Protein 3FCY (pdb70)

Sequence (951 aa):
FDMPLQKLREYTGTNPCPEDFDEYWNRALDEMRSVDPKIELKESSFQVSFAECYDLYFTGVRGARIHAKYIKPKTEGKHPALIRFHGYSSNSGDWNDKLNYVAAGFTVVAMDVRGQGGQSQDVGGVTGNTLNGHIIRGLDDDADNMLFRHIFLDTAQLAGIVMNMPEVDEDRVGVMGPSQGGGLSLACAALEPRVRKVVSEYPFLSDYKRVWDLDLAKNAYQEITDYFRLFDPRHERENEVFTKLGYIDVKNLAKRIKGDVLMCVGLMDQVCPPSTVFAAYNNIQSKKDIKVYPDYGHEPMRGFGDLAMQFMLELYSFDMPLQKLREYTGTNPCPEDFDEYWNRALDEMRSVDPKIELKESSFQVSFAECYDLYFTGVRGARIHAKYIKPKTEGKHPALIRFHGYSSNSGDWNDKLNYVAAGFTVVAMDVRGQGGQSQDVGGVTGNTLNGHIIRGLDDDADNMLFRHIFLDTAQLAGIVMNMPEVDEDRVGVMGPSQGGGLSLACAALEPRVRKVVSEYPFLSDYKRVWDLDLAKNAYQEITDYFRLFDPRHERENEVFTKLGYIDVKNLAKRIKGDVLMCVGLMDQVCPPSTVFAAYNNIQSKKDIKVYPDYGHEPMRGFGDLAMQFMLELYSFDMPLQKLREYTGTNPCPEDFDEYWNRALDEMRSVDPKIELKESSFQVSFAECYDLYFTGVRGARIHAKYIKPKTEGKHPALIRFHGYSSNSGDWNDKLNYVAAGFTVVAMDVRGQGGQSQDVGGVTGNTLNGHIIRGLDDDADNMLFRHIFLDTAQLAGIVMNMPEVDEDRVGVMGPSQGGGLSLACAALEPRVRKVVSEYPFLSDYKRVWDLDLAKNAYQEITDYFRLFDPRHERENEVFTKLGYIDVKNLAKRIKGDVLMCVGLMDQVCPPSTVFAAYNNIQSKKDIKVYPDYGHEPMRGFGDLAMQFMLELYS

Solvent-accessible surface area: 33822 Å² total; per-residue (Å²): 101,35,47,65,58,126,115,2,118,142,29,84,24,58,6,44,59,8,173,47,6,62,95,2,0,77,104,0,11,94,50,20,152,93,34,88,41,145,80,77,87,109,126,8,124,66,83,32,97,106,0,43,0,48,30,1,50,0,24,1,0,92,51,0,67,0,8,0,24,8,1,62,5,122,77,171,54,125,13,0,0,0,0,59,4,14,18,45,49,46,36,6,35,94,29,81,79,12,27,73,4,8,90,28,16,0,0,2,0,2,1,3,0,1,1,1,1,11,115,4,46,6,36,26,55,12,57,18,16,6,3,51,4,0,0,10,8,1,7,66,26,84,19,24,36,0,5,0,3,10,0,0,0,0,0,2,12,0,0,13,16,0,6,125,16,106,11,0,34,74,95,68,0,0,0,2,0,42,12,0,0,0,0,0,0,0,0,0,0,1,2,18,60,107,1,106,7,0,0,0,23,12,0,0,0,0,0,0,42,36,0,46,57,38,69,11,8,78,85,26,0,68,9,2,21,45,5,0,61,33,33,8,25,69,21,127,87,43,106,117,7,1,40,48,1,0,22,0,0,0,13,14,0,0,88,47,3,140,2,21,0,9,0,0,0,0,43,114,1,74,34,0,0,2,0,0,0,1,0,0,28,37,42,6,149,23,107,56,57,18,78,37,33,75,125,50,12,57,72,105,7,206,48,1,50,107,80,2,41,117,12,0,56,98,7,84,146,107,36,45,60,60,130,115,2,121,140,28,82,25,58,5,44,64,7,182,61,8,65,98,1,0,63,96,0,10,92,50,18,150,94,35,95,39,128,80,75,86,109,131,9,125,12,73,13,96,47,0,52,0,42,28,2,48,0,26,0,0,94,51,0,66,0,6,0,23,8,0,59,7,121,78,173,52,117,11,0,0,0,0,56,3,15,18,43,46,27,22,8,28,18,22,12,72,13,0,6,2,6,20,8,17,0,0,2,0,2,1,1,0,1,0,2,1,7,107,4,46,5,36,28,52,12,58,19,15,6,4,55,4,0,1,11,8,1,7,64,26,81,19,26,38,1,6,0,2,10,0,0,0,0,0,2,12,0,0,14,17,0,6,120,16,104,10,1,32,70,92,57,0,0,0,5,0,40,11,0,0,0,0,0,0,0,0,0,0,1,1,16,63,106,1,102,7,0,0,0,20,12,0,0,0,0,0,0,37,35,0,77,58,37,118,9,7,81,86,25,0,67,10,1,35,48,7,5,173,57,32,6,91,178,50,128,85,45,104,112,7,2,37,48,0,0,24,0,0,0,14,15,0,0,78,45,0,111,2,20,1,10,0,0,0,0,40,118,1,79,33,0,0,3,0,0,0,0,0,0,28,36,42,6,140,16,167,70,64,17,67,35,34,74,124,51,13,60,73,107,7,126,28,1,25,17,78,0,0,63,26,0,30,106,12,77,174,87,35,42,59,44,128,130,2,115,142,29,82,27,57,6,44,60,8,186,64,7,68,97,3,0,65,97,0,11,93,51,18,149,92,34,93,41,128,80,64,85,107,138,10,125,14,65,14,96,47,1,52,0,46,29,1,46,0,25,1,0,92,52,0,61,0,5,0,22,8,0,61,5,116,80,168,52,128,13,1,0,0,0,52,4,16,18,55,84,26,31,8,26,21,22,11,71,15,0,6,2,7,18,8,14,0,0,2,0,2,1,3,1,2,44,34,34,20,129,8,86,43,60,34,83,33,86,42,40,83,140,91,20,16,1,10,27,1,7,66,25,81,15,25,36,1,5,1,2,9,0,0,1,1,0,1,12,0,0,13,19,0,7,125,16,104,12,1,32,72,89,76,0,0,0,9,0,40,11,0,0,0,0,0,0,0,0,0,0,1,2,17,62,103,2,101,9,0,0,0,16,12,0,0,0,0,0,0,39,38,0,76,60,35,120,10,8,86,88,26,0,68,10,2,36,47,7,5,174,122,84,6,96,180,48,126,82,44,105,110,6,2,35,51,1,0,25,0,0,0,13,16,0,0,80,46,0,112,2,16,1,11,0,0,0,0,41,71,0,85,34,0,0,2,0,0,0,0,0,0,29,35,43,6,137,18,159,68,66,13,47,19,0,18,11,2,13,61,48,107,7,75,27,1,21,17,61,0,0,66,28,0,31,104,8,86,149

CATH classification: 3.40.50.1820

Organism: Thermoanaerobacterium saccharolyticum (strain DSM 8691 / JW/SL-YS485) (NCBI:txid1094508)

InterPro domains:
  IPR008391 Acetyl xylan esterase domain [PF05448] (1-315)
  IPR029058 Alpha/Beta hydrolase fold [G3DSA:3.40.50.1820] (4-320)
  IPR029058 Alpha/Beta hydrolase fold [SSF53474] (5-317)
  IPR039069 Carbohydrate esterase 7 family [PTHR40111] (1-308)

Radius of gyration: 31.05 Å; Cα contacts (8 Å, |Δi|>4): 2283; chains: 3; bounding box: 103×70×61 Å

Foldseek 3Di:
DDDDPVVLLVFQFDQAADPCLVVLLVVLLVQFVVDDFPKDWDFDPDDDPQWTWTWIWTAGGPRKIWTKIKIAGPDDAADEEEEFEEDFQAAQDDDVVQCVVVVVVYIYMYIGFDPGHDDIHDPQPADDDDPDDLLCRNLPPPLSRRRVSRRLSVLQSVLVVQLPDRRHPLQQYEYEYAACRLLSQLSNLLSNQSHAEGERELYHQANLVVLVVVVLCDDNNVVVVVCCVPPPVPCPCVSVSSNSSSSRHSLNSQCRHAHEYEYEAECQASNRHSSRVSNSVVNHDYHYDYHYHDHDYRDDDPPVVVVVVVRSSVSGD/DDDDPVCLLVFQFDQAAAPCLPVLLVVLLVQFVVDDFPKDWAFDPDDDDFKGWTWIWTAGGPRKIWTKIKIAGPDDAADEEEEFEEDFLAAQDDDVVQCVVVVVVYIYIYTGFDPGHDDIHDPQPADDDDPDDLLCRNLPPPLSNRRLSRRLSVLQSVLVVQLPDRRHPLQQYEYEYAACRLLSRLSNLLSNVSHAEYEHELYHQANLVVLVVVVLCDDNNVVVVVCCVPPPVPCPPVSVSSNSSSSRHSLNSQLRHAHEYEYEAECQASNRHSSRVSSSVVNHPYHYYYHYHDHDYRDDDPPVVVVVVVRSSVSDD/DDDDPVVLLVFQFDQAADPCLVVLLVVLLVQFVPDDFPKDWAFDPDDDDQWTWTWIWTAGGPRKIWTKIKIAGPDDAADEEEEFEEDFLAAQDDDVVQCVVVVVVYIYMYTGFDPGHDDIHDPQPADDDDPDDLLCRNLPPPLSRRRVSRRLSVLLSVLVVQCPDRRHPLQQYEYEYAACRLLSQLSNLLSNVSHAEYERELYHQANLVVLVVVVLCDDNNVVVVVCCVPPPVPCPCVSVSSNSSSSRHSLNSQLRHAHEYEYEAECQASNRHSSRVSNSVVNHDYHYYYHYHDHDYRDDDPPVVVVRVVRSSVSPD

B-factor: mean 28.01, std 6.64, range [11.85, 59.24]

Nearest PDB structures (foldseek):
  3fcy-assembly1_A  TM=1.003E+00  e=5.564E-70  Thermoanaerobacterium saccharolyticum JW/SL-YS485
  6fkx-assembly1_C  TM=9.804E-01  e=9.915E-44  metagenome
  7xmj-assembly1_A  TM=9.725E-01  e=1.406E-38  Lactococcus lactis subsp. lactis KF147
  5jib-assembly1_A  TM=9.229E-01  e=2.628E-34  Thermotoga maritima MSB8
  5gma-assembly1_D  TM=9.236E-01  e=1.607E-32  Thermotoga maritima MSB8

Structure (mmCIF, N/CA/C/O backbone):
data_3FCY
#
_entry.id   3FCY
#
_cell.length_a   132.263
_cell.length_b   132.263
_cell.length_c   112.914
_cell.angle_alpha   90.00
_cell.angle_beta   90.00
_cell.angle_gamma   120.00
#
_symmetry.space_group_name_H-M   'P 32 2 1'
#
loop_
_entity.id
_entity.type
_entity.pdbx_description
1 polymer 'Xylan esterase 1'
2 non-polymer 'CALCIUM ION'
3 water water
#
loop_
_atom_site.group_PDB
_atom_site.id
_atom_site.type_symbol
_atom_site.label_atom_id
_atom_site.label_alt_id
_atom_site.label_comp_id
_atom_site.label_asym_id
_atom_site.label_entity_id
_atom_site.label_seq_id
_atom_site.pdbx_PDB_ins_code
_atom_site.Cartn_x
_atom_site.Cartn_y
_atom_site.Cartn_z
_atom_site.occupancy
_atom_site.B_iso_or_equiv
_atom_site.auth_seq_id
_atom_site.auth_comp_id
_atom_site.auth_asym_id
_atom_site.auth_atom_id
_atom_site.pdbx_PDB_model_num
ATOM 1 N N . PHE A 1 30 ? -38.499 -1.649 0.229 1.00 42.95 4 PHE A N 1
ATOM 2 C CA . PHE A 1 30 ? -38.774 -0.197 0.407 1.00 42.94 4 PHE A CA 1
ATOM 3 C C . PHE A 1 30 ? -37.897 0.634 -0.527 1.00 42.93 4 PHE A C 1
ATOM 4 O O . PHE A 1 30 ? -37.965 1.865 -0.523 1.00 42.81 4 PHE A O 1
ATOM 12 N N . ASP A 1 31 ? -37.069 -0.048 -1.316 1.00 41.89 5 ASP A N 1
ATOM 13 C CA . ASP A 1 31 ? -36.194 0.613 -2.282 1.00 41.57 5 ASP A CA 1
ATOM 14 C C . ASP A 1 31 ? -36.013 -0.316 -3.483 1.00 41.40 5 ASP A C 1
ATOM 15 O O . ASP A 1 31 ? -36.332 -1.502 -3.407 1.00 41.10 5 ASP A O 1
ATOM 20 N N . MET A 1 32 ? -35.500 0.222 -4.585 1.00 41.11 6 MET A N 1
ATOM 21 C CA . MET A 1 32 ? -35.295 -0.565 -5.798 1.00 41.47 6 MET A CA 1
ATOM 22 C C . MET A 1 32 ? -34.347 -1.749 -5.590 1.00 41.89 6 MET A C 1
ATOM 23 O O . MET A 1 32 ? -33.520 -1.745 -4.680 1.00 40.95 6 MET A O 1
ATOM 28 N N . PRO A 1 33 ? -34.465 -2.786 -6.437 1.00 42.18 7 PRO A N 1
ATOM 29 C CA . PRO A 1 33 ? -33.604 -3.968 -6.326 1.00 41.71 7 PRO A CA 1
ATOM 30 C C . PRO A 1 33 ? -32.144 -3.637 -6.629 1.00 40.49 7 PRO A C 1
ATOM 31 O O . PRO A 1 33 ? -31.853 -2.697 -7.370 1.00 39.25 7 PRO A O 1
ATOM 35 N N . LEU A 1 34 ? -31.235 -4.416 -6.051 1.00 40.30 8 LEU A N 1
ATOM 36 C CA . LEU A 1 34 ? -29.799 -4.211 -6.237 1.00 41.55 8 LEU A CA 1
ATOM 37 C C . LEU A 1 34 ? -29.420 -3.999 -7.699 1.00 42.61 8 LEU A C 1
ATOM 38 O O . LEU A 1 34 ? -28.612 -3.126 -8.020 1.00 42.90 8 LEU A O 1
ATOM 43 N N . GLN A 1 35 ? -30.008 -4.803 -8.581 1.00 43.42 9 GLN A N 1
ATOM 44 C CA . GLN A 1 35 ? -29.739 -4.707 -10.011 1.00 44.53 9 GLN A CA 1
ATOM 45 C C . GLN A 1 35 ? -29.872 -3.267 -10.495 1.00 42.81 9 GLN A C 1
ATOM 46 O O . GLN A 1 35 ? -29.062 -2.790 -11.292 1.00 41.77 9 GLN A O 1
ATOM 52 N N . LYS A 1 36 ? -30.890 -2.569 -10.001 1.00 41.76 10 LYS A N 1
ATOM 53 C CA . LYS A 1 36 ? -31.122 -1.187 -10.402 1.00 39.42 10 LYS A CA 1
ATOM 54 C C . LYS A 1 36 ? -30.343 -0.167 -9.567 1.00 37.52 10 LYS A C 1
ATOM 55 O O . LYS A 1 36 ? -30.043 0.928 -10.042 1.00 35.38 10 LYS A O 1
ATOM 61 N N . LEU A 1 37 ? -30.012 -0.525 -8.329 1.00 36.28 11 LEU A N 1
ATOM 62 C CA . LEU A 1 37 ? -29.238 0.371 -7.471 1.00 35.73 11 LEU A CA 1
ATOM 63 C C . LEU A 1 37 ? -27.907 0.635 -8.164 1.00 35.35 11 LEU A C 1
ATOM 64 O O . LEU A 1 37 ? -27.439 1.770 -8.233 1.00 34.13 11 LEU A O 1
ATOM 69 N N . ARG A 1 38 ? -27.313 -0.435 -8.686 1.00 36.36 12 ARG A N 1
ATOM 70 C CA . ARG A 1 38 ? -26.032 -0.371 -9.386 1.00 37.04 12 ARG A CA 1
ATOM 71 C C . ARG A 1 38 ? -26.003 0.710 -10.468 1.00 35.76 12 ARG A C 1
ATOM 72 O O . ARG A 1 38 ? -24.953 1.282 -10.750 1.00 35.53 12 ARG A O 1
ATOM 80 N N . GLU A 1 39 ? -27.157 0.987 -11.069 1.00 35.14 13 GLU A N 1
ATOM 81 C CA . GLU A 1 39 ? -27.248 1.977 -12.142 1.00 36.51 13 GLU A CA 1
ATOM 82 C C . GLU A 1 39 ? -27.814 3.338 -11.727 1.00 35.41 13 GLU A C 1
ATOM 83 O O . GLU A 1 39 ? -27.707 4.311 -12.470 1.00 34.92 13 GLU A O 1
ATOM 89 N N . TYR A 1 40 ? -28.421 3.405 -10.548 1.00 35.05 14 TYR A N 1
ATOM 90 C CA . TYR A 1 40 ? -29.016 4.648 -10.066 1.00 33.79 14 TYR A CA 1
ATOM 91 C C . TYR A 1 40 ? -27.974 5.734 -9.780 1.00 33.20 14 TYR A C 1
ATOM 92 O O . TYR A 1 40 ? -27.019 5.511 -9.032 1.00 31.82 14 TYR A O 1
ATOM 101 N N . THR A 1 41 ? -28.172 6.914 -10.365 1.00 32.43 15 THR A N 1
ATOM 102 C CA . THR A 1 41 ? -27.236 8.020 -10.185 1.00 33.12 15 THR A CA 1
ATOM 103 C C . THR A 1 41 ? -27.770 9.218 -9.396 1.00 32.01 15 THR A C 1
ATOM 104 O O . THR A 1 41 ? -27.122 10.263 -9.340 1.00 31.74 15 THR A O 1
ATOM 108 N N . GLY A 1 42 ? -28.945 9.085 -8.794 1.00 30.97 16 GLY A N 1
ATOM 109 C CA . GLY A 1 42 ? -29.471 10.189 -8.008 1.00 30.93 16 GLY A CA 1
ATOM 110 C C . GLY A 1 42 ? -30.707 10.877 -8.547 1.00 31.52 16 GLY A C 1
ATOM 111 O O . GLY A 1 42 ? -31.048 10.747 -9.727 1.00 30.06 16 GLY A O 1
ATOM 112 N N . THR A 1 43 ? -31.374 11.624 -7.671 1.00 31.66 17 THR A N 1
ATOM 113 C CA . THR A 1 43 ? -32.591 12.341 -8.035 1.00 31.57 17 THR A CA 1
ATOM 114 C C . THR A 1 43 ? -32.543 13.811 -7.632 1.00 31.99 17 THR A C 1
ATOM 115 O O . THR A 1 43 ? -33.062 14.669 -8.344 1.00 32.38 17 THR A O 1
ATOM 119 N N . ASN A 1 44 ? -31.928 14.106 -6.491 1.00 31.82 18 ASN A N 1
ATOM 120 C CA . ASN A 1 44 ? -31.857 15.487 -6.025 1.00 32.16 18 ASN A CA 1
ATOM 121 C C . ASN A 1 44 ? -31.122 16.359 -7.038 1.00 33.57 18 ASN A C 1
ATOM 122 O O . ASN A 1 44 ? -30.062 15.986 -7.535 1.00 33.10 18 ASN A O 1
ATOM 127 N N . PRO A 1 45 ? -31.680 17.538 -7.356 1.00 34.15 19 PRO A N 1
ATOM 128 C CA . PRO A 1 45 ? -31.043 18.439 -8.320 1.00 35.63 19 PRO A CA 1
ATOM 129 C C . PRO A 1 45 ? -29.680 18.944 -7.854 1.00 37.38 19 PRO A C 1
ATOM 130 O O . PRO A 1 45 ? -29.306 18.787 -6.690 1.00 36.64 19 PRO A O 1
ATOM 134 N N . CYS A 1 46 ? -28.942 19.542 -8.783 1.00 38.05 20 CYS A N 1
ATOM 135 C CA . CYS A 1 46 ? -27.630 20.106 -8.500 1.00 39.14 20 CYS A CA 1
ATOM 136 C C . CYS A 1 46 ? -27.649 21.533 -9.034 1.00 38.57 20 CYS A C 1
ATOM 137 O O . CYS A 1 46 ? -27.857 21.751 -10.225 1.00 38.52 20 CYS A O 1
ATOM 140 N N . PRO A 1 47 ? -27.443 22.527 -8.156 1.00 38.80 21 PRO A N 1
ATOM 141 C CA . PRO A 1 47 ? -27.450 23.923 -8.603 1.00 38.48 21 PRO A CA 1
ATOM 142 C C . PRO A 1 47 ? -26.537 24.140 -9.809 1.00 38.72 21 PRO A C 1
ATOM 143 O O . PRO A 1 47 ?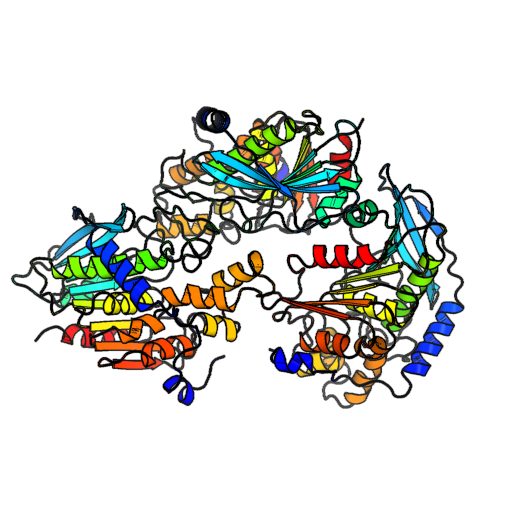 -25.492 23.500 -9.930 1.00 37.08 21 PRO A O 1
ATOM 147 N N . GLU A 1 48 ? -26.941 25.041 -10.697 1.00 39.39 22 GLU A N 1
ATOM 148 C CA . GLU A 1 48 ? -26.151 25.343 -11.883 1.00 41.28 22 GLU A CA 1
ATOM 149 C C . GLU A 1 48 ? -24.828 26.002 -11.537 1.00 39.57 22 GLU A C 1
ATOM 150 O O . GLU A 1 48 ? -23.857 25.879 -12.278 1.00 40.58 22 GLU A O 1
ATOM 156 N N . ASP A 1 49 ? -24.791 26.700 -10.407 1.00 37.88 23 ASP A N 1
ATOM 157 C CA . ASP A 1 49 ? -23.576 27.377 -9.968 1.00 36.59 23 ASP A CA 1
ATOM 158 C C . ASP A 1 49 ? -22.893 26.589 -8.853 1.00 34.58 23 ASP A C 1
ATOM 159 O O . ASP A 1 49 ? -22.151 27.153 -8.046 1.00 34.17 23 ASP A O 1
ATOM 164 N N . PHE A 1 50 ? -23.145 25.282 -8.821 1.00 33.15 24 PHE A N 1
ATOM 165 C CA . PHE A 1 50 ? -22.568 24.398 -7.808 1.00 31.71 24 PHE A CA 1
ATOM 166 C C . PHE A 1 50 ? -21.060 24.597 -7.672 1.00 32.08 24 PHE A C 1
ATOM 167 O O . PHE A 1 50 ? -20.545 24.807 -6.572 1.00 30.24 24 PHE A O 1
ATOM 175 N N . ASP A 1 51 ? -20.354 24.526 -8.797 1.00 33.13 25 ASP A N 1
ATOM 176 C CA . ASP A 1 51 ? -18.905 24.683 -8.796 1.00 33.81 25 ASP A CA 1
ATOM 177 C C . ASP A 1 51 ? -18.470 26.052 -8.298 1.00 32.87 25 ASP A C 1
ATOM 178 O O . ASP A 1 51 ? -17.556 26.155 -7.481 1.00 33.10 25 ASP A O 1
ATOM 183 N N . GLU A 1 52 ? -19.120 27.105 -8.784 1.00 33.32 26 GLU A N 1
ATOM 184 C CA . GLU A 1 52 ? -18.772 28.454 -8.354 1.00 34.61 26 GLU A CA 1
ATOM 185 C C . GLU A 1 52 ? -19.024 28.602 -6.857 1.00 33.12 26 GLU A C 1
ATOM 186 O O . GLU A 1 52 ? -18.218 29.185 -6.132 1.00 32.80 26 GLU A O 1
ATOM 192 N N . TYR A 1 53 ? -20.156 28.070 -6.405 1.00 31.97 27 TYR A N 1
ATOM 193 C CA . TYR A 1 53 ? -20.539 28.125 -4.995 1.00 30.30 27 TYR A CA 1
ATOM 194 C C . TYR A 1 53 ? -19.428 27.571 -4.114 1.00 28.00 27 TYR A C 1
ATOM 195 O O . TYR A 1 53 ? -18.998 28.214 -3.154 1.00 27.66 27 TYR A O 1
ATOM 204 N N . TRP A 1 54 ? -18.962 26.373 -4.449 1.00 28.54 28 TRP A N 1
ATOM 205 C CA . TRP A 1 54 ? -17.910 25.728 -3.677 1.00 28.95 28 TRP A CA 1
ATOM 206 C C . TRP A 1 54 ? -16.517 26.326 -3.843 1.00 30.59 28 TRP A C 1
ATOM 207 O O . TRP A 1 54 ? -15.728 26.319 -2.895 1.00 29.25 28 TRP A O 1
ATOM 218 N N . ASN A 1 55 ? -16.203 26.845 -5.029 1.00 31.92 29 ASN A N 1
ATOM 219 C CA . ASN A 1 55 ? -14.893 27.465 -5.216 1.00 34.00 29 ASN A CA 1
ATOM 220 C C . ASN A 1 55 ? -14.839 28.700 -4.327 1.00 33.30 29 ASN A C 1
ATOM 221 O O . ASN A 1 55 ? -13.798 29.038 -3.768 1.00 34.51 29 ASN A O 1
ATOM 226 N N . ARG A 1 56 ? -15.984 29.363 -4.199 1.00 33.71 30 ARG A N 1
ATOM 227 C CA . ARG A 1 56 ? -16.114 30.554 -3.368 1.00 34.45 30 ARG A CA 1
ATOM 228 C C . ARG A 1 56 ? -15.930 30.165 -1.900 1.00 33.67 30 ARG A C 1
ATOM 229 O O . ARG A 1 56 ? -15.206 30.829 -1.153 1.00 35.25 30 ARG A O 1
ATOM 237 N N . ALA A 1 57 ? -16.589 29.080 -1.498 1.00 32.63 31 ALA A N 1
ATOM 238 C CA . ALA A 1 57 ? -16.514 28.586 -0.123 1.00 29.39 31 ALA A CA 1
ATOM 239 C C . ALA A 1 57 ? -15.079 28.237 0.252 1.00 28.55 31 ALA A C 1
ATOM 240 O O . ALA A 1 57 ? -14.609 28.589 1.333 1.00 27.64 31 ALA A O 1
ATOM 242 N N . LEU A 1 58 ? -14.392 27.532 -0.642 1.00 28.67 32 LEU A N 1
ATOM 243 C CA . LEU A 1 58 ? -13.007 27.149 -0.401 1.00 30.41 32 LEU A CA 1
ATOM 244 C C . LEU A 1 58 ? -12.128 28.387 -0.248 1.00 31.32 32 LEU A C 1
ATOM 245 O O . LEU A 1 58 ? -11.207 28.404 0.572 1.00 33.06 32 LEU A O 1
ATOM 250 N N . ASP A 1 59 ? -12.416 29.423 -1.031 1.00 33.16 33 ASP A N 1
ATOM 251 C CA . ASP A 1 59 ? -11.660 30.670 -0.942 1.00 32.97 33 ASP A CA 1
ATOM 252 C C . ASP A 1 59 ? -11.817 31.254 0.458 1.00 31.58 33 ASP A C 1
ATOM 253 O O . ASP A 1 59 ? -10.838 31.659 1.082 1.00 30.26 33 ASP A O 1
ATOM 258 N N . GLU A 1 60 ? -13.052 31.299 0.953 1.00 30.15 34 GLU A N 1
ATOM 259 C CA . GLU A 1 60 ? -13.294 31.830 2.290 1.00 29.64 34 GLU A CA 1
ATOM 260 C C . GLU A 1 60 ? -12.560 30.993 3.344 1.00 28.86 34 GLU A C 1
ATOM 261 O O . GLU A 1 60 ? -11.961 31.530 4.274 1.00 28.74 34 GLU A O 1
ATOM 267 N N . MET A 1 61 ? -12.605 29.675 3.194 1.00 28.58 35 MET A N 1
ATOM 268 C CA . MET A 1 61 ? -11.943 28.787 4.141 1.00 28.46 35 MET A CA 1
ATOM 269 C C . MET A 1 61 ? -10.437 29.020 4.128 1.00 28.62 35 MET A C 1
ATOM 270 O O . MET A 1 61 ? -9.804 29.141 5.181 1.00 28.25 35 MET A O 1
ATOM 275 N N . ARG A 1 62 ? -9.869 29.103 2.930 1.00 29.71 36 ARG A N 1
ATOM 276 C CA . ARG A 1 62 ? -8.433 29.303 2.786 1.00 33.31 36 ARG A CA 1
ATOM 277 C C . ARG A 1 62 ? -7.919 30.651 3.279 1.00 33.42 36 ARG A C 1
ATOM 278 O O . ARG A 1 62 ? -6.722 30.818 3.497 1.00 34.98 36 ARG A O 1
ATOM 286 N N . SER A 1 63 ? -8.817 31.609 3.475 1.00 33.78 37 SER A N 1
ATOM 287 C CA . SER A 1 63 ? -8.405 32.920 3.961 1.00 33.56 37 SER A CA 1
ATOM 288 C C . SER A 1 63 ? -8.438 32.977 5.490 1.00 33.62 37 SER A C 1
ATOM 289 O O . SER A 1 63 ? -8.026 33.968 6.093 1.00 33.68 37 SER A O 1
ATOM 292 N N . VAL A 1 64 ? -8.922 31.912 6.120 1.00 31.85 38 VAL A N 1
ATOM 293 C CA . VAL A 1 64 ? -9.008 31.879 7.576 1.00 31.24 38 VAL A CA 1
ATOM 294 C C . VAL A 1 64 ? -7.688 31.573 8.271 1.00 33.12 38 VAL A C 1
ATOM 295 O O . VAL A 1 64 ? -6.925 30.711 7.830 1.00 34.09 38 VAL A O 1
ATOM 299 N N . ASP A 1 65 ? -7.423 32.290 9.360 1.00 33.55 39 ASP A N 1
ATOM 300 C CA . ASP A 1 65 ? -6.226 32.055 10.158 1.00 35.83 39 ASP A CA 1
ATOM 301 C C . ASP A 1 65 ? -6.694 31.036 11.192 1.00 35.89 39 ASP A C 1
ATOM 302 O O . ASP A 1 65 ? -7.477 31.366 12.082 1.00 36.93 39 ASP A O 1
ATOM 307 N N . PRO A 1 66 ? -6.220 29.788 11.092 1.00 35.86 40 PRO A N 1
ATOM 308 C CA . PRO A 1 66 ? -6.622 28.740 12.036 1.00 35.12 40 PRO A CA 1
ATOM 309 C C . PRO A 1 66 ? -6.240 28.970 13.499 1.00 34.59 40 PRO A C 1
ATOM 310 O O . PRO A 1 66 ? -6.946 28.516 14.399 1.00 34.05 40 PRO A O 1
ATOM 314 N N . LYS A 1 67 ? -5.135 29.674 13.736 1.00 33.00 41 LYS A N 1
ATOM 315 C CA . LYS A 1 67 ? -4.679 29.933 15.099 1.00 33.33 41 LYS A CA 1
ATOM 316 C C . LYS A 1 67 ? -4.803 28.664 15.939 1.00 32.93 41 LYS A C 1
ATOM 317 O O . LYS A 1 67 ? -5.430 28.652 17.002 1.00 31.93 41 LYS A O 1
ATOM 323 N N . ILE A 1 68 ? -4.185 27.600 15.441 1.00 32.27 42 ILE A N 1
ATOM 324 C CA . ILE A 1 68 ? -4.210 26.296 16.083 1.00 32.65 42 ILE A CA 1
ATOM 325 C C . ILE A 1 68 ? -3.653 26.279 17.502 1.00 33.69 42 ILE A C 1
ATOM 326 O O . ILE A 1 68 ? -2.637 26.906 17.797 1.00 32.80 42 ILE A O 1
ATOM 331 N N . GLU A 1 69 ? -4.337 25.552 18.377 1.00 33.88 43 GLU A N 1
ATOM 332 C CA . GLU A 1 69 ? -3.915 25.414 19.758 1.00 35.77 43 GLU A CA 1
ATOM 333 C C . GLU A 1 69 ? -4.045 23.952 20.165 1.00 35.06 43 GLU A C 1
ATOM 334 O O . GLU A 1 69 ? -5.052 23.304 19.879 1.00 34.39 43 GLU A O 1
ATOM 340 N N . LEU A 1 70 ? -3.014 23.430 20.817 1.00 35.32 44 LEU A N 1
ATOM 341 C CA . LEU A 1 70 ? -3.022 22.046 21.264 1.00 35.88 44 LEU A CA 1
ATOM 342 C C . LEU A 1 70 ? -2.981 22.021 22.781 1.00 36.93 44 LEU A C 1
ATOM 343 O O . LEU A 1 70 ? -2.192 22.735 23.399 1.00 39.27 44 LEU A O 1
ATOM 348 N N . LYS A 1 71 ? -3.843 21.211 23.379 1.00 35.68 45 LYS A N 1
ATOM 349 C CA . LYS A 1 71 ?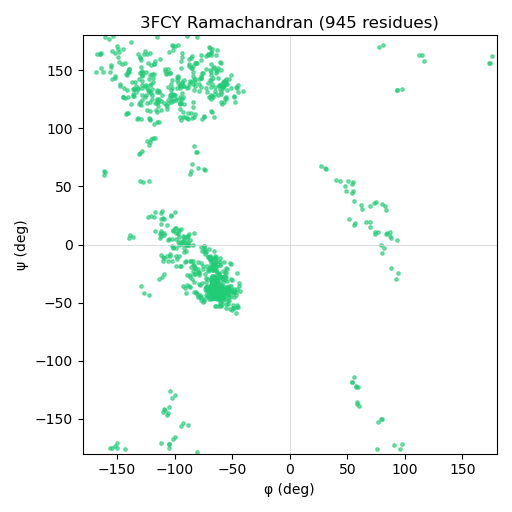 -3.889 21.087 24.825 1.00 34.99 45 LYS A CA 1
ATOM 350 C C . LYS A 1 71 ? -3.804 19.618 25.192 1.00 34.68 45 LYS A C 1
ATOM 351 O O . LYS A 1 71 ? -4.563 18.799 24.668 1.00 32.46 45 LYS A O 1
ATOM 357 N N . GLU A 1 72 ? -2.882 19.280 26.086 1.00 33.35 46 GLU A N 1
ATOM 358 C CA . GLU A 1 72 ? -2.741 17.898 26.506 1.00 34.26 46 GLU A CA 1
ATOM 359 C C . GLU A 1 72 ? -4.048 17.413 27.105 1.00 33.48 46 GLU A C 1
ATOM 360 O O . GLU A 1 72 ? -4.670 18.105 27.911 1.00 31.63 46 GLU A O 1
ATOM 366 N N . SER A 1 73 ? -4.465 16.219 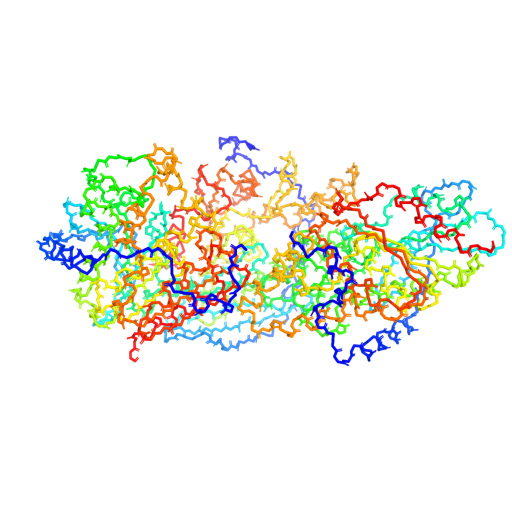26.700 1.00 31.29 47 SER A N 1
ATOM 367 C CA . SER A 1 73 ? -5.697 15.634 27.202 1.00 31.01 47 SER A CA 1
ATOM 368 C C . SER A 1 73 ? -5.481 14.996 28.569 1.00 30.71 47 SER A C 1
ATOM 369 O O . SER A 1 73 ? -4.362 14.625 28.922 1.00 28.91 47 SER A O 1
ATOM 372 N N . SER A 1 74 ? -6.555 14.873 29.341 1.00 30.54 48 SER A N 1
ATOM 373 C CA . SER A 1 74 ? -6.469 14.242 30.650 1.00 31.85 48 SER A CA 1
ATOM 374 C C . SER A 1 74 ? -6.259 12.745 30.418 1.00 31.67 48 SER A C 1
ATOM 375 O O . SER A 1 74 ? -5.775 12.027 31.296 1.00 33.26 48 SER A O 1
ATOM 378 N N . PHE A 1 75 ? -6.634 12.281 29.228 1.00 30.26 49 PHE A N 1
ATOM 379 C CA . PHE A 1 75 ? -6.454 10.878 28.854 1.00 29.72 49 PHE A CA 1
ATOM 380 C C . PHE A 1 75 ? -5.023 10.745 28.332 1.00 29.26 49 PHE A C 1
ATOM 381 O O . PHE A 1 75 ? -4.664 11.370 27.331 1.00 28.31 49 PHE A O 1
ATOM 389 N N . GLN A 1 76 ? -4.215 9.927 28.996 1.00 30.66 50 GLN A N 1
ATOM 390 C CA . GLN A 1 76 ? -2.824 9.748 28.597 1.00 32.48 50 GLN A CA 1
ATOM 391 C C . GLN A 1 76 ? -2.354 8.298 28.556 1.00 32.14 50 GLN A C 1
ATOM 392 O O . GLN A 1 76 ? -2.701 7.497 29.417 1.00 32.09 50 GLN A O 1
ATOM 398 N N . VAL A 1 77 ? -1.560 7.976 27.540 1.00 31.53 51 VAL A N 1
ATOM 399 C CA . VAL A 1 77 ? -0.980 6.648 27.384 1.00 32.04 51 VAL A CA 1
ATOM 400 C C . VAL A 1 77 ? 0.514 6.877 27.177 1.00 32.15 51 VAL A C 1
ATOM 401 O O . VAL A 1 77 ? 0.926 7.964 26.775 1.00 30.41 51 VAL A O 1
ATOM 405 N N . SER A 1 78 ? 1.322 5.859 27.445 1.00 33.07 52 SER A N 1
ATOM 406 C CA . SER A 1 78 ? 2.771 5.993 27.315 1.00 33.54 52 SER A CA 1
ATOM 407 C C . SER A 1 78 ? 3.309 5.884 25.894 1.00 33.84 52 SER A C 1
ATOM 408 O O . SER A 1 78 ? 4.408 6.365 25.610 1.00 34.50 52 SER A O 1
ATOM 411 N N . PHE A 1 79 ? 2.536 5.272 25.000 1.00 32.19 53 PHE A N 1
ATOM 412 C CA . PHE A 1 79 ? 2.982 5.071 23.624 1.00 32.50 53 PHE A CA 1
ATOM 413 C C . PHE A 1 79 ? 2.513 6.102 22.603 1.00 33.49 53 PHE A C 1
ATOM 414 O O . PHE A 1 79 ? 2.749 5.944 21.402 1.00 32.76 53 PHE A O 1
ATOM 422 N N . ALA A 1 80 ? 1.857 7.157 23.072 1.00 32.17 54 ALA A N 1
ATOM 423 C CA . ALA A 1 80 ? 1.382 8.199 22.171 1.00 32.60 54 ALA A CA 1
ATOM 424 C C . ALA A 1 80 ? 1.031 9.468 22.935 1.00 31.02 54 ALA A C 1
ATOM 425 O O . ALA A 1 80 ? 0.891 9.452 24.157 1.00 29.52 54 ALA A O 1
ATOM 427 N N . GLU A 1 81 ? 0.899 10.565 22.197 1.00 30.15 55 GLU A N 1
ATOM 428 C CA . GLU A 1 81 ? 0.536 11.848 22.779 1.00 29.78 55 GLU A CA 1
ATOM 429 C C . GLU A 1 81 ? -0.914 12.142 22.408 1.00 27.93 55 GLU A C 1
ATOM 430 O O . GLU A 1 81 ? -1.273 12.139 21.230 1.00 26.17 55 GLU A O 1
ATOM 436 N N . CYS A 1 82 ? -1.743 12.383 23.417 1.00 26.39 56 CYS A N 1
ATOM 437 C CA . CYS A 1 82 ? -3.156 12.676 23.193 1.00 27.09 56 CYS A CA 1
ATOM 438 C C . CYS A 1 82 ? -3.417 14.155 23.430 1.00 25.75 56 CYS A C 1
ATOM 439 O O . CYS A 1 82 ? -3.250 14.653 24.544 1.00 24.14 56 CYS A O 1
ATOM 442 N N . TYR A 1 83 ? -3.827 14.846 22.373 1.00 25.35 57 TYR A N 1
ATOM 443 C CA . TYR A 1 83 ? -4.093 16.279 22.443 1.00 26.33 57 TYR A CA 1
ATOM 444 C C . TYR A 1 83 ? -5.491 16.665 21.987 1.00 27.05 57 TYR A C 1
ATOM 445 O O . TYR A 1 83 ? -6.077 16.034 21.098 1.00 24.71 57 TYR A O 1
ATOM 454 N N . ASP A 1 84 ? -6.011 17.722 22.601 1.00 26.01 58 ASP A N 1
ATOM 455 C CA . ASP A 1 84 ? -7.289 18.282 22.212 1.00 26.33 58 ASP A CA 1
ATOM 456 C C . ASP A 1 84 ? -6.835 19.393 21.274 1.00 28.03 58 ASP A C 1
ATOM 457 O O . ASP A 1 84 ? -6.117 20.310 21.683 1.00 28.16 58 ASP A O 1
ATOM 462 N N . LEU A 1 85 ? -7.215 19.284 20.006 1.00 27.80 59 LEU A N 1
ATOM 463 C CA . LEU A 1 85 ? -6.820 20.263 19.011 1.00 26.25 59 LEU A CA 1
ATOM 464 C C . LEU A 1 85 ? -7.961 21.225 18.691 1.00 27.46 59 LEU A C 1
ATOM 465 O O . LEU A 1 85 ? -9.104 20.806 18.503 1.00 25.87 59 LEU A O 1
ATOM 470 N N . TYR A 1 86 ? -7.642 22.515 18.644 1.00 26.09 60 TYR A N 1
ATOM 471 C CA . TYR A 1 86 ? -8.634 23.535 18.330 1.00 25.99 60 TYR A CA 1
ATOM 472 C C . TYR A 1 86 ? -8.138 24.424 17.209 1.00 24.73 60 TYR A C 1
ATOM 473 O O . TYR A 1 86 ? -6.971 24.808 17.182 1.00 25.72 60 TYR A O 1
ATOM 482 N N . PHE A 1 87 ? -9.024 24.740 16.276 1.00 24.94 61 PHE A N 1
ATOM 483 C CA . PHE A 1 87 ? -8.671 25.626 15.179 1.00 25.25 61 PHE A CA 1
ATOM 484 C C . PHE A 1 87 ? -9.888 26.461 14.820 1.00 25.55 61 PHE A C 1
ATOM 485 O O . PHE A 1 87 ? -11.023 26.071 15.091 1.00 26.52 61 PHE A O 1
ATOM 493 N N . THR A 1 88 ? -9.653 27.624 14.230 1.00 25.78 62 THR A N 1
ATOM 494 C CA . THR A 1 88 ? -10.752 28.494 13.847 1.00 25.16 62 THR A CA 1
ATOM 495 C C . THR A 1 88 ? -11.174 28.217 12.409 1.00 25.39 62 THR A C 1
ATOM 496 O O . THR A 1 88 ? -10.345 28.213 11.501 1.00 25.10 62 THR A O 1
ATOM 500 N N . GLY A 1 89 ? -12.467 27.967 12.219 1.00 24.63 63 GLY A N 1
ATOM 501 C CA . GLY A 1 89 ? -12.989 27.700 10.890 1.00 23.85 63 GLY A CA 1
ATOM 502 C C . GLY A 1 89 ? -13.661 28.947 10.347 1.00 24.96 63 GLY A C 1
ATOM 503 O O . GLY A 1 89 ? -13.498 30.029 10.909 1.00 21.67 63 GLY A O 1
ATOM 504 N N . VAL A 1 90 ? -14.418 28.810 9.264 1.00 25.02 64 VAL A N 1
ATOM 505 C CA . VAL A 1 90 ? -15.092 29.963 8.686 1.00 26.29 64 VAL A CA 1
ATOM 506 C C . VAL A 1 90 ? -16.082 30.551 9.688 1.00 27.51 64 VAL A C 1
ATOM 507 O O . VAL A 1 90 ? -16.596 29.845 10.555 1.00 27.10 64 VAL A O 1
ATOM 511 N N . ARG A 1 91 ? -16.319 31.852 9.565 1.00 27.32 65 ARG A N 1
ATOM 512 C CA . ARG A 1 91 ? -17.238 32.589 10.426 1.00 28.25 65 ARG A CA 1
ATOM 513 C C . ARG A 1 91 ? -16.760 32.674 11.876 1.00 28.76 65 ARG A C 1
ATOM 514 O O . ARG A 1 91 ? -17.550 32.939 12.785 1.00 28.66 65 ARG A O 1
ATOM 522 N N . GLY A 1 92 ? -15.465 32.443 12.081 1.00 27.60 66 GLY A N 1
ATOM 523 C CA . GLY A 1 92 ? -14.881 32.530 13.409 1.00 26.66 66 GLY A CA 1
ATOM 524 C C . GLY A 1 92 ? -15.178 31.414 14.395 1.00 27.44 66 GLY A C 1
ATOM 525 O O . GLY A 1 92 ? -14.870 31.542 15.579 1.00 28.08 66 GLY A O 1
ATOM 526 N N . ALA A 1 93 ? -15.763 30.318 13.926 1.00 28.24 67 ALA A N 1
ATOM 527 C CA . ALA A 1 93 ? -16.090 29.202 14.813 1.00 27.42 67 ALA A CA 1
ATOM 528 C C . ALA A 1 93 ? -14.853 28.425 15.266 1.00 27.64 67 ALA A C 1
ATOM 529 O O . ALA A 1 93 ? -14.008 28.054 14.456 1.00 27.69 67 ALA A O 1
ATOM 531 N N . ARG A 1 94 ? -14.756 28.183 16.568 1.00 25.79 68 ARG A N 1
ATOM 532 C CA . ARG A 1 94 ? -13.636 27.436 17.125 1.00 27.70 68 ARG A CA 1
ATOM 533 C C . ARG A 1 94 ? -14.001 25.951 17.021 1.00 26.85 68 ARG A C 1
ATOM 534 O O . ARG A 1 94 ? -14.935 25.490 17.675 1.00 27.42 68 ARG A O 1
ATOM 542 N N . ILE A 1 95 ? -13.273 25.213 16.186 1.00 27.08 69 ILE A N 1
ATOM 543 C CA . ILE A 1 95 ? -13.538 23.790 15.975 1.00 26.53 69 ILE A CA 1
ATOM 544 C C . ILE A 1 95 ? -12.636 22.906 16.833 1.00 26.60 69 ILE A C 1
ATOM 545 O O . ILE A 1 95 ? -11.468 23.228 17.067 1.00 27.37 69 ILE A O 1
ATOM 550 N N . HIS A 1 96 ? -13.179 21.785 17.296 1.00 26.21 70 HIS A N 1
ATOM 551 C CA . HIS A 1 96 ? -12.419 20.860 18.126 1.00 26.30 70 HIS A CA 1
ATOM 552 C C . HIS A 1 96 ? -12.295 19.472 17.513 1.00 26.51 70 HIS A C 1
ATOM 553 O O . HIS A 1 96 ? -13.192 19.000 16.814 1.00 24.51 70 HIS A O 1
ATOM 560 N N . ALA A 1 97 ? -11.163 18.831 17.781 1.00 25.82 71 ALA A N 1
ATOM 561 C CA . ALA A 1 97 ? -10.899 17.486 17.295 1.00 26.02 71 ALA A CA 1
ATOM 562 C C . ALA A 1 97 ? -9.901 16.809 18.218 1.00 26.48 71 ALA A C 1
ATOM 563 O O . ALA A 1 97 ? -8.985 17.455 18.737 1.00 25.89 71 ALA A O 1
ATOM 565 N N . LYS A 1 98 ? -10.100 15.515 18.447 1.00 24.75 72 LYS A N 1
ATOM 566 C CA . LYS A 1 98 ? -9.168 14.750 19.257 1.00 25.80 72 LYS A CA 1
ATOM 567 C C . LYS A 1 98 ? -7.976 14.556 18.331 1.00 24.20 72 LYS A C 1
ATOM 568 O O . LYS A 1 98 ? -8.149 14.454 17.119 1.00 24.79 72 LYS A O 1
ATOM 574 N N . TYR A 1 99 ? -6.776 14.510 18.895 1.00 25.15 73 TYR A N 1
ATOM 575 C CA . TYR A 1 99 ? -5.560 14.340 18.102 1.00 25.37 73 TYR A CA 1
ATOM 576 C C . TYR A 1 99 ? -4.595 13.430 18.849 1.00 25.80 73 TYR A C 1
ATOM 577 O O . TYR A 1 99 ? -4.097 13.779 19.921 1.00 25.65 73 TYR A O 1
ATOM 586 N N . ILE A 1 100 ? -4.359 12.248 18.284 1.00 24.42 74 ILE A N 1
ATOM 587 C CA . ILE A 1 100 ? -3.465 11.268 18.887 1.00 24.80 74 ILE A CA 1
ATOM 588 C C . ILE A 1 100 ? -2.264 11.056 17.972 1.00 25.85 74 ILE A C 1
ATOM 589 O O . ILE A 1 100 ? -2.406 10.699 16.801 1.00 23.72 74 ILE A O 1
ATOM 594 N N . LYS A 1 101 ? -1.080 11.278 18.527 1.00 26.41 75 LYS A N 1
ATOM 595 C CA . LYS A 1 101 ? 0.162 11.152 17.783 1.00 28.56 75 LYS A CA 1
ATOM 596 C C . LYS A 1 101 ? 1.022 10.045 18.379 1.00 28.40 75 LYS A C 1
ATOM 597 O O . LYS A 1 101 ? 1.365 10.082 19.562 1.00 28.73 75 LYS A O 1
ATOM 603 N N . PRO A 1 102 ? 1.377 9.038 17.566 1.00 27.80 76 PRO A N 1
ATOM 604 C CA . PRO A 1 102 ? 2.205 7.940 18.070 1.00 29.90 76 PRO A CA 1
ATOM 605 C C . PRO A 1 102 ? 3.621 8.419 18.382 1.00 31.60 76 PRO A C 1
ATOM 606 O O . PRO A 1 102 ? 4.148 9.307 17.707 1.00 31.58 76 PRO A O 1
ATOM 610 N N . LYS A 1 103 ? 4.230 7.841 19.412 1.00 33.67 77 LYS A N 1
ATOM 611 C CA . LYS A 1 103 ? 5.589 8.211 19.780 1.00 37.14 77 LYS A CA 1
ATOM 612 C C . LYS A 1 103 ? 6.578 7.415 18.938 1.00 37.76 77 LYS A C 1
ATOM 613 O O . LYS A 1 103 ? 7.271 6.535 19.441 1.00 39.61 77 LYS A O 1
ATOM 619 N N . THR A 1 104 ? 6.623 7.722 17.648 1.00 39.86 78 THR A N 1
ATOM 620 C CA . THR A 1 104 ? 7.529 7.052 16.726 1.00 41.83 78 THR A CA 1
ATOM 621 C C . THR A 1 104 ? 8.271 8.127 15.945 1.00 43.19 78 THR A C 1
ATOM 622 O O . THR A 1 104 ? 7.822 9.270 15.878 1.00 43.14 78 THR A O 1
ATOM 626 N N . GLU A 1 105 ? 9.405 7.764 15.359 1.00 44.14 79 GLU A N 1
ATOM 627 C CA . GLU A 1 105 ? 10.192 8.720 14.588 1.00 45.33 79 GLU A CA 1
ATOM 628 C C . GLU A 1 105 ? 9.715 8.745 13.138 1.00 42.83 79 GLU A C 1
ATOM 629 O O . GLU A 1 105 ? 9.130 7.777 12.657 1.00 43.32 79 GLU A O 1
ATOM 635 N N . GLY A 1 106 ? 9.957 9.859 12.452 1.00 40.85 80 GLY A N 1
ATOM 636 C CA . GLY A 1 106 ? 9.579 9.977 11.053 1.00 38.58 80 GLY A CA 1
ATOM 637 C C . GLY A 1 106 ? 8.118 10.238 10.736 1.00 37.76 80 GLY A C 1
ATOM 638 O O . GLY A 1 106 ? 7.251 10.165 11.609 1.00 37.80 80 GLY A O 1
ATOM 639 N N . LYS A 1 107 ? 7.855 10.547 9.468 1.00 34.15 81 LYS A N 1
ATOM 640 C CA . LYS A 1 107 ? 6.505 10.822 8.995 1.00 33.28 81 LYS A CA 1
ATOM 641 C C . LYS A 1 107 ? 5.779 9.508 8.719 1.00 32.34 81 LYS A C 1
ATOM 642 O O . LYS A 1 107 ? 6.412 8.478 8.473 1.00 31.07 81 LYS A O 1
ATOM 648 N N . HIS A 1 108 ? 4.451 9.550 8.756 1.00 29.69 82 HIS A N 1
ATOM 649 C CA . HIS A 1 108 ? 3.642 8.355 8.534 1.00 28.04 82 HIS A CA 1
ATOM 650 C C . HIS A 1 108 ? 2.215 8.735 8.146 1.00 26.61 82 HIS A C 1
ATOM 651 O O . HIS A 1 108 ? 1.883 9.917 8.073 1.00 23.79 82 HIS A O 1
ATOM 658 N N . PRO A 1 109 ? 1.355 7.735 7.877 1.00 25.35 83 PRO A N 1
ATOM 659 C CA . PRO A 1 109 ? -0.030 8.032 7.498 1.00 25.21 83 PRO A CA 1
ATOM 660 C C . PRO A 1 109 ? -0.851 8.617 8.638 1.00 24.19 83 PRO A C 1
ATOM 661 O O . PRO A 1 109 ? -0.461 8.555 9.808 1.00 23.08 83 PRO A O 1
ATOM 665 N N . ALA A 1 110 ? -1.997 9.184 8.282 1.00 24.57 84 ALA A N 1
ATOM 666 C CA . ALA A 1 110 ? -2.902 9.761 9.262 1.00 24.66 84 ALA A CA 1
ATOM 667 C C . ALA A 1 110 ? -4.329 9.426 8.851 1.00 25.24 84 ALA A C 1
ATOM 668 O O . ALA A 1 110 ? -4.635 9.281 7.662 1.00 24.42 84 ALA A O 1
ATOM 670 N N . LEU A 1 111 ? -5.195 9.280 9.845 1.00 24.81 85 LEU A N 1
ATOM 671 C CA . LEU A 1 111 ? -6.596 8.984 9.598 1.00 24.03 85 LEU A CA 1
ATOM 672 C C . LEU A 1 111 ? -7.437 10.051 10.284 1.00 22.86 85 LEU A C 1
ATOM 673 O O . LEU A 1 111 ? -7.176 10.404 11.434 1.00 22.76 85 LEU A O 1
ATOM 678 N N . ILE A 1 112 ? -8.433 10.571 9.574 1.00 22.54 86 ILE A N 1
ATOM 679 C CA . ILE A 1 112 ? -9.327 11.571 10.144 1.00 22.55 86 ILE A CA 1
ATOM 680 C C . ILE A 1 112 ? -10.732 10.970 10.201 1.00 22.90 86 ILE A C 1
ATOM 681 O O . ILE A 1 112 ? -11.325 10.653 9.168 1.00 22.51 86 ILE A O 1
ATOM 686 N N . ARG A 1 113 ? -11.255 10.799 11.411 1.00 21.25 87 ARG A N 1
ATOM 687 C CA . ARG A 1 113 ? -12.589 10.235 11.587 1.00 21.62 87 ARG A CA 1
ATOM 688 C C . ARG A 1 113 ? -13.644 11.318 11.781 1.00 22.10 87 ARG A C 1
ATOM 689 O O . ARG A 1 113 ? -13.391 12.348 12.411 1.00 21.63 87 ARG A O 1
ATOM 697 N N . PHE A 1 114 ? -14.825 11.069 11.225 1.00 22.36 88 PHE A N 1
ATOM 698 C CA . PHE A 1 114 ? -15.960 11.978 11.337 1.00 22.42 88 PHE A CA 1
ATOM 699 C C . PHE A 1 114 ? -17.093 11.172 11.970 1.00 22.02 88 PHE A C 1
ATOM 700 O O . PHE A 1 114 ? -17.258 9.987 11.674 1.00 23.53 88 PHE A O 1
ATOM 708 N N . HIS A 1 115 ? -17.871 11.810 12.838 1.00 22.40 89 HIS A N 1
ATOM 709 C CA . HIS A 1 115 ? -18.923 11.106 13.564 1.00 22.39 89 HIS A CA 1
ATOM 710 C C . HIS A 1 115 ? -20.354 11.219 13.058 1.00 22.25 89 HIS A C 1
ATOM 711 O O . HIS A 1 115 ? -20.670 12.025 12.177 1.00 22.32 89 HIS A O 1
ATOM 718 N N . GLY A 1 116 ? -21.212 10.394 13.654 1.00 21.84 90 GLY A N 1
ATOM 719 C CA . GLY A 1 116 ? -22.617 10.358 13.305 1.00 22.46 90 GLY A CA 1
ATOM 720 C C . GLY A 1 116 ? -23.395 11.587 13.745 1.00 22.73 90 GLY A C 1
ATOM 721 O O . GLY A 1 116 ? -22.942 12.372 14.578 1.00 21.17 90 GLY A O 1
ATOM 722 N N . TYR A 1 117 ? -24.582 11.737 13.169 1.00 22.11 91 TYR A N 1
ATOM 723 C CA . TYR A 1 117 ? -25.474 12.858 13.440 1.00 22.12 91 TYR A CA 1
ATOM 724 C C . TYR A 1 117 ? -25.854 12.964 14.923 1.00 22.84 91 TYR A C 1
ATOM 725 O O . TYR A 1 117 ? -26.419 12.031 15.490 1.00 21.87 91 TYR A O 1
ATOM 734 N N . SER A 1 118 ? -25.532 14.107 15.529 1.00 21.46 92 SER A N 1
ATOM 735 C CA . SER A 1 118 ? -25.819 14.411 16.934 1.00 22.96 92 SER A CA 1
ATOM 736 C C . SER A 1 118 ? -24.809 13.818 17.917 1.00 23.10 92 SER A C 1
ATOM 737 O O . SER A 1 118 ? -24.894 14.055 19.125 1.00 22.21 92 SER A O 1
ATOM 740 N N . SER A 1 119 ? -23.845 13.058 17.405 1.00 21.83 93 SER A N 1
ATOM 741 C CA . SER A 1 119 ? -22.841 12.447 18.270 1.00 21.47 93 SER A CA 1
ATOM 742 C C . SER A 1 119 ? -21.617 13.348 18.395 1.00 22.03 93 SER A C 1
ATOM 743 O O . SER A 1 119 ? -21.718 14.566 18.266 1.00 21.59 93 SER A O 1
ATOM 746 N N . ASN A 1 120 ? -20.463 12.743 18.659 1.00 24.22 94 ASN A N 1
ATOM 747 C CA . ASN A 1 120 ? -19.210 13.478 18.787 1.00 23.92 94 ASN A CA 1
ATOM 748 C C . ASN A 1 120 ? -18.041 12.531 18.499 1.00 23.57 94 ASN A C 1
ATOM 749 O O . ASN A 1 120 ? -18.253 11.376 18.140 1.00 22.11 94 ASN A O 1
ATOM 754 N N . SER A 1 121 ? -16.817 13.022 18.669 1.00 23.32 95 SER A N 1
ATOM 755 C CA . SER A 1 121 ? -15.619 12.229 18.406 1.00 25.07 95 SER A CA 1
ATOM 756 C C . SER A 1 121 ? -15.488 10.960 19.253 1.00 25.30 95 SER A C 1
ATOM 757 O O . SER A 1 121 ? -14.634 10.117 18.980 1.00 25.47 95 SER A O 1
ATOM 760 N N . GLY A 1 122 ? -16.322 10.832 20.280 1.00 25.41 96 GLY A N 1
ATOM 761 C CA . GLY A 1 122 ? -16.294 9.645 21.121 1.00 26.71 96 GLY A CA 1
ATOM 762 C C . GLY A 1 122 ? -15.170 9.542 22.138 1.00 28.61 96 GLY A C 1
ATOM 763 O O . GLY A 1 122 ? -14.650 10.551 22.617 1.00 27.97 96 GLY A O 1
ATOM 764 N N . ASP A 1 123 ? -14.811 8.305 22.478 1.00 27.59 97 ASP A N 1
ATOM 765 C CA . ASP A 1 123 ? -13.752 8.031 23.445 1.00 27.95 97 ASP A CA 1
ATOM 766 C C . ASP A 1 123 ? -12.385 8.031 22.772 1.00 27.61 97 ASP A C 1
ATOM 767 O O . ASP A 1 123 ? -12.284 7.914 21.548 1.00 28.05 97 ASP A O 1
ATOM 772 N N . TRP A 1 124 ? -11.333 8.162 23.574 1.00 24.26 98 TRP A N 1
ATOM 773 C CA . TRP A 1 124 ? -9.972 8.162 23.045 1.00 23.15 98 TRP A CA 1
ATOM 774 C C . TRP A 1 124 ? -9.486 6.760 22.696 1.00 23.21 98 TRP A C 1
ATOM 775 O O . TRP A 1 124 ? -8.951 6.529 21.614 1.00 22.48 98 TRP A O 1
ATOM 786 N N . ASN A 1 125 ? -9.693 5.836 23.632 1.00 22.16 99 ASN A N 1
ATOM 787 C CA . ASN A 1 125 ? -9.212 4.463 23.517 1.00 23.17 99 ASN A CA 1
ATOM 788 C C . ASN A 1 125 ? -9.469 3.697 22.223 1.00 22.46 99 ASN A C 1
ATOM 789 O O . ASN A 1 125 ? -8.561 3.048 21.713 1.00 22.34 99 ASN A O 1
ATOM 794 N N . ASP A 1 126 ? -10.681 3.770 21.683 1.00 23.01 100 ASP A N 1
ATOM 795 C CA . ASP A 1 126 ? -10.989 3.028 20.465 1.00 24.08 100 ASP A CA 1
ATOM 796 C C . ASP A 1 126 ? -10.388 3.627 19.193 1.00 24.82 100 ASP A C 1
ATOM 797 O O . ASP A 1 126 ? -10.557 3.082 18.101 1.00 24.63 100 ASP A O 1
ATOM 802 N N . LYS A 1 127 ? -9.683 4.748 19.335 1.00 25.17 101 LYS A N 1
ATOM 803 C CA . LYS A 1 127 ? -9.027 5.378 18.195 1.00 23.41 101 LYS A CA 1
ATOM 804 C C . LYS A 1 127 ? -7.613 4.804 18.121 1.00 23.59 101 LYS A C 1
ATOM 805 O O . LYS A 1 127 ? -6.927 4.929 17.104 1.00 24.55 101 LYS A O 1
ATOM 811 N N . LEU A 1 128 ? -7.192 4.163 19.208 1.00 21.18 102 LEU A N 1
ATOM 812 C CA . LEU A 1 128 ? -5.851 3.596 19.299 1.00 22.03 102 LEU A CA 1
ATOM 813 C C . LEU A 1 128 ? -5.587 2.372 18.430 1.00 22.28 102 LEU A C 1
ATOM 814 O O . LEU A 1 128 ? -4.440 1.947 18.298 1.00 23.68 102 LEU A O 1
ATOM 819 N N . ASN A 1 129 ? -6.627 1.796 17.839 1.00 21.19 103 ASN A N 1
ATOM 820 C CA . ASN A 1 129 ? -6.411 0.633 16.988 1.00 23.93 103 ASN A CA 1
ATOM 821 C C . ASN A 1 129 ? -5.572 1.043 15.778 1.00 24.09 103 ASN A C 1
ATOM 822 O O . ASN A 1 129 ? -4.730 0.276 15.316 1.00 24.73 103 ASN A O 1
ATOM 827 N N . TYR A 1 130 ? -5.782 2.257 15.274 1.00 24.04 104 TYR A N 1
ATOM 828 C CA . TYR A 1 130 ? -4.984 2.726 14.145 1.00 24.71 104 TYR A CA 1
ATOM 829 C C . TYR A 1 130 ? -3.643 3.283 14.621 1.00 25.26 104 TYR A C 1
ATOM 830 O O . TYR A 1 130 ? -2.665 3.294 13.870 1.00 26.01 104 TYR A O 1
ATOM 839 N N . VAL A 1 131 ? -3.590 3.742 15.867 1.00 25.16 105 VAL A N 1
ATOM 840 C CA . VAL A 1 131 ? -2.336 4.253 16.407 1.00 23.65 105 VAL A CA 1
ATOM 841 C C . VAL A 1 131 ? -1.400 3.046 16.513 1.00 24.21 105 VAL A C 1
ATOM 842 O O . VAL A 1 131 ? -0.190 3.167 16.332 1.00 22.78 105 VAL A O 1
ATOM 846 N N . ALA A 1 132 ? -1.972 1.879 16.799 1.00 23.93 106 ALA A N 1
ATOM 847 C CA . ALA A 1 132 ? -1.184 0.654 16.897 1.00 25.83 106 ALA A CA 1
ATOM 848 C C . ALA A 1 132 ? -0.504 0.399 15.554 1.00 25.31 106 ALA A C 1
ATOM 849 O O . ALA A 1 132 ? 0.557 -0.223 15.492 1.00 26.49 106 ALA A O 1
ATOM 851 N N . ALA A 1 133 ? -1.126 0.886 14.484 1.00 24.06 107 ALA A N 1
ATOM 852 C CA . ALA A 1 133 ? -0.592 0.715 13.140 1.00 24.49 107 ALA A CA 1
ATOM 853 C C . ALA A 1 133 ? 0.360 1.847 12.774 1.00 24.59 107 ALA A C 1
ATOM 854 O O . ALA A 1 133 ? 0.795 1.949 11.629 1.00 23.91 107 ALA A O 1
ATOM 856 N N . GLY A 1 134 ? 0.672 2.700 13.747 1.00 24.04 108 GLY A N 1
ATOM 857 C CA . GLY A 1 134 ? 1.590 3.801 13.500 1.00 24.21 108 GLY A CA 1
ATOM 858 C C . GLY A 1 134 ? 0.973 5.051 12.896 1.00 24.83 108 GLY A C 1
ATOM 859 O O . GLY A 1 134 ? 1.692 5.963 12.487 1.00 22.19 108 GLY A O 1
ATOM 860 N N . PHE A 1 135 ? -0.355 5.097 12.835 1.00 24.53 109 PHE A N 1
ATOM 861 C CA . PHE A 1 135 ? -1.062 6.250 12.281 1.00 24.63 109 PHE A CA 1
ATOM 862 C C . PHE A 1 135 ? -1.244 7.359 13.304 1.00 24.98 109 PHE A C 1
ATOM 863 O O . PHE A 1 135 ? -1.276 7.108 14.509 1.00 23.34 109 PHE A O 1
ATOM 871 N N . THR A 1 136 ? -1.361 8.587 12.805 1.00 25.06 110 THR A N 1
ATOM 872 C CA . THR A 1 136 ? -1.693 9.719 13.650 1.00 23.11 110 THR A CA 1
ATOM 873 C C . THR A 1 136 ? -3.205 9.653 13.440 1.00 23.46 110 THR A C 1
ATOM 874 O O . THR A 1 136 ? -3.658 9.421 12.314 1.00 21.96 110 THR A O 1
ATOM 878 N N . VAL A 1 137 ? -3.989 9.809 14.503 1.00 22.88 111 VAL A N 1
ATOM 879 C CA . VAL A 1 137 ? -5.442 9.745 14.361 1.00 23.03 111 VAL A CA 1
ATOM 880 C C . VAL A 1 137 ? -6.110 11.020 14.861 1.00 23.85 111 VAL A C 1
ATOM 881 O O . VAL A 1 137 ? -5.821 11.496 15.962 1.00 21.92 111 VAL A O 1
ATOM 885 N N . VAL A 1 138 ? -7.003 11.561 14.038 1.00 22.23 112 VAL A N 1
ATOM 886 C CA . VAL A 1 138 ? -7.731 12.781 14.368 1.00 23.55 112 VAL A CA 1
ATOM 887 C C . VAL A 1 138 ? -9.231 12.518 14.232 1.00 23.25 112 VAL A C 1
ATOM 888 O O . VAL A 1 138 ? -9.667 11.880 13.278 1.00 22.93 112 VAL A O 1
ATOM 892 N N . ALA A 1 139 ? -10.010 12.996 15.198 1.00 23.66 113 ALA A N 1
ATOM 893 C CA . ALA A 1 139 ? -11.464 12.823 15.183 1.00 21.66 113 ALA A CA 1
ATOM 894 C C . ALA A 1 139 ? -12.102 14.177 15.478 1.00 21.44 113 ALA A C 1
ATOM 895 O O . ALA A 1 139 ? -12.049 14.663 16.608 1.00 21.27 113 ALA A O 1
ATOM 897 N N . MET A 1 140 ? -12.709 14.769 14.454 1.00 22.42 114 MET A N 1
ATOM 898 C CA . MET A 1 140 ? -13.333 16.089 14.553 1.00 24.25 114 MET A CA 1
ATOM 899 C C . MET A 1 140 ? -14.756 16.087 15.102 1.00 24.32 114 MET A C 1
ATOM 900 O O . MET A 1 140 ? -15.529 15.157 14.857 1.00 23.72 114 MET A O 1
ATOM 905 N N . ASP A 1 141 ? -15.091 17.133 15.852 1.00 24.75 115 ASP A N 1
ATOM 906 C CA . ASP A 1 141 ? -16.439 17.287 16.388 1.00 24.75 115 ASP A CA 1
ATOM 907 C C . ASP A 1 141 ? -17.152 18.240 15.441 1.00 23.38 115 ASP A C 1
ATOM 908 O O . ASP A 1 141 ? -16.583 19.259 15.036 1.00 23.45 115 ASP A O 1
ATOM 913 N N . VAL A 1 142 ? -18.384 17.904 15.072 1.00 22.92 116 VAL A N 1
ATOM 914 C CA . VAL A 1 142 ? -19.163 18.755 14.182 1.00 21.00 116 VAL A CA 1
ATOM 915 C C . VAL A 1 142 ? -19.697 19.939 14.985 1.00 22.31 116 VAL A C 1
ATOM 916 O O . VAL A 1 142 ? -20.049 19.792 16.156 1.00 21.26 116 VAL A O 1
ATOM 920 N N . ARG A 1 143 ? -19.735 21.111 14.355 1.00 20.73 117 ARG A N 1
ATOM 921 C CA . ARG A 1 143 ? -20.237 22.319 15.005 1.00 22.52 117 ARG A CA 1
ATOM 922 C C . ARG A 1 143 ? -21.606 22.105 15.639 1.00 21.87 117 ARG A C 1
ATOM 923 O O . ARG A 1 143 ? -22.496 21.525 15.027 1.00 21.66 117 ARG A O 1
ATOM 931 N N . GLY A 1 144 ? -21.759 22.584 16.867 1.00 23.37 118 GLY A N 1
ATOM 932 C CA . GLY A 1 144 ? -23.029 22.497 17.569 1.00 22.49 118 GLY A CA 1
ATOM 933 C C . GLY A 1 144 ? -23.708 21.157 17.788 1.00 23.22 118 GLY A C 1
ATOM 934 O O . GLY A 1 144 ? -24.911 21.127 18.065 1.00 22.20 118 GLY A O 1
ATOM 935 N N . GLN A 1 145 ? -22.980 20.049 17.670 1.00 20.77 119 GLN A N 1
ATOM 936 C CA . GLN A 1 145 ? -23.614 18.761 17.906 1.00 21.72 119 GLN A CA 1
ATOM 937 C C . GLN A 1 145 ? -23.251 18.220 19.294 1.00 22.49 119 GLN A C 1
ATOM 938 O O . GLN A 1 145 ? -23.331 18.963 20.276 1.00 24.12 119 GLN A O 1
ATOM 944 N N . GLY A 1 146 ? -22.852 16.958 19.395 1.00 21.38 120 GLY A N 1
ATOM 945 C CA . GLY A 1 146 ? -22.548 16.408 20.708 1.00 22.82 120 GLY A CA 1
ATOM 946 C C . GLY A 1 146 ? -21.166 16.652 21.288 1.00 24.57 120 GLY A C 1
ATOM 947 O O . GLY A 1 146 ? -20.886 16.224 22.410 1.00 23.37 120 GLY A O 1
ATOM 948 N N . GLY A 1 147 ? -20.306 17.346 20.546 1.00 24.47 121 GLY A N 1
ATOM 949 C CA . GLY A 1 147 ? -18.953 17.583 21.023 1.00 25.94 121 GLY A CA 1
ATOM 950 C C . GLY A 1 147 ? -18.628 18.982 21.509 1.00 25.52 121 GLY A C 1
ATOM 951 O O . GLY A 1 147 ? -19.472 19.659 22.095 1.00 24.61 121 GLY A O 1
ATOM 952 N N . GLN A 1 148 ? -17.396 19.416 21.257 1.00 26.42 122 GLN A N 1
ATOM 953 C CA . GLN A 1 148 ? -16.946 20.733 21.691 1.00 27.54 122 GLN A CA 1
ATOM 954 C C . GLN A 1 148 ? -16.691 21.736 20.572 1.00 27.11 122 GLN A C 1
ATOM 955 O O . GLN A 1 148 ? -15.950 22.702 20.761 1.00 27.13 122 GLN A O 1
ATOM 961 N N . SER A 1 149 ? -17.295 21.519 19.409 1.00 24.24 123 SER A N 1
ATOM 962 C CA . SER A 1 149 ? -17.111 22.452 18.302 1.00 25.37 123 SER A CA 1
ATOM 963 C C . SER A 1 149 ? -18.227 23.485 18.305 1.00 26.09 123 SER A C 1
ATOM 964 O O . SER A 1 149 ? -19.395 23.168 18.536 1.00 22.72 123 SER A O 1
ATOM 967 N N . GLN A 1 150 ? -17.852 24.727 18.031 1.00 27.22 124 GLN A N 1
ATOM 968 C CA . GLN A 1 150 ? -18.790 25.839 18.037 1.00 28.59 124 GLN A CA 1
ATOM 969 C C . GLN A 1 150 ? -19.556 26.120 16.745 1.00 27.91 124 GLN A C 1
ATOM 970 O O . GLN A 1 150 ? -19.021 26.001 15.642 1.00 27.59 124 GLN A O 1
ATOM 976 N N . ASP A 1 151 ? -20.829 26.471 16.913 1.00 27.20 125 ASP A N 1
ATOM 977 C CA . ASP A 1 151 ? -21.721 26.857 15.820 1.00 27.26 125 ASP A CA 1
ATOM 978 C C . ASP A 1 151 ? -22.071 28.292 16.196 1.00 28.23 125 ASP A C 1
ATOM 979 O O . ASP A 1 151 ? -22.851 28.523 17.126 1.00 27.31 125 ASP A O 1
ATOM 984 N N . VAL A 1 152 ? -21.467 29.251 15.499 1.00 27.63 126 VAL A N 1
ATOM 985 C CA . VAL A 1 152 ? -21.697 30.663 15.783 1.00 27.56 126 VAL A CA 1
ATOM 986 C C . VAL A 1 152 ? -23.103 31.119 15.406 1.00 28.81 126 VAL A C 1
ATOM 987 O O . VAL A 1 152 ? -23.516 32.227 15.748 1.00 30.47 126 VAL A O 1
ATOM 991 N N . GLY A 1 153 ? -23.837 30.257 14.708 1.00 29.15 127 GLY A N 1
ATOM 992 C CA . GLY A 1 153 ? -25.190 30.597 14.305 1.00 28.76 127 GLY A CA 1
ATOM 993 C C . GLY A 1 153 ? -25.262 31.852 13.456 1.00 29.93 127 GLY A C 1
ATOM 994 O O . GLY A 1 153 ? -24.465 32.039 12.532 1.00 28.25 127 GLY A O 1
ATOM 995 N N . GLY A 1 154 ? -26.223 32.716 13.766 1.00 30.00 128 GLY A N 1
ATOM 996 C CA . GLY A 1 154 ? -26.377 33.943 13.011 1.00 30.11 128 GLY A CA 1
ATOM 997 C C . GLY A 1 154 ? -27.117 33.706 11.711 1.00 29.23 128 GLY A C 1
ATOM 998 O O . GLY A 1 154 ? -26.832 34.341 10.700 1.00 30.71 128 GLY A O 1
ATOM 999 N N . VAL A 1 155 ? -28.068 32.781 11.735 1.00 28.10 129 VAL A N 1
ATOM 1000 C CA . VAL A 1 155 ? -28.854 32.470 10.553 1.00 27.19 129 VAL A CA 1
ATOM 1001 C C . VAL A 1 155 ? -30.324 32.764 10.803 1.00 28.36 129 VAL A C 1
ATOM 1002 O O . VAL A 1 155 ? -30.784 32.773 11.946 1.00 27.28 129 VAL A O 1
ATOM 1006 N N . THR A 1 156 ? -31.063 33.011 9.732 1.00 28.33 130 THR A N 1
ATOM 1007 C CA . THR A 1 156 ? -32.487 33.270 9.860 1.00 30.38 130 THR A CA 1
ATOM 1008 C C . THR A 1 156 ? -33.186 31.930 9.675 1.00 29.42 130 THR A C 1
ATOM 1009 O O . THR A 1 156 ? -32.580 30.968 9.198 1.00 31.74 130 THR A O 1
ATOM 1013 N N . GLY A 1 157 ? -34.453 31.858 10.061 1.00 26.75 131 GLY A N 1
ATOM 1014 C CA . GLY A 1 157 ? -35.174 30.611 9.915 1.00 25.39 131 GLY A CA 1
ATOM 1015 C C . GLY A 1 157 ? -35.062 29.719 11.140 1.00 24.52 131 GLY A C 1
ATOM 1016 O O . GLY A 1 157 ? -34.519 30.117 12.169 1.00 24.79 131 GLY A O 1
ATOM 1017 N N . ASN A 1 158 ? -35.573 28.501 11.009 1.00 24.37 132 ASN A N 1
ATOM 1018 C CA . ASN A 1 158 ? -35.583 27.509 12.083 1.00 24.89 132 ASN A CA 1
ATOM 1019 C C . ASN A 1 158 ? -34.210 27.183 12.688 1.00 25.90 132 ASN A C 1
ATOM 1020 O O . ASN A 1 158 ? -33.217 27.056 11.966 1.00 25.17 132 ASN A O 1
ATOM 1025 N N . THR A 1 159 ? -34.159 27.067 14.016 1.00 24.87 133 THR A N 1
ATOM 1026 C CA . THR A 1 159 ? -32.923 26.725 14.728 1.00 26.24 133 THR A CA 1
ATOM 1027 C C . THR A 1 159 ? -33.217 25.687 15.811 1.00 25.90 133 THR A C 1
ATOM 1028 O O . THR A 1 159 ? -32.345 25.344 16.601 1.00 25.85 133 THR A O 1
ATOM 1032 N N . LEU A 1 160 ? -34.449 25.190 15.840 1.00 26.50 134 LEU A N 1
ATOM 1033 C CA . LEU A 1 160 ? -34.857 24.211 16.845 1.00 27.46 134 LEU A CA 1
ATOM 1034 C C . LEU A 1 160 ? -34.423 22.769 16.575 1.00 28.75 134 LEU A C 1
ATOM 1035 O O . LEU A 1 160 ? -33.944 22.082 17.481 1.00 30.30 134 LEU A O 1
ATOM 1040 N N . ASN A 1 161 ? -34.588 22.304 15.342 1.00 28.47 135 ASN A N 1
ATOM 1041 C CA . ASN A 1 161 ? -34.224 20.927 15.023 1.00 31.10 135 ASN A CA 1
ATOM 1042 C C . ASN A 1 161 ? -33.607 20.714 13.647 1.00 28.37 135 ASN A C 1
ATOM 1043 O O . ASN A 1 161 ? -34.186 21.098 12.633 1.00 27.77 135 ASN A O 1
ATOM 1048 N N . GLY A 1 162 ? -32.434 20.087 13.628 1.00 27.73 136 GLY A N 1
ATOM 1049 C CA . GLY A 1 162 ? -31.774 19.771 12.374 1.00 26.92 136 GLY A CA 1
ATOM 1050 C C . GLY A 1 162 ? -30.768 20.750 11.805 1.00 26.27 136 GLY A C 1
ATOM 1051 O O . GLY A 1 162 ? -31.021 21.954 11.722 1.00 25.60 136 GLY A O 1
ATOM 1052 N N . HIS A 1 163 ? -29.622 20.217 11.391 1.00 23.20 137 HIS A N 1
ATOM 1053 C CA . HIS A 1 163 ? -28.570 21.031 10.800 1.00 24.45 137 HIS A CA 1
ATOM 1054 C C . HIS A 1 163 ? -28.655 21.051 9.272 1.00 23.46 137 HIS A C 1
ATOM 1055 O O . HIS A 1 163 ? -28.076 21.924 8.627 1.00 24.16 137 HIS A O 1
ATOM 1062 N N . ILE A 1 164 ? -29.372 20.090 8.694 1.00 24.20 138 ILE A N 1
ATOM 1063 C CA . ILE A 1 164 ? -29.520 20.038 7.241 1.00 24.06 138 ILE A CA 1
ATOM 1064 C C . ILE A 1 164 ? -30.286 21.259 6.732 1.00 25.33 138 ILE A C 1
ATOM 1065 O O . ILE A 1 164 ? -29.908 21.859 5.725 1.00 24.76 138 ILE A O 1
ATOM 1070 N N . ILE A 1 165 ? -31.368 21.617 7.424 1.00 24.82 139 ILE A N 1
ATOM 1071 C CA . ILE A 1 165 ? -32.175 22.767 7.031 1.00 23.78 139 ILE A CA 1
ATOM 1072 C C . ILE A 1 165 ? -31.733 24.047 7.732 1.00 22.71 139 ILE A C 1
ATOM 1073 O O . ILE A 1 165 ? -32.348 25.093 7.555 1.00 23.38 139 ILE A O 1
ATOM 1078 N N . ARG A 1 166 ? -30.674 23.964 8.533 1.00 22.58 140 ARG A N 1
ATOM 1079 C CA . ARG A 1 166 ? -30.167 25.133 9.248 1.00 22.76 140 ARG A CA 1
ATOM 1080 C C . ARG A 1 166 ? -29.567 26.125 8.241 1.00 24.69 140 ARG A C 1
ATOM 1081 O O . ARG A 1 166 ? -28.575 25.825 7.579 1.00 22.70 140 ARG A O 1
ATOM 1089 N N . GLY A 1 167 ? -30.184 27.299 8.130 1.00 24.72 141 GLY A N 1
ATOM 1090 C CA . GLY A 1 167 ? -29.717 28.305 7.193 1.00 25.41 141 GLY A CA 1
ATOM 1091 C C . GLY A 1 167 ? -30.330 28.125 5.813 1.00 27.39 141 GLY A C 1
ATOM 1092 O O . GLY A 1 167 ? -29.952 28.808 4.855 1.00 27.24 141 GLY A O 1
ATOM 1093 N N . LEU A 1 168 ? -31.286 27.209 5.704 1.00 27.73 142 LEU A N 1
ATOM 1094 C CA . LEU A 1 168 ? -31.944 26.944 4.428 1.00 28.82 142 LEU A CA 1
ATOM 1095 C C . LEU A 1 168 ? -32.745 28.150 3.916 1.00 31.21 142 LEU A C 1
ATOM 1096 O O . LEU A 1 168 ? -32.832 28.364 2.708 1.00 30.84 142 LEU A O 1
ATOM 1101 N N . ASP A 1 169 ? -33.334 28.930 4.823 1.00 32.50 143 ASP A N 1
ATOM 1102 C CA . ASP A 1 169 ? -34.098 30.116 4.421 1.00 34.34 143 ASP A CA 1
ATOM 1103 C C . ASP A 1 169 ? -33.216 31.366 4.404 1.00 35.17 143 ASP A C 1
ATOM 1104 O O . ASP A 1 169 ? -33.707 32.478 4.218 1.00 37.24 143 ASP A O 1
ATOM 1109 N N . ASP A 1 170 ? -31.920 31.181 4.618 1.00 34.48 144 ASP A N 1
ATOM 1110 C CA . ASP A 1 170 ? -30.970 32.290 4.610 1.00 35.00 144 ASP A CA 1
ATOM 1111 C C . ASP A 1 170 ? -30.225 32.172 3.276 1.00 34.59 144 ASP A C 1
ATOM 1112 O O . ASP A 1 170 ? -30.563 31.320 2.451 1.00 33.21 144 ASP A O 1
ATOM 1117 N N . ASP A 1 171 ? -29.222 33.016 3.049 1.00 34.58 145 ASP A N 1
ATOM 1118 C CA . ASP A 1 171 ? -28.456 32.921 1.809 1.00 35.63 145 ASP A CA 1
ATOM 1119 C C . ASP A 1 171 ? -27.763 31.560 1.749 1.00 34.05 145 ASP A C 1
ATOM 1120 O O . ASP A 1 171 ? -27.315 31.045 2.775 1.00 33.05 145 ASP A O 1
ATOM 1125 N N . ALA A 1 172 ? -27.673 30.980 0.556 1.00 32.64 146 ALA A N 1
ATOM 1126 C CA . ALA A 1 172 ? -27.040 29.671 0.393 1.00 31.68 146 ALA A CA 1
ATOM 1127 C C . ALA A 1 172 ? -25.654 29.588 1.035 1.00 31.46 146 ALA A C 1
ATOM 1128 O O . ALA A 1 172 ? -25.274 28.542 1.571 1.00 30.86 146 ALA A O 1
ATOM 1130 N N . ASP A 1 173 ? -24.903 30.685 0.987 1.00 29.94 147 ASP A N 1
ATOM 1131 C CA . ASP A 1 173 ? -23.559 30.703 1.563 1.00 30.80 147 ASP A CA 1
ATOM 1132 C C . ASP A 1 173 ? -23.562 30.659 3.094 1.00 29.91 147 ASP A C 1
ATOM 1133 O O . ASP A 1 173 ? -22.501 30.599 3.713 1.00 28.12 147 ASP A O 1
ATOM 1138 N N . ASN A 1 174 ? -24.746 30.692 3.703 1.00 30.96 148 ASN A N 1
ATOM 1139 C CA . ASN A 1 174 ? -24.850 30.659 5.164 1.00 29.28 148 ASN A CA 1
ATOM 1140 C C . ASN A 1 174 ? -25.401 29.333 5.687 1.00 28.46 148 ASN A C 1
ATOM 1141 O O . ASN A 1 174 ? -25.731 29.206 6.872 1.00 25.83 148 ASN A O 1
ATOM 1146 N N . MET A 1 175 ? -25.504 28.345 4.804 1.00 27.05 149 MET A N 1
ATOM 1147 C CA . MET A 1 175 ? -26.006 27.035 5.204 1.00 26.54 149 MET A CA 1
ATOM 1148 C C . MET A 1 175 ? -24.960 26.382 6.102 1.00 23.97 149 MET A C 1
ATOM 1149 O O . MET A 1 175 ? -23.789 26.293 5.739 1.00 23.28 149 MET A O 1
ATOM 1154 N N . LEU A 1 176 ? -25.385 25.939 7.282 1.00 22.14 150 LEU A N 1
ATOM 1155 C CA . LEU A 1 176 ? -24.468 25.348 8.249 1.00 21.51 150 LEU A CA 1
ATOM 1156 C C . LEU A 1 176 ? -23.627 24.165 7.769 1.00 20.20 150 LEU A C 1
ATOM 1157 O O . LEU A 1 176 ? -22.447 24.091 8.095 1.00 20.47 150 LEU A O 1
ATOM 1162 N N . PHE A 1 177 ? -24.202 23.233 7.016 1.00 20.75 151 PHE A N 1
ATOM 1163 C CA . PHE A 1 177 ? -23.388 22.101 6.563 1.00 23.24 151 PHE A CA 1
ATOM 1164 C C . PHE A 1 177 ? -22.352 22.536 5.535 1.00 25.19 151 PHE A C 1
ATOM 1165 O O . PHE A 1 177 ? -21.427 21.792 5.213 1.00 25.20 151 PHE A O 1
ATOM 1173 N N . ARG A 1 178 ? -22.511 23.751 5.027 1.00 25.99 152 ARG A N 1
ATOM 1174 C CA . ARG A 1 178 ? -21.560 24.297 4.073 1.00 26.84 152 ARG A CA 1
ATOM 1175 C C . ARG A 1 178 ? -20.295 24.594 4.887 1.00 26.28 152 ARG A C 1
ATOM 1176 O O . ARG A 1 178 ? -19.177 24.262 4.476 1.00 24.57 152 ARG A O 1
ATOM 1184 N N . HIS A 1 179 ? -20.483 25.187 6.065 1.00 22.99 153 HIS A N 1
ATOM 1185 C CA . HIS A 1 179 ? -19.360 25.513 6.938 1.00 23.57 153 HIS A CA 1
ATOM 1186 C C . HIS A 1 179 ? -18.741 24.230 7.492 1.00 23.63 153 HIS A C 1
ATOM 1187 O O . HIS A 1 179 ? -17.518 24.097 7.555 1.00 23.58 153 HIS A O 1
ATOM 1194 N N . ILE A 1 180 ? -19.594 23.295 7.898 1.00 22.54 154 ILE A N 1
ATOM 1195 C CA . ILE A 1 180 ? -19.133 22.020 8.434 1.00 22.73 154 ILE A CA 1
ATOM 1196 C C . ILE A 1 180 ? -18.281 21.293 7.395 1.00 21.37 154 ILE A C 1
ATOM 1197 O O . ILE A 1 180 ? -17.215 20.773 7.719 1.00 23.67 154 ILE A O 1
ATOM 1202 N N . PHE A 1 181 ? -18.746 21.255 6.148 1.00 21.75 155 PHE A N 1
ATOM 1203 C CA . PHE A 1 181 ? -17.978 20.606 5.090 1.00 21.31 155 PHE A CA 1
ATOM 1204 C C . PHE A 1 181 ? -16.624 21.307 4.995 1.00 23.92 155 PHE A C 1
ATOM 1205 O O . PHE A 1 181 ? -15.581 20.654 4.909 1.00 24.20 155 PHE A O 1
ATOM 1213 N N . LEU A 1 182 ? -16.639 22.640 5.016 1.00 23.19 156 LEU A N 1
ATOM 1214 C CA . LEU A 1 182 ? -15.398 23.406 4.947 1.00 24.53 156 LEU A CA 1
ATOM 1215 C C . LEU A 1 182 ? -14.480 23.071 6.119 1.00 24.99 156 LEU A C 1
ATOM 1216 O O . LEU A 1 182 ? -13.258 23.027 5.956 1.00 25.82 156 LEU A O 1
ATOM 1221 N N . ASP A 1 183 ? -15.059 22.833 7.296 1.00 23.07 157 ASP A N 1
ATOM 1222 C CA . ASP A 1 183 ? -14.243 22.482 8.457 1.00 23.64 157 ASP A CA 1
ATOM 1223 C C . ASP A 1 183 ? -13.466 21.193 8.170 1.00 22.63 157 ASP A C 1
ATOM 1224 O O . ASP A 1 183 ? -12.290 21.086 8.513 1.00 21.52 157 ASP A O 1
ATOM 1229 N N . THR A 1 184 ? -14.119 20.211 7.550 1.00 22.93 158 THR A N 1
ATOM 1230 C CA . THR A 1 184 ? -13.431 18.951 7.264 1.00 23.57 158 THR A CA 1
ATOM 1231 C C . THR A 1 184 ? -12.271 19.181 6.293 1.00 23.50 158 THR A C 1
ATOM 1232 O O . THR A 1 184 ? -11.190 18.629 6.476 1.00 22.89 158 THR A O 1
ATOM 1236 N N . ALA A 1 185 ? -12.498 20.007 5.278 1.00 25.14 159 ALA A N 1
ATOM 1237 C CA . ALA A 1 185 ? -11.468 20.306 4.283 1.00 28.03 159 ALA A CA 1
ATOM 1238 C C . ALA A 1 185 ? -10.298 21.036 4.931 1.00 28.17 159 ALA A C 1
ATOM 1239 O O . ALA A 1 185 ? -9.135 20.724 4.673 1.00 28.93 159 ALA A O 1
ATOM 1241 N N . GLN A 1 186 ? -10.621 22.009 5.776 1.00 27.69 160 GLN A N 1
ATOM 1242 C CA . GLN A 1 186 ? -9.613 22.791 6.472 1.00 26.51 160 GLN A CA 1
ATOM 1243 C C . GLN A 1 186 ? -8.812 21.896 7.405 1.00 25.41 160 GLN A C 1
ATOM 1244 O O . GLN A 1 186 ? -7.590 22.004 7.482 1.00 24.57 160 GLN A O 1
ATOM 1250 N N . LEU A 1 187 ? -9.506 21.008 8.111 1.00 24.33 161 LEU A N 1
ATOM 1251 C CA . LEU A 1 187 ? -8.842 20.099 9.033 1.00 23.65 161 LEU A CA 1
ATOM 1252 C C . LEU A 1 187 ? -7.911 19.150 8.283 1.00 22.56 161 LEU A C 1
ATOM 1253 O O . LEU A 1 187 ? -6.838 18.813 8.778 1.00 23.84 161 LEU A O 1
ATOM 1258 N N . ALA A 1 188 ? -8.320 18.717 7.094 1.00 21.51 162 ALA A N 1
ATOM 1259 C CA . ALA A 1 188 ? -7.493 17.811 6.301 1.00 23.47 162 ALA A CA 1
ATOM 1260 C C . ALA A 1 188 ? -6.171 18.501 5.939 1.00 24.14 162 ALA A C 1
ATOM 1261 O O . ALA A 1 188 ? -5.109 17.876 5.955 1.00 24.88 162 ALA A O 1
ATOM 1263 N N . GLY A 1 189 ? -6.250 19.791 5.622 1.00 24.41 163 GLY A N 1
ATOM 1264 C CA . GLY A 1 189 ? -5.060 20.550 5.274 1.00 24.97 163 GLY A CA 1
ATOM 1265 C C . GLY A 1 189 ? -4.166 20.745 6.481 1.00 25.24 163 GLY A C 1
ATOM 1266 O O . GLY A 1 189 ? -2.938 20.692 6.375 1.00 25.02 163 GLY A O 1
ATOM 1267 N N . ILE A 1 190 ? -4.783 20.971 7.637 1.00 23.82 164 ILE A N 1
ATOM 1268 C CA . ILE A 1 190 ? -4.030 21.161 8.868 1.00 23.77 164 ILE A CA 1
ATOM 1269 C C . ILE A 1 190 ? -3.301 19.864 9.203 1.00 24.88 164 ILE A C 1
ATOM 1270 O O . ILE A 1 190 ? -2.134 19.875 9.588 1.00 24.70 164 ILE A O 1
ATOM 1275 N N . VAL A 1 191 ? -3.998 18.743 9.051 1.00 25.69 165 VAL A N 1
ATOM 1276 C CA . VAL A 1 191 ? -3.410 17.441 9.334 1.00 26.31 165 VAL A CA 1
ATOM 1277 C C . VAL A 1 191 ? -2.237 17.182 8.395 1.00 26.70 165 VAL A C 1
ATOM 1278 O O . VAL A 1 191 ? -1.193 16.693 8.818 1.00 24.16 165 VAL A O 1
ATOM 1282 N N . MET A 1 192 ? -2.417 17.522 7.121 1.00 26.57 166 MET A N 1
ATOM 1283 C CA . MET A 1 192 ? -1.373 17.328 6.121 1.00 28.34 166 MET A CA 1
ATOM 1284 C C . MET A 1 192 ? -0.138 18.199 6.397 1.00 29.65 166 MET A C 1
ATOM 1285 O O . MET A 1 192 ? 0.944 17.935 5.865 1.00 29.31 166 MET A O 1
ATOM 1290 N N . ASN A 1 193 ? -0.297 19.227 7.228 1.00 30.19 167 ASN A N 1
ATOM 1291 C CA . ASN A 1 193 ? 0.823 20.105 7.569 1.00 31.84 167 ASN A CA 1
ATOM 1292 C C . ASN A 1 193 ? 1.494 19.717 8.881 1.00 31.38 167 ASN A C 1
ATOM 1293 O O . ASN A 1 193 ? 2.452 20.364 9.298 1.00 32.28 167 ASN A O 1
ATOM 1298 N N . MET A 1 194 ? 0.993 18.677 9.540 1.00 29.27 168 MET A N 1
ATOM 1299 C CA . MET A 1 194 ? 1.595 18.248 10.797 1.00 30.08 168 MET A CA 1
ATOM 1300 C C . MET A 1 194 ? 2.975 17.674 10.477 1.00 29.95 168 MET A C 1
ATOM 1301 O O . MET A 1 194 ? 3.160 17.005 9.460 1.00 28.80 168 MET A O 1
ATOM 1306 N N . PRO A 1 195 ? 3.962 17.935 11.340 1.00 29.81 169 PRO A N 1
ATOM 1307 C CA . PRO A 1 195 ? 5.320 17.435 11.117 1.00 30.67 169 PRO A CA 1
ATOM 1308 C C . PRO A 1 195 ? 5.480 15.915 10.983 1.00 30.54 169 PRO A C 1
ATOM 1309 O O . PRO A 1 195 ? 6.307 15.458 10.194 1.00 30.59 169 PRO A O 1
ATOM 1313 N N . GLU A 1 196 ? 4.697 15.139 11.733 1.00 28.09 170 GLU A N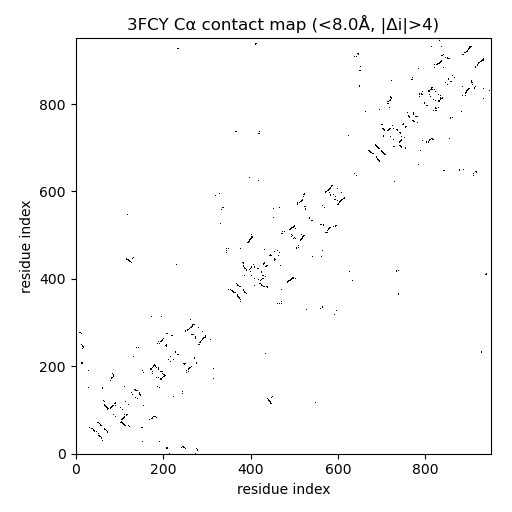 1
ATOM 1314 C CA . GLU A 1 196 ? 4.797 13.676 11.679 1.00 26.47 170 GLU A CA 1
ATOM 1315 C C . GLU A 1 196 ? 3.918 13.047 10.598 1.00 25.29 170 GLU A C 1
ATOM 1316 O O . GLU A 1 196 ? 3.921 11.827 10.414 1.00 23.86 170 GLU A O 1
ATOM 1322 N N . VAL A 1 197 ? 3.184 13.878 9.871 1.00 23.57 171 VAL A N 1
ATOM 1323 C CA . VAL A 1 197 ? 2.285 13.374 8.841 1.00 24.22 171 VAL A CA 1
ATOM 1324 C C . VAL A 1 197 ? 2.765 13.537 7.398 1.00 26.12 171 VAL A C 1
ATOM 1325 O O . VAL A 1 197 ? 3.138 14.636 6.976 1.00 24.48 171 VAL A O 1
ATOM 1329 N N . ASP A 1 198 ? 2.747 12.435 6.649 1.00 26.72 172 ASP A N 1
ATOM 1330 C CA . ASP A 1 198 ? 3.118 12.457 5.237 1.00 27.86 172 ASP A CA 1
ATOM 1331 C C . ASP A 1 198 ? 1.842 12.926 4.548 1.00 28.28 172 ASP A C 1
ATOM 1332 O O . ASP A 1 198 ? 0.843 12.204 4.527 1.00 29.34 172 ASP A O 1
ATOM 1337 N N . GLU A 1 199 ? 1.872 14.129 3.986 1.00 28.71 173 GLU A N 1
ATOM 1338 C CA . GLU A 1 199 ? 0.694 14.699 3.344 1.00 30.74 173 GLU A CA 1
ATOM 1339 C C . GLU A 1 199 ? 0.076 13.880 2.213 1.00 30.23 173 GLU A C 1
ATOM 1340 O O . GLU A 1 199 ? -1.059 14.145 1.808 1.00 29.27 173 GLU A O 1
ATOM 1346 N N . ASP A 1 200 ? 0.806 12.891 1.703 1.00 29.24 174 ASP A N 1
ATOM 1347 C CA . ASP A 1 200 ? 0.284 12.053 0.625 1.00 29.60 174 ASP A CA 1
ATOM 1348 C C . ASP A 1 200 ? -0.274 10.728 1.138 1.00 27.87 174 ASP A C 1
ATOM 1349 O O . ASP A 1 200 ? -0.669 9.873 0.348 1.00 27.29 174 ASP A O 1
ATOM 1354 N N . ARG A 1 201 ? -0.299 10.557 2.457 1.00 26.29 175 ARG A N 1
ATOM 1355 C CA . ARG A 1 201 ? -0.801 9.323 3.055 1.00 25.52 175 ARG A CA 1
ATOM 1356 C C . ARG A 1 201 ? -1.879 9.614 4.110 1.00 25.14 175 ARG A C 1
ATOM 1357 O O . ARG A 1 201 ? -1.776 9.177 5.259 1.00 24.62 175 ARG A O 1
ATOM 1365 N N . VAL A 1 202 ? -2.907 10.360 3.716 1.00 25.05 176 VAL A N 1
ATOM 1366 C CA . VAL A 1 202 ? -3.992 10.713 4.631 1.00 24.48 176 VAL A CA 1
ATOM 1367 C C . VAL A 1 202 ? -5.321 10.105 4.193 1.00 23.99 176 VAL A C 1
ATOM 1368 O O . VAL A 1 202 ? -5.705 10.197 3.029 1.00 23.19 176 VAL A O 1
ATOM 1372 N N . GLY A 1 203 ? -6.010 9.477 5.142 1.00 23.40 177 GLY A N 1
ATOM 1373 C CA . GLY A 1 203 ? -7.297 8.871 4.861 1.00 22.34 177 GLY A CA 1
ATOM 1374 C C . GLY A 1 203 ? -8.369 9.439 5.777 1.00 22.21 177 GLY A C 1
ATOM 1375 O O . GLY A 1 203 ? -8.069 9.949 6.861 1.00 20.99 177 GLY A O 1
ATOM 1376 N N . VAL A 1 204 ? -9.621 9.366 5.339 1.00 22.47 178 VAL A N 1
ATOM 1377 C CA . VAL A 1 204 ? -10.742 9.863 6.132 1.00 22.70 178 VAL A CA 1
ATOM 1378 C C . VAL A 1 204 ? -11.789 8.759 6.203 1.00 24.29 178 VAL A C 1
ATOM 1379 O O . VAL A 1 204 ? -11.934 7.971 5.265 1.00 23.12 178 VAL A O 1
ATOM 1383 N N . MET A 1 205 ? -12.526 8.709 7.309 1.00 25.08 179 MET A N 1
ATOM 1384 C CA . MET A 1 205 ? -13.518 7.660 7.500 1.00 24.20 179 MET A CA 1
ATOM 1385 C C . MET A 1 205 ? -14.635 8.046 8.464 1.00 23.08 179 MET A C 1
ATOM 1386 O O . MET A 1 205 ? -14.451 8.886 9.342 1.00 21.96 179 MET A O 1
ATOM 1391 N N . GLY A 1 206 ? -15.796 7.417 8.292 1.00 22.92 180 GLY A N 1
ATOM 1392 C CA . GLY A 1 206 ? -16.918 7.689 9.165 1.00 21.73 180 GLY A CA 1
ATOM 1393 C C . GLY A 1 206 ? -18.202 7.004 8.737 1.00 22.48 180 GLY A C 1
ATOM 1394 O O . GLY A 1 206 ? -18.367 6.648 7.564 1.00 20.29 180 GLY A O 1
ATOM 1395 N N . PRO A 1 207 ? -19.126 6.778 9.686 1.00 21.52 181 PRO A N 1
ATOM 1396 C CA . PRO A 1 207 ? -20.407 6.130 9.387 1.00 22.56 181 PRO A CA 1
ATOM 1397 C C . PRO A 1 207 ? -21.549 7.153 9.354 1.00 22.11 181 PRO A C 1
ATOM 1398 O O . PRO A 1 207 ? -21.523 8.142 10.083 1.00 21.93 181 PRO A O 1
ATOM 1402 N N . SER A 1 208 ? -22.551 6.907 8.512 1.00 23.95 182 SER A N 1
ATOM 1403 C CA . SER A 1 208 ? -23.707 7.797 8.398 1.00 22.40 182 SER A CA 1
ATOM 1404 C C . SER A 1 208 ? -23.274 9.239 8.122 1.00 20.71 182 SER A C 1
ATOM 1405 O O . SER A 1 208 ? -22.665 9.505 7.085 1.00 20.20 182 SER A O 1
ATOM 1408 N N . GLN A 1 209 ? -23.589 10.172 9.026 1.00 20.30 183 GLN A N 1
ATOM 1409 C CA . GLN A 1 209 ? -23.177 11.567 8.819 1.00 20.25 183 GLN A CA 1
ATOM 1410 C C . GLN A 1 209 ? -21.667 11.609 8.590 1.00 20.25 183 GLN A C 1
ATOM 1411 O O . GLN A 1 209 ? -21.181 12.348 7.737 1.00 20.36 183 GLN A O 1
ATOM 1417 N N . GLY A 1 210 ? -20.937 10.807 9.363 1.00 20.49 184 GLY A N 1
ATOM 1418 C CA . GLY A 1 210 ? -19.491 10.750 9.238 1.00 21.24 184 GLY A CA 1
ATOM 1419 C C . GLY A 1 210 ? -19.068 10.222 7.880 1.00 22.25 184 GLY A C 1
ATOM 1420 O O . GLY A 1 210 ? -17.988 10.550 7.380 1.00 20.91 184 GLY A O 1
ATOM 1421 N N . GLY A 1 211 ? -19.918 9.389 7.288 1.00 23.75 185 GLY A N 1
ATOM 1422 C CA . GLY A 1 211 ? -19.627 8.842 5.975 1.00 22.74 185 GLY A CA 1
ATOM 1423 C C . GLY A 1 211 ? -19.876 9.904 4.920 1.00 23.48 185 GLY A C 1
ATOM 1424 O O . GLY A 1 211 ? -19.200 9.945 3.890 1.00 22.56 185 GLY A O 1
ATOM 1425 N N . GLY A 1 212 ? -20.857 10.765 5.180 1.00 20.30 186 GLY A N 1
ATOM 1426 C CA . GLY A 1 212 ? -21.168 11.832 4.250 1.00 21.14 186 GLY A CA 1
ATOM 1427 C C . GLY A 1 212 ? -20.075 12.883 4.313 1.00 21.45 186 GLY A C 1
ATOM 1428 O O . GLY A 1 212 ? -19.663 13.436 3.293 1.00 21.61 186 GLY A O 1
ATOM 1429 N N . LEU A 1 213 ? -19.607 13.153 5.527 1.00 20.67 187 LEU A N 1
ATOM 1430 C CA . LEU A 1 213 ? -18.544 14.119 5.753 1.00 21.24 187 LEU A CA 1
ATOM 1431 C C . LEU A 1 213 ? -17.221 13.622 5.174 1.00 22.70 187 LEU A C 1
ATOM 1432 O O . LEU A 1 213 ? -16.383 14.424 4.758 1.00 23.24 187 LEU A O 1
ATOM 1437 N N . SER A 1 214 ? -17.023 12.305 5.172 1.00 21.98 188 SER A N 1
ATOM 1438 C CA . SER A 1 214 ? -15.796 11.726 4.619 1.00 22.87 188 SER A CA 1
ATOM 1439 C C . SER A 1 214 ? -15.745 12.001 3.121 1.00 21.99 188 SER A C 1
ATOM 1440 O O . SER A 1 214 ? -14.696 12.352 2.580 1.00 23.21 188 SER A O 1
ATOM 1443 N N . LEU A 1 215 ? -16.884 11.840 2.456 1.00 22.34 189 LEU A N 1
ATOM 1444 C CA . LEU A 1 215 ? -16.970 12.086 1.021 1.00 23.54 189 LEU A CA 1
ATOM 1445 C C . LEU A 1 215 ? -16.756 13.572 0.744 1.00 23.98 189 LEU A C 1
ATOM 1446 O O . LEU A 1 215 ? -16.000 13.940 -0.157 1.00 24.23 189 LEU A O 1
ATOM 1451 N N . ALA A 1 216 ? -17.422 14.421 1.523 1.00 23.64 190 ALA A N 1
ATOM 1452 C CA . ALA A 1 216 ? -17.298 15.867 1.356 1.00 25.28 190 ALA A CA 1
ATOM 1453 C C . ALA A 1 216 ? -15.852 16.309 1.546 1.00 24.36 190 ALA A C 1
ATOM 1454 O O . ALA A 1 216 ? -15.319 17.097 0.762 1.00 25.38 190 ALA A O 1
ATOM 1456 N N . CYS A 1 217 ? -15.221 15.798 2.594 1.00 23.21 191 CYS A N 1
ATOM 1457 C CA . CYS A 1 217 ? -13.838 16.138 2.898 1.00 24.79 191 CYS A CA 1
ATOM 1458 C C . CYS A 1 217 ? -12.877 15.757 1.767 1.00 25.73 191 CYS A C 1
ATOM 1459 O O . CYS A 1 217 ? -12.043 16.563 1.348 1.00 25.00 191 CYS A O 1
ATOM 1462 N N . ALA A 1 218 ? -12.995 14.523 1.287 1.00 23.77 192 ALA A N 1
ATOM 1463 C CA . ALA A 1 218 ? -12.133 14.034 0.215 1.00 24.91 192 ALA A CA 1
ATOM 1464 C C . ALA A 1 218 ? -12.442 14.745 -1.097 1.00 24.60 192 ALA A C 1
ATOM 1465 O O . ALA A 1 218 ? -11.622 14.754 -2.019 1.00 24.68 192 ALA A O 1
ATOM 1467 N N . ALA A 1 219 ? -13.627 15.342 -1.179 1.00 24.31 193 ALA A N 1
ATOM 1468 C CA . ALA A 1 219 ? -14.031 16.054 -2.388 1.00 25.28 193 ALA A CA 1
ATOM 1469 C C . ALA A 1 219 ? -13.476 17.474 -2.393 1.00 25.71 193 ALA A C 1
ATOM 1470 O O . ALA A 1 219 ? -13.011 17.968 -3.424 1.00 25.97 193 ALA A O 1
ATOM 1472 N N . LEU A 1 220 ? -13.521 18.122 -1.232 1.00 24.72 194 LEU A N 1
ATOM 1473 C CA . LEU A 1 220 ? -13.048 19.493 -1.093 1.00 25.53 194 LEU A CA 1
ATOM 1474 C C . LEU A 1 220 ? -11.540 19.599 -0.873 1.00 26.38 194 LEU A C 1
ATOM 1475 O O . LEU A 1 220 ? -10.953 20.670 -1.050 1.00 27.15 194 LEU A O 1
ATOM 1480 N N . GLU A 1 221 ? -10.922 18.491 -0.474 1.00 25.08 195 GLU A N 1
ATOM 1481 C CA . GLU A 1 221 ? -9.474 18.429 -0.291 1.00 26.70 195 GLU A CA 1
ATOM 1482 C C . GLU A 1 221 ? -9.026 17.184 -1.052 1.00 26.90 195 GLU A C 1
ATOM 1483 O O . GLU A 1 221 ? -8.777 16.133 -0.458 1.00 27.39 195 GLU A O 1
ATOM 1489 N N . PRO A 1 222 ? -8.927 17.295 -2.389 1.00 27.39 196 PRO A N 1
ATOM 1490 C CA . PRO A 1 222 ? -8.526 16.228 -3.317 1.00 28.01 196 PRO A CA 1
ATOM 1491 C C . PRO A 1 222 ? -7.228 15.502 -2.964 1.00 27.48 196 PRO A C 1
ATOM 1492 O O . PRO A 1 222 ? -6.964 14.414 -3.483 1.00 26.01 196 PRO A O 1
ATOM 1496 N N . ARG A 1 223 ? -6.418 16.096 -2.092 1.00 27.03 197 ARG A N 1
ATOM 1497 C CA . ARG A 1 223 ? -5.166 15.465 -1.696 1.00 27.86 197 ARG A CA 1
ATOM 1498 C C . ARG A 1 223 ? -5.411 14.228 -0.836 1.00 27.89 197 ARG A C 1
ATOM 1499 O O . ARG A 1 223 ? -4.542 13.358 -0.735 1.00 27.57 197 ARG A O 1
ATOM 1507 N N . VAL A 1 224 ? -6.586 14.147 -0.214 1.00 26.25 198 VAL A N 1
ATOM 1508 C CA . VAL A 1 224 ? -6.920 12.986 0.611 1.00 25.20 198 VAL A CA 1
ATOM 1509 C C . VAL A 1 224 ? -6.769 11.734 -0.249 1.00 24.25 198 VAL A C 1
ATOM 1510 O O . VAL A 1 224 ? -7.359 11.635 -1.321 1.00 23.91 198 VAL A O 1
ATOM 1514 N N . ARG A 1 225 ? -5.987 10.781 0.247 1.00 26.42 199 ARG A N 1
ATOM 1515 C CA . ARG A 1 225 ? -5.673 9.547 -0.476 1.00 27.61 199 ARG A CA 1
ATOM 1516 C C . ARG A 1 225 ? -6.634 8.353 -0.346 1.00 28.26 199 ARG A C 1
ATOM 1517 O O . ARG A 1 225 ? -6.825 7.606 -1.315 1.00 26.83 199 ARG A O 1
ATOM 1525 N N . LYS A 1 226 ? -7.214 8.159 0.839 1.00 25.86 200 LYS A N 1
ATOM 1526 C CA . LYS A 1 226 ? -8.145 7.048 1.078 1.00 25.94 200 LYS A CA 1
ATOM 1527 C C . LYS A 1 226 ? -9.453 7.533 1.699 1.00 25.25 200 LYS A C 1
ATOM 1528 O O . LYS A 1 226 ? -9.460 8.459 2.516 1.00 23.68 200 LYS A O 1
ATOM 1534 N N . VAL A 1 227 ? -10.556 6.890 1.325 1.00 24.10 201 VAL A N 1
ATOM 1535 C CA . VAL A 1 227 ? -11.868 7.273 1.840 1.00 23.46 201 VAL A CA 1
ATOM 1536 C C . VAL A 1 227 ? -12.746 6.079 2.204 1.00 22.95 201 VAL A C 1
ATOM 1537 O O . VAL A 1 227 ? -13.029 5.228 1.361 1.00 21.30 201 VAL A O 1
ATOM 1541 N N . VAL A 1 228 ? -13.163 6.011 3.463 1.00 21.75 202 VAL A N 1
ATOM 1542 C CA . VAL A 1 228 ? -14.057 4.944 3.898 1.00 22.57 202 VAL A CA 1
ATOM 1543 C C . VAL A 1 228 ? -15.361 5.624 4.296 1.00 22.07 202 VAL A C 1
ATOM 1544 O O . VAL A 1 228 ? -15.403 6.413 5.245 1.00 22.11 202 VAL A O 1
ATOM 1548 N N . SER A 1 229 ? -16.414 5.334 3.541 1.00 21.94 203 SER A N 1
ATOM 1549 C CA . SER A 1 229 ? -17.728 5.916 3.782 1.00 22.45 203 SER A CA 1
ATOM 1550 C C . SER A 1 229 ? -18.756 4.820 4.036 1.00 22.32 203 SER A C 1
ATOM 1551 O O . SER A 1 229 ? -19.159 4.097 3.120 1.00 21.41 203 SER A O 1
ATOM 1554 N N . GLU A 1 230 ? -19.174 4.705 5.291 1.00 22.70 204 GLU A N 1
ATOM 1555 C CA . GLU A 1 230 ? -20.140 3.696 5.700 1.00 22.97 204 GLU A CA 1
ATOM 1556 C C . GLU A 1 230 ? -21.561 4.243 5.715 1.00 23.65 204 GLU A C 1
ATOM 1557 O O . GLU A 1 230 ? -21.852 5.207 6.421 1.00 24.04 204 GLU A O 1
ATOM 1563 N N . TYR A 1 231 ? -22.440 3.609 4.940 1.00 24.56 205 TYR A N 1
ATOM 1564 C CA . TYR A 1 231 ? -23.839 4.027 4.829 1.00 25.06 205 TYR A CA 1
ATOM 1565 C C . TYR A 1 231 ? -23.973 5.534 5.019 1.00 24.51 205 TYR A C 1
ATOM 1566 O O . TYR A 1 231 ? -24.587 6.006 5.978 1.00 24.01 205 TYR A O 1
ATOM 1575 N N . PRO A 1 232 ? -23.405 6.309 4.080 1.00 24.26 206 PRO A N 1
ATOM 1576 C CA . PRO A 1 232 ? -23.428 7.775 4.110 1.00 23.72 206 PRO A CA 1
ATOM 1577 C C . PRO A 1 232 ? -24.791 8.452 4.198 1.00 23.99 206 PRO A C 1
ATOM 1578 O O . PRO A 1 232 ? -25.766 8.037 3.571 1.00 22.89 206 PRO A O 1
ATOM 1582 N N . PHE A 1 233 ? -24.817 9.505 5.004 1.00 23.83 207 PHE A N 1
ATOM 1583 C CA . PHE A 1 233 ? -25.984 10.345 5.251 1.00 23.76 207 PHE A CA 1
ATOM 1584 C C . PHE A 1 233 ? -25.682 11.619 4.450 1.00 23.60 207 PHE A C 1
ATOM 1585 O O . PHE A 1 233 ? -24.541 11.816 4.028 1.00 25.36 207 PHE A O 1
ATOM 1593 N N . LEU A 1 234 ? -26.688 12.462 4.229 1.00 23.36 208 LEU A N 1
ATOM 1594 C CA . LEU A 1 234 ? -26.516 13.721 3.491 1.00 23.82 208 LEU A CA 1
ATOM 1595 C C . LEU A 1 234 ? -26.369 13.537 1.983 1.00 23.85 208 LEU A C 1
ATOM 1596 O O . LEU A 1 234 ? -25.625 14.271 1.326 1.00 24.27 208 LEU A O 1
ATOM 1601 N N . SER A 1 235 ? -27.094 12.576 1.429 1.00 23.59 209 SER A N 1
ATOM 1602 C CA . SER A 1 235 ? -27.008 12.313 0.004 1.00 24.53 209 SER A CA 1
ATOM 1603 C C . SER A 1 235 ? -28.352 12.109 -0.681 1.00 25.05 209 SER A C 1
ATOM 1604 O O . SER A 1 235 ? -29.210 11.385 -0.176 1.00 25.45 209 SER A O 1
ATOM 1607 N N . ASP A 1 236 ? -28.537 12.767 -1.824 1.00 23.77 210 ASP A N 1
ATOM 1608 C CA . ASP A 1 236 ? -29.748 12.580 -2.616 1.00 23.25 210 ASP A CA 1
ATOM 1609 C C . ASP A 1 236 ? -31.031 12.840 -1.816 1.00 22.91 210 ASP A C 1
ATOM 1610 O O . ASP A 1 236 ? -31.930 12.004 -1.779 1.00 21.07 210 ASP A O 1
ATOM 1615 N N . TYR A 1 237 ? -31.110 14.011 -1.192 1.00 23.06 211 TYR A N 1
ATOM 1616 C CA . TYR A 1 237 ? -32.264 14.390 -0.372 1.00 24.04 211 TYR A CA 1
ATOM 1617 C C . TYR A 1 237 ? -33.631 14.098 -0.991 1.00 24.82 211 TYR A C 1
ATOM 1618 O O . TYR A 1 237 ? -34.458 13.435 -0.372 1.00 24.55 211 TYR A O 1
ATOM 1627 N N . LYS A 1 238 ? -33.863 14.586 -2.207 1.00 25.38 212 LYS A N 1
ATOM 1628 C CA . LYS A 1 238 ? -35.139 14.379 -2.897 1.00 26.65 212 LYS A CA 1
ATOM 1629 C C . LYS A 1 238 ? -35.557 12.907 -2.956 1.00 26.77 212 LYS A C 1
ATOM 1630 O O . LYS A 1 238 ? -36.741 12.579 -2.808 1.00 27.02 212 LYS A O 1
ATOM 1636 N N . ARG A 1 239 ? -34.590 12.021 -3.176 1.00 25.44 213 ARG A N 1
ATOM 1637 C CA . ARG A 1 239 ? -34.872 10.591 -3.247 1.00 24.15 213 ARG A CA 1
ATOM 1638 C C . ARG A 1 239 ? -35.461 10.096 -1.928 1.00 23.60 213 ARG A C 1
ATOM 1639 O O . ARG A 1 239 ? -36.441 9.352 -1.915 1.00 22.41 213 ARG A O 1
ATOM 1647 N N . VAL A 1 240 ? -34.852 10.508 -0.822 1.00 24.93 214 VAL A N 1
ATOM 1648 C CA . VAL A 1 240 ? -35.330 10.114 0.502 1.00 25.76 214 VAL A CA 1
ATOM 1649 C C . VAL A 1 240 ? -36.798 10.515 0.658 1.00 26.19 214 VAL A C 1
ATOM 1650 O O . VAL A 1 240 ? -37.624 9.735 1.132 1.00 25.36 214 VAL A O 1
ATOM 1654 N N . TRP A 1 241 ? -37.113 11.741 0.252 1.00 26.83 215 TRP A N 1
ATOM 1655 C CA . TRP A 1 241 ? -38.470 12.250 0.356 1.00 27.96 215 TRP A CA 1
ATOM 1656 C C . TRP A 1 241 ? -39.423 11.464 -0.545 1.00 29.30 215 TRP A C 1
ATOM 1657 O O . TRP A 1 241 ? -40.549 11.156 -0.141 1.00 28.30 215 TRP A O 1
ATOM 1668 N N . ASP A 1 242 ? -38.970 11.130 -1.756 1.00 29.16 216 ASP A N 1
ATOM 1669 C CA . ASP A 1 242 ? -39.791 10.369 -2.703 1.00 30.31 216 ASP A CA 1
ATOM 1670 C C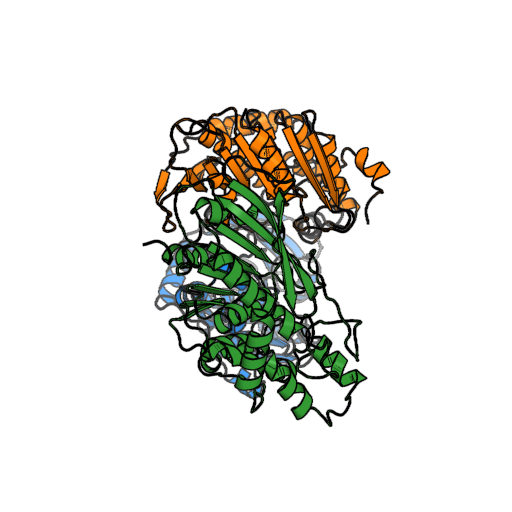 . ASP A 1 242 ? -40.198 8.999 -2.153 1.00 31.01 216 ASP A C 1
ATOM 1671 O O . ASP A 1 242 ? -41.296 8.511 -2.424 1.00 32.04 216 ASP A O 1
ATOM 1676 N N . LEU A 1 243 ? -39.305 8.379 -1.389 1.00 31.22 217 LEU A N 1
ATOM 1677 C CA . LEU A 1 243 ? -39.570 7.063 -0.811 1.00 32.21 217 LEU A CA 1
ATOM 1678 C C . LEU A 1 243 ? -40.382 7.144 0.480 1.00 31.58 217 LEU A C 1
ATOM 1679 O O . LEU A 1 243 ? -40.540 6.142 1.175 1.00 31.19 217 LEU A O 1
ATOM 1684 N N . ASP A 1 244 ? -40.904 8.328 0.788 1.00 31.86 218 ASP A N 1
ATOM 1685 C CA . ASP A 1 244 ? -41.671 8.534 2.017 1.00 32.67 218 ASP A CA 1
ATOM 1686 C C . ASP A 1 244 ? -40.799 8.119 3.200 1.00 32.04 218 ASP A C 1
ATOM 1687 O O . ASP A 1 244 ? -41.283 7.550 4.179 1.00 32.58 218 ASP A O 1
ATOM 1692 N N . LEU A 1 245 ? -39.506 8.409 3.098 1.00 31.21 219 LEU A N 1
ATOM 1693 C CA . LEU A 1 245 ? -38.552 8.059 4.143 1.00 29.53 219 LEU A CA 1
ATOM 1694 C C . LEU A 1 245 ? -37.904 9.290 4.765 1.00 28.75 219 LEU A C 1
ATOM 1695 O O . LEU A 1 245 ? -36.914 9.181 5.494 1.00 28.60 219 LEU A O 1
ATOM 1700 N N . ALA A 1 246 ? -38.453 10.463 4.461 1.00 28.68 220 ALA A N 1
ATOM 1701 C CA . ALA A 1 246 ? -37.941 11.705 5.026 1.00 28.43 220 ALA A CA 1
ATOM 1702 C C . ALA A 1 246 ? -38.384 11.723 6.487 1.00 28.85 220 ALA A C 1
ATOM 1703 O O . ALA A 1 246 ? -39.180 12.565 6.908 1.00 28.29 220 ALA A O 1
ATOM 1705 N N . LYS A 1 247 ? -37.875 10.756 7.238 1.00 29.73 221 LYS A N 1
ATOM 1706 C CA . LYS A 1 247 ? -38.177 10.610 8.653 1.00 31.97 221 LYS A CA 1
ATOM 1707 C C . LYS A 1 247 ? -36.907 10.133 9.343 1.00 30.69 221 LYS A C 1
ATOM 1708 O O . LYS A 1 247 ? -35.855 10.011 8.706 1.00 28.65 221 LYS A O 1
ATOM 1714 N N . ASN A 1 248 ? -36.998 9.858 10.638 1.00 31.29 222 ASN A N 1
ATOM 1715 C CA . ASN A 1 248 ? -35.828 9.422 11.387 1.00 31.51 222 ASN A CA 1
ATOM 1716 C C . ASN A 1 248 ? -34.764 10.510 11.248 1.00 30.53 222 ASN A C 1
ATOM 1717 O O . ASN A 1 248 ? -35.015 11.666 11.590 1.00 30.50 222 ASN A O 1
ATOM 1722 N N . ALA A 1 249 ? -33.592 10.156 10.727 1.00 29.26 223 ALA A N 1
ATOM 1723 C CA . ALA A 1 249 ? -32.513 11.132 10.567 1.00 28.57 223 ALA A CA 1
ATOM 1724 C C . ALA A 1 249 ? -32.862 12.270 9.606 1.00 26.94 223 ALA A C 1
ATOM 1725 O O . ALA A 1 249 ? -32.373 13.390 9.759 1.00 27.61 223 ALA A O 1
ATOM 1727 N N . TYR A 1 250 ? -33.712 11.984 8.625 1.00 26.04 224 TYR A N 1
ATOM 1728 C CA . TYR A 1 250 ? -34.119 12.982 7.637 1.00 25.85 224 TYR A CA 1
ATOM 1729 C C . TYR A 1 250 ? -35.472 13.636 7.939 1.00 26.04 224 TYR A C 1
ATOM 1730 O O . TYR A 1 250 ? -36.055 14.298 7.076 1.00 24.21 224 TYR A O 1
ATOM 1739 N N . GLN A 1 251 ? -35.965 13.457 9.160 1.00 25.16 225 GLN A N 1
ATOM 1740 C CA . GLN A 1 251 ? -37.257 14.019 9.564 1.00 25.80 225 GLN A CA 1
ATOM 1741 C C . GLN A 1 251 ? -37.389 15.529 9.340 1.00 25.32 225 GLN A C 1
ATOM 1742 O O . GLN A 1 251 ? -38.463 16.021 8.989 1.00 25.04 225 GLN A O 1
ATOM 1748 N N . GLU A 1 252 ? -36.297 16.258 9.545 1.00 24.35 226 GLU A N 1
ATOM 1749 C CA . GLU A 1 252 ? -36.312 17.709 9.398 1.00 24.20 226 GLU A CA 1
ATOM 1750 C C . GLU A 1 252 ? -36.727 18.202 8.014 1.00 24.34 226 GLU A C 1
ATOM 1751 O O . GLU A 1 252 ? -37.265 19.300 7.884 1.00 25.20 226 GLU A O 1
ATOM 1757 N N . ILE A 1 253 ? -36.489 17.402 6.982 1.00 24.29 227 ILE A N 1
ATOM 1758 C CA . ILE A 1 253 ? -36.888 17.806 5.637 1.00 25.97 227 ILE A CA 1
ATOM 1759 C C . ILE A 1 253 ? -38.414 17.842 5.583 1.00 24.63 227 ILE A C 1
ATOM 1760 O O . ILE A 1 253 ? -39.004 18.733 4.971 1.00 23.28 227 ILE A O 1
ATOM 1765 N N . THR A 1 254 ? -39.043 16.864 6.228 1.00 25.76 228 THR A N 1
ATOM 1766 C CA . THR A 1 254 ? -40.501 16.802 6.289 1.00 25.83 228 THR A CA 1
ATOM 1767 C C . THR A 1 254 ? -40.998 17.959 7.161 1.00 24.94 228 THR A C 1
ATOM 1768 O O . THR A 1 254 ? -41.956 18.646 6.800 1.00 24.85 228 THR A O 1
ATOM 1772 N N . ASP A 1 255 ? -40.337 18.183 8.298 1.00 23.55 229 ASP A N 1
ATOM 1773 C CA . ASP A 1 255 ? -40.729 19.271 9.195 1.00 24.33 229 ASP A CA 1
ATOM 1774 C C . ASP A 1 255 ? -40.682 20.600 8.453 1.00 25.76 229 ASP A C 1
ATOM 1775 O O . ASP A 1 255 ? -41.577 21.438 8.594 1.00 24.66 229 ASP A O 1
ATOM 1780 N N . TYR A 1 256 ? -39.625 20.796 7.670 1.00 24.37 230 TYR A N 1
ATOM 1781 C CA . TYR A 1 256 ? -39.477 22.032 6.918 1.00 25.24 230 TYR A CA 1
ATOM 1782 C C . TYR A 1 256 ? -40.681 22.311 6.024 1.00 24.33 230 TYR A C 1
ATOM 1783 O O . TYR A 1 256 ? -41.275 23.386 6.090 1.00 24.21 230 TYR A O 1
ATOM 1792 N N . PHE A 1 257 ? -41.029 21.350 5.175 1.00 24.25 231 PHE A N 1
ATOM 1793 C CA . PHE A 1 257 ? -42.164 21.522 4.276 1.00 24.36 231 PHE A CA 1
ATOM 1794 C C . PHE A 1 257 ? -43.479 21.721 5.029 1.00 23.97 231 PHE A C 1
ATOM 1795 O O . PHE A 1 257 ? -44.279 22.589 4.678 1.00 24.52 231 PHE A O 1
ATOM 1803 N N . ARG A 1 258 ? -43.701 20.921 6.065 1.00 23.00 232 ARG A N 1
ATOM 1804 C CA . ARG A 1 258 ? -44.926 21.025 6.848 1.00 23.72 232 ARG A CA 1
ATOM 1805 C C . ARG A 1 258 ? -45.124 22.430 7.406 1.00 24.09 232 ARG A C 1
ATOM 1806 O O . ARG A 1 258 ? -46.243 22.950 7.430 1.00 24.40 232 ARG A O 1
ATOM 1814 N N . LEU A 1 259 ? -44.030 23.049 7.834 1.00 22.74 233 LEU A N 1
ATOM 1815 C CA . LEU A 1 259 ? -44.091 24.377 8.427 1.00 24.99 233 LEU A CA 1
ATOM 1816 C C . LEU A 1 259 ? -43.923 25.557 7.484 1.00 25.11 233 LEU A C 1
ATOM 1817 O O . LEU A 1 259 ? -44.584 26.580 7.652 1.00 25.61 233 LEU A O 1
ATOM 1822 N N . PHE A 1 260 ? -43.046 25.415 6.496 1.00 24.24 234 PHE A N 1
ATOM 1823 C CA . PHE A 1 260 ? -42.744 26.509 5.583 1.00 24.69 234 PHE A CA 1
ATOM 1824 C C . PHE A 1 260 ? -43.211 26.397 4.136 1.00 25.30 234 PHE A C 1
ATOM 1825 O O . PHE A 1 260 ? -43.152 27.374 3.393 1.00 27.72 234 PHE A O 1
ATOM 1833 N N . ASP A 1 261 ? -43.674 25.224 3.728 1.00 25.95 235 ASP A N 1
ATOM 1834 C CA . ASP A 1 261 ? -44.154 25.052 2.359 1.00 26.76 235 ASP A CA 1
ATOM 1835 C C . ASP A 1 261 ? -45.033 23.812 2.326 1.00 25.31 235 ASP A C 1
ATOM 1836 O O . ASP A 1 261 ? -44.736 22.839 1.633 1.00 26.36 235 ASP A O 1
ATOM 1841 N N . PRO A 1 262 ? -46.145 23.843 3.076 1.00 25.55 236 PRO A N 1
ATOM 1842 C CA . PRO A 1 262 ? -47.098 22.734 3.172 1.00 24.72 236 PRO A CA 1
ATOM 1843 C C . PRO A 1 262 ? -47.639 22.180 1.864 1.00 24.58 236 PRO A C 1
ATOM 1844 O O . PRO A 1 262 ? -47.866 20.976 1.754 1.00 24.97 236 PRO A O 1
ATOM 1848 N N . ARG A 1 263 ? -47.846 23.034 0.870 1.00 25.84 237 ARG A N 1
ATOM 1849 C CA . ARG A 1 263 ? -48.359 22.539 -0.401 1.00 28.39 237 ARG A CA 1
ATOM 1850 C C . ARG A 1 263 ? -47.277 22.383 -1.462 1.00 28.55 237 ARG A C 1
ATOM 1851 O O . ARG A 1 263 ? -47.570 22.189 -2.645 1.00 29.90 237 ARG A O 1
ATOM 1859 N N . HIS A 1 264 ? -46.025 22.457 -1.023 1.00 28.47 238 HIS A N 1
ATOM 1860 C CA . HIS A 1 264 ? -44.869 22.296 -1.901 1.00 28.64 238 HIS A CA 1
ATOM 1861 C C . HIS A 1 264 ? -44.818 23.219 -3.111 1.00 30.70 238 HIS A C 1
ATOM 1862 O O . HIS A 1 264 ? -44.530 22.783 -4.228 1.00 28.70 238 HIS A O 1
ATOM 1869 N N . GLU A 1 265 ? -45.080 24.499 -2.882 1.00 32.05 239 GLU A N 1
ATOM 1870 C CA . GLU A 1 265 ? -45.053 25.480 -3.953 1.00 33.12 239 GLU A CA 1
ATOM 1871 C C . GLU A 1 265 ? -43.619 25.890 -4.276 1.00 32.92 239 GLU A C 1
ATOM 1872 O O . GLU A 1 265 ? -43.360 26.485 -5.319 1.00 31.98 239 GLU A O 1
ATOM 1878 N N . ARG A 1 266 ? -42.690 25.562 -3.381 1.00 31.11 240 ARG A N 1
ATOM 1879 C CA . ARG A 1 266 ? -41.280 25.900 -3.581 1.00 29.84 240 ARG A CA 1
ATOM 1880 C C . ARG A 1 266 ? -40.409 24.645 -3.537 1.00 28.15 240 ARG A C 1
ATOM 1881 O O . ARG A 1 266 ? -39.213 24.715 -3.272 1.00 29.52 240 ARG A O 1
ATOM 1889 N N . GLU A 1 267 ? -41.021 23.500 -3.814 1.00 28.57 241 GLU A N 1
ATOM 1890 C CA . GLU A 1 267 ? -40.329 22.217 -3.784 1.00 28.72 241 GLU A CA 1
ATOM 1891 C C . GLU A 1 267 ? -39.018 22.161 -4.566 1.00 29.44 241 GLU A C 1
ATOM 1892 O O . GLU A 1 267 ? -37.972 21.831 -4.003 1.00 28.52 241 GLU A O 1
ATOM 1898 N N . ASN A 1 268 ? -39.066 22.481 -5.856 1.00 30.00 242 ASN A N 1
ATOM 1899 C CA . ASN A 1 268 ? -37.858 22.433 -6.676 1.00 31.71 242 ASN A CA 1
ATOM 1900 C C . ASN A 1 268 ? -36.764 23.363 -6.164 1.00 30.85 242 ASN A C 1
ATOM 1901 O O . ASN A 1 268 ? -35.586 23.005 -6.180 1.00 31.61 242 ASN A O 1
ATOM 1906 N N . GLU A 1 269 ? -37.146 24.550 -5.706 1.00 30.19 243 GLU A N 1
ATOM 1907 C CA . GLU A 1 269 ? -36.165 25.499 -5.191 1.00 31.54 243 GLU A CA 1
ATOM 1908 C C . GLU A 1 269 ? -35.549 24.985 -3.892 1.00 29.77 243 GLU A C 1
ATOM 1909 O O . GLU A 1 269 ? -34.363 25.184 -3.634 1.00 28.22 243 GLU A O 1
ATOM 1915 N N . VAL A 1 270 ? -36.366 24.336 -3.070 1.00 28.00 244 VAL A N 1
ATOM 1916 C CA . VAL A 1 270 ? -35.889 23.801 -1.803 1.00 27.01 244 VAL A CA 1
ATOM 1917 C C . VAL A 1 270 ? -34.863 22.694 -2.030 1.00 26.57 244 VAL A C 1
ATOM 1918 O O . VAL A 1 270 ? -33.755 22.746 -1.494 1.00 23.73 244 VAL A O 1
ATOM 1922 N N . PHE A 1 271 ? -35.228 21.698 -2.832 1.00 26.02 245 PHE A N 1
ATOM 1923 C CA . PHE A 1 271 ? -34.312 20.599 -3.094 1.00 27.30 245 PHE A CA 1
ATOM 1924 C C . PHE A 1 271 ? -33.093 21.011 -3.911 1.00 27.98 245 PHE A C 1
ATOM 1925 O O . PHE A 1 271 ? -32.028 20.419 -3.770 1.00 29.73 245 PHE A O 1
ATOM 1933 N N . THR A 1 272 ? -33.240 22.027 -4.757 1.00 28.32 246 THR A N 1
ATOM 1934 C CA . THR A 1 272 ? -32.110 22.497 -5.552 1.00 27.99 246 THR A CA 1
ATOM 1935 C C . THR A 1 272 ? -31.108 23.143 -4.605 1.00 28.11 246 THR A C 1
ATOM 1936 O O . THR A 1 272 ? -29.901 22.936 -4.723 1.00 28.37 246 THR A O 1
ATOM 1940 N N . LYS A 1 273 ? -31.616 23.927 -3.661 1.00 27.53 247 LYS A N 1
ATOM 1941 C CA . LYS A 1 273 ? -30.757 24.587 -2.690 1.00 26.63 247 LYS A CA 1
ATOM 1942 C C . LYS A 1 273 ? -30.056 23.540 -1.824 1.00 25.03 247 LYS A C 1
ATOM 1943 O O . LYS A 1 273 ? -28.874 23.684 -1.492 1.00 23.61 247 LYS A O 1
ATOM 1949 N N . LEU A 1 274 ? -30.782 22.484 -1.463 1.00 24.20 248 LEU A N 1
ATOM 1950 C CA . LEU A 1 274 ? -30.195 21.407 -0.664 1.00 24.61 248 LEU A CA 1
ATOM 1951 C C . LEU A 1 274 ? -29.128 20.707 -1.509 1.00 23.57 248 LEU A C 1
ATOM 1952 O O . LEU A 1 274 ? -28.275 19.983 -0.992 1.00 24.81 248 LEU A O 1
ATOM 1957 N N . GLY A 1 275 ? -29.189 20.930 -2.817 1.00 24.64 249 GLY A N 1
ATOM 1958 C CA . GLY A 1 275 ? -28.223 20.332 -3.721 1.00 25.44 249 GLY A CA 1
ATOM 1959 C C . GLY A 1 275 ? -26.807 20.789 -3.425 1.00 24.87 249 GLY A C 1
ATOM 1960 O O . GLY A 1 275 ? -25.843 20.087 -3.731 1.00 27.01 249 GLY A O 1
ATOM 1961 N N . TYR A 1 276 ? -26.672 21.968 -2.825 1.00 25.72 250 TYR A N 1
ATOM 1962 C CA . TYR A 1 276 ? -25.357 22.500 -2.484 1.00 25.63 250 TYR A CA 1
ATOM 1963 C C . TYR A 1 276 ? -24.639 21.639 -1.456 1.00 26.26 250 TYR A C 1
ATOM 1964 O O . TYR A 1 276 ? -23.405 21.596 -1.426 1.00 24.46 250 TYR A O 1
ATOM 1973 N N . ILE A 1 277 ? -25.408 20.963 -0.606 1.00 24.60 251 ILE A N 1
ATOM 1974 C CA . ILE A 1 277 ? -24.815 20.124 0.426 1.00 24.59 251 ILE A CA 1
ATOM 1975 C C . ILE A 1 277 ? -25.166 18.652 0.260 1.00 25.53 251 ILE A C 1
ATOM 1976 O O . ILE A 1 277 ? -25.218 17.897 1.233 1.00 25.27 251 ILE A O 1
ATOM 1981 N N . ASP A 1 278 ? -25.410 18.260 -0.987 1.00 24.86 252 ASP A N 1
ATOM 1982 C CA . ASP A 1 278 ? -25.733 16.881 -1.335 1.00 25.90 252 ASP A CA 1
ATOM 1983 C C . ASP A 1 278 ? -24.399 16.253 -1.734 1.00 27.33 252 ASP A C 1
ATOM 1984 O O . ASP A 1 278 ? -23.871 16.558 -2.810 1.00 27.45 252 ASP A O 1
ATOM 1989 N N . VAL A 1 279 ? -23.848 15.390 -0.882 1.00 26.97 253 VAL A N 1
ATOM 1990 C CA . VAL A 1 279 ? -22.557 14.769 -1.178 1.00 27.84 253 VAL A CA 1
ATOM 1991 C C . VAL A 1 279 ? -22.483 14.038 -2.514 1.00 29.93 253 VAL A C 1
ATOM 1992 O O . VAL A 1 279 ? -21.394 13.879 -3.074 1.00 31.19 253 VAL A O 1
ATOM 1996 N N . LYS A 1 280 ? -23.622 13.597 -3.039 1.00 29.76 254 LYS A N 1
ATOM 1997 C CA . LYS A 1 280 ? -23.596 12.904 -4.319 1.00 30.79 254 LYS A CA 1
ATOM 1998 C C . LYS A 1 280 ? -23.155 13.887 -5.403 1.00 30.98 254 LYS A C 1
ATOM 1999 O O . LYS A 1 280 ? -22.688 13.473 -6.463 1.00 31.50 254 LYS A O 1
ATOM 2005 N N . ASN A 1 281 ? -23.302 15.186 -5.137 1.00 29.36 255 ASN A N 1
ATOM 2006 C CA . ASN A 1 281 ? -22.905 16.205 -6.109 1.00 28.85 255 ASN A CA 1
ATOM 2007 C C . ASN A 1 281 ? -21.417 16.536 -5.995 1.00 29.87 255 ASN A C 1
ATOM 2008 O O . ASN A 1 281 ? -20.778 16.909 -6.979 1.00 30.63 255 ASN A O 1
ATOM 2013 N N . LEU A 1 282 ? -20.870 16.404 -4.792 1.00 29.32 256 LEU A N 1
ATOM 2014 C CA . LEU A 1 282 ? -19.455 16.674 -4.557 1.00 28.34 256 LEU A CA 1
ATOM 2015 C C . LEU A 1 282 ? -18.610 15.458 -4.936 1.00 28.84 256 LEU A C 1
ATOM 2016 O O . LEU A 1 282 ? -17.430 15.582 -5.258 1.00 28.55 256 LEU A O 1
ATOM 2021 N N . ALA A 1 283 ? -19.235 14.287 -4.894 1.00 28.99 257 ALA A N 1
ATOM 2022 C CA . ALA A 1 283 ? -18.574 13.020 -5.179 1.00 29.92 257 ALA A CA 1
ATOM 2023 C C . ALA A 1 283 ? -17.649 12.989 -6.394 1.00 31.29 257 ALA A C 1
ATOM 2024 O O . ALA A 1 283 ? -16.616 12.321 -6.364 1.00 30.97 257 ALA A O 1
ATOM 2026 N N . LYS A 1 284 ? -18.004 13.708 -7.453 1.00 32.85 258 LYS A N 1
ATOM 2027 C CA . LYS A 1 284 ? -17.188 13.705 -8.665 1.00 34.55 258 LYS A CA 1
ATOM 2028 C C . LYS A 1 284 ? -15.795 14.306 -8.486 1.00 34.05 258 LYS A C 1
ATOM 2029 O O . LYS A 1 284 ? -14.916 14.086 -9.317 1.00 35.41 258 LYS A O 1
ATOM 2035 N N . ARG A 1 285 ? -15.590 15.049 -7.404 1.00 32.98 259 ARG A N 1
ATOM 2036 C CA . ARG A 1 285 ? -14.300 15.691 -7.148 1.00 31.95 259 ARG A CA 1
ATOM 2037 C C . ARG A 1 285 ? -13.277 14.823 -6.436 1.00 31.03 259 ARG A C 1
ATOM 2038 O O . ARG A 1 285 ? -12.080 15.115 -6.466 1.00 31.66 259 ARG A O 1
ATOM 2046 N N . ILE A 1 286 ? -13.749 13.771 -5.782 1.00 28.94 260 ILE A N 1
ATOM 2047 C CA . ILE A 1 286 ? -12.874 12.877 -5.040 1.00 26.76 260 ILE A CA 1
ATOM 2048 C C . ILE A 1 286 ? -11.797 12.255 -5.932 1.00 27.34 260 ILE A C 1
ATOM 2049 O O . ILE A 1 286 ? -12.077 11.812 -7.046 1.00 26.42 260 ILE A O 1
ATOM 2054 N N . LYS A 1 287 ? -10.565 12.234 -5.431 1.00 26.71 261 LYS A N 1
ATOM 2055 C CA . LYS A 1 287 ? -9.441 11.674 -6.174 1.00 28.89 261 LYS A CA 1
ATOM 2056 C C . LYS A 1 287 ? -8.907 10.422 -5.485 1.00 28.10 261 LYS A C 1
ATOM 2057 O O . LYS A 1 287 ? -8.378 9.523 -6.136 1.00 27.42 261 LYS A O 1
ATOM 2063 N N . GLY A 1 288 ? -9.044 10.370 -4.164 1.00 27.37 262 GLY A N 1
ATOM 2064 C CA . GLY A 1 288 ? -8.552 9.221 -3.424 1.00 26.39 262 GLY A CA 1
ATOM 2065 C C . GLY A 1 288 ? -9.352 7.966 -3.699 1.00 25.15 262 GLY A C 1
ATOM 2066 O O . GLY A 1 288 ? -10.406 8.026 -4.332 1.00 25.21 262 GLY A O 1
ATOM 2067 N N . ASP A 1 289 ? -8.846 6.825 -3.238 1.00 26.10 263 ASP A N 1
ATOM 2068 C CA . ASP A 1 289 ? -9.546 5.557 -3.423 1.00 25.91 263 ASP A CA 1
ATOM 2069 C C . ASP A 1 289 ? -10.687 5.507 -2.415 1.00 25.45 263 ASP A C 1
ATOM 2070 O O . ASP A 1 289 ? -10.540 5.962 -1.278 1.00 24.02 263 ASP A O 1
ATOM 2075 N N . VAL A 1 290 ? -11.816 4.943 -2.827 1.00 24.62 264 VAL A N 1
ATOM 2076 C CA . VAL A 1 290 ? -12.982 4.867 -1.958 1.00 24.22 264 VAL A CA 1
ATOM 2077 C C . VAL A 1 290 ? -13.477 3.450 -1.681 1.00 23.64 264 VAL A C 1
ATOM 2078 O O . VAL A 1 290 ? -13.504 2.602 -2.569 1.00 24.96 264 VAL A O 1
ATOM 2082 N N . LEU A 1 291 ? -13.846 3.202 -0.430 1.00 22.87 265 LEU A N 1
ATOM 2083 C CA . LEU A 1 291 ? -14.407 1.920 -0.017 1.00 23.56 265 LEU A CA 1
ATOM 2084 C C . LEU A 1 291 ? -15.662 2.278 0.764 1.00 24.76 265 LEU A C 1
ATOM 2085 O O . LEU A 1 291 ? -15.597 3.000 1.764 1.00 23.92 265 LEU A O 1
ATOM 2090 N N . MET A 1 292 ? -16.805 1.784 0.306 1.00 25.06 266 MET A N 1
ATOM 2091 C CA . MET A 1 292 ? -18.066 2.074 0.975 1.00 26.19 266 MET A CA 1
ATOM 2092 C C . MET A 1 292 ? -18.800 0.790 1.336 1.00 25.46 266 MET A C 1
ATOM 2093 O O . MET A 1 292 ? -18.443 -0.292 0.868 1.00 25.39 266 MET A O 1
ATOM 2098 N N . CYS A 1 293 ? -19.815 0.910 2.186 1.00 24.13 267 CYS A N 1
ATOM 2099 C CA . CYS A 1 293 ? -20.623 -0.241 2.557 1.00 24.46 267 CYS A CA 1
ATOM 2100 C C . CYS A 1 293 ? -22.066 0.232 2.636 1.00 24.76 267 CYS A C 1
ATOM 2101 O O . CYS A 1 293 ? -22.330 1.399 2.933 1.00 24.73 267 CYS A O 1
ATOM 2104 N N . VAL A 1 294 ? -22.998 -0.667 2.339 1.00 23.66 268 VAL A N 1
ATOM 2105 C CA . VAL A 1 294 ? -24.409 -0.321 2.355 1.00 22.96 268 VAL A CA 1
ATOM 2106 C C . VAL A 1 294 ? -25.260 -1.487 2.849 1.00 22.77 268 VAL A C 1
ATOM 2107 O O . VAL A 1 294 ? -25.064 -2.634 2.443 1.00 21.75 268 VAL A O 1
ATOM 2111 N N . GLY A 1 295 ? -26.194 -1.184 3.744 1.00 22.60 269 GLY A N 1
ATOM 2112 C CA . GLY A 1 295 ? -27.079 -2.207 4.270 1.00 23.36 269 GLY A CA 1
ATOM 2113 C C . GLY A 1 295 ? -28.377 -2.117 3.495 1.00 23.52 269 GLY A C 1
ATOM 2114 O O . GLY A 1 295 ? -28.985 -1.049 3.441 1.00 24.19 269 GLY A O 1
ATOM 2115 N N . LEU A 1 296 ? -28.812 -3.221 2.897 1.00 23.05 270 LEU A N 1
ATOM 2116 C CA . LEU A 1 296 ? -30.035 -3.200 2.104 1.00 23.16 270 LEU A CA 1
ATOM 2117 C C . LEU A 1 296 ? -31.325 -3.090 2.919 1.00 24.34 270 LEU A C 1
ATOM 2118 O O . LEU A 1 296 ? -32.408 -2.937 2.358 1.00 24.45 270 LEU A O 1
ATOM 2123 N N . MET A 1 297 ? -31.208 -3.158 4.240 1.00 25.00 271 MET A N 1
ATOM 2124 C CA . MET A 1 297 ? -32.368 -3.031 5.115 1.00 26.20 271 MET A CA 1
ATOM 2125 C C . MET A 1 297 ? -32.364 -1.646 5.767 1.00 27.32 271 MET A C 1
ATOM 2126 O O . MET A 1 297 ? -33.203 -1.345 6.615 1.00 24.32 271 MET A O 1
ATOM 2131 N N . ASP A 1 298 ? -31.412 -0.808 5.364 1.00 26.57 272 ASP A N 1
ATOM 2132 C CA . ASP A 1 298 ? -31.274 0.537 5.923 1.00 27.36 272 ASP A CA 1
ATOM 2133 C C . ASP A 1 298 ? -32.341 1.506 5.426 1.00 28.72 272 ASP A C 1
ATOM 2134 O O . ASP A 1 298 ? -32.330 1.903 4.260 1.00 27.62 272 ASP A O 1
ATOM 2139 N N . GLN A 1 299 ? -33.256 1.892 6.312 1.00 28.83 273 GLN A N 1
ATOM 2140 C CA . GLN A 1 299 ? -34.306 2.839 5.952 1.00 31.17 273 GLN A CA 1
ATOM 2141 C C . GLN A 1 299 ? -33.954 4.259 6.399 1.00 29.50 273 GLN A C 1
ATOM 2142 O O . GLN A 1 299 ? -34.628 5.219 6.029 1.00 30.75 273 GLN A O 1
ATOM 2148 N N . VAL A 1 300 ? -32.896 4.383 7.196 1.00 29.18 274 VAL A N 1
ATOM 2149 C CA . VAL A 1 300 ? -32.431 5.682 7.671 1.00 27.97 274 VAL A CA 1
ATOM 2150 C C . VAL A 1 300 ? -31.711 6.355 6.497 1.00 29.00 274 VAL A C 1
ATOM 2151 O O . VAL A 1 300 ? -31.960 7.518 6.176 1.00 27.19 274 VAL A O 1
ATOM 2155 N N . CYS A 1 301 ? -30.808 5.609 5.868 1.00 27.42 275 CYS A N 1
ATOM 2156 C CA . CYS A 1 301 ? -30.079 6.088 4.701 1.00 27.59 275 CYS A CA 1
ATOM 2157 C C . CYS A 1 301 ? -30.388 5.088 3.591 1.00 28.15 275 CYS A C 1
ATOM 2158 O O . CYS A 1 301 ? -29.641 4.128 3.369 1.00 25.81 275 CYS A O 1
ATOM 2161 N N . PRO A 1 302 ? -31.508 5.298 2.887 1.00 28.52 276 PRO A N 1
ATOM 2162 C CA . PRO A 1 302 ? -31.962 4.437 1.791 1.00 28.14 276 PRO A CA 1
ATOM 2163 C C . PRO A 1 302 ? -30.814 3.985 0.895 1.00 27.98 276 PRO A C 1
ATOM 2164 O O . PRO A 1 302 ? -29.994 4.795 0.470 1.00 27.06 276 PRO A O 1
ATOM 2168 N N . PRO A 1 303 ? -30.749 2.678 0.595 1.00 27.68 277 PRO A N 1
ATOM 2169 C CA . PRO A 1 303 ? -29.693 2.119 -0.255 1.00 27.80 277 PRO A CA 1
ATOM 2170 C C . PRO A 1 303 ? -29.499 2.920 -1.538 1.00 27.69 277 PRO A C 1
ATOM 2171 O O . PRO A 1 303 ? -28.370 3.145 -1.971 1.00 28.36 277 PRO A O 1
ATOM 2175 N N . SER A 1 304 ? -30.602 3.361 -2.136 1.00 27.33 278 SER A N 1
ATOM 2176 C CA . SER A 1 304 ? -30.535 4.132 -3.375 1.00 26.37 278 SER A CA 1
ATOM 2177 C C . SER A 1 304 ? -29.769 5.447 -3.219 1.00 25.82 278 SER A C 1
ATOM 2178 O O . SER A 1 304 ? -29.056 5.866 -4.133 1.00 25.48 278 SER A O 1
ATOM 2181 N N . THR A 1 305 ? -29.903 6.102 -2.069 1.00 25.23 279 THR A N 1
ATOM 2182 C CA . THR A 1 305 ? -29.187 7.360 -1.857 1.00 24.39 279 THR A CA 1
ATOM 2183 C C . THR A 1 305 ? -27.695 7.085 -1.672 1.00 23.73 279 THR A C 1
ATOM 2184 O O . THR A 1 305 ? -26.854 7.919 -2.002 1.00 23.43 279 THR A O 1
ATOM 2188 N N . VAL A 1 306 ? -27.371 5.911 -1.139 1.00 23.91 280 VAL A N 1
ATOM 2189 C CA . VAL A 1 306 ? -25.976 5.536 -0.933 1.00 24.15 280 VAL A CA 1
ATOM 2190 C C . VAL A 1 306 ? -25.338 5.211 -2.287 1.00 25.52 280 VAL A C 1
ATOM 2191 O O . VAL A 1 306 ? -24.219 5.639 -2.566 1.00 25.88 280 VAL A O 1
ATOM 2195 N N . PHE A 1 307 ? -26.051 4.468 -3.131 1.00 25.15 281 PHE A N 1
ATOM 2196 C CA . PHE A 1 307 ? -25.512 4.132 -4.443 1.00 26.86 281 PHE A CA 1
ATOM 2197 C C . PHE A 1 307 ? -25.401 5.358 -5.334 1.00 27.31 281 PHE A C 1
ATOM 2198 O O . PHE A 1 307 ? -24.544 5.412 -6.212 1.00 27.33 281 PHE A O 1
ATOM 2206 N N . ALA A 1 308 ? -26.258 6.347 -5.105 1.00 26.99 282 ALA A N 1
ATOM 2207 C CA . ALA A 1 308 ? -26.209 7.573 -5.893 1.00 26.64 282 ALA A CA 1
ATOM 2208 C C . ALA A 1 308 ? -24.863 8.260 -5.662 1.00 26.56 282 ALA A C 1
ATOM 2209 O O . ALA A 1 308 ? -24.234 8.750 -6.599 1.00 27.60 282 ALA A O 1
ATOM 2211 N N . ALA A 1 309 ? -24.420 8.295 -4.409 1.00 24.35 283 ALA A N 1
ATOM 2212 C CA . ALA A 1 309 ? -23.144 8.919 -4.088 1.00 24.10 283 ALA A CA 1
ATOM 2213 C C . ALA A 1 309 ? -22.029 8.065 -4.676 1.00 25.23 283 ALA A C 1
ATOM 2214 O O . ALA A 1 309 ? -21.117 8.576 -5.314 1.00 24.85 283 ALA A O 1
ATOM 2216 N N . TYR A 1 310 ? -22.118 6.757 -4.457 1.00 25.40 284 TYR A N 1
ATOM 2217 C CA . TYR A 1 310 ? -21.123 5.819 -4.967 1.00 26.76 284 TYR A CA 1
ATOM 2218 C C . TYR A 1 310 ? -20.974 5.912 -6.490 1.00 27.39 284 TYR A C 1
ATOM 2219 O O . TYR A 1 310 ? -19.860 5.941 -7.013 1.00 26.95 284 TYR A O 1
ATOM 2228 N N . ASN A 1 311 ? -22.100 5.964 -7.195 1.00 27.57 285 ASN A N 1
ATOM 2229 C CA . ASN A 1 311 ? -22.072 6.019 -8.652 1.00 30.14 285 ASN A CA 1
ATOM 2230 C C . ASN A 1 311 ? -21.635 7.346 -9.256 1.00 30.58 285 ASN A C 1
ATOM 2231 O O . ASN A 1 311 ? -21.500 7.459 -10.473 1.00 31.81 285 ASN A O 1
ATOM 2236 N N . ASN A 1 312 ? -21.404 8.348 -8.415 1.00 29.75 286 ASN A N 1
ATOM 2237 C CA . ASN A 1 312 ? -20.950 9.643 -8.908 1.00 30.09 286 ASN A CA 1
ATOM 2238 C C . ASN A 1 312 ? -19.448 9.802 -8.697 1.00 29.61 286 ASN A C 1
ATOM 2239 O O . ASN A 1 312 ? -18.851 10.802 -9.101 1.00 27.72 286 ASN A O 1
ATOM 2244 N N . ILE A 1 313 ? -18.848 8.799 -8.059 1.00 28.93 287 ILE A N 1
ATOM 2245 C CA . ILE A 1 313 ? -17.416 8.783 -7.789 1.00 28.14 287 ILE A CA 1
ATOM 2246 C C . ILE A 1 313 ? -16.686 8.273 -9.032 1.00 29.73 287 ILE A C 1
ATOM 2247 O O . ILE A 1 313 ? -17.076 7.261 -9.620 1.00 28.93 287 ILE A O 1
ATOM 2252 N N . GLN A 1 314 ? -15.629 8.979 -9.424 1.00 31.78 288 GLN A N 1
ATOM 2253 C CA . GLN A 1 314 ? -14.855 8.620 -10.609 1.00 33.29 288 GLN A CA 1
ATOM 2254 C C . GLN A 1 314 ? -13.504 7.987 -10.300 1.00 31.94 288 GLN A C 1
ATOM 2255 O O . GLN A 1 314 ? -12.874 7.418 -11.186 1.00 33.01 288 GLN A O 1
ATOM 2261 N N . SER A 1 315 ? -13.049 8.092 -9.055 1.00 30.94 289 SER A N 1
ATOM 2262 C CA . SER A 1 315 ? -11.767 7.506 -8.679 1.00 29.70 289 SER A CA 1
ATOM 2263 C C . SER A 1 315 ? -11.934 6.012 -8.420 1.00 29.45 289 SER A C 1
ATOM 2264 O O . SER A 1 315 ? -13.025 5.470 -8.579 1.00 30.23 289 SER A O 1
ATOM 2267 N N . LYS A 1 316 ? -10.852 5.347 -8.032 1.00 28.62 290 LYS A N 1
ATOM 2268 C CA . LYS A 1 316 ? -10.902 3.914 -7.759 1.00 30.12 290 LYS A CA 1
ATOM 2269 C C . LYS A 1 316 ? -11.872 3.716 -6.598 1.00 29.04 290 LYS A C 1
ATOM 2270 O O . LYS A 1 316 ? -11.750 4.372 -5.563 1.00 28.46 290 LYS A O 1
ATOM 2276 N N . LYS A 1 317 ? -12.835 2.814 -6.770 1.00 28.83 291 LYS A N 1
ATOM 2277 C CA . LYS A 1 317 ? -13.841 2.588 -5.736 1.00 27.87 291 LYS A CA 1
ATOM 2278 C C . LYS A 1 317 ? -14.388 1.165 -5.680 1.00 28.62 291 LYS A C 1
ATOM 2279 O O . LYS A 1 317 ? -14.287 0.396 -6.640 1.00 27.11 291 LYS A O 1
ATOM 2285 N N . ASP A 1 318 ? -14.991 0.841 -4.539 1.00 27.37 292 ASP A N 1
ATOM 2286 C CA . ASP A 1 318 ? -15.603 -0.458 -4.298 1.00 28.67 292 ASP A CA 1
ATOM 2287 C C . ASP A 1 318 ? -16.664 -0.283 -3.212 1.00 28.35 292 ASP A C 1
ATOM 2288 O O . ASP A 1 318 ? -16.526 0.572 -2.329 1.00 25.92 292 ASP A O 1
ATOM 2293 N N . ILE A 1 319 ? -17.725 -1.081 -3.284 1.00 27.19 293 ILE A N 1
ATOM 2294 C CA . ILE A 1 319 ? -18.789 -1.003 -2.296 1.00 25.26 293 ILE A CA 1
ATOM 2295 C C . ILE A 1 319 ? -19.179 -2.402 -1.810 1.00 26.23 293 ILE A C 1
ATOM 2296 O O . ILE A 1 319 ? -19.369 -3.328 -2.606 1.00 25.08 293 ILE A O 1
ATOM 2301 N N . LYS A 1 320 ? -19.261 -2.553 -0.491 1.00 23.97 294 LYS A N 1
ATOM 2302 C CA . LYS A 1 320 ? -19.621 -3.822 0.122 1.00 24.44 294 LYS A CA 1
ATOM 2303 C C . LYS A 1 320 ? -21.102 -3.792 0.484 1.00 25.15 294 LYS A C 1
ATOM 2304 O O . LYS A 1 320 ? -21.557 -2.893 1.198 1.00 23.82 294 LYS A O 1
ATOM 2310 N N . VAL A 1 321 ? -21.842 -4.778 -0.016 1.00 25.03 295 VAL A N 1
ATOM 2311 C CA . VAL A 1 321 ? -23.281 -4.876 0.214 1.00 24.66 295 VAL A CA 1
ATOM 2312 C C . VAL A 1 321 ? -23.632 -5.889 1.296 1.00 24.92 295 VAL A C 1
ATOM 2313 O O . VAL A 1 321 ? -23.180 -7.035 1.254 1.00 22.78 295 VAL A O 1
ATOM 2317 N N . TYR A 1 322 ? -24.439 -5.454 2.260 1.00 23.60 296 TYR A N 1
ATOM 2318 C CA . TYR A 1 322 ? -24.875 -6.301 3.369 1.00 24.57 296 TYR A CA 1
ATOM 2319 C C . TYR A 1 322 ? -26.405 -6.373 3.341 1.00 24.82 296 TYR A C 1
ATOM 2320 O O . TYR A 1 322 ? -27.097 -5.540 3.936 1.00 22.98 296 TYR A O 1
ATOM 2329 N N . PRO A 1 323 ? -26.948 -7.375 2.633 1.00 24.23 297 PRO A N 1
ATOM 2330 C CA . PRO A 1 323 ? -28.390 -7.593 2.486 1.00 24.34 297 PRO A CA 1
ATOM 2331 C C . PRO A 1 323 ? -29.229 -7.553 3.760 1.00 24.48 297 PRO A C 1
ATOM 2332 O O . PRO A 1 323 ? -30.314 -6.980 3.769 1.00 24.79 297 PRO A O 1
ATOM 2336 N N . ASP A 1 324 ? -28.721 -8.141 4.836 1.00 24.10 298 ASP A N 1
ATOM 2337 C CA . ASP A 1 324 ? -29.483 -8.209 6.080 1.00 25.85 298 ASP A CA 1
ATOM 2338 C C . ASP A 1 324 ? -29.177 -7.147 7.120 1.00 26.39 298 ASP A C 1
ATOM 2339 O O . ASP A 1 324 ? -29.630 -7.250 8.262 1.00 28.82 298 ASP A O 1
ATOM 2344 N N . TYR A 1 325 ? -28.418 -6.127 6.741 1.00 25.08 299 TYR A N 1
ATOM 2345 C CA . TYR A 1 325 ? -28.088 -5.073 7.689 1.00 25.55 299 TYR A CA 1
ATOM 2346 C C . TYR A 1 325 ? -28.800 -3.767 7.387 1.00 24.49 299 TYR A C 1
ATOM 2347 O O . TYR A 1 325 ? -29.124 -3.474 6.234 1.00 21.54 299 TYR A O 1
ATOM 2356 N N . GLY A 1 326 ? -29.049 -2.999 8.445 1.00 25.01 300 GLY A N 1
ATOM 2357 C CA . GLY A 1 326 ? -29.694 -1.705 8.311 1.00 25.56 300 GLY A CA 1
ATOM 2358 C C . GLY A 1 326 ? -28.672 -0.610 8.586 1.00 26.24 300 GLY A C 1
ATOM 2359 O O . GLY A 1 326 ? -27.510 -0.732 8.191 1.00 23.05 300 GLY A O 1
ATOM 2360 N N . HIS A 1 327 ? -29.099 0.449 9.271 1.00 26.03 301 HIS A N 1
ATOM 2361 C CA . HIS A 1 327 ? -28.225 1.573 9.601 1.00 25.72 301 HIS A CA 1
ATOM 2362 C C . HIS A 1 327 ? -27.419 1.166 10.830 1.00 26.20 301 HIS A C 1
ATOM 2363 O O . HIS A 1 327 ? -27.722 1.577 11.948 1.00 26.50 301 HIS A O 1
ATOM 2370 N N . GLU A 1 328 ? -26.371 0.381 10.616 1.00 25.24 302 GLU A N 1
ATOM 2371 C CA . GLU A 1 328 ? -25.590 -0.136 11.728 1.00 25.38 302 GLU A CA 1
ATOM 2372 C C . GLU A 1 328 ? -24.250 -0.678 11.244 1.00 25.00 302 GLU A C 1
ATOM 2373 O O . GLU A 1 328 ? -24.067 -0.922 10.056 1.00 25.55 302 GLU A O 1
ATOM 2379 N N . PRO A 1 329 ? -23.302 -0.888 12.170 1.00 24.50 303 PRO A N 1
ATOM 2380 C CA . PRO A 1 329 ? -21.990 -1.420 11.797 1.00 25.36 303 PRO A CA 1
ATOM 2381 C C . PRO A 1 329 ? -22.199 -2.808 11.185 1.00 25.05 303 PRO A C 1
ATOM 2382 O O . PRO A 1 329 ? -22.987 -3.603 11.696 1.00 24.66 303 PRO A O 1
ATOM 2386 N N . MET A 1 330 ? -21.505 -3.099 10.094 1.00 25.84 304 MET A N 1
ATOM 2387 C CA . MET A 1 330 ? -21.649 -4.394 9.438 1.00 27.21 304 MET A CA 1
ATOM 2388 C C . MET A 1 330 ? -20.471 -5.312 9.751 1.00 28.67 304 MET A C 1
ATOM 2389 O O . MET A 1 330 ? -19.317 -4.971 9.487 1.00 26.71 304 MET A O 1
ATOM 2394 N N . ARG A 1 331 ? -20.775 -6.477 10.320 1.00 27.93 305 ARG A N 1
ATOM 2395 C CA . ARG A 1 331 ? -19.741 -7.428 10.710 1.00 28.97 305 ARG A CA 1
ATOM 2396 C C . ARG A 1 331 ? -18.709 -7.696 9.628 1.00 27.14 305 ARG A C 1
ATOM 2397 O O . ARG A 1 331 ? -19.043 -8.019 8.485 1.00 25.43 305 ARG A O 1
ATOM 2405 N N . GLY A 1 332 ? -17.444 -7.544 10.008 1.00 26.02 306 GLY A N 1
ATOM 2406 C CA . GLY A 1 332 ? -16.357 -7.767 9.079 1.00 24.16 306 GLY A CA 1
ATOM 2407 C C . GLY A 1 332 ? -15.890 -6.529 8.336 1.00 24.42 306 GLY A C 1
ATOM 2408 O O . GLY A 1 332 ? -14.713 -6.437 7.981 1.00 23.16 306 GLY A O 1
ATOM 2409 N N . PHE A 1 333 ? -16.782 -5.567 8.105 1.00 22.54 307 PHE A N 1
ATOM 2410 C CA . PHE A 1 333 ? -16.383 -4.370 7.369 1.00 21.61 307 PHE A CA 1
ATOM 2411 C C . PHE A 1 333 ? -15.279 -3.578 8.052 1.00 22.45 307 PHE A C 1
ATOM 2412 O O . PHE A 1 333 ? -14.404 -3.026 7.384 1.00 21.36 307 PHE A O 1
ATOM 2420 N N . GLY A 1 334 ? -15.335 -3.499 9.380 1.00 22.56 308 GLY A N 1
ATOM 2421 C CA . GLY A 1 334 ? -14.312 -2.773 10.110 1.00 21.24 308 GLY A CA 1
ATOM 2422 C C . GLY A 1 334 ? -12.934 -3.281 9.726 1.00 21.39 308 GLY A C 1
ATOM 2423 O O . GLY A 1 334 ? -11.989 -2.502 9.584 1.00 22.10 308 GLY A O 1
ATOM 2424 N N . ASP A 1 335 ? -12.818 -4.596 9.557 1.00 21.58 309 ASP A N 1
ATOM 2425 C CA . ASP A 1 335 ? -11.550 -5.209 9.177 1.00 21.20 309 ASP A CA 1
ATOM 2426 C C . ASP A 1 335 ? -11.185 -4.885 7.732 1.00 20.90 309 ASP A C 1
ATOM 2427 O O . ASP A 1 335 ? -10.017 -4.656 7.426 1.00 21.65 309 ASP A O 1
ATOM 2432 N N . LEU A 1 336 ? -12.176 -4.857 6.844 1.00 21.93 310 LEU A N 1
ATOM 2433 C CA . LEU A 1 336 ? -11.912 -4.522 5.446 1.00 23.35 310 LEU A CA 1
ATOM 2434 C C . LEU A 1 336 ? -11.452 -3.063 5.381 1.00 23.78 310 LEU A C 1
ATOM 2435 O O . LEU A 1 336 ? -10.546 -2.713 4.616 1.00 22.15 310 LEU A O 1
ATOM 2440 N N . ALA A 1 337 ? -12.079 -2.218 6.197 1.00 22.25 311 ALA A N 1
ATOM 2441 C CA . ALA A 1 337 ? -11.738 -0.799 6.240 1.00 23.11 311 ALA A CA 1
ATOM 2442 C C . ALA A 1 337 ? -10.302 -0.586 6.707 1.00 22.28 311 ALA A C 1
ATOM 2443 O O . ALA A 1 337 ? -9.575 0.206 6.118 1.00 22.41 311 ALA A O 1
ATOM 2445 N N . MET A 1 338 ? -9.885 -1.281 7.763 1.00 22.12 312 MET A N 1
ATOM 2446 C CA . MET A 1 338 ? -8.517 -1.112 8.244 1.00 23.46 312 MET A CA 1
ATOM 2447 C C . MET A 1 338 ? -7.484 -1.599 7.229 1.00 23.19 312 MET A C 1
ATOM 2448 O O . MET A 1 338 ? -6.479 -0.934 6.998 1.00 23.38 312 MET A O 1
ATOM 2453 N N . GLN A 1 339 ? -7.721 -2.766 6.639 1.00 22.40 313 GLN A N 1
ATOM 2454 C CA . GLN A 1 339 ? -6.795 -3.290 5.643 1.00 22.60 313 GLN A CA 1
ATOM 2455 C C . GLN A 1 339 ? -6.718 -2.286 4.495 1.00 22.92 313 GLN A C 1
ATOM 2456 O O . GLN A 1 339 ? -5.656 -2.074 3.916 1.00 22.90 313 GLN A O 1
ATOM 2462 N N . PHE A 1 340 ? -7.851 -1.658 4.185 1.00 22.80 314 PHE A N 1
ATOM 2463 C CA . PHE A 1 340 ? -7.923 -0.660 3.116 1.00 23.17 314 PHE A CA 1
ATOM 2464 C C . PHE A 1 340 ? -7.075 0.554 3.497 1.00 24.15 314 PHE A C 1
ATOM 2465 O O . PHE A 1 340 ? -6.335 1.095 2.669 1.00 22.24 314 PHE A O 1
ATOM 2473 N N . MET A 1 341 ? -7.184 0.978 4.754 1.00 23.48 315 MET A N 1
ATOM 2474 C CA . MET A 1 341 ? -6.425 2.131 5.230 1.00 24.53 315 MET A CA 1
ATOM 2475 C C . MET A 1 341 ? -4.937 1.819 5.324 1.00 23.94 315 MET A C 1
ATOM 2476 O O . MET A 1 341 ? -4.103 2.684 5.055 1.00 23.71 315 MET A O 1
ATOM 2481 N N . LEU A 1 342 ? -4.608 0.588 5.707 1.00 22.53 316 LEU A N 1
ATOM 2482 C CA . LEU A 1 342 ? -3.214 0.181 5.817 1.00 23.97 316 LEU A CA 1
ATOM 2483 C C . LEU A 1 342 ? -2.515 0.300 4.466 1.00 23.49 316 LEU A C 1
ATOM 2484 O O . LEU A 1 342 ? -1.286 0.323 4.397 1.00 24.15 316 LEU A O 1
ATOM 2489 N N . GLU A 1 343 ? -3.304 0.384 3.396 1.00 24.18 317 GLU A N 1
ATOM 2490 C CA . GLU A 1 343 ? -2.763 0.551 2.048 1.00 25.74 317 GLU A CA 1
ATOM 2491 C C . GLU A 1 343 ? -2.069 1.914 1.920 1.00 26.84 317 GLU A C 1
ATOM 2492 O O . GLU A 1 343 ? -1.487 2.220 0.888 1.00 25.30 317 GLU A O 1
ATOM 2498 N N . LEU A 1 344 ? -2.150 2.752 2.950 1.00 26.44 318 LEU A N 1
ATOM 2499 C CA . LEU A 1 344 ? -1.505 4.063 2.884 1.00 25.21 318 LEU A CA 1
ATOM 2500 C C . LEU A 1 344 ? 0.020 3.955 3.011 1.00 25.18 318 LEU A C 1
ATOM 2501 O O . LEU A 1 344 ? 0.752 4.821 2.535 1.00 26.09 318 LEU A O 1
ATOM 2506 N N . TYR A 1 345 ? 0.489 2.895 3.660 1.00 24.63 319 TYR A N 1
ATOM 2507 C CA . TYR A 1 345 ? 1.924 2.663 3.833 1.00 24.35 319 TYR A CA 1
ATOM 2508 C C . TYR A 1 345 ? 2.487 2.141 2.526 1.00 25.19 319 TYR A C 1
ATOM 2509 O O . TYR A 1 345 ? 1.739 1.702 1.690 1.00 23.12 319 TYR A O 1
ATOM 2518 N N . SER A 1 346 ? 3.797 2.178 2.335 1.00 26.09 320 SER A N 1
ATOM 2519 C CA . SER A 1 346 ? 4.336 1.640 1.090 1.00 28.49 320 SER A CA 1
ATOM 2520 C C . SER A 1 346 ? 4.723 0.176 1.294 1.00 30.62 320 SER A C 1
ATOM 2521 O O . SER A 1 346 ? 4.469 -0.343 2.403 1.00 30.67 320 SER A O 1
ATOM 2525 N N . PHE B 1 30 ? -47.947 6.983 36.957 1.00 43.86 4 PHE B N 1
ATOM 2526 C CA . PHE B 1 30 ? -46.582 7.484 36.634 1.00 43.25 4 PHE B CA 1
ATOM 2527 C C . PHE B 1 30 ? -46.237 8.742 37.430 1.00 42.74 4 PHE B C 1
ATOM 2528 O O . PHE B 1 30 ? -45.092 9.194 37.418 1.00 42.15 4 PHE B O 1
ATOM 2536 N N . ASP B 1 31 ? -47.228 9.307 38.116 1.00 41.09 5 ASP B N 1
ATOM 2537 C CA . ASP B 1 31 ? -47.005 10.504 38.927 1.00 40.87 5 ASP B CA 1
ATOM 2538 C C . ASP B 1 31 ? -47.760 10.358 40.251 1.00 40.73 5 ASP B C 1
ATOM 2539 O O . ASP B 1 31 ? -48.512 9.397 40.438 1.00 38.85 5 ASP B O 1
ATOM 2544 N N . MET B 1 32 ? -47.562 11.309 41.161 1.00 40.31 6 MET B N 1
ATOM 2545 C CA . MET B 1 32 ? -48.220 11.270 42.465 1.00 41.23 6 MET B CA 1
ATOM 2546 C C . MET B 1 32 ? -49.734 11.479 42.378 1.00 41.87 6 MET B C 1
ATOM 2547 O O . MET B 1 32 ? -50.238 12.088 41.431 1.00 41.83 6 MET B O 1
ATOM 2552 N N . PRO B 1 33 ? -50.481 10.969 43.374 1.00 41.97 7 PRO B N 1
ATOM 2553 C CA . PRO B 1 33 ? -51.941 11.109 43.396 1.00 41.72 7 PRO B CA 1
ATOM 2554 C C . PRO B 1 33 ? -52.392 12.564 43.496 1.00 41.52 7 PRO B C 1
ATOM 2555 O O . PRO B 1 33 ? -51.706 13.400 44.090 1.00 40.60 7 PRO B O 1
ATOM 2559 N N . LEU B 1 34 ? -53.551 12.856 42.912 1.00 40.81 8 LEU B N 1
ATOM 2560 C CA . LEU B 1 34 ? -54.104 14.203 42.924 1.00 41.27 8 LEU B CA 1
ATOM 2561 C C . LEU B 1 34 ? -54.036 14.829 44.315 1.00 42.37 8 LEU B C 1
ATOM 2562 O O . LEU B 1 34 ? -53.771 16.024 44.458 1.00 42.69 8 LEU B O 1
ATOM 2567 N N . GLN B 1 35 ? -54.271 14.011 45.337 1.00 42.87 9 GLN B N 1
ATOM 2568 C CA . GLN B 1 35 ? -54.240 14.463 46.725 1.00 43.09 9 GLN B CA 1
ATOM 2569 C C . GLN B 1 35 ? -52.904 15.136 47.049 1.00 41.61 9 GLN B C 1
ATOM 2570 O O . GLN B 1 35 ? -52.860 16.169 47.721 1.00 40.18 9 GLN B O 1
ATOM 2576 N N . LYS B 1 36 ? -51.816 14.548 46.563 1.00 39.98 10 LYS B N 1
ATOM 2577 C CA . LYS B 1 36 ? -50.482 15.087 46.805 1.00 38.49 10 LYS B CA 1
ATOM 2578 C C . LYS B 1 36 ? -50.130 16.192 45.816 1.00 35.84 10 LYS B C 1
ATOM 2579 O O . LYS B 1 36 ? -49.407 17.133 46.150 1.00 34.64 10 LYS B O 1
ATOM 2585 N N . LEU B 1 37 ? -50.645 16.075 44.597 1.00 35.27 11 LEU B N 1
ATOM 2586 C CA . LEU B 1 37 ? -50.396 17.073 43.563 1.00 34.04 11 LEU B CA 1
ATOM 2587 C C . LEU B 1 37 ? -50.737 18.473 44.054 1.00 34.91 11 LEU B C 1
ATOM 2588 O O . LEU B 1 37 ? -49.969 19.415 43.858 1.00 33.13 11 LEU B O 1
ATOM 2593 N N . ARG B 1 38 ? -51.890 18.602 44.706 1.00 36.40 12 ARG B N 1
ATOM 2594 C CA . ARG B 1 38 ? -52.347 19.893 45.207 1.00 36.75 12 ARG B CA 1
ATOM 2595 C C . ARG B 1 38 ? -51.460 20.485 46.305 1.00 37.09 12 ARG B C 1
ATOM 2596 O O . ARG B 1 38 ? -51.623 21.648 46.681 1.00 36.62 12 ARG B O 1
ATOM 2604 N N . GLU B 1 39 ? -50.518 19.693 46.811 1.00 36.20 13 GLU B N 1
ATOM 2605 C CA . GLU B 1 39 ? -49.612 20.163 47.857 1.00 38.94 13 GLU B CA 1
ATOM 2606 C C . GLU B 1 39 ? -48.172 20.336 47.353 1.00 37.83 13 GLU B C 1
ATOM 2607 O O . GLU B 1 39 ? -47.352 20.971 48.014 1.00 38.58 13 GLU B O 1
ATOM 2613 N N . TYR B 1 40 ? -47.879 19.779 46.180 1.00 35.60 14 TYR B N 1
ATOM 2614 C CA . TYR B 1 40 ? -46.542 19.837 45.575 1.00 33.02 14 TYR B CA 1
ATOM 2615 C C . TYR B 1 40 ? -46.149 21.226 45.072 1.00 31.82 14 TYR B C 1
ATOM 2616 O O . TYR B 1 40 ? -46.868 21.833 44.275 1.00 32.05 14 TYR B O 1
ATOM 2625 N N . THR B 1 41 ? -44.993 21.714 45.515 1.00 30.66 15 THR B N 1
ATOM 2626 C CA . THR B 1 41 ? -44.524 23.039 45.115 1.00 30.15 15 THR B CA 1
ATOM 2627 C C . THR B 1 41 ? -43.288 23.061 44.210 1.00 29.82 15 THR B C 1
ATOM 2628 O O . THR B 1 41 ? -42.735 24.128 43.937 1.00 28.52 15 THR B O 1
ATOM 2632 N N . GLY B 1 42 ? -42.849 21.892 43.749 1.00 30.11 16 GLY B N 1
ATOM 2633 C CA . GLY B 1 42 ? -41.699 21.844 42.860 1.00 29.16 16 GLY B CA 1
ATOM 2634 C C . GLY B 1 42 ? -40.463 21.155 43.404 1.00 30.38 16 GLY B C 1
ATOM 2635 O O . GLY B 1 42 ? -40.334 20.955 44.611 1.00 29.25 16 GLY B O 1
ATOM 2636 N N . THR B 1 43 ? -39.552 20.791 42.504 1.00 29.61 17 THR B N 1
ATOM 2637 C CA . THR B 1 43 ? -38.309 20.126 42.880 1.00 30.34 17 THR B CA 1
ATOM 2638 C C . THR B 1 43 ? -37.094 20.858 42.307 1.00 32.15 17 THR B C 1
ATOM 2639 O O . THR B 1 43 ? -36.083 21.017 42.989 1.00 32.36 17 THR B O 1
ATOM 2643 N N . ASN B 1 44 ? -37.195 21.305 41.057 1.00 30.95 18 ASN B N 1
ATOM 2644 C CA . ASN B 1 44 ? -36.084 22.003 40.417 1.00 30.91 18 ASN B CA 1
ATOM 2645 C C . ASN B 1 44 ? -35.633 23.192 41.266 1.00 31.15 18 ASN B C 1
ATOM 2646 O O . ASN B 1 44 ? -36.454 23.983 41.729 1.00 30.19 18 ASN B O 1
ATOM 2651 N N . PRO B 1 45 ? -34.314 23.328 41.484 1.00 31.73 19 PRO B N 1
ATOM 2652 C CA . PRO B 1 45 ? -33.780 24.433 42.287 1.00 32.53 19 PRO B CA 1
ATOM 2653 C C . PRO B 1 45 ? -34.033 25.805 41.678 1.00 34.25 19 PRO B C 1
ATOM 2654 O O . PRO B 1 45 ? -34.358 25.933 40.494 1.00 34.15 19 PRO B O 1
ATOM 2658 N N . CYS B 1 46 ? -33.887 26.831 42.509 1.00 35.43 20 CYS B N 1
ATOM 2659 C CA . CYS B 1 46 ? -34.057 28.208 42.072 1.00 36.12 20 CYS B CA 1
ATOM 2660 C C . CYS B 1 46 ? -32.745 28.930 42.365 1.00 35.65 20 CYS B C 1
ATOM 2661 O O . CYS B 1 46 ? -32.289 28.956 43.508 1.00 35.63 20 CYS B O 1
ATOM 2664 N N . PRO B 1 47 ? -32.117 29.518 41.333 1.00 35.22 21 PRO B N 1
ATOM 2665 C CA . PRO B 1 47 ? -30.848 30.233 41.511 1.00 35.11 21 PRO B CA 1
ATOM 2666 C C . PRO B 1 47 ? -30.925 31.283 42.615 1.00 35.43 21 PRO B C 1
ATOM 2667 O O . PRO B 1 47 ? -31.943 31.953 42.774 1.00 34.75 21 PRO B O 1
ATOM 2671 N N . GLU B 1 48 ? -29.839 31.421 43.369 1.00 36.43 22 GLU B N 1
ATOM 2672 C CA . GLU B 1 48 ? -29.771 32.382 44.464 1.00 37.43 22 GLU B CA 1
ATOM 2673 C C . GLU B 1 48 ? -30.002 33.809 43.963 1.00 35.96 22 GLU B C 1
ATOM 2674 O O . GLU B 1 48 ? -30.647 34.622 44.629 1.00 36.10 22 GLU B O 1
ATOM 2680 N N . ASP B 1 49 ? -29.474 34.106 42.781 1.00 34.91 23 ASP B N 1
ATOM 2681 C CA . ASP B 1 49 ? -29.599 35.435 42.191 1.00 33.82 23 ASP B CA 1
ATOM 2682 C C . ASP B 1 49 ? -30.708 35.501 41.142 1.00 32.00 23 ASP B C 1
ATOM 2683 O O . ASP B 1 49 ? -30.649 36.314 40.219 1.00 30.98 23 ASP B O 1
ATOM 2688 N N . PHE B 1 50 ? -31.720 34.653 41.298 1.00 31.52 24 PHE B N 1
ATOM 2689 C CA . PHE B 1 50 ? -32.843 34.599 40.362 1.00 32.00 24 PHE B CA 1
ATOM 2690 C C . PHE B 1 50 ? -33.409 35.978 40.019 1.00 31.75 24 PHE B C 1
ATOM 2691 O O . PHE B 1 50 ? -33.440 36.375 38.855 1.00 29.91 24 PHE B O 1
ATOM 2699 N N . ASP B 1 51 ? -33.858 36.701 41.040 1.00 32.07 25 ASP B N 1
ATOM 2700 C CA . ASP B 1 51 ? -34.442 38.026 40.853 1.00 33.46 25 ASP B CA 1
ATOM 2701 C C . ASP B 1 51 ? -33.543 39.031 40.142 1.00 33.17 25 ASP B C 1
ATOM 2702 O O . ASP B 1 51 ? -33.987 39.725 39.225 1.00 34.09 25 ASP B O 1
ATOM 2707 N N . GLU B 1 52 ? -32.286 39.124 40.560 1.00 32.94 26 GLU B N 1
ATOM 2708 C CA . GLU B 1 52 ? -31.381 40.070 39.923 1.00 33.68 26 GLU B CA 1
ATOM 2709 C C . GLU B 1 52 ? -31.115 39.670 38.475 1.00 32.22 26 GLU B C 1
ATOM 2710 O O . GLU B 1 52 ? -30.911 40.523 37.608 1.00 31.03 26 GLU B O 1
ATOM 2716 N N . TYR B 1 53 ? -31.118 38.367 38.218 1.00 30.25 27 TYR B N 1
ATOM 2717 C CA . TYR B 1 53 ? -30.904 37.857 36.868 1.00 28.88 27 TYR B CA 1
ATOM 2718 C C . TYR B 1 53 ? -32.014 38.384 35.963 1.00 27.49 27 TYR B C 1
ATOM 2719 O O . TYR B 1 53 ? -31.766 38.818 34.839 1.00 27.56 27 TYR B O 1
ATOM 2728 N N . TRP B 1 54 ? -33.244 38.344 36.464 1.00 26.34 28 TRP B N 1
ATOM 2729 C CA . TRP B 1 54 ? -34.379 38.804 35.687 1.00 27.64 28 TRP B CA 1
ATOM 2730 C C . TRP B 1 54 ? -34.538 40.319 35.639 1.00 28.69 28 TRP B C 1
ATOM 2731 O O . TRP B 1 54 ? -34.956 40.861 34.617 1.00 28.62 28 TRP B O 1
ATOM 2742 N N . ASN B 1 55 ? -34.204 41.010 36.726 1.00 29.52 29 ASN B N 1
ATOM 2743 C CA . ASN B 1 55 ? -34.300 42.462 36.707 1.00 30.93 29 ASN B CA 1
ATOM 2744 C C . ASN B 1 55 ? -33.253 42.954 35.711 1.00 29.66 29 ASN B C 1
ATOM 2745 O O . ASN B 1 55 ? -33.463 43.934 34.997 1.00 29.30 29 ASN B O 1
ATOM 2750 N N . ARG B 1 56 ? -32.132 42.244 35.654 1.00 28.28 30 ARG B N 1
ATOM 2751 C CA . ARG B 1 56 ? -31.054 42.578 34.732 1.00 28.63 30 ARG B CA 1
ATOM 2752 C C . ARG B 1 56 ? -31.529 42.326 33.298 1.00 28.32 30 ARG B C 1
ATOM 2753 O O . ARG B 1 56 ? -31.228 43.098 32.389 1.00 28.78 30 ARG B O 1
ATOM 2761 N N . ALA B 1 57 ? -32.274 41.239 33.108 1.00 27.35 31 ALA B N 1
ATOM 2762 C CA . ALA B 1 57 ? -32.799 40.872 31.793 1.00 25.96 31 ALA B CA 1
ATOM 2763 C C . ALA B 1 57 ? -33.872 41.860 31.342 1.00 26.29 31 ALA B C 1
ATOM 2764 O O . ALA B 1 57 ? -33.936 42.234 30.169 1.00 24.69 31 ALA B O 1
ATOM 2766 N N . LEU B 1 58 ? -34.724 42.272 32.277 1.00 25.95 32 LEU B N 1
ATOM 2767 C CA . LEU B 1 58 ? -35.780 43.222 31.959 1.00 26.44 32 LEU B CA 1
ATOM 2768 C C . LEU B 1 58 ? -35.163 44.565 31.580 1.00 27.35 32 LEU B C 1
ATOM 2769 O O . LEU B 1 58 ? -35.664 45.262 30.694 1.00 27.33 32 LEU B O 1
ATOM 2774 N N . ASP B 1 59 ? -34.067 44.921 32.243 1.00 27.56 33 ASP B N 1
ATOM 2775 C CA . ASP B 1 59 ? -33.376 46.171 31.939 1.00 29.59 33 ASP B CA 1
ATOM 2776 C C . ASP B 1 59 ? -32.899 46.148 30.489 1.00 27.51 33 ASP B C 1
ATOM 2777 O O . ASP B 1 59 ? -33.052 47.129 29.766 1.00 25.82 33 ASP B O 1
ATOM 2782 N N . GLU B 1 60 ? -32.318 45.024 30.075 1.00 26.58 34 GLU B N 1
ATOM 2783 C CA . GLU B 1 60 ? -31.819 44.886 28.708 1.00 26.87 34 GLU B CA 1
ATOM 2784 C C . GLU B 1 60 ? -32.958 45.036 27.702 1.00 24.71 34 GLU B C 1
ATOM 2785 O O . GLU B 1 60 ? -32.840 45.761 26.718 1.00 25.57 34 GLU B O 1
ATOM 2791 N N . MET B 1 61 ? -34.064 44.345 27.958 1.00 24.85 35 MET B N 1
ATOM 2792 C CA . MET B 1 61 ? -35.222 44.388 27.071 1.00 25.23 35 MET B CA 1
ATOM 2793 C C . MET B 1 61 ? -35.781 45.808 26.938 1.00 26.10 35 MET B C 1
ATOM 2794 O O . MET B 1 61 ? -36.086 46.270 25.836 1.00 25.08 35 MET B O 1
ATOM 2799 N N . ARG B 1 62 ? -35.896 46.497 28.067 1.00 26.15 36 ARG B N 1
ATOM 2800 C CA . ARG B 1 62 ? -36.423 47.853 28.091 1.00 29.02 36 ARG B CA 1
ATOM 2801 C C . ARG B 1 62 ? -35.526 48.873 27.396 1.00 29.41 36 ARG B C 1
ATOM 2802 O O . ARG B 1 62 ? -35.979 49.958 27.041 1.00 29.29 36 ARG B O 1
ATOM 2810 N N . SER B 1 63 ? -34.260 48.526 27.189 1.00 29.14 37 SER B N 1
ATOM 2811 C CA . SER B 1 63 ? -33.343 49.444 26.524 1.00 32.11 37 SER B CA 1
ATOM 2812 C C . SER B 1 63 ? -33.356 49.230 25.013 1.00 32.47 37 SER B C 1
ATOM 2813 O O . SER B 1 63 ? -32.631 49.901 24.279 1.00 32.96 37 SER B O 1
ATOM 2816 N N . VAL B 1 64 ? -34.189 48.304 24.547 1.00 32.43 38 VAL B N 1
ATOM 2817 C CA . VAL B 1 64 ? -34.265 48.009 23.117 1.00 31.11 38 VAL B CA 1
ATOM 2818 C C . VAL B 1 64 ? -35.273 48.866 22.353 1.00 31.59 38 VAL B C 1
ATOM 2819 O O . VAL B 1 64 ? -36.400 49.069 22.801 1.00 31.38 38 VAL B O 1
ATOM 2823 N N . ASP B 1 65 ? -34.855 49.372 21.196 1.00 30.34 39 ASP B N 1
ATOM 2824 C CA . ASP B 1 65 ? -35.743 50.165 20.353 1.00 31.80 39 ASP B CA 1
ATOM 2825 C C . ASP B 1 65 ? -36.410 49.131 19.452 1.00 30.70 39 ASP B C 1
ATOM 2826 O O . ASP B 1 65 ? -35.771 48.582 18.553 1.00 29.73 39 ASP B O 1
ATOM 2831 N N . PRO B 1 66 ? -37.705 48.863 19.675 1.00 30.12 40 PRO B N 1
ATOM 2832 C CA . PRO B 1 66 ? -38.484 47.886 18.907 1.00 30.81 40 PRO B CA 1
ATOM 2833 C C . PRO B 1 66 ? -38.643 48.130 17.408 1.00 30.83 40 PRO B C 1
ATOM 2834 O O . PRO B 1 66 ? -38.870 47.184 16.650 1.00 28.10 40 PRO B O 1
ATOM 2838 N N . LYS B 1 67 ? -38.530 49.387 16.983 1.00 31.07 41 LYS B N 1
ATOM 2839 C CA . LYS B 1 67 ? -38.678 49.731 15.568 1.00 32.20 41 LYS B CA 1
ATOM 2840 C C . LYS B 1 67 ? -39.821 48.926 14.960 1.00 31.48 41 LYS B C 1
ATOM 2841 O O . LYS B 1 67 ? -39.652 48.224 13.963 1.00 31.18 41 LYS B O 1
ATOM 2847 N N . ILE B 1 68 ? -40.988 49.042 15.582 1.00 31.18 42 ILE B N 1
ATOM 2848 C CA . ILE B 1 68 ? -42.183 48.329 15.156 1.00 30.80 42 ILE B CA 1
ATOM 2849 C C . ILE B 1 68 ? -42.587 48.607 13.713 1.00 32.04 42 ILE B C 1
ATOM 2850 O O . ILE B 1 68 ? -42.581 49.751 13.251 1.00 30.86 42 ILE B O 1
ATOM 2855 N N . GLU B 1 69 ? -42.944 47.538 13.013 1.00 31.81 43 GLU B N 1
ATOM 2856 C CA . GLU B 1 69 ? -43.360 47.618 11.626 1.00 32.72 43 GLU B CA 1
ATOM 2857 C C . GLU B 1 69 ? -44.607 46.762 11.415 1.00 31.94 43 GLU B C 1
ATOM 2858 O O . GLU B 1 69 ? -44.634 45.588 11.790 1.00 30.38 43 GLU B O 1
ATOM 2864 N N . LEU B 1 70 ? -45.642 47.356 10.831 1.00 30.74 44 LEU B N 1
ATOM 2865 C CA . LEU B 1 70 ? -46.879 46.634 10.557 1.00 31.11 44 LEU B CA 1
ATOM 2866 C C . LEU B 1 70 ? -47.069 46.497 9.054 1.00 32.00 44 LEU B C 1
ATOM 2867 O O . LEU B 1 70 ? -47.047 47.488 8.327 1.00 31.66 44 LEU B O 1
ATOM 2872 N N . LYS B 1 71 ? -47.239 45.264 8.595 1.00 31.87 45 LYS B N 1
ATOM 2873 C CA . LYS B 1 71 ? -47.463 45.001 7.183 1.00 33.25 45 LYS B CA 1
ATOM 2874 C C . LYS B 1 71 ? -48.818 44.324 7.043 1.00 33.40 45 LYS B C 1
ATOM 2875 O O . LYS B 1 71 ? -49.140 43.406 7.801 1.00 31.62 45 LYS B O 1
ATOM 2881 N N . GLU B 1 72 ? -49.618 44.781 6.086 1.00 33.34 46 GLU B N 1
ATOM 2882 C CA . GLU B 1 72 ? -50.930 44.190 5.879 1.00 34.10 46 GLU B CA 1
ATOM 2883 C C . GLU B 1 72 ? -50.760 42.749 5.438 1.00 32.05 46 GLU B C 1
ATOM 2884 O O . GLU B 1 72 ? -49.926 42.440 4.590 1.00 30.92 46 GLU B O 1
ATOM 2890 N N . SER B 1 73 ? -51.563 41.871 6.023 1.00 30.22 47 SER B N 1
ATOM 2891 C CA . SER B 1 73 ? -51.518 40.456 5.707 1.00 30.36 47 SER B CA 1
ATOM 2892 C C . SER B 1 73 ? -52.212 40.156 4.386 1.00 30.12 47 SER B C 1
ATOM 2893 O O . SER B 1 73 ? -53.034 40.941 3.913 1.00 29.80 47 SER B O 1
ATOM 2896 N N . SER B 1 74 ? -51.872 39.015 3.797 1.00 29.08 48 SER B N 1
ATOM 2897 C CA . SER B 1 74 ? -52.491 38.586 2.554 1.00 30.93 48 SER B CA 1
ATOM 2898 C C . SER B 1 74 ? -53.872 38.053 2.926 1.00 30.53 48 SER B C 1
ATOM 2899 O O . SER B 1 74 ? -54.738 37.872 2.070 1.00 30.81 48 SER B O 1
ATOM 2902 N N . PHE B 1 75 ? -54.065 37.788 4.215 1.00 29.54 49 PHE B N 1
ATOM 2903 C CA . PHE B 1 75 ? -55.353 37.312 4.708 1.00 27.23 49 PHE B CA 1
ATOM 2904 C C . PHE B 1 75 ? -56.120 38.567 5.106 1.00 27.05 49 PHE B C 1
ATOM 2905 O O . PHE B 1 75 ? -55.662 39.338 5.953 1.00 27.57 49 PHE B O 1
ATOM 2913 N N . GLN B 1 76 ? -57.279 38.777 4.498 1.00 27.79 50 GLN B N 1
ATOM 2914 C CA . GLN B 1 76 ? -58.077 39.956 4.800 1.00 28.85 50 GLN B CA 1
ATOM 2915 C C . GLN B 1 76 ? -59.559 39.647 4.946 1.00 28.38 50 GLN B C 1
ATOM 2916 O O . GLN B 1 76 ? -60.111 38.843 4.201 1.00 27.69 50 GLN B O 1
ATOM 2922 N N . VAL B 1 77 ? -60.191 40.284 5.927 1.00 28.88 51 VAL B N 1
ATOM 2923 C CA . VAL B 1 77 ? -61.622 40.140 6.163 1.00 29.08 51 VAL B CA 1
ATOM 2924 C C . VAL B 1 77 ? -62.164 41.565 6.260 1.00 30.83 51 VAL B C 1
ATOM 2925 O O . VAL B 1 77 ? -61.399 42.503 6.488 1.00 29.95 51 VAL B O 1
ATOM 2929 N N . SER B 1 78 ? -63.471 41.734 6.097 1.00 30.97 52 SER B N 1
ATOM 2930 C CA . SER B 1 78 ? -64.061 43.071 6.125 1.00 32.84 52 SER B CA 1
ATOM 2931 C C . SER B 1 78 ? -64.382 43.626 7.507 1.00 33.43 52 SER B C 1
ATOM 2932 O O . SER B 1 78 ? -64.620 44.828 7.655 1.00 33.41 52 SER B O 1
ATOM 2935 N N . PHE B 1 79 ? -64.381 42.767 8.518 1.00 33.34 53 PHE B N 1
ATOM 2936 C CA . PHE B 1 79 ? -64.720 43.200 9.869 1.00 34.18 53 PHE B CA 1
ATOM 2937 C C . PHE B 1 79 ? -63.535 43.401 10.805 1.00 34.89 53 PHE B C 1
ATOM 2938 O O . PHE B 1 79 ? -63.710 43.791 11.960 1.00 35.79 53 PHE B O 1
ATOM 2946 N N . ALA B 1 80 ? -62.330 43.145 10.313 1.00 33.73 54 ALA B N 1
ATOM 2947 C CA . ALA B 1 80 ? -61.139 43.321 11.133 1.00 32.25 54 ALA B CA 1
ATOM 2948 C C . ALA B 1 80 ? -59.930 43.658 10.272 1.00 31.23 54 ALA B C 1
ATOM 2949 O O . ALA B 1 80 ? -59.958 43.500 9.051 1.00 29.39 54 ALA B O 1
ATOM 2951 N N . GLU B 1 81 ? -58.874 44.136 10.920 1.00 30.92 55 GLU B N 1
ATOM 2952 C CA . GLU B 1 81 ? -57.635 44.481 10.236 1.00 30.48 55 GLU B CA 1
ATOM 2953 C C . GLU B 1 81 ? -56.591 43.442 10.617 1.00 28.37 55 GLU B C 1
ATOM 2954 O O . GLU B 1 81 ? -56.305 43.254 11.797 1.00 26.36 55 GLU B O 1
ATOM 2960 N N . CYS B 1 82 ? -56.036 42.766 9.614 1.00 26.20 56 CYS B N 1
ATOM 2961 C CA . CYS B 1 82 ? -55.025 41.740 9.840 1.00 25.71 56 CYS B CA 1
ATOM 2962 C C . CYS B 1 82 ? -53.646 42.232 9.419 1.00 25.98 56 CYS B C 1
ATOM 2963 O O . CYS B 1 82 ? -53.418 42.549 8.248 1.00 24.37 56 CYS B O 1
ATOM 2966 N N . TYR B 1 83 ? -52.726 42.289 10.378 1.00 25.68 57 TYR B N 1
ATOM 2967 C CA . TYR B 1 83 ? -51.372 42.757 10.112 1.00 25.92 57 TYR B CA 1
ATOM 2968 C C . TYR B 1 83 ? -50.309 41.808 10.632 1.00 25.84 57 TYR B C 1
ATOM 2969 O O . TYR B 1 83 ? -50.496 41.140 11.651 1.00 24.88 57 TYR B O 1
ATOM 2978 N N . ASP B 1 84 ? -49.186 41.762 9.927 1.00 24.61 58 ASP B N 1
ATOM 2979 C CA . ASP B 1 84 ? -48.053 40.987 10.386 1.00 24.05 58 ASP B CA 1
ATOM 2980 C C . ASP B 1 84 ? -47.266 42.066 11.108 1.00 24.73 58 ASP B C 1
ATOM 2981 O O . ASP B 1 84 ? -46.937 43.107 10.527 1.00 23.60 58 ASP B O 1
ATOM 2986 N N . LEU B 1 85 ? -47.015 41.841 12.391 1.00 24.50 59 LEU B N 1
ATOM 2987 C CA . LEU B 1 85 ? -46.298 42.806 13.205 1.00 24.63 59 LEU B CA 1
ATOM 2988 C C . LEU B 1 85 ? -44.882 42.331 13.473 1.00 25.44 59 LEU B C 1
ATOM 2989 O O . LEU B 1 85 ? -44.655 41.155 13.782 1.00 25.43 59 LEU B O 1
ATOM 2994 N N . TYR B 1 86 ? -43.926 43.243 13.335 1.00 23.94 60 TYR B N 1
ATOM 2995 C CA . TYR B 1 86 ? -42.532 42.909 13.578 1.00 24.94 60 TYR B CA 1
ATOM 2996 C C . TYR B 1 86 ? -41.928 43.907 14.537 1.00 24.64 60 TYR B C 1
ATOM 2997 O O . TYR B 1 86 ? -42.218 45.104 14.465 1.00 25.04 60 TYR B O 1
ATOM 3006 N N . PHE B 1 87 ? -41.100 43.409 15.447 1.00 23.80 61 PHE B N 1
ATOM 3007 C CA . PHE B 1 87 ? -40.419 44.271 16.397 1.00 23.48 61 PHE B CA 1
ATOM 3008 C C . PHE B 1 87 ? -39.079 43.647 16.724 1.00 23.88 61 PHE B C 1
ATOM 3009 O O . PHE B 1 87 ? -38.882 42.445 16.556 1.00 22.92 61 PHE B O 1
ATOM 3017 N N . THR B 1 88 ? -38.146 44.470 17.175 1.00 23.13 62 THR B N 1
ATOM 3018 C CA . THR B 1 88 ? -36.830 43.975 17.516 1.00 24.55 62 THR B CA 1
ATOM 3019 C C . THR B 1 88 ? -36.746 43.677 19.005 1.00 24.88 62 THR B C 1
ATOM 3020 O O . THR B 1 88 ? -37.083 44.523 19.833 1.00 25.60 62 THR B O 1
ATOM 3024 N N . GLY B 1 89 ? -36.324 42.458 19.336 1.00 24.67 63 GLY B N 1
ATOM 3025 C CA . GLY B 1 89 ? -36.190 42.066 20.728 1.00 23.65 63 GLY B CA 1
ATOM 3026 C C . GLY B 1 89 ? -34.742 42.157 21.167 1.00 23.91 63 GLY B C 1
ATOM 3027 O O . GLY B 1 89 ? -33.923 42.763 20.474 1.00 24.74 63 GLY B O 1
ATOM 3028 N N . VAL B 1 90 ? -34.405 41.560 22.306 1.00 22.93 64 VAL B N 1
ATOM 3029 C CA . VAL B 1 90 ? -33.024 41.615 22.772 1.00 24.23 64 VAL B CA 1
ATOM 3030 C C . VAL B 1 90 ? -32.092 40.899 21.808 1.00 25.07 64 VAL B C 1
ATOM 3031 O O . VAL B 1 90 ? -32.494 39.966 21.117 1.00 25.34 64 VAL B O 1
ATOM 3035 N N . ARG B 1 91 ? -30.847 41.363 21.757 1.00 26.96 65 ARG B N 1
ATOM 3036 C CA . ARG B 1 91 ? -29.827 40.786 20.889 1.00 26.93 65 ARG B CA 1
ATOM 3037 C C . ARG B 1 91 ? -30.070 41.047 19.405 1.00 27.42 65 ARG B C 1
ATOM 3038 O O . ARG B 1 91 ? -29.463 40.399 18.553 1.00 27.26 65 ARG B O 1
ATOM 3046 N N . GLY B 1 92 ? -30.960 41.992 19.102 1.00 26.49 66 GLY B N 1
ATOM 3047 C CA . GLY B 1 92 ? -31.238 42.350 17.718 1.00 26.03 66 GLY B CA 1
ATOM 3048 C C . GLY B 1 92 ? -32.110 41.424 16.886 1.00 27.36 66 GLY B C 1
ATOM 3049 O O . GLY B 1 92 ? -32.204 41.591 15.670 1.00 27.84 66 GLY B O 1
ATOM 3050 N N . ALA B 1 93 ? -32.756 40.456 17.524 1.00 25.72 67 ALA B N 1
ATOM 3051 C CA . ALA B 1 93 ? -33.610 39.517 16.807 1.00 25.81 67 ALA B CA 1
ATOM 3052 C C . ALA B 1 93 ? -34.914 40.171 16.350 1.00 26.22 67 ALA B C 1
ATOM 3053 O O . ALA B 1 93 ? -35.560 40.891 17.112 1.00 24.45 67 ALA B O 1
ATOM 3055 N N . ARG B 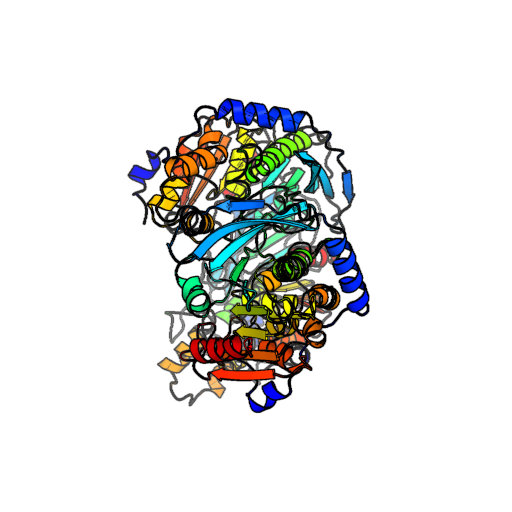1 94 ? -35.292 39.918 15.100 1.00 24.42 68 ARG B N 1
ATOM 3056 C CA . ARG B 1 94 ? -36.525 40.470 14.553 1.00 25.29 68 ARG B CA 1
ATOM 3057 C C . ARG B 1 94 ? -37.646 39.481 14.876 1.00 24.42 68 ARG B C 1
ATOM 3058 O O . ARG B 1 94 ? -37.668 38.361 14.364 1.00 23.49 68 ARG B O 1
ATOM 3066 N N . ILE B 1 95 ? -38.569 39.901 15.739 1.00 23.93 69 ILE B N 1
ATOM 3067 C CA . ILE B 1 95 ? -39.680 39.054 16.163 1.00 21.76 69 ILE B CA 1
ATOM 3068 C C . ILE B 1 95 ? -40.972 39.332 15.389 1.00 22.02 69 ILE B C 1
ATOM 3069 O O . ILE B 1 95 ? -41.298 40.482 15.077 1.00 19.49 69 ILE B O 1
ATOM 3074 N N . HIS B 1 96 ? -41.708 38.267 15.094 1.00 22.15 70 HIS B N 1
ATOM 3075 C CA . HIS B 1 96 ? -42.955 38.374 14.353 1.00 22.71 70 HIS B CA 1
ATOM 3076 C C . HIS B 1 96 ? -44.179 37.898 15.126 1.00 23.46 70 HIS B C 1
ATOM 3077 O O . HIS B 1 96 ? -44.111 36.969 15.937 1.00 22.90 70 HIS B O 1
ATOM 3084 N N . ALA B 1 97 ? -45.302 38.554 14.864 1.00 22.66 71 ALA B N 1
ATOM 3085 C CA . ALA B 1 97 ? -46.561 38.201 15.497 1.00 23.81 71 ALA B CA 1
ATOM 3086 C C . ALA B 1 97 ? -47.719 38.572 14.590 1.00 24.10 71 ALA B C 1
ATOM 3087 O O . ALA B 1 97 ? -47.668 39.582 13.875 1.00 24.73 71 ALA B O 1
ATOM 3089 N N . LYS B 1 98 ? -48.746 37.733 14.598 1.00 23.39 72 LYS B N 1
ATOM 3090 C CA . LYS B 1 98 ? -49.948 38.008 13.837 1.00 23.27 72 LYS B CA 1
ATOM 3091 C C . LYS B 1 98 ? -50.635 39.058 14.701 1.00 23.55 72 LYS B C 1
ATOM 3092 O O . LYS B 1 98 ? -50.538 39.009 15.931 1.00 22.34 72 LYS B O 1
ATOM 3098 N N . TYR B 1 99 ? -51.307 40.011 14.071 1.00 23.68 73 TYR B N 1
ATOM 3099 C CA . TYR B 1 99 ? -51.989 41.062 14.811 1.00 22.76 73 TYR B CA 1
ATOM 3100 C C . TYR B 1 99 ? -53.323 41.373 14.150 1.00 23.88 73 TYR B C 1
ATOM 3101 O O . TYR B 1 99 ? -53.373 41.858 13.014 1.00 21.86 73 TYR B O 1
ATOM 3110 N N . ILE B 1 100 ? -54.405 41.061 14.862 1.00 21.02 74 ILE B N 1
ATOM 3111 C CA . ILE B 1 100 ? -55.749 41.303 14.359 1.00 23.16 74 ILE B CA 1
ATOM 3112 C C . ILE B 1 100 ? -56.457 42.330 15.230 1.00 25.26 74 ILE B C 1
ATOM 3113 O O . ILE B 1 100 ? -56.566 42.175 16.452 1.00 24.09 74 ILE B O 1
ATOM 3118 N N . LYS B 1 101 ? -56.939 43.379 14.575 1.00 25.02 75 LYS B N 1
ATOM 3119 C CA . LYS B 1 101 ? -57.627 44.479 15.234 1.00 27.62 75 LYS B CA 1
ATOM 3120 C C . LYS B 1 101 ? -59.054 44.590 14.697 1.00 27.88 75 LYS B C 1
ATOM 3121 O O . LYS B 1 101 ? -59.262 44.679 13.485 1.00 28.13 75 LYS B O 1
ATOM 3127 N N . PRO B 1 102 ? -60.058 44.569 15.589 1.00 27.13 76 PRO B N 1
ATOM 3128 C CA . PRO B 1 102 ? -61.444 44.680 15.129 1.00 28.46 76 PRO B CA 1
ATOM 3129 C C . PRO B 1 102 ? -61.729 46.110 14.684 1.00 29.02 76 PRO B C 1
ATOM 3130 O O . PRO B 1 102 ? -61.117 47.055 15.185 1.00 28.79 76 PRO B O 1
ATOM 3134 N N . LYS B 1 103 ? -62.642 46.268 13.734 1.00 31.27 77 LYS B N 1
ATOM 3135 C CA . LYS B 1 103 ? -62.995 47.594 13.247 1.00 35.09 77 LYS B CA 1
ATOM 3136 C C . LYS B 1 103 ? -64.071 48.205 14.134 1.00 35.66 77 LYS B C 1
ATOM 3137 O O . LYS B 1 103 ? -65.184 48.465 13.683 1.00 36.99 77 LYS B O 1
ATOM 3143 N N . THR B 1 104 ? -63.737 48.424 15.399 1.00 37.63 78 THR B N 1
ATOM 3144 C CA . THR B 1 104 ? -64.680 49.008 16.344 1.00 38.72 78 THR B CA 1
ATOM 3145 C C . THR B 1 104 ? -64.088 50.292 16.902 1.00 39.84 78 THR B C 1
ATOM 3146 O O . THR B 1 104 ? -62.891 50.544 16.758 1.00 40.52 78 THR B O 1
ATOM 3150 N N . GLU B 1 105 ? -64.926 51.104 17.537 1.00 40.67 79 GLU B N 1
ATOM 3151 C CA . GLU B 1 105 ? -64.473 52.360 18.115 1.00 41.15 79 GLU B CA 1
ATOM 3152 C C . GLU B 1 105 ? -64.124 52.196 19.587 1.00 39.64 79 GLU B C 1
ATOM 3153 O O . GLU B 1 105 ? -64.677 51.333 20.272 1.00 37.79 79 GLU B O 1
ATOM 3159 N N . GLY B 1 106 ? -63.196 53.023 20.061 1.00 38.74 80 GLY B N 1
ATOM 3160 C CA . GLY B 1 106 ? -62.795 52.979 21.455 1.00 38.16 80 GLY B CA 1
ATOM 3161 C C . GLY B 1 106 ? -61.790 51.900 21.804 1.00 37.62 80 GLY B C 1
ATOM 3162 O O . GLY B 1 106 ? -61.473 51.037 20.983 1.00 38.65 80 GLY B O 1
ATOM 3163 N N . LYS B 1 107 ? -61.287 51.953 23.035 1.00 35.76 81 LYS B N 1
ATOM 3164 C CA . LYS B 1 107 ? -60.313 50.981 23.507 1.00 34.22 81 LYS B CA 1
ATOM 3165 C C . LYS B 1 107 ? -61.051 49.751 24.027 1.00 32.41 81 LYS B C 1
ATOM 3166 O O . LYS B 1 107 ? -62.193 49.844 24.479 1.00 32.84 81 LYS B O 1
ATOM 3172 N N . HIS B 1 108 ? -60.394 48.600 23.956 1.00 28.59 82 HIS B N 1
ATOM 3173 C CA . HIS B 1 108 ? -61.001 47.348 24.382 1.00 25.02 82 HIS B CA 1
ATOM 3174 C C . HIS B 1 108 ? -59.918 46.370 24.814 1.00 24.14 82 HIS B C 1
ATOM 3175 O O . HIS B 1 108 ? -58.732 46.687 24.766 1.00 23.95 82 HIS B O 1
ATOM 3182 N N . PRO B 1 109 ? -60.314 45.169 25.255 1.00 24.15 83 PRO B N 1
ATOM 3183 C CA . PRO B 1 109 ? -59.342 44.162 25.692 1.00 22.79 83 PRO B CA 1
ATOM 3184 C C . PRO B 1 109 ? -58.497 43.621 24.543 1.00 24.40 83 PRO B C 1
ATOM 3185 O O . PRO B 1 109 ? -58.820 43.818 23.363 1.00 24.11 83 PRO B O 1
ATOM 3189 N N . ALA B 1 110 ? -57.415 42.938 24.902 1.00 22.51 84 ALA B N 1
ATOM 3190 C CA . ALA B 1 110 ? -56.521 42.325 23.929 1.00 22.99 84 ALA B CA 1
ATOM 3191 C C . ALA B 1 110 ? -56.090 40.955 24.447 1.00 22.30 84 ALA B C 1
ATOM 3192 O O . ALA B 1 110 ? -55.989 40.740 25.657 1.00 23.57 84 ALA B O 1
ATOM 3194 N N . LEU B 1 111 ? -55.855 40.028 23.528 1.00 22.33 85 LEU B N 1
ATOM 3195 C CA . LEU B 1 111 ? -55.417 38.686 23.884 1.00 21.55 85 LEU B CA 1
ATOM 3196 C C . LEU B 1 111 ? -54.125 38.351 23.147 1.00 21.78 85 LEU B C 1
ATOM 3197 O O . LEU B 1 111 ? -54.035 38.505 21.921 1.00 22.21 85 LEU B O 1
ATOM 3202 N N . ILE B 1 112 ? -53.125 37.896 23.890 1.00 20.58 86 ILE B N 1
ATOM 3203 C CA . ILE B 1 112 ? -51.858 37.513 23.277 1.00 20.12 86 ILE B CA 1
ATOM 3204 C C . ILE B 1 112 ? -51.695 35.998 23.402 1.00 21.04 86 ILE B C 1
ATOM 3205 O O . ILE B 1 112 ? -51.603 35.469 24.512 1.00 19.91 86 ILE B O 1
ATOM 3210 N N . ARG B 1 113 ? -51.678 35.310 22.262 1.00 19.87 87 ARG B N 1
ATOM 3211 C CA . ARG B 1 113 ? -51.526 33.856 22.226 1.00 19.71 87 ARG B CA 1
ATOM 3212 C C . ARG B 1 113 ? -50.086 33.412 21.967 1.00 18.99 87 ARG B C 1
ATOM 3213 O O . ARG B 1 113 ? -49.386 33.992 21.138 1.00 18.64 87 ARG B O 1
ATOM 3221 N N . PHE B 1 114 ? -49.664 32.371 22.678 1.00 18.20 88 PHE B N 1
ATOM 3222 C CA . PHE B 1 114 ? -48.333 31.792 22.536 1.00 18.86 88 PHE B CA 1
ATOM 3223 C C . PHE B 1 114 ? -48.530 30.339 22.094 1.00 19.12 88 PHE B C 1
ATOM 3224 O O . PHE B 1 114 ? -49.431 29.655 22.583 1.00 20.28 88 PHE B O 1
ATOM 3232 N N . HIS B 1 115 ? -47.690 29.872 21.173 1.00 18.81 89 HIS B N 1
ATOM 3233 C CA . HIS B 1 115 ? -47.833 28.531 20.613 1.00 19.42 89 HIS B CA 1
ATOM 3234 C C . HIS B 1 115 ? -46.992 27.395 21.197 1.00 20.93 89 HIS B C 1
ATOM 3235 O O . HIS B 1 115 ? -46.085 27.610 22.002 1.00 19.23 89 HIS B O 1
ATOM 3242 N N . GLY B 1 116 ? -47.315 26.181 20.754 1.00 20.37 90 GLY B N 1
ATOM 3243 C CA . GLY B 1 116 ? -46.622 24.988 21.203 1.00 23.00 90 GLY B CA 1
ATOM 3244 C C . GLY B 1 116 ? -45.203 24.845 20.683 1.00 21.65 90 GLY B C 1
ATOM 3245 O O . GLY B 1 116 ? -44.810 25.486 19.709 1.00 21.37 90 GLY B O 1
ATOM 3246 N N . TYR B 1 117 ? -44.441 23.980 21.341 1.00 21.65 91 TYR B N 1
ATOM 3247 C CA . TYR B 1 117 ? -43.044 23.728 20.999 1.00 21.71 91 TYR B CA 1
ATOM 3248 C C . TYR B 1 117 ? -42.886 23.270 19.554 1.00 21.66 91 TYR B C 1
ATOM 3249 O O . TYR B 1 117 ? -43.483 22.274 19.149 1.00 22.70 91 TYR B O 1
ATOM 3258 N N . SER B 1 118 ? -42.079 24.013 18.797 1.00 21.22 92 SER B N 1
ATOM 3259 C CA . SER B 1 118 ? -41.785 23.753 17.380 1.00 21.82 92 SER B CA 1
ATOM 3260 C C . SER B 1 118 ? -42.866 24.242 16.413 1.00 22.80 92 SER B C 1
ATOM 3261 O O . SER B 1 118 ? -42.678 24.212 15.194 1.00 23.33 92 SER B O 1
ATOM 3264 N N . SER B 1 119 ? -43.989 24.702 16.950 1.00 22.08 93 SER B N 1
ATOM 3265 C CA . SER B 1 119 ? -45.084 25.173 16.113 1.00 21.88 93 SER B CA 1
ATOM 3266 C C . SER B 1 119 ? -44.926 26.664 15.777 1.00 22.33 93 SER B C 1
ATOM 3267 O O . SER B 1 119 ? -43.813 27.191 15.770 1.00 20.30 93 SER B O 1
ATOM 3270 N N . ASN B 1 120 ? -46.039 27.328 15.475 1.00 22.33 94 ASN B N 1
ATOM 3271 C CA . ASN B 1 120 ? -46.038 28.755 15.161 1.00 22.42 94 ASN B CA 1
ATOM 3272 C C . ASN B 1 120 ? -47.412 29.341 15.488 1.00 23.05 94 ASN B C 1
ATOM 3273 O O . ASN B 1 120 ? -48.272 28.641 16.021 1.00 19.32 94 ASN B O 1
ATOM 3278 N N . SER B 1 121 ? -47.617 30.616 15.162 1.00 23.50 95 SER B N 1
ATOM 3279 C CA . SER B 1 121 ? -48.887 31.285 15.445 1.00 24.63 95 SER B CA 1
ATOM 3280 C C . SER B 1 121 ? -50.099 30.650 14.754 1.00 25.07 95 SER B C 1
ATOM 3281 O O . SER B 1 121 ? -51.240 30.936 15.116 1.00 23.85 95 SER B O 1
ATOM 3284 N N . GLY B 1 122 ? -49.850 29.796 13.763 1.00 25.18 96 GLY B N 1
ATOM 3285 C CA . GLY B 1 122 ? -50.933 29.118 13.071 1.00 23.54 96 GLY B CA 1
ATOM 3286 C C . GLY B 1 122 ? -51.669 29.922 12.015 1.00 25.56 96 GLY B C 1
ATOM 3287 O O . GLY B 1 122 ? -51.094 30.799 11.372 1.00 27.12 96 GLY B O 1
ATOM 3288 N N . ASP B 1 123 ? -52.950 29.606 11.834 1.00 24.78 97 ASP B N 1
ATOM 3289 C CA . ASP B 1 123 ? -53.806 30.272 10.855 1.00 24.34 97 ASP B CA 1
ATOM 3290 C C . ASP B 1 123 ? -54.440 31.539 11.421 1.00 23.59 97 ASP B C 1
ATOM 3291 O O . ASP B 1 123 ? -54.521 31.724 12.638 1.00 21.50 97 ASP B O 1
ATOM 3296 N N . TRP B 1 124 ? -54.898 32.408 10.527 1.00 21.39 98 TRP B N 1
ATOM 3297 C CA . TRP B 1 124 ? -55.533 33.652 10.937 1.00 21.53 98 TRP B CA 1
ATOM 3298 C C . TRP B 1 124 ? -56.971 33.446 11.402 1.00 20.56 98 TRP B C 1
ATOM 3299 O O . TRP B 1 124 ? -57.384 33.981 12.428 1.00 21.09 98 TRP B O 1
ATOM 3310 N N . ASN B 1 125 ? -57.719 32.657 10.638 1.00 20.63 99 ASN B N 1
ATOM 3311 C CA . ASN B 1 125 ? -59.140 32.437 10.883 1.00 21.96 99 ASN B CA 1
ATOM 3312 C C . ASN B 1 125 ? -59.588 31.977 12.266 1.00 21.56 99 ASN B C 1
ATOM 3313 O O . ASN B 1 125 ? -60.580 32.489 12.785 1.00 19.89 99 ASN B O 1
ATOM 3318 N N . ASP B 1 126 ? -58.878 31.029 12.870 1.00 20.24 100 ASP B N 1
ATOM 3319 C CA . ASP B 1 126 ? -59.283 30.553 14.187 1.00 20.90 100 ASP B CA 1
ATOM 3320 C C . ASP B 1 126 ? -58.977 31.539 15.319 1.00 19.78 100 ASP B C 1
ATOM 3321 O O . ASP B 1 126 ? -59.303 31.282 16.475 1.00 20.31 100 ASP B O 1
ATOM 3326 N N . LYS B 1 127 ? -58.364 32.673 14.987 1.00 19.94 101 LYS B N 1
ATOM 3327 C CA . LYS B 1 127 ? -58.063 33.697 15.991 1.00 20.18 101 LYS B CA 1
ATOM 3328 C C . LYS B 1 127 ? -59.242 34.672 16.070 1.00 21.15 101 LYS B C 1
ATOM 3329 O O . LYS B 1 127 ? -59.355 35.464 17.009 1.00 19.98 101 LYS B O 1
ATOM 3335 N N . LEU B 1 128 ? -60.117 34.597 15.073 1.00 20.00 102 LEU B N 1
ATOM 3336 C CA . LEU B 1 128 ? -61.270 35.480 14.978 1.00 21.56 102 LEU B CA 1
ATOM 3337 C C . LEU B 1 128 ? -62.389 35.245 15.995 1.00 22.15 102 LEU B C 1
ATOM 3338 O O . LEU B 1 128 ? -63.304 36.064 16.102 1.00 22.13 102 LEU B O 1
ATOM 3343 N N . ASN B 1 129 ? -62.337 34.146 16.742 1.00 21.81 103 ASN B N 1
ATOM 3344 C CA . ASN B 1 129 ? -63.382 33.915 17.732 1.00 21.08 103 ASN B CA 1
ATOM 3345 C C . ASN B 1 129 ? -63.300 34.999 18.813 1.00 21.87 103 ASN B C 1
ATOM 3346 O O . ASN B 1 129 ? -64.326 35.478 19.295 1.00 21.03 103 ASN B O 1
ATOM 3351 N N . TYR B 1 130 ? -62.084 35.401 19.182 1.00 20.18 104 TYR B N 1
ATOM 3352 C CA . TYR B 1 130 ? -61.929 36.453 20.182 1.00 20.14 104 TYR B CA 1
ATOM 3353 C C . TYR B 1 130 ? -62.124 37.823 19.538 1.00 21.08 104 TYR B C 1
ATOM 3354 O O . TYR B 1 130 ? -62.470 38.793 20.210 1.00 20.29 104 TYR B O 1
ATOM 3363 N N . VAL B 1 131 ? -61.907 37.904 18.229 1.00 20.97 105 VAL B N 1
ATOM 3364 C CA . VAL B 1 131 ? -62.102 39.167 17.534 1.00 20.32 105 VAL B CA 1
ATOM 3365 C C . VAL B 1 131 ? -63.599 39.459 17.535 1.00 21.87 105 VAL B C 1
ATOM 3366 O O . VAL B 1 131 ? -64.016 40.606 17.665 1.00 22.70 105 VAL B O 1
ATOM 3370 N N . ALA B 1 132 ? -64.401 38.405 17.404 1.00 21.86 106 ALA B N 1
ATOM 3371 C CA . ALA B 1 132 ? -65.851 38.537 17.409 1.00 24.57 106 ALA B CA 1
ATOM 3372 C C . ALA B 1 132 ? -66.306 39.073 18.760 1.00 25.72 106 ALA B C 1
ATOM 3373 O O . ALA B 1 132 ? -67.376 39.674 18.868 1.00 25.92 106 ALA B O 1
ATOM 3375 N N . ALA B 1 133 ? -65.487 38.846 19.786 1.00 23.88 107 ALA B N 1
ATOM 3376 C CA . ALA B 1 133 ? -65.800 39.299 21.138 1.00 24.64 107 ALA B CA 1
ATOM 3377 C C . ALA B 1 133 ? -65.285 40.710 21.397 1.00 24.28 107 ALA B C 1
ATOM 3378 O O . ALA B 1 133 ? -65.323 41.190 22.531 1.00 25.70 107 ALA B O 1
ATOM 3380 N N . GLY B 1 134 ? -64.784 41.364 20.352 1.00 25.04 108 GLY B N 1
ATOM 3381 C CA . GLY B 1 134 ? -64.287 42.725 20.494 1.00 21.86 108 GLY B CA 1
ATOM 3382 C C . GLY B 1 134 ? -62.829 42.864 20.892 1.00 22.26 108 GLY B C 1
ATOM 3383 O O . GLY B 1 134 ? -62.351 43.975 21.120 1.00 22.87 108 GLY B O 1
ATOM 3384 N N . PHE B 1 135 ? -62.116 41.743 20.966 1.00 20.80 109 PHE B N 1
ATOM 3385 C CA . PHE B 1 135 ? -60.703 41.753 21.338 1.00 21.13 109 PHE B CA 1
ATOM 3386 C C . PHE B 1 135 ? -59.763 41.961 20.157 1.00 22.77 109 PHE B C 1
ATOM 3387 O O . PHE B 1 135 ? -60.078 41.619 19.013 1.00 22.18 109 PHE B O 1
ATOM 3395 N N . THR B 1 136 ? -58.596 42.513 20.460 1.00 22.36 110 THR B N 1
ATOM 3396 C CA . THR B 1 136 ? -57.537 42.645 19.477 1.00 22.27 110 THR B CA 1
ATOM 3397 C C . THR B 1 136 ? -56.839 41.318 19.787 1.00 21.43 110 THR B C 1
ATOM 3398 O O . THR B 1 136 ? -56.708 40.953 20.957 1.00 19.74 110 THR B O 1
ATOM 3402 N N . VAL B 1 137 ? -56.438 40.570 18.768 1.00 19.70 111 VAL B N 1
ATOM 3403 C CA . VAL B 1 137 ? -55.761 39.304 19.022 1.00 20.24 111 VAL B CA 1
ATOM 3404 C C . VAL B 1 137 ? -54.362 39.312 18.419 1.00 21.40 111 VAL B C 1
ATOM 3405 O O . VAL B 1 137 ? -54.182 39.645 17.245 1.00 20.26 111 VAL B O 1
ATOM 3409 N N . VAL B 1 138 ? -53.376 38.966 19.244 1.00 21.82 112 VAL B N 1
ATOM 3410 C CA . VAL B 1 138 ? -51.978 38.919 18.827 1.00 21.35 112 VAL B CA 1
ATOM 3411 C C . VAL B 1 138 ? -51.433 37.512 19.087 1.00 22.19 112 VAL B C 1
ATOM 3412 O O . VAL B 1 138 ? -51.644 36.949 20.162 1.00 22.78 112 VAL B O 1
ATOM 3416 N N . ALA B 1 139 ? -50.749 36.941 18.099 1.00 20.72 113 ALA B N 1
ATOM 3417 C CA . ALA B 1 139 ? -50.169 35.603 18.241 1.00 20.24 113 ALA B CA 1
ATOM 3418 C C . ALA B 1 139 ? -48.702 35.658 17.833 1.00 20.59 113 ALA B C 1
ATOM 3419 O O . ALA B 1 139 ? -48.381 35.778 16.648 1.00 19.27 113 ALA B O 1
ATOM 3421 N N . MET B 1 140 ? -47.821 35.561 18.823 1.00 20.05 114 MET B N 1
ATOM 3422 C CA . MET B 1 140 ? -46.376 35.632 18.602 1.00 21.05 114 MET B CA 1
ATOM 3423 C C . MET B 1 140 ? -45.706 34.336 18.146 1.00 20.74 114 MET B C 1
ATOM 3424 O O . MET B 1 140 ? -46.062 33.249 18.600 1.00 22.41 114 MET B O 1
ATOM 3429 N N . ASP B 1 141 ? -44.728 34.460 17.253 1.00 20.68 115 ASP B N 1
ATOM 3430 C CA . ASP B 1 141 ? -43.959 33.300 16.800 1.00 19.98 115 ASP B CA 1
ATOM 3431 C C . ASP B 1 141 ? -42.705 33.280 17.674 1.00 19.83 115 ASP B C 1
ATOM 3432 O O . ASP B 1 141 ? -42.079 34.318 17.893 1.00 19.36 115 ASP B O 1
ATOM 3437 N N . VAL B 1 142 ? -42.344 32.111 18.190 1.00 18.74 116 VAL B N 1
ATOM 3438 C CA . VAL B 1 142 ? -41.154 32.000 19.023 1.00 19.39 116 VAL B CA 1
ATOM 3439 C C . VAL B 1 142 ? -39.904 31.963 18.145 1.00 20.27 116 VAL B C 1
ATOM 3440 O O . VAL B 1 142 ? -39.916 31.363 17.073 1.00 20.07 116 VAL B O 1
ATOM 3444 N N . ARG B 1 143 ? -38.836 32.609 18.605 1.00 20.17 117 ARG B N 1
ATOM 3445 C CA . ARG B 1 143 ? -37.562 32.639 17.883 1.00 22.50 117 ARG B CA 1
ATOM 3446 C C . ARG B 1 143 ? -37.133 31.266 17.367 1.00 22.19 117 ARG B C 1
ATOM 3447 O O . ARG B 1 143 ? -37.192 30.273 18.090 1.00 22.98 117 ARG B O 1
ATOM 3455 N N . GLY B 1 144 ? -36.686 31.232 16.117 1.00 22.07 118 GLY B N 1
ATOM 3456 C CA . GLY B 1 144 ? -36.203 30.005 15.506 1.00 21.69 118 GLY B CA 1
ATOM 3457 C C . GLY B 1 144 ? -37.041 28.740 15.537 1.00 21.69 118 GLY B C 1
ATOM 3458 O O . GLY B 1 144 ? -36.495 27.647 15.396 1.00 20.39 118 GLY B O 1
ATOM 3459 N N . GLN B 1 145 ? -38.351 28.852 15.716 1.00 20.61 119 GLN B N 1
ATOM 3460 C CA . GLN B 1 145 ? -39.170 27.652 15.721 1.00 21.85 119 GLN B CA 1
ATOM 3461 C C . GLN B 1 145 ? -39.954 27.494 14.421 1.00 21.79 119 GLN B C 1
ATOM 3462 O O . GLN B 1 145 ? -39.361 27.527 13.347 1.00 22.99 119 GLN B O 1
ATOM 3468 N N . GLY B 1 146 ? -41.270 27.339 14.488 1.00 21.19 120 GLY B N 1
ATOM 3469 C CA . GLY B 1 146 ? -42.019 27.141 13.257 1.00 21.58 120 GLY B CA 1
ATOM 3470 C C . GLY B 1 146 ? -42.534 28.363 12.519 1.00 22.11 120 GLY B C 1
ATOM 3471 O O . GLY B 1 146 ? -43.156 28.228 11.464 1.00 22.39 120 GLY B O 1
ATOM 3472 N N . GLY B 1 147 ? -42.271 29.552 13.048 1.00 22.63 121 GLY B N 1
ATOM 3473 C CA . GLY B 1 147 ? -42.767 30.756 12.407 1.00 24.46 121 GLY B CA 1
ATOM 3474 C C . GLY B 1 147 ? -41.743 31.653 11.739 1.00 25.65 121 GLY B C 1
ATOM 3475 O O . GLY B 1 147 ? -40.760 31.178 11.158 1.00 24.78 121 GLY B O 1
ATOM 3476 N N . GLN B 1 148 ? -41.982 32.959 11.827 1.00 24.99 122 GLN B N 1
ATOM 3477 C CA . GLN B 1 148 ? -41.107 33.950 11.220 1.00 27.36 122 GLN B CA 1
ATOM 3478 C C . GLN B 1 148 ? -40.286 34.784 12.193 1.00 27.69 122 GLN B C 1
ATOM 3479 O O . GLN B 1 148 ? -39.848 35.882 11.847 1.00 28.67 122 GLN B O 1
ATOM 3485 N N . SER B 1 149 ? -40.082 34.286 13.408 1.00 24.89 123 SER B N 1
ATOM 3486 C CA . SER B 1 149 ? -39.264 35.023 14.363 1.00 26.25 123 SER B CA 1
ATOM 3487 C C . SER B 1 149 ? -37.824 34.529 14.275 1.00 24.98 123 SER B C 1
ATOM 3488 O O . SER B 1 149 ? -37.560 33.333 14.155 1.00 22.74 123 SER B O 1
ATOM 3491 N N . GLN B 1 150 ? -36.898 35.472 14.344 1.00 25.04 124 GLN B N 1
ATOM 3492 C CA . GLN B 1 150 ? -35.477 35.186 14.231 1.00 26.35 124 GLN B CA 1
ATOM 3493 C C . GLN B 1 150 ? -34.744 34.830 15.527 1.00 26.59 124 GLN B C 1
ATOM 3494 O O . GLN B 1 150 ? -34.984 35.426 16.579 1.00 26.08 124 GLN B O 1
ATOM 3500 N N . ASP B 1 151 ? -33.870 33.829 15.435 1.00 25.85 125 ASP B N 1
ATOM 3501 C CA . ASP B 1 151 ? -33.029 33.404 16.553 1.00 27.40 125 ASP B CA 1
ATOM 3502 C C . ASP B 1 151 ? -31.627 33.764 16.074 1.00 28.97 125 ASP B C 1
ATOM 3503 O O . ASP B 1 151 ? -31.073 33.092 15.198 1.00 29.48 125 ASP B O 1
ATOM 3508 N N . VAL B 1 152 ? -31.065 34.832 16.629 1.00 28.37 126 VAL B N 1
ATOM 3509 C CA . VAL B 1 152 ? -29.741 35.285 16.218 1.00 28.23 126 VAL B CA 1
ATOM 3510 C C . VAL B 1 152 ? -28.600 34.354 16.602 1.00 28.32 126 VAL B C 1
ATOM 3511 O O . VAL B 1 152 ? -27.480 34.507 16.115 1.00 29.61 126 VAL B O 1
ATOM 3515 N N . GLY B 1 153 ? -28.880 33.387 17.468 1.00 27.44 127 GLY B N 1
ATOM 3516 C CA . GLY B 1 153 ? -27.846 32.455 17.878 1.00 26.17 127 GLY B CA 1
ATOM 3517 C C . GLY B 1 153 ? -26.667 33.129 18.555 1.00 27.29 127 GLY B C 1
ATOM 3518 O O . GLY B 1 153 ? -26.838 34.051 19.359 1.00 26.67 127 GLY B O 1
ATOM 3519 N N . GLY B 1 154 ? -25.463 32.669 18.231 1.00 27.57 128 GLY B N 1
ATOM 3520 C CA . GLY B 1 154 ? -24.272 33.236 18.835 1.00 26.19 128 GLY B CA 1
ATOM 3521 C C . GLY B 1 154 ? -23.992 32.620 20.193 1.00 26.60 128 GLY B C 1
ATOM 3522 O O . GLY B 1 154 ? -23.494 33.289 21.095 1.00 27.31 128 GLY B O 1
ATOM 3523 N N . VAL B 1 155 ? -24.322 31.343 20.350 1.00 26.14 129 VAL B N 1
ATOM 3524 C CA . VAL B 1 155 ? -24.081 30.653 21.615 1.00 26.64 129 VAL B CA 1
ATOM 3525 C C . VAL B 1 155 ? -23.116 29.489 21.418 1.00 27.38 129 VAL B C 1
ATOM 3526 O O . VAL B 1 155 ? -22.977 28.961 20.315 1.00 25.14 129 VAL B O 1
ATOM 3530 N N . THR B 1 156 ? -22.431 29.106 22.488 1.00 28.69 130 THR B N 1
ATOM 3531 C CA . THR B 1 156 ? -21.519 27.976 22.418 1.00 30.99 130 THR B CA 1
ATOM 3532 C C . THR B 1 156 ? -22.351 26.780 22.861 1.00 31.57 130 THR B C 1
ATOM 3533 O O . THR B 1 156 ? -23.409 26.951 23.476 1.00 31.63 130 THR B O 1
ATOM 3537 N N . GLY B 1 157 ? -21.889 25.577 22.540 1.00 29.78 131 GLY B N 1
ATOM 3538 C CA . GLY B 1 157 ? -22.630 24.392 22.921 1.00 27.19 131 GLY B CA 1
ATOM 3539 C C . GLY B 1 157 ? -23.539 23.884 21.817 1.00 27.03 131 GLY B C 1
ATOM 3540 O O . GLY B 1 157 ? -23.553 24.412 20.706 1.00 26.48 131 GLY B O 1
ATOM 3541 N N . ASN B 1 158 ? -24.312 22.854 22.141 1.00 25.83 132 ASN B N 1
ATOM 3542 C CA . ASN B 1 158 ? -25.230 22.231 21.200 1.00 25.33 132 ASN B CA 1
ATOM 3543 C C . ASN B 1 158 ? -26.215 23.209 20.563 1.00 25.41 132 ASN B C 1
ATOM 3544 O O . ASN B 1 158 ? -26.693 24.142 21.211 1.00 25.54 132 ASN B O 1
ATOM 3549 N N . THR B 1 159 ? -26.501 22.997 19.283 1.00 24.03 133 THR B N 1
ATOM 3550 C CA . THR B 1 159 ? -27.461 23.823 18.558 1.00 25.62 133 THR B CA 1
ATOM 3551 C C . THR B 1 159 ? -28.294 22.909 17.663 1.00 25.09 133 THR B C 1
ATOM 3552 O O . THR B 1 159 ? -29.113 23.377 16.871 1.00 24.85 133 THR B O 1
ATOM 3556 N N . LEU B 1 160 ? -28.088 21.601 17.800 1.00 24.68 134 LEU B N 1
ATOM 3557 C CA . LEU B 1 160 ? -28.800 20.634 16.969 1.00 25.18 134 LEU B CA 1
ATOM 3558 C C . LEU B 1 160 ? -30.253 20.363 17.359 1.00 26.01 134 LEU B C 1
ATOM 3559 O O . LEU B 1 160 ? -31.129 20.298 16.489 1.00 27.53 134 LEU B O 1
ATOM 3564 N N . ASN B 1 161 ? -30.511 20.182 18.648 1.00 24.98 135 ASN B N 1
ATOM 3565 C CA . ASN B 1 161 ? -31.871 19.916 19.099 1.00 28.82 135 ASN B CA 1
ATOM 3566 C C . ASN B 1 161 ? -32.218 20.531 20.444 1.00 26.85 135 ASN B C 1
ATOM 3567 O O . ASN B 1 161 ? -31.517 20.324 21.430 1.00 26.88 135 ASN B O 1
ATOM 3572 N N . GLY B 1 162 ? -33.311 21.285 20.477 1.00 26.81 136 GLY B N 1
ATOM 3573 C CA . GLY B 1 162 ? -33.764 21.861 21.728 1.00 25.21 136 GLY B CA 1
ATOM 3574 C C . GLY B 1 162 ? -33.396 23.290 22.046 1.00 24.77 136 GLY B C 1
ATOM 3575 O O . GLY B 1 162 ? -32.244 23.698 21.904 1.00 24.42 136 GLY B O 1
ATOM 3576 N N . HIS B 1 163 ? -34.395 24.047 22.492 1.00 23.06 137 HIS B N 1
ATOM 3577 C CA . HIS B 1 163 ? -34.199 25.437 22.865 1.00 23.22 137 HIS B CA 1
ATOM 3578 C C . HIS B 1 163 ? -34.054 25.540 24.380 1.00 23.26 137 HIS B C 1
ATOM 3579 O O . HIS B 1 163 ? -33.541 26.534 24.894 1.00 23.96 137 HIS B O 1
ATOM 3586 N N . ILE B 1 164 ? -34.491 24.506 25.096 1.00 22.58 138 ILE B N 1
ATOM 3587 C CA . ILE B 1 164 ? -34.369 24.514 26.553 1.00 24.66 138 ILE B CA 1
ATOM 3588 C C . ILE B 1 164 ? -32.892 24.519 26.944 1.00 24.42 138 ILE B C 1
ATOM 3589 O O . ILE B 1 164 ? -32.481 25.246 27.849 1.00 23.89 138 ILE B O 1
ATOM 3594 N N . ILE B 1 165 ? -32.097 23.703 26.261 1.00 23.36 139 ILE B N 1
ATOM 3595 C CA . ILE B 1 165 ? -30.672 23.628 26.559 1.00 23.20 139 ILE B CA 1
ATOM 3596 C C . ILE B 1 165 ? -29.845 24.562 25.677 1.00 23.35 139 ILE B C 1
ATOM 3597 O O . ILE B 1 165 ? -28.622 24.613 25.800 1.00 23.48 139 ILE B O 1
ATOM 3602 N N . ARG B 1 166 ? -30.511 25.306 24.797 1.00 22.76 140 ARG B N 1
ATOM 3603 C CA . ARG B 1 166 ? -29.813 26.225 23.899 1.00 23.87 140 ARG B CA 1
ATOM 3604 C C . ARG B 1 166 ? -29.168 27.350 24.706 1.00 24.09 140 ARG B C 1
ATOM 3605 O O . ARG B 1 166 ? -29.858 28.213 25.256 1.00 24.40 140 ARG B O 1
ATOM 3613 N N . GLY B 1 167 ? -27.840 27.329 24.776 1.00 23.83 141 GLY B N 1
ATOM 3614 C CA . GLY B 1 167 ? -27.118 28.342 25.524 1.00 23.54 141 GLY B CA 1
ATOM 3615 C C . GLY B 1 167 ? -26.835 27.901 26.950 1.00 25.48 141 GLY B C 1
ATOM 3616 O O . GLY B 1 167 ? -26.288 28.665 27.747 1.00 25.32 141 GLY B O 1
ATOM 3617 N N . LEU B 1 168 ? -27.201 26.664 27.274 1.00 24.45 142 LEU B N 1
ATOM 3618 C CA . LEU B 1 168 ? -26.988 26.131 28.618 1.00 26.62 142 LEU B CA 1
ATOM 3619 C C . LEU B 1 168 ? -25.500 26.096 28.998 1.00 28.25 142 LEU B C 1
ATOM 3620 O O . LEU B 1 168 ? -25.151 26.277 30.169 1.00 26.47 142 LEU B O 1
ATOM 3625 N N . ASP B 1 169 ? -24.630 25.870 28.013 1.00 28.68 143 ASP B N 1
ATOM 3626 C CA . ASP B 1 169 ? -23.189 25.831 28.265 1.00 31.34 143 ASP B CA 1
ATOM 3627 C C . ASP B 1 169 ? -22.514 27.182 28.020 1.00 32.40 143 ASP B C 1
ATOM 3628 O O . ASP B 1 169 ? -21.287 27.274 27.946 1.00 34.76 143 ASP B O 1
ATOM 3633 N N . ASP B 1 170 ? -23.322 28.226 27.895 1.00 31.71 144 ASP B N 1
ATOM 3634 C CA . ASP B 1 170 ? -22.817 29.575 27.677 1.00 32.64 144 ASP B CA 1
ATOM 3635 C C . ASP B 1 170 ? -23.142 30.349 28.962 1.00 31.85 144 ASP B C 1
ATOM 3636 O O . ASP B 1 170 ? -23.555 29.750 29.956 1.00 30.41 144 ASP B O 1
ATOM 3641 N N . ASP B 1 171 ? -22.951 31.664 28.960 1.00 32.31 145 ASP B N 1
ATOM 3642 C CA . ASP B 1 171 ? -23.283 32.455 30.143 1.00 32.10 145 ASP B CA 1
ATOM 3643 C C . ASP B 1 171 ? -24.794 32.339 30.347 1.00 30.34 145 ASP B C 1
ATOM 3644 O O . ASP B 1 171 ? -25.544 32.222 29.380 1.00 27.06 145 ASP B O 1
ATOM 3649 N N . ALA B 1 172 ? -25.237 32.373 31.599 1.00 28.08 146 ALA B N 1
ATOM 3650 C CA . ALA B 1 172 ? -26.661 32.265 31.902 1.00 27.83 146 ALA B CA 1
ATOM 3651 C C . ALA B 1 172 ? -27.480 33.346 31.194 1.00 26.85 146 ALA B C 1
ATOM 3652 O O . ALA B 1 172 ? -28.666 33.151 30.903 1.00 25.70 146 ALA B O 1
ATOM 3654 N N . ASP B 1 173 ? -26.846 34.482 30.918 1.00 25.85 147 ASP B N 1
ATOM 3655 C CA . ASP B 1 173 ? -27.514 35.593 30.247 1.00 26.66 147 ASP B CA 1
ATOM 3656 C C . ASP B 1 173 ? -27.669 35.372 28.740 1.00 26.83 147 ASP B C 1
ATOM 3657 O O . ASP B 1 173 ? -28.243 36.210 28.046 1.00 26.24 147 ASP B O 1
ATOM 3662 N N . ASN B 1 174 ? -27.153 34.256 28.233 1.00 26.45 148 ASN B N 1
ATOM 3663 C CA . ASN B 1 174 ? -27.256 33.970 26.804 1.00 27.88 148 ASN B CA 1
ATOM 3664 C C . ASN B 1 174 ? -28.178 32.790 26.502 1.00 27.05 148 ASN B C 1
ATOM 3665 O O . ASN B 1 174 ? -28.236 32.315 25.367 1.00 27.18 148 ASN B O 1
ATOM 3670 N N . MET B 1 175 ? -28.898 32.320 27.516 1.00 25.21 149 MET B N 1
ATOM 3671 C CA . MET B 1 175 ? -29.823 31.205 27.334 1.00 24.28 149 MET B CA 1
ATOM 3672 C C . MET B 1 175 ? -30.980 31.672 26.459 1.00 24.58 149 MET B C 1
ATOM 3673 O O . MET B 1 175 ? -31.599 32.703 26.730 1.00 23.75 149 MET B O 1
ATOM 3678 N N . LEU B 1 176 ? -31.264 30.910 25.407 1.00 22.45 150 LEU B N 1
ATOM 3679 C CA . LEU B 1 176 ? -32.317 31.271 24.466 1.00 22.81 150 LEU B CA 1
ATOM 3680 C C . LEU B 1 176 ? -33.702 31.539 25.056 1.00 21.80 150 LEU B C 1
ATOM 3681 O O . LEU B 1 176 ? -34.329 32.546 24.724 1.00 19.92 150 LEU B O 1
ATOM 3686 N N . PHE B 1 177 ? -34.196 30.655 25.917 1.00 21.06 151 PHE B N 1
ATOM 3687 C CA . PHE B 1 177 ? -35.514 30.891 26.488 1.00 20.39 151 PHE B CA 1
ATOM 3688 C C . PHE B 1 177 ? -35.560 32.141 27.354 1.00 20.59 151 PHE B C 1
ATOM 3689 O O . PHE B 1 177 ? -36.637 32.646 27.661 1.00 20.66 151 PHE B O 1
ATOM 3697 N N . ARG B 1 178 ? -34.395 32.655 27.736 1.00 21.52 152 ARG B N 1
ATOM 3698 C CA . ARG B 1 178 ? -34.363 33.885 28.521 1.00 21.89 152 ARG B CA 1
ATOM 3699 C C . ARG B 1 178 ? -34.812 35.006 27.581 1.00 22.69 152 ARG B C 1
ATOM 3700 O O . ARG B 1 178 ? -35.616 35.864 27.950 1.00 22.70 152 ARG B O 1
ATOM 3708 N N . HIS B 1 179 ? -34.287 34.986 26.358 1.00 21.25 153 HIS B N 1
ATOM 3709 C CA . HIS B 1 179 ? -34.622 36.001 25.363 1.00 22.99 153 HIS B CA 1
ATOM 3710 C C . HIS B 1 179 ? -36.068 35.857 24.897 1.00 22.34 153 HIS B C 1
ATOM 3711 O O . HIS B 1 179 ? -36.762 36.852 24.678 1.00 22.12 153 HIS B O 1
ATOM 3718 N N . ILE B 1 180 ? -36.512 34.614 24.730 1.00 20.92 154 ILE B N 1
ATOM 3719 C CA . ILE B 1 180 ? -37.875 34.351 24.298 1.00 20.57 154 ILE B CA 1
ATOM 3720 C C . ILE B 1 180 ? -38.836 34.866 25.365 1.00 19.89 154 ILE B C 1
ATOM 3721 O O . ILE B 1 180 ? -39.844 35.487 25.044 1.00 19.58 154 ILE B O 1
ATOM 3726 N N . PHE B 1 181 ? -38.521 34.604 26.631 1.00 19.69 155 PHE B N 1
ATOM 3727 C CA . PHE B 1 181 ? -39.364 35.075 27.730 1.00 20.27 155 PHE B CA 1
ATOM 3728 C C . PHE B 1 181 ? -39.447 36.600 27.647 1.00 21.36 155 PHE B C 1
ATOM 3729 O O . PHE B 1 181 ? -40.520 37.186 27.804 1.00 20.38 155 PHE B O 1
ATOM 3737 N N . LEU B 1 182 ? -38.310 37.243 27.390 1.00 22.54 156 LEU B N 1
ATOM 3738 C CA . LEU B 1 182 ? -38.289 38.697 27.289 1.00 23.01 156 LEU B CA 1
ATOM 3739 C C . LEU B 1 182 ? -39.108 39.170 26.092 1.00 23.31 156 LEU B C 1
ATOM 3740 O O . LEU B 1 182 ? -39.731 40.232 26.149 1.00 25.74 156 LEU B O 1
ATOM 3745 N N . ASP B 1 183 ? -39.124 38.387 25.014 1.00 22.78 157 ASP B N 1
ATOM 3746 C CA . ASP B 1 183 ? -39.917 38.757 23.842 1.00 22.06 157 ASP B CA 1
ATOM 3747 C C . ASP B 1 183 ? -41.395 38.825 24.221 1.00 22.27 157 ASP B C 1
ATOM 3748 O O . ASP B 1 183 ? -42.112 39.721 23.777 1.00 21.34 157 ASP B O 1
ATOM 3753 N N . THR B 1 184 ? -41.855 37.874 25.037 1.00 22.18 158 THR B N 1
ATOM 3754 C CA . THR B 1 184 ? -43.263 37.864 25.436 1.00 21.22 158 THR B CA 1
ATOM 3755 C C . THR B 1 184 ? -43.592 39.087 26.280 1.00 20.84 158 THR B C 1
ATOM 3756 O O . THR B 1 184 ? -44.658 39.679 26.125 1.00 21.62 158 THR B O 1
ATOM 3760 N N . ALA B 1 185 ? -42.673 39.464 27.165 1.00 20.72 159 ALA B N 1
ATOM 3761 C CA . ALA B 1 185 ? -42.877 40.626 28.030 1.00 22.05 159 ALA B CA 1
ATOM 3762 C C . ALA B 1 185 ? -42.851 41.909 27.207 1.00 22.07 159 ALA B C 1
ATOM 3763 O O . ALA B 1 185 ? -43.671 42.808 27.405 1.00 21.87 159 ALA B O 1
ATOM 3765 N N . GLN B 1 186 ? -41.901 41.990 26.284 1.00 22.19 160 GLN B N 1
ATOM 3766 C CA . GLN B 1 186 ? -41.778 43.158 25.426 1.00 22.99 160 GLN B CA 1
ATOM 3767 C C . GLN B 1 186 ? -43.004 43.299 24.528 1.00 22.81 160 GLN B C 1
ATOM 3768 O O . GLN B 1 186 ? -43.496 44.406 24.314 1.00 24.22 160 GLN B O 1
ATOM 3774 N N . LEU B 1 187 ? -43.501 42.180 24.007 1.00 22.97 161 LEU B N 1
ATOM 3775 C CA . LEU B 1 187 ? -44.678 42.214 23.146 1.00 21.73 161 LEU B CA 1
ATOM 3776 C C . LEU B 1 187 ? -45.910 42.652 23.937 1.00 22.43 161 LEU B C 1
ATOM 3777 O O . LEU B 1 187 ? -46.776 43.351 23.407 1.00 21.99 161 LEU B O 1
ATOM 3782 N N . ALA B 1 188 ? -45.989 42.232 25.199 1.00 21.98 162 ALA B N 1
ATOM 3783 C CA . ALA B 1 188 ? -47.111 42.605 26.054 1.00 23.08 162 ALA B CA 1
ATOM 3784 C C . ALA B 1 188 ? -47.109 44.124 26.208 1.00 23.34 162 ALA B C 1
ATOM 3785 O O . ALA B 1 188 ? -48.153 44.769 26.118 1.00 23.52 162 ALA B O 1
ATOM 3787 N N . GLY B 1 189 ? -45.923 44.685 26.435 1.00 24.29 163 GLY B N 1
ATOM 3788 C CA . GLY B 1 189 ? -45.792 46.124 26.580 1.00 25.82 163 GLY B CA 1
ATOM 3789 C C . GLY B 1 189 ? -46.161 46.848 25.299 1.00 26.71 163 GLY B C 1
ATOM 3790 O O . GLY B 1 189 ? -46.791 47.904 25.333 1.00 29.01 163 GLY B O 1
ATOM 3791 N N . ILE B 1 190 ? -45.764 46.282 24.165 1.00 26.36 164 ILE B N 1
ATOM 3792 C CA . ILE B 1 190 ? -46.069 46.866 22.863 1.00 26.74 164 ILE B CA 1
ATOM 3793 C C . ILE B 1 190 ? -47.581 46.873 22.653 1.00 27.46 164 ILE B C 1
ATOM 3794 O O . ILE B 1 190 ? -48.147 47.861 22.182 1.00 28.23 164 ILE B O 1
ATOM 3799 N N . VAL B 1 191 ? -48.228 45.765 23.005 1.00 26.05 165 VAL B N 1
ATOM 3800 C CA . VAL B 1 191 ? -49.673 45.643 22.857 1.00 24.78 165 VAL B CA 1
ATOM 3801 C C . VAL B 1 191 ? -50.395 46.651 23.748 1.00 25.19 165 VAL B C 1
ATOM 3802 O O . VAL B 1 191 ? -51.362 47.280 23.321 1.00 25.42 165 VAL B O 1
ATOM 3806 N N . MET B 1 192 ? -49.917 46.807 24.978 1.00 25.30 166 MET B N 1
ATOM 3807 C CA . MET B 1 192 ? -50.517 47.745 25.921 1.00 27.23 166 MET B CA 1
ATOM 3808 C C . MET B 1 192 ? -50.381 49.202 25.479 1.00 29.11 166 MET B C 1
ATOM 3809 O O . MET B 1 192 ? -51.018 50.087 26.055 1.00 30.28 166 MET B O 1
ATOM 3814 N N . ASN B 1 193 ? -49.549 49.449 24.470 1.00 28.91 167 ASN B N 1
ATOM 3815 C CA . ASN B 1 193 ? -49.366 50.800 23.948 1.00 30.09 167 ASN B CA 1
ATOM 3816 C C . ASN B 1 193 ? -50.143 51.018 22.656 1.00 30.57 167 ASN B C 1
ATOM 3817 O O . ASN B 1 193 ? -50.119 52.111 22.092 1.00 28.90 167 ASN B O 1
ATOM 3822 N N . MET B 1 194 ? -50.819 49.978 22.178 1.00 30.41 168 MET B N 1
ATOM 3823 C CA . MET B 1 194 ? -51.609 50.109 20.959 1.00 32.03 168 MET B CA 1
ATOM 3824 C C . MET B 1 194 ? -52.773 51.038 21.282 1.00 30.97 168 MET B C 1
ATOM 3825 O O . MET B 1 194 ? -53.381 50.937 22.349 1.00 29.10 168 MET B O 1
ATOM 3830 N N . PRO B 1 195 ? -53.099 51.953 20.359 1.00 29.83 169 PRO B N 1
ATOM 3831 C CA . PRO B 1 195 ? -54.194 52.907 20.557 1.00 30.19 169 PRO B CA 1
ATOM 3832 C C . PRO B 1 195 ? -55.558 52.304 20.880 1.00 29.41 169 PRO B C 1
ATOM 3833 O O . PRO B 1 195 ? -56.312 52.869 21.673 1.00 28.23 169 PRO B O 1
ATOM 3837 N N . GLU B 1 196 ? -55.879 51.162 20.279 1.00 28.13 170 GLU B N 1
ATOM 3838 C CA . GLU B 1 196 ? -57.174 50.535 20.525 1.00 26.20 170 GLU B CA 1
ATOM 3839 C C . GLU B 1 196 ? -57.178 49.607 21.745 1.00 25.79 170 GLU B C 1
ATOM 3840 O O . GLU B 1 196 ? -58.209 49.028 22.092 1.00 26.11 170 GLU B O 1
ATOM 3846 N N . VAL B 1 197 ? -56.037 49.476 22.408 1.00 24.49 171 VAL B N 1
ATOM 3847 C CA . VAL B 1 197 ? -55.951 48.583 23.557 1.00 25.43 171 VAL B CA 1
ATOM 3848 C C . VAL B 1 197 ? -55.974 49.244 24.929 1.00 24.77 171 VAL B C 1
ATOM 3849 O O . VAL B 1 197 ? -55.267 50.218 25.181 1.00 24.99 171 VAL B O 1
ATOM 3853 N N . ASP B 1 198 ? -56.800 48.700 25.813 1.00 26.44 172 ASP B N 1
ATOM 3854 C CA . ASP B 1 198 ? -56.877 49.183 27.188 1.00 25.86 172 ASP B CA 1
ATOM 3855 C C . ASP B 1 198 ? -55.750 48.421 27.871 1.00 25.65 172 ASP B C 1
ATOM 3856 O O . ASP B 1 198 ? -55.856 47.213 28.072 1.00 24.92 172 ASP B O 1
ATOM 3861 N N . GLU B 1 199 ? -54.673 49.114 28.224 1.00 26.49 173 GLU B N 1
ATOM 3862 C CA . GLU B 1 199 ? -53.530 48.453 28.844 1.00 29.29 173 GLU B CA 1
ATOM 3863 C C . GLU B 1 199 ? -53.838 47.641 30.102 1.00 27.41 173 GLU B C 1
ATOM 3864 O O . GLU B 1 199 ? -53.060 46.767 30.468 1.00 28.41 173 GLU B O 1
ATOM 3870 N N . ASP B 1 200 ? -54.961 47.916 30.758 1.00 27.60 174 ASP B N 1
ATOM 3871 C CA . ASP B 1 200 ? -55.329 47.180 31.968 1.00 28.39 174 ASP B CA 1
ATOM 3872 C C . ASP B 1 200 ? -56.209 45.968 31.676 1.00 27.22 174 ASP B C 1
ATOM 3873 O O . ASP B 1 200 ? -56.669 45.293 32.598 1.00 24.51 174 ASP B O 1
ATOM 3878 N N . ARG B 1 201 ? -56.457 45.697 30.400 1.00 25.37 175 ARG B N 1
ATOM 3879 C CA . ARG B 1 201 ? -57.292 44.564 30.037 1.00 25.89 175 ARG B CA 1
ATOM 3880 C C . ARG B 1 201 ? -56.645 43.683 28.968 1.00 26.09 175 ARG B C 1
ATOM 3881 O O . ARG B 1 201 ? -57.228 43.407 27.917 1.00 24.26 175 ARG B O 1
ATOM 3889 N N . VAL B 1 202 ? -55.425 43.245 29.260 1.00 24.55 176 VAL B N 1
ATOM 3890 C CA . VAL B 1 202 ? -54.679 42.381 28.361 1.00 22.60 176 VAL B CA 1
ATOM 3891 C C . VAL B 1 202 ? -54.554 40.990 28.977 1.00 23.81 176 VAL B C 1
ATOM 3892 O O . VAL B 1 202 ? -54.150 40.838 30.137 1.00 23.87 176 VAL B O 1
ATOM 3896 N N . GLY B 1 203 ? -54.925 39.979 28.202 1.00 21.93 177 GLY B N 1
ATOM 3897 C CA . GLY B 1 203 ? -54.824 38.612 28.674 1.00 21.93 177 GLY B CA 1
ATOM 3898 C C . GLY B 1 203 ? -53.850 37.839 27.805 1.00 21.29 177 GLY B C 1
ATOM 3899 O O . GLY B 1 203 ? -53.581 38.231 26.667 1.00 19.57 177 GLY B O 1
ATOM 3900 N N . VAL B 1 204 ? -53.300 36.757 28.346 1.00 21.22 178 VAL B N 1
ATOM 3901 C CA . VAL B 1 204 ? -52.368 35.924 27.597 1.00 19.91 178 VAL B CA 1
ATOM 3902 C C . VAL B 1 204 ? -52.837 34.482 27.714 1.00 21.22 178 VAL B C 1
ATOM 3903 O O . VAL B 1 204 ? -53.481 34.106 28.699 1.00 17.98 178 VAL B O 1
ATOM 3907 N N . MET B 1 205 ? -52.506 33.671 26.714 1.00 20.82 179 MET B N 1
ATOM 3908 C CA . MET B 1 205 ? -52.959 32.287 26.699 1.00 20.77 179 MET B CA 1
ATOM 3909 C C . MET B 1 205 ? -52.192 31.402 25.722 1.00 20.01 179 MET B C 1
ATOM 3910 O O . MET B 1 205 ? -51.685 31.872 24.700 1.00 17.70 179 MET B O 1
ATOM 3915 N N . GLY B 1 206 ? -52.122 30.115 26.047 1.00 19.99 180 GLY B N 1
ATOM 3916 C CA . GLY B 1 206 ? -51.435 29.171 25.188 1.00 18.36 180 GLY B CA 1
ATOM 3917 C C . GLY B 1 206 ? -51.375 27.779 25.786 1.00 19.20 180 GLY B C 1
ATOM 3918 O O . GLY B 1 206 ? -51.604 27.605 26.986 1.00 16.78 180 GLY B O 1
ATOM 3919 N N . PRO B 1 207 ? -51.098 26.756 24.958 1.00 18.94 181 PRO B N 1
ATOM 3920 C CA . PRO B 1 207 ? -51.007 25.374 25.431 1.00 20.30 181 PRO B CA 1
ATOM 3921 C C . PRO B 1 207 ? -49.552 24.891 25.443 1.00 19.89 181 PRO B C 1
ATOM 3922 O O . PRO B 1 207 ? -48.747 25.302 24.608 1.00 20.56 181 PRO B O 1
ATOM 3926 N N . SER B 1 208 ? -49.220 24.027 26.395 1.00 21.32 182 SER B N 1
ATOM 3927 C CA . SER B 1 208 ? -47.874 23.466 26.487 1.00 21.07 182 SER B CA 1
ATOM 3928 C C . SER B 1 208 ? -46.814 24.572 26.573 1.00 20.31 182 SER B C 1
ATOM 3929 O O . SER B 1 208 ? -46.765 25.300 27.569 1.00 18.08 182 SER B O 1
ATOM 3932 N N . GLN B 1 209 ? -45.960 24.698 25.555 1.00 18.63 183 GLN B N 1
ATOM 3933 C CA . GLN B 1 209 ? -44.943 25.752 25.578 1.00 18.37 183 GLN B CA 1
ATOM 3934 C C . GLN B 1 209 ? -45.658 27.097 25.692 1.00 17.81 183 GLN B C 1
ATOM 3935 O O . GLN B 1 209 ? -45.196 28.007 26.385 1.00 18.53 183 GLN B O 1
ATOM 3941 N N . GLY B 1 210 ? -46.786 27.210 25.001 1.00 18.03 184 GLY B N 1
ATOM 3942 C CA . GLY B 1 210 ? -47.566 28.435 25.037 1.00 17.69 184 GLY B CA 1
ATOM 3943 C C . GLY B 1 210 ? -48.085 28.697 26.438 1.00 18.38 184 GLY B C 1
ATOM 3944 O O . GLY B 1 210 ? -48.270 29.849 26.835 1.00 18.15 184 GLY B O 1
ATOM 3945 N N . GLY B 1 211 ? -48.321 27.623 27.190 1.00 19.29 185 GLY B N 1
ATOM 3946 C CA . GLY B 1 211 ? -48.799 27.760 28.556 1.00 20.21 185 GLY B CA 1
ATOM 3947 C C . GLY B 1 211 ? -47.682 28.241 29.468 1.00 21.19 185 GLY B C 1
ATOM 3948 O O . GLY B 1 211 ? -47.906 29.031 30.385 1.00 19.82 185 GLY B O 1
ATOM 3949 N N . GLY B 1 212 ? -46.470 27.751 29.226 1.00 20.64 186 GLY B N 1
ATOM 3950 C CA . GLY B 1 212 ? -45.339 28.181 30.024 1.00 21.16 186 GLY B CA 1
ATOM 3951 C C . GLY B 1 212 ? -45.018 29.629 29.690 1.00 20.71 186 GLY B C 1
ATOM 3952 O O . GLY B 1 212 ? -44.701 30.428 30.573 1.00 19.53 186 GLY B O 1
ATOM 3953 N N . LEU B 1 213 ? -45.108 29.968 28.406 1.00 19.58 187 LEU B N 1
ATOM 3954 C CA . LEU B 1 213 ? -44.838 31.332 27.956 1.00 19.78 187 LEU B CA 1
ATOM 3955 C C . LEU B 1 213 ? -45.880 32.313 28.491 1.00 19.83 187 LEU B C 1
ATOM 3956 O O . LEU B 1 213 ? -45.565 33.475 28.744 1.00 20.30 187 LEU B O 1
ATOM 3961 N N . SER B 1 214 ? -47.118 31.854 28.649 1.00 17.18 188 SER B N 1
ATOM 3962 C CA . SER B 1 214 ? -48.171 32.713 29.184 1.00 18.35 188 SER B CA 1
ATOM 3963 C C . SER B 1 214 ? -47.817 33.098 30.616 1.00 19.30 188 SER B C 1
ATOM 3964 O O . SER B 1 214 ? -47.953 34.254 31.009 1.00 20.08 188 SER B O 1
ATOM 3967 N N . LEU B 1 215 ? -47.366 32.120 31.394 1.00 20.69 189 LEU B N 1
ATOM 3968 C CA . LEU B 1 215 ? -46.981 32.371 32.778 1.00 20.52 189 LEU B CA 1
ATOM 3969 C C . LEU B 1 215 ? -45.760 33.292 32.829 1.00 21.05 189 LEU B C 1
ATOM 3970 O O . LEU B 1 215 ? -45.727 34.255 33.605 1.00 18.53 189 LEU B O 1
ATOM 3975 N N . ALA B 1 216 ? -44.763 33.000 31.995 1.00 19.59 190 ALA B N 1
ATOM 3976 C CA . ALA B 1 216 ? -43.550 33.810 31.963 1.00 20.27 190 ALA B CA 1
ATOM 3977 C C . ALA B 1 216 ? -43.887 35.253 31.612 1.00 20.62 190 ALA B C 1
ATOM 3978 O O . ALA B 1 216 ? -43.388 36.188 32.240 1.00 19.87 190 ALA B O 1
ATOM 3980 N N . CYS B 1 217 ? -44.744 35.426 30.611 1.00 20.80 191 CYS B N 1
ATOM 3981 C CA . CYS B 1 217 ? -45.156 36.754 30.164 1.00 22.15 191 CYS B CA 1
ATOM 3982 C C . CYS B 1 217 ? -45.858 37.556 31.266 1.00 21.93 191 CYS B C 1
ATOM 3983 O O . CYS B 1 217 ? -45.513 38.709 31.523 1.00 22.19 191 CYS B O 1
ATOM 3986 N N . ALA B 1 218 ? -46.847 36.942 31.904 1.00 20.20 192 ALA B N 1
ATOM 3987 C CA . ALA B 1 218 ? -47.599 37.601 32.969 1.00 22.19 192 ALA B CA 1
ATOM 3988 C C . ALA B 1 218 ? -46.722 37.853 34.193 1.00 22.11 192 ALA B C 1
ATOM 3989 O O . ALA B 1 218 ? -47.016 38.722 35.014 1.00 22.99 192 ALA B O 1
ATOM 3991 N N . ALA B 1 219 ? -45.645 37.084 34.307 1.00 22.03 193 ALA B N 1
ATOM 3992 C CA . ALA B 1 219 ? -44.718 37.221 35.422 1.00 24.00 193 ALA B CA 1
ATOM 3993 C C . ALA B 1 219 ? -43.749 38.374 35.178 1.00 23.90 193 ALA B C 1
ATOM 3994 O O . ALA B 1 219 ? -43.449 39.150 36.086 1.00 23.74 193 ALA B O 1
ATOM 3996 N N . LEU B 1 220 ? -43.277 38.486 33.940 1.00 23.73 194 LEU B N 1
ATOM 3997 C CA . LEU B 1 220 ? -42.324 39.523 33.566 1.00 23.92 194 LEU B CA 1
ATOM 3998 C C . LEU B 1 220 ? -42.972 40.862 33.233 1.00 24.03 194 LEU B C 1
ATOM 3999 O O . LEU B 1 220 ? -42.305 41.895 33.219 1.00 23.60 194 LEU B O 1
ATOM 4004 N N . GLU B 1 221 ? -44.271 40.837 32.960 1.00 24.33 195 GLU B N 1
ATOM 4005 C CA . GLU B 1 221 ? -45.026 42.051 32.671 1.00 24.62 195 GLU B CA 1
ATOM 4006 C C . GLU B 1 221 ? -46.269 41.974 33.556 1.00 24.75 195 GLU B C 1
ATOM 4007 O O . GLU B 1 221 ? -47.362 41.632 33.095 1.00 23.07 195 GLU B O 1
ATOM 4013 N N . PRO B 1 222 ? -46.100 42.288 34.854 1.00 24.99 196 PRO B N 1
ATOM 4014 C CA . PRO B 1 222 ? -47.131 42.278 35.897 1.00 25.42 196 PRO B CA 1
ATOM 4015 C C . PRO B 1 222 ? -48.444 42.941 35.503 1.00 24.45 196 PRO B C 1
ATOM 4016 O O . PRO B 1 222 ? -49.477 42.662 36.104 1.00 23.26 196 PRO B O 1
ATOM 4020 N N . ARG B 1 223 ? -48.401 43.861 34.549 1.00 23.73 197 ARG B N 1
ATOM 4021 C CA . ARG B 1 223 ? -49.628 44.513 34.101 1.00 26.00 197 ARG B CA 1
ATOM 4022 C C . ARG B 1 223 ? -50.638 43.574 33.447 1.00 25.46 197 ARG B C 1
ATOM 4023 O O . ARG B 1 223 ? -51.828 43.887 33.387 1.00 25.96 197 ARG B O 1
ATOM 4031 N N . VAL B 1 224 ? -50.165 42.430 32.952 1.00 23.48 198 VAL B N 1
ATOM 4032 C CA . VAL B 1 224 ? -51.056 41.454 32.324 1.00 23.42 198 VAL B CA 1
ATOM 4033 C C . VAL B 1 224 ? -52.155 41.119 33.331 1.00 21.91 198 VAL B C 1
ATOM 4034 O O . VAL B 1 224 ? -51.873 40.719 34.462 1.00 22.15 198 VAL B O 1
ATOM 4038 N N . ARG B 1 225 ? -53.403 41.283 32.901 1.00 22.81 199 ARG B N 1
ATOM 4039 C CA . ARG B 1 225 ? -54.578 41.080 33.750 1.00 22.64 199 ARG B CA 1
ATOM 4040 C C . ARG B 1 225 ? -55.164 39.670 33.855 1.00 23.44 199 ARG B C 1
ATOM 4041 O O . ARG B 1 225 ? -55.658 39.283 34.917 1.00 22.58 199 ARG B O 1
ATOM 4049 N N . LYS B 1 226 ? -55.131 38.916 32.761 1.00 22.80 200 LYS B N 1
ATOM 4050 C CA . LYS B 1 226 ? -55.685 37.558 32.738 1.00 23.02 200 LYS B CA 1
ATOM 4051 C C . LYS B 1 226 ? -54.695 36.573 32.129 1.00 23.04 200 LYS B C 1
ATOM 4052 O O . LYS B 1 226 ? -53.996 36.896 31.163 1.00 20.90 200 LYS B O 1
ATOM 4058 N N . VAL B 1 227 ? -54.662 35.364 32.681 1.00 21.42 201 VAL B N 1
ATOM 4059 C CA . VAL B 1 227 ? -53.749 34.334 32.207 1.00 20.12 201 VAL B CA 1
ATOM 4060 C C . VAL B 1 227 ? -54.422 32.970 32.085 1.00 20.93 201 VAL B C 1
ATOM 4061 O O . VAL B 1 227 ? -55.096 32.516 33.008 1.00 19.67 201 VAL B O 1
ATOM 4065 N N . VAL B 1 228 ? -54.257 32.335 30.929 1.00 20.25 202 VAL B N 1
ATOM 4066 C CA . VAL B 1 228 ? -54.791 31.000 30.703 1.00 18.91 202 VAL B CA 1
ATOM 4067 C C . VAL B 1 228 ? -53.590 30.160 30.291 1.00 21.03 202 VAL B C 1
ATOM 4068 O O . VAL B 1 228 ? -52.971 30.418 29.257 1.00 20.89 202 VAL B O 1
ATOM 4072 N N . SER B 1 229 ? -53.252 29.176 31.119 1.00 19.61 203 SER B N 1
ATOM 4073 C CA . SER B 1 229 ? -52.115 28.302 30.864 1.00 21.51 203 SER B CA 1
ATOM 4074 C C . SER B 1 229 ? -52.592 26.856 30.819 1.00 22.38 203 SER B C 1
ATOM 4075 O O . SER B 1 229 ? -52.958 26.275 31.843 1.00 22.72 203 SER B O 1
ATOM 4078 N N . GLU B 1 230 ? -52.597 26.283 29.620 1.00 22.13 204 GLU B N 1
ATOM 4079 C CA . GLU B 1 230 ? -53.038 24.906 29.430 1.00 22.91 204 GLU B CA 1
ATOM 4080 C C . GLU B 1 230 ? -51.850 23.944 29.440 1.00 22.96 204 GLU B C 1
ATOM 4081 O O . GLU B 1 230 ? -50.941 24.066 28.620 1.00 22.47 204 GLU B O 1
ATOM 4087 N N . TYR B 1 231 ? -51.877 22.989 30.370 1.00 22.81 205 TYR B N 1
ATOM 4088 C CA . TYR B 1 231 ? -50.809 22.004 30.526 1.00 23.72 205 TYR B CA 1
ATOM 4089 C C . TYR B 1 231 ? -49.452 22.592 30.140 1.00 23.65 205 TYR B C 1
ATOM 4090 O O . TYR B 1 231 ? -48.809 22.161 29.179 1.00 21.75 205 TYR B O 1
ATOM 4099 N N . PRO B 1 232 ? -48.999 23.594 30.910 1.00 23.42 206 PRO B N 1
ATOM 4100 C CA . PRO B 1 232 ? -47.729 24.280 30.685 1.00 24.04 206 PRO B CA 1
ATOM 4101 C C . PRO B 1 232 ? -46.473 23.424 30.659 1.00 25.04 206 PRO B C 1
ATOM 4102 O O . PRO B 1 232 ? -46.304 22.484 31.444 1.00 24.89 206 PRO B O 1
ATOM 4106 N N . PHE B 1 233 ? -45.600 23.792 29.729 1.00 23.58 207 PHE B N 1
ATOM 4107 C CA . PHE B 1 233 ? -44.310 23.161 29.495 1.00 22.80 207 PHE B CA 1
ATOM 4108 C C . PHE B 1 233 ? -43.305 24.131 30.138 1.00 22.32 207 PHE B C 1
ATOM 4109 O O . PHE B 1 233 ? -43.690 25.223 30.557 1.00 21.90 207 PHE B O 1
ATOM 4117 N N . LEU B 1 234 ? -42.038 23.732 30.224 1.00 20.79 208 LEU B N 1
ATOM 4118 C CA . LEU B 1 234 ? -40.987 24.574 30.796 1.00 19.84 208 LEU B CA 1
ATOM 4119 C C . LEU B 1 234 ? -41.099 24.771 32.308 1.00 21.13 208 LEU B C 1
ATOM 4120 O O . LEU B 1 234 ? -40.726 25.820 32.837 1.00 18.87 208 LEU B O 1
ATOM 4125 N N . SER B 1 235 ? -41.585 23.752 33.005 1.00 21.08 209 SER B N 1
ATOM 4126 C CA . SER B 1 235 ? -41.745 23.848 34.447 1.00 21.60 209 SER B CA 1
ATOM 4127 C C . SER B 1 235 ? -41.193 22.669 35.236 1.00 22.10 209 SER B C 1
ATOM 4128 O O . SER B 1 235 ? -41.404 21.513 34.874 1.00 21.73 209 SER B O 1
ATOM 4131 N N . ASP B 1 236 ? -40.472 22.976 36.310 1.00 22.81 210 ASP B N 1
ATOM 4132 C CA . ASP B 1 236 ? -39.957 21.945 37.206 1.00 24.03 210 ASP B CA 1
ATOM 4133 C C . ASP B 1 236 ? -39.137 20.861 36.491 1.00 22.86 210 ASP B C 1
ATOM 4134 O O . ASP B 1 236 ? -39.383 19.668 36.668 1.00 23.28 210 ASP B O 1
ATOM 4139 N N . TYR B 1 237 ? -38.149 21.288 35.709 1.00 22.78 211 TYR B N 1
ATOM 4140 C CA . TYR B 1 237 ? -37.299 20.377 34.939 1.00 23.99 211 TYR B CA 1
ATOM 4141 C C . TYR B 1 237 ? -36.785 19.147 35.705 1.00 25.24 211 TYR B C 1
ATOM 4142 O O . TYR B 1 237 ? -36.931 18.016 35.234 1.00 24.84 211 TYR B O 1
ATOM 4151 N N . LYS B 1 238 ? -36.182 19.367 36.871 1.00 23.83 212 LYS B N 1
ATOM 4152 C CA . LYS B 1 238 ? -35.649 18.270 37.678 1.00 25.91 212 LYS B CA 1
ATOM 4153 C C . LYS B 1 238 ? -36.706 17.201 37.953 1.00 25.45 212 LYS B C 1
ATOM 4154 O O . LYS B 1 238 ? -36.426 16.004 37.877 1.00 24.61 212 LYS B O 1
ATOM 4160 N N . ARG B 1 239 ? -37.922 17.638 38.273 1.00 24.45 213 ARG B N 1
ATOM 4161 C CA . ARG B 1 239 ? -39.014 16.712 38.547 1.00 22.22 213 ARG B CA 1
ATOM 4162 C C . ARG B 1 239 ? -39.282 15.816 37.342 1.00 23.22 213 ARG B C 1
ATOM 4163 O O . ARG B 1 239 ? -39.522 14.618 37.493 1.00 21.56 213 ARG B O 1
ATOM 4171 N N . VAL B 1 240 ? -39.254 16.398 36.146 1.00 23.81 214 VAL B N 1
ATOM 4172 C CA . VAL B 1 240 ? -39.487 15.625 34.930 1.00 24.49 214 VAL B CA 1
ATOM 4173 C C . VAL B 1 240 ? -38.438 14.519 34.831 1.00 24.97 214 VAL B C 1
ATOM 4174 O O . VAL B 1 240 ? -38.755 13.370 34.514 1.00 25.36 214 VAL B O 1
ATOM 4178 N N . TRP B 1 241 ? -37.187 14.872 35.110 1.00 24.87 215 TRP B N 1
ATOM 4179 C CA . TRP B 1 241 ? -36.092 13.908 35.056 1.00 26.37 215 TRP B CA 1
ATOM 4180 C C . TRP B 1 241 ? -36.240 12.825 36.134 1.00 26.86 215 TRP B C 1
ATOM 4181 O O . TRP B 1 241 ? -36.033 11.640 35.862 1.00 27.13 215 TRP B O 1
ATOM 4192 N N . ASP B 1 242 ? -36.609 13.222 37.351 1.00 27.01 216 ASP B N 1
ATOM 4193 C CA . ASP B 1 242 ? -36.786 12.260 38.444 1.00 27.93 216 ASP B CA 1
ATOM 4194 C C . ASP B 1 242 ? -37.827 11.186 38.124 1.00 27.81 216 ASP B C 1
ATOM 4195 O O . ASP B 1 242 ? -37.742 10.063 38.617 1.00 26.60 216 ASP B O 1
ATOM 4200 N N . LEU B 1 243 ? -38.816 11.538 37.310 1.00 27.32 217 LEU B N 1
ATOM 4201 C CA . LEU B 1 243 ? -39.878 10.603 36.955 1.00 29.77 217 LEU B CA 1
ATOM 4202 C C . LEU B 1 243 ? -39.541 9.781 35.714 1.00 29.21 217 LEU B C 1
ATOM 4203 O O . LEU B 1 243 ? -40.371 9.014 35.234 1.00 30.32 217 LEU B O 1
ATOM 4208 N N . ASP B 1 244 ? -38.325 9.940 35.205 1.00 29.80 218 ASP B N 1
ATOM 4209 C CA . ASP B 1 244 ? -37.894 9.232 34.001 1.00 29.57 218 ASP B CA 1
ATOM 4210 C C . ASP B 1 244 ? -38.768 9.640 32.821 1.00 29.43 218 ASP B C 1
ATOM 4211 O O . ASP B 1 244 ? -39.051 8.833 31.936 1.00 28.56 218 ASP B O 1
ATOM 4216 N N . LEU B 1 245 ? -39.194 10.898 32.818 1.00 28.01 219 LEU B N 1
ATOM 4217 C CA . LEU B 1 245 ? -40.036 11.424 31.750 1.00 28.93 219 LEU B CA 1
ATOM 4218 C C . LEU B 1 245 ? -39.280 12.454 30.921 1.00 29.62 219 LEU B C 1
ATOM 4219 O O . LEU B 1 245 ? -39.875 13.177 30.120 1.00 29.22 219 LEU B O 1
ATOM 4224 N N . ALA B 1 246 ? -37.966 12.524 31.127 1.00 28.51 220 ALA B N 1
ATOM 4225 C CA . ALA B 1 246 ? -37.133 13.454 30.383 1.00 27.98 220 ALA B CA 1
ATOM 4226 C C . ALA B 1 246 ? -36.983 12.896 28.976 1.00 28.68 220 ALA B C 1
ATOM 4227 O O . ALA B 1 246 ? -35.889 12.510 28.548 1.00 25.49 220 ALA B O 1
ATOM 4229 N N . LYS B 1 247 ? -38.113 12.836 28.278 1.00 28.45 221 LYS B N 1
ATOM 4230 C CA . LYS B 1 247 ? -38.176 12.342 26.911 1.00 30.32 221 LYS B CA 1
ATOM 4231 C C . LYS B 1 247 ? -39.318 13.069 26.219 1.00 28.95 221 LYS B C 1
ATOM 4232 O O . LYS B 1 247 ? -39.925 13.962 26.805 1.00 28.38 221 LYS B O 1
ATOM 4238 N N . ASN B 1 248 ? -39.618 12.691 24.982 1.00 29.51 222 ASN B N 1
ATOM 4239 C CA . ASN B 1 248 ? -40.680 13.362 24.241 1.00 30.34 222 ASN B CA 1
ATOM 4240 C C . ASN B 1 248 ? -40.275 14.834 24.145 1.00 29.15 222 ASN B C 1
ATOM 4241 O O . ASN B 1 248 ? -39.191 15.144 23.650 1.00 30.24 222 ASN B O 1
ATOM 4246 N N . ALA B 1 249 ? -41.115 15.741 24.635 1.00 26.86 223 ALA B N 1
ATOM 4247 C CA . ALA B 1 249 ? -40.787 17.166 24.571 1.00 26.84 223 ALA B CA 1
ATOM 4248 C C . ALA B 1 249 ? -39.582 17.539 25.437 1.00 24.65 223 ALA B C 1
ATOM 4249 O O . ALA B 1 249 ? -38.876 18.504 25.139 1.00 24.51 223 ALA B O 1
ATOM 4251 N N . TYR B 1 250 ? -39.347 16.773 26.501 1.00 22.93 224 TYR B N 1
ATOM 4252 C CA . TYR B 1 250 ? -38.224 17.030 27.407 1.00 24.30 224 TYR B CA 1
ATOM 4253 C C . TYR B 1 250 ? -36.991 16.173 27.110 1.00 23.45 224 TYR B C 1
ATOM 4254 O O . TYR B 1 250 ? -36.035 16.160 27.887 1.00 23.26 224 TYR B O 1
ATOM 4263 N N . GLN B 1 251 ? -37.014 15.460 25.991 1.00 24.83 225 GLN B N 1
ATOM 4264 C CA . GLN B 1 251 ? -35.901 14.588 25.603 1.00 25.40 225 GLN B CA 1
ATOM 4265 C C . GLN B 1 251 ? -34.526 15.259 25.640 1.00 26.28 225 GLN B C 1
ATOM 4266 O O . GLN B 1 251 ? -33.539 14.645 26.051 1.00 25.62 225 GLN B O 1
ATOM 4272 N N . GLU B 1 252 ? -34.459 16.518 25.219 1.00 25.75 226 GLU B N 1
ATOM 4273 C CA . GLU B 1 252 ? -33.186 17.226 25.181 1.00 24.25 226 GLU B CA 1
ATOM 4274 C C . GLU B 1 252 ? -32.438 17.298 26.507 1.00 24.02 226 GLU B C 1
ATOM 4275 O O . GLU B 1 252 ? -31.213 17.388 26.517 1.00 23.27 226 GLU B O 1
ATOM 4281 N N . ILE B 1 253 ? -33.152 17.259 27.626 1.00 24.75 227 ILE B N 1
ATOM 4282 C CA . ILE B 1 253 ? -32.478 17.302 28.922 1.00 24.26 227 ILE B CA 1
ATOM 4283 C C . ILE B 1 253 ? -31.680 16.010 29.092 1.00 25.43 227 ILE B C 1
ATOM 4284 O O . ILE B 1 253 ? -30.563 16.017 29.616 1.00 25.21 227 ILE B O 1
ATOM 4289 N N . THR B 1 254 ? -32.259 14.902 28.639 1.00 26.07 228 THR B N 1
ATOM 4290 C CA . THR B 1 254 ? -31.595 13.606 28.710 1.00 26.61 228 THR B CA 1
ATOM 4291 C C . THR B 1 254 ? -30.403 13.580 27.750 1.00 27.04 228 THR B C 1
ATOM 4292 O O . THR B 1 254 ? -29.330 13.088 28.096 1.00 26.25 228 THR B O 1
ATOM 4296 N N . ASP B 1 255 ? -30.588 14.116 26.547 1.00 25.81 229 ASP B N 1
ATOM 4297 C CA . ASP B 1 255 ? -29.501 14.137 25.579 1.00 26.71 229 ASP B CA 1
ATOM 4298 C C . ASP B 1 255 ? -28.345 14.980 26.104 1.00 26.32 229 ASP B C 1
ATOM 4299 O O . ASP B 1 255 ? -27.176 14.650 25.880 1.00 24.52 229 ASP B O 1
ATOM 4304 N N . TYR B 1 256 ? -28.668 16.069 26.799 1.00 24.07 230 TYR B N 1
ATOM 4305 C CA . TYR B 1 256 ? -27.626 16.928 27.338 1.00 24.62 230 TYR B CA 1
ATOM 4306 C C . TYR B 1 256 ? -26.735 16.148 28.295 1.00 23.98 230 TYR B C 1
ATOM 4307 O O . TYR B 1 256 ? -25.515 16.159 28.155 1.00 25.69 230 TYR B O 1
ATOM 4316 N N . PHE B 1 257 ? -27.343 15.488 29.278 1.00 23.01 231 PHE B N 1
ATOM 4317 C CA . PHE B 1 257 ? -26.576 14.713 30.244 1.00 24.82 231 PHE B CA 1
ATOM 4318 C C . PHE B 1 257 ? -25.825 13.564 29.580 1.00 25.07 231 PHE B C 1
ATOM 4319 O O . PHE B 1 257 ? -24.653 13.330 29.879 1.00 25.42 231 PHE B O 1
ATOM 4327 N N . ARG B 1 258 ? -26.494 12.850 28.679 1.00 24.39 232 ARG B N 1
ATOM 4328 C CA . ARG B 1 258 ? -25.863 11.731 27.987 1.00 24.75 232 ARG B CA 1
ATOM 4329 C C . ARG B 1 258 ? -24.600 12.156 27.241 1.00 25.10 232 ARG B C 1
ATOM 4330 O O . ARG B 1 258 ? -23.609 11.432 27.224 1.00 25.13 232 ARG B O 1
ATOM 4338 N N . LEU B 1 259 ? -24.629 13.343 26.646 1.00 26.09 233 LEU B N 1
ATOM 4339 C CA . LEU B 1 259 ? -23.491 13.836 25.876 1.00 26.87 233 LEU B CA 1
ATOM 4340 C C . LEU B 1 259 ? -22.476 14.697 26.628 1.00 27.29 233 LEU B C 1
ATOM 4341 O O . LEU B 1 259 ? -21.275 14.611 26.365 1.00 27.96 233 LEU B O 1
ATOM 4346 N N . PHE B 1 260 ? -22.946 15.512 27.567 1.00 25.70 234 PHE B N 1
ATOM 4347 C CA . PHE B 1 260 ? -22.058 16.424 28.284 1.00 25.59 234 PHE B CA 1
ATOM 4348 C C . PHE B 1 260 ? -21.804 16.158 29.767 1.00 25.61 234 PHE B C 1
ATOM 4349 O O . PHE B 1 260 ? -20.940 16.794 30.368 1.00 26.35 234 PHE B O 1
ATOM 4357 N N . ASP B 1 261 ? -22.544 15.228 30.360 1.00 25.00 235 ASP B N 1
ATOM 4358 C CA . ASP B 1 261 ? -22.353 14.907 31.772 1.00 25.40 235 ASP B CA 1
ATOM 4359 C C . ASP B 1 261 ? -22.977 13.538 32.070 1.00 24.52 235 ASP B C 1
ATOM 4360 O O . ASP B 1 261 ? -23.860 13.410 32.922 1.00 24.63 235 ASP B O 1
ATOM 4365 N N . PRO B 1 262 ? -22.495 12.489 31.378 1.00 24.82 236 PRO B N 1
ATOM 4366 C CA . PRO B 1 262 ? -22.985 11.113 31.528 1.00 25.28 236 PRO B CA 1
ATOM 4367 C C . PRO B 1 262 ? -23.061 10.547 32.942 1.00 25.78 236 PRO B C 1
ATOM 4368 O O . PRO B 1 262 ? -23.913 9.705 33.221 1.00 26.72 236 PRO B O 1
ATOM 4372 N N . ARG B 1 263 ? -22.186 10.994 33.837 1.00 26.28 237 ARG B N 1
ATOM 4373 C CA . ARG B 1 263 ? -22.235 10.487 35.205 1.00 27.63 237 ARG B CA 1
ATOM 4374 C C . ARG B 1 263 ? -22.800 11.509 36.183 1.00 27.19 237 ARG B C 1
ATOM 4375 O O . ARG B 1 263 ? -22.648 11.378 37.399 1.00 27.03 237 ARG B O 1
ATOM 4383 N N . HIS B 1 264 ? -23.463 12.519 35.633 1.00 26.30 238 HIS B N 1
ATOM 4384 C CA . HIS B 1 264 ? -24.094 13.566 36.423 1.00 26.91 238 HIS B CA 1
ATOM 4385 C C . HIS B 1 264 ? -23.203 14.182 37.493 1.00 27.98 238 HIS B C 1
ATOM 4386 O O . HIS B 1 264 ? -23.631 14.368 38.629 1.00 28.35 238 HIS B O 1
ATOM 4393 N N . GLU B 1 265 ? -21.971 14.511 37.127 1.00 29.17 239 GLU B N 1
ATOM 4394 C CA . GLU B 1 265 ? -21.045 15.119 38.070 1.00 32.08 239 GLU B CA 1
ATOM 4395 C C . GLU B 1 265 ? -21.407 16.590 38.305 1.00 32.17 239 GLU B C 1
ATOM 4396 O O . GLU B 1 265 ? -21.031 17.171 39.324 1.00 32.18 239 GLU B O 1
ATOM 4402 N N . ARG B 1 266 ? -22.144 17.178 37.361 1.00 30.75 240 ARG B N 1
ATOM 4403 C CA . ARG B 1 266 ? -22.554 18.582 37.446 1.00 29.85 240 ARG B CA 1
ATOM 4404 C C . ARG B 1 266 ? -24.077 18.718 37.505 1.00 29.50 240 ARG B C 1
ATOM 4405 O O . ARG B 1 266 ? -24.632 19.760 37.159 1.00 27.98 240 ARG B O 1
ATOM 4413 N N . GLU B 1 267 ? -24.746 17.663 37.954 1.00 30.04 241 GLU B N 1
ATOM 4414 C CA . GLU B 1 267 ? -26.202 17.648 38.034 1.00 30.46 241 GLU B CA 1
ATOM 4415 C C . GLU B 1 267 ? -26.857 18.861 38.700 1.00 31.04 241 GLU B C 1
ATOM 4416 O O . GLU B 1 267 ? -27.727 19.501 38.107 1.00 29.49 241 GLU B O 1
ATOM 4422 N N . ASN B 1 268 ? -26.456 19.176 39.928 1.00 30.52 242 ASN B N 1
ATOM 4423 C CA . ASN B 1 268 ? -27.061 20.304 40.627 1.00 30.37 242 ASN B CA 1
ATOM 4424 C C . ASN B 1 268 ? -26.831 21.623 39.905 1.00 30.32 242 ASN B C 1
ATOM 4425 O O . ASN B 1 268 ? -27.719 22.471 39.849 1.00 28.98 242 ASN B O 1
ATOM 4430 N N . GLU B 1 269 ? -25.637 21.796 39.352 1.00 29.60 243 GLU B N 1
ATOM 4431 C CA . GLU B 1 269 ? -25.315 23.019 38.630 1.00 30.13 243 GLU B CA 1
ATOM 4432 C C . GLU B 1 269 ? -26.191 23.146 37.382 1.00 28.77 243 GLU B C 1
ATOM 4433 O O . GLU B 1 269 ? -26.674 24.231 37.054 1.00 27.02 243 GLU B O 1
ATOM 4439 N N . VAL B 1 270 ? -26.400 22.030 36.692 1.00 27.01 244 VAL B N 1
ATOM 4440 C CA . VAL B 1 270 ? -27.206 22.039 35.478 1.00 26.55 244 VAL B CA 1
ATOM 4441 C C . VAL B 1 270 ? -28.660 22.410 35.752 1.00 25.90 244 VAL B C 1
ATOM 4442 O O . VAL B 1 270 ? -29.202 23.320 35.124 1.00 24.16 244 VAL B O 1
ATOM 4446 N N . PHE B 1 271 ? -29.288 21.714 36.692 1.00 24.87 245 PHE B N 1
ATOM 4447 C CA . PHE B 1 271 ? -30.677 22.002 36.997 1.00 26.97 245 PHE B CA 1
ATOM 4448 C C . PHE B 1 271 ? -30.860 23.363 37.646 1.00 26.99 245 PHE B C 1
ATOM 4449 O O . PHE B 1 271 ? -31.886 24.009 37.444 1.00 25.60 245 PHE B O 1
ATOM 4457 N N . THR B 1 272 ? -29.867 23.807 38.412 1.00 26.61 246 THR B N 1
ATOM 4458 C CA . THR B 1 272 ? -29.959 25.117 39.048 1.00 27.65 246 THR B CA 1
ATOM 4459 C C . THR B 1 272 ? -29.971 26.191 37.963 1.00 27.50 246 THR B C 1
ATOM 4460 O O . THR B 1 272 ? -30.749 27.144 38.028 1.00 27.69 246 THR B O 1
ATOM 4464 N N . LYS B 1 273 ? -29.119 26.029 36.955 1.00 26.00 247 LYS B N 1
ATOM 4465 C CA . LYS B 1 273 ? -29.063 26.994 35.860 1.00 26.63 247 LYS B CA 1
ATOM 4466 C C . LYS B 1 273 ? -30.371 26.961 35.062 1.00 24.85 247 LYS B C 1
ATOM 4467 O O . LYS B 1 273 ? -30.866 28.003 34.626 1.00 24.42 247 LYS B O 1
ATOM 4473 N N . LEU B 1 274 ? -30.929 25.768 34.866 1.00 23.45 248 LEU B N 1
ATOM 4474 C CA . LEU B 1 274 ? -32.198 25.647 34.151 1.00 23.06 248 LEU B CA 1
ATOM 4475 C C . LEU B 1 274 ? -33.283 26.304 35.012 1.00 23.73 248 LEU B C 1
ATOM 4476 O O . LEU B 1 274 ? -34.372 26.622 34.530 1.00 22.68 248 LEU B O 1
ATOM 4481 N N . GLY B 1 275 ? -32.968 26.500 36.289 1.00 22.48 249 GLY B N 1
ATOM 4482 C CA . GLY B 1 275 ? -33.901 27.135 37.201 1.00 24.02 249 GLY B CA 1
ATOM 4483 C C . GLY B 1 275 ? -34.218 28.560 36.779 1.00 24.89 249 GLY B C 1
ATOM 4484 O O . GLY B 1 275 ? -35.285 29.080 37.096 1.00 24.99 249 GLY B O 1
ATOM 4485 N N . TYR B 1 276 ? -33.292 29.200 36.068 1.00 25.14 250 TYR B N 1
ATOM 4486 C CA . TYR B 1 276 ? -33.508 30.570 35.597 1.00 25.02 250 TYR B CA 1
ATOM 4487 C C . TYR B 1 276 ? -34.700 30.648 34.642 1.00 24.62 250 TYR B C 1
ATOM 4488 O O . TYR B 1 276 ? -35.395 31.663 34.592 1.00 23.91 250 TYR B O 1
ATOM 4497 N N . ILE B 1 277 ? -34.923 29.584 33.875 1.00 23.05 251 ILE B N 1
ATOM 4498 C CA . ILE B 1 277 ? -36.026 29.560 32.917 1.00 24.31 251 ILE B CA 1
ATOM 4499 C C . ILE B 1 277 ? -37.133 28.575 33.289 1.00 24.53 251 ILE B C 1
ATOM 4500 O O . ILE B 1 277 ? -37.846 28.064 32.421 1.00 24.51 251 ILE B O 1
ATOM 4505 N N . ASP B 1 278 ? -37.259 28.315 34.587 1.00 23.78 252 ASP B N 1
ATOM 4506 C CA . ASP B 1 278 ? -38.282 27.425 35.123 1.00 24.53 252 ASP B CA 1
ATOM 4507 C C . ASP B 1 278 ? -39.449 28.345 35.459 1.00 24.77 252 ASP B C 1
ATOM 4508 O O . ASP B 1 278 ? -39.357 29.132 36.404 1.00 24.16 252 ASP B O 1
ATOM 4513 N N . VAL B 1 279 ? -40.543 28.260 34.709 1.00 24.56 253 VAL B N 1
ATOM 4514 C CA . VAL B 1 279 ? -41.666 29.157 34.969 1.00 24.70 253 VAL B CA 1
ATOM 4515 C C . VAL B 1 279 ? -42.276 29.017 36.364 1.00 25.92 253 VAL B C 1
ATOM 4516 O O . VAL B 1 279 ? -42.981 29.913 36.824 1.00 26.28 253 VAL B O 1
ATOM 4520 N N . LYS B 1 280 ? -42.008 27.910 37.047 1.00 26.42 254 LYS B N 1
ATOM 4521 C CA . LYS B 1 280 ? -42.546 27.746 38.392 1.00 26.58 254 LYS B CA 1
ATOM 4522 C C . LYS B 1 280 ? -41.880 28.779 39.304 1.00 24.89 254 LYS B C 1
ATOM 4523 O O . LYS B 1 280 ? -42.478 29.227 40.281 1.00 25.54 254 LYS B O 1
ATOM 4529 N N . ASN B 1 281 ? -40.645 29.155 38.975 1.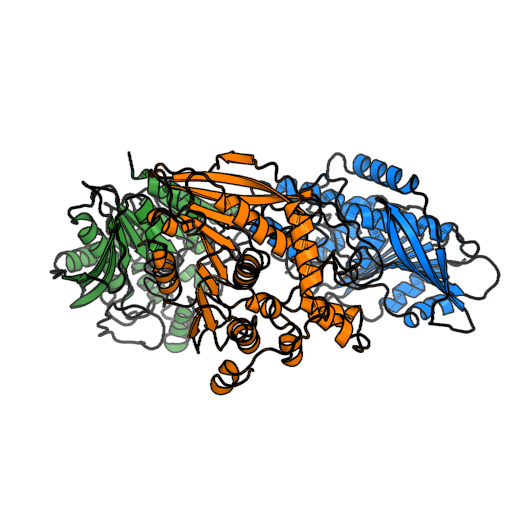00 24.72 255 ASN B N 1
ATOM 4530 C CA . ASN B 1 281 ? -39.900 30.143 39.756 1.00 24.42 255 ASN B CA 1
ATOM 4531 C C . ASN B 1 281 ? -40.333 31.577 39.456 1.00 24.89 255 ASN B C 1
ATOM 4532 O O . ASN B 1 281 ? -40.146 32.469 40.277 1.00 24.60 255 ASN B O 1
ATOM 4537 N N . LEU B 1 282 ? -40.897 31.798 38.272 1.00 24.17 256 LEU B N 1
ATOM 4538 C CA . LEU B 1 282 ? -41.371 33.122 37.879 1.00 24.01 256 LEU B CA 1
ATOM 4539 C C . LEU B 1 282 ? -42.805 33.359 38.361 1.00 24.04 256 LEU B C 1
ATOM 4540 O O . LEU B 1 282 ? -43.212 34.497 38.599 1.00 21.67 256 LEU B O 1
ATOM 4545 N N . ALA B 1 283 ? -43.556 32.269 38.492 1.00 24.30 257 ALA B N 1
ATOM 4546 C CA . ALA B 1 283 ? -44.960 32.301 38.899 1.00 26.80 257 ALA B CA 1
ATOM 4547 C C . ALA B 1 283 ? -45.321 33.239 40.054 1.00 27.84 257 ALA B C 1
ATOM 4548 O O . ALA B 1 283 ? -46.364 33.896 40.016 1.00 27.78 257 ALA B O 1
ATOM 4550 N N . LYS B 1 284 ? -44.466 33.299 41.071 1.00 27.69 258 LYS B N 1
ATOM 4551 C CA . LYS B 1 284 ? -44.705 34.149 42.240 1.00 30.27 258 LYS B CA 1
ATOM 4552 C C . LYS B 1 284 ? -44.919 35.616 41.869 1.00 29.38 258 LYS B C 1
ATOM 4553 O O . LYS B 1 284 ? -45.542 36.373 42.621 1.00 31.30 258 LYS B O 1
ATOM 4559 N N . ARG B 1 285 ? -44.403 36.017 40.711 1.00 27.76 259 ARG B N 1
ATOM 4560 C CA . ARG B 1 285 ? -44.522 37.399 40.257 1.00 25.74 259 ARG B CA 1
ATOM 4561 C C . ARG B 1 285 ? -45.841 37.754 39.576 1.00 24.57 259 ARG B C 1
ATOM 4562 O O . ARG B 1 285 ? -46.184 38.929 39.469 1.00 23.12 259 ARG B O 1
ATOM 4570 N N . ILE B 1 286 ? -46.565 36.748 39.099 1.00 23.81 260 ILE B N 1
ATOM 4571 C CA . ILE B 1 286 ? -47.825 36.982 38.395 1.00 23.11 260 ILE B CA 1
ATOM 4572 C C . ILE B 1 286 ? -48.867 37.707 39.240 1.00 24.05 260 ILE B C 1
ATOM 4573 O O . ILE B 1 286 ? -49.122 37.326 40.386 1.00 23.39 260 ILE B O 1
ATOM 4578 N N . LYS B 1 287 ? -49.469 38.749 38.668 1.00 23.57 261 LYS B N 1
ATOM 4579 C CA . LYS B 1 287 ? -50.496 39.513 39.372 1.00 25.83 261 LYS B CA 1
ATOM 4580 C C . LYS B 1 287 ? -51.890 39.315 38.779 1.00 24.80 261 LYS B C 1
ATOM 4581 O O . LYS B 1 287 ? -52.894 39.428 39.485 1.00 24.15 261 LYS B O 1
ATOM 4587 N N . GLY B 1 288 ? -51.955 39.017 37.484 1.00 24.13 262 GLY B N 1
ATOM 4588 C CA . GLY B 1 288 ? -53.242 38.804 36.845 1.00 23.57 262 GLY B CA 1
ATOM 4589 C C . GLY B 1 288 ? -53.904 37.510 37.285 1.00 23.47 262 GLY B C 1
ATOM 4590 O O . GLY B 1 288 ? -53.246 36.643 37.868 1.00 23.26 262 GLY B O 1
ATOM 4591 N N . ASP B 1 289 ? -55.206 37.380 37.023 1.00 22.84 263 ASP B N 1
ATOM 4592 C CA . ASP B 1 289 ? -55.949 36.169 37.386 1.00 22.59 263 ASP B CA 1
ATOM 4593 C C . ASP B 1 289 ? -55.464 35.028 36.503 1.00 21.55 263 ASP B C 1
ATOM 4594 O O . ASP B 1 289 ? -55.214 35.224 35.312 1.00 19.92 263 ASP B O 1
ATOM 4599 N N . VAL B 1 290 ? -55.355 33.831 37.070 1.00 19.98 264 VAL B N 1
ATOM 4600 C CA . VAL B 1 290 ? -54.889 32.692 36.287 1.00 20.81 264 VAL B CA 1
ATOM 4601 C C . VAL B 1 290 ? -55.874 31.532 36.239 1.00 21.08 264 VAL B C 1
ATOM 4602 O O . VAL B 1 290 ? -56.489 31.182 37.243 1.00 20.47 264 VAL B O 1
ATOM 4606 N N . LEU B 1 291 ? -56.028 30.950 35.057 1.00 20.09 265 LEU B N 1
ATOM 4607 C CA . LEU B 1 291 ? -56.888 29.786 34.883 1.00 20.36 265 LEU B CA 1
ATOM 4608 C C . LEU B 1 291 ? -56.020 28.755 34.182 1.00 20.93 265 LEU B C 1
ATOM 4609 O O . LEU B 1 291 ? -55.452 29.027 33.116 1.00 21.03 265 LEU B O 1
ATOM 4614 N N . MET B 1 292 ? -55.903 27.579 34.785 1.00 22.06 266 MET B N 1
ATOM 4615 C CA . MET B 1 292 ? -55.092 26.512 34.215 1.00 22.86 266 MET B CA 1
ATOM 4616 C C . MET B 1 292 ? -55.874 25.214 34.069 1.00 23.05 266 MET B C 1
ATOM 4617 O O . MET B 1 292 ? -56.947 25.045 34.657 1.00 21.94 266 MET B O 1
ATOM 4622 N N . CYS B 1 293 ? -55.336 24.307 33.262 1.00 22.70 267 CYS B N 1
ATOM 4623 C CA . CYS B 1 293 ? -55.936 22.994 33.079 1.00 22.01 267 CYS B CA 1
ATOM 4624 C C . CYS B 1 293 ? -54.790 21.992 33.030 1.00 22.49 267 CYS B C 1
ATOM 4625 O O . CYS B 1 293 ? -53.671 22.323 32.621 1.00 20.35 267 CYS B O 1
ATOM 4628 N N . VAL B 1 294 ? -55.069 20.770 33.462 1.00 21.37 268 VAL B N 1
ATOM 4629 C CA . VAL B 1 294 ? -54.055 19.727 33.494 1.00 21.24 268 VAL B CA 1
ATOM 4630 C C . VAL B 1 294 ? -54.695 18.365 33.239 1.00 20.00 268 VAL B C 1
ATOM 4631 O O . VAL B 1 294 ? -55.786 18.076 33.740 1.00 21.69 268 VAL B O 1
ATOM 4635 N N . GLY B 1 295 ? -54.024 17.544 32.439 1.00 20.44 269 GLY B N 1
ATOM 4636 C CA . GLY B 1 295 ? -54.524 16.213 32.138 1.00 20.03 269 GLY B CA 1
ATOM 4637 C C . GLY B 1 295 ? -53.733 15.232 32.977 1.00 21.84 269 GLY B C 1
ATOM 4638 O O . GLY B 1 295 ? -52.503 15.247 32.947 1.00 21.14 269 GLY B O 1
ATOM 4639 N N . LEU B 1 296 ? -54.421 14.372 33.721 1.00 21.64 270 LEU B N 1
ATOM 4640 C CA . LEU B 1 296 ? -53.729 13.427 34.581 1.00 22.51 270 LEU B CA 1
ATOM 4641 C C . LEU B 1 296 ? -53.055 12.269 33.852 1.00 23.36 270 LEU B C 1
ATOM 4642 O O . LEU B 1 296 ? -52.341 11.483 34.465 1.00 23.80 270 LEU B O 1
ATOM 4647 N N . MET B 1 297 ? -53.269 12.170 32.545 1.00 23.77 271 MET B N 1
ATOM 4648 C CA . MET B 1 297 ? -52.642 11.115 31.753 1.00 24.84 271 MET B CA 1
ATOM 4649 C C . MET B 1 297 ? -51.510 11.714 30.913 1.00 25.54 271 MET B C 1
ATOM 4650 O O . MET B 1 297 ? -50.888 11.021 30.113 1.00 23.84 271 MET B O 1
ATOM 4655 N N . ASP B 1 298 ? -51.251 13.004 31.110 1.00 26.79 272 ASP B N 1
ATOM 4656 C CA . ASP B 1 298 ? -50.215 13.715 30.364 1.00 27.01 272 ASP B CA 1
ATOM 4657 C C . ASP B 1 298 ? -48.810 13.375 30.858 1.00 27.76 272 ASP B C 1
ATOM 4658 O O . ASP B 1 298 ? -48.403 13.802 31.939 1.00 27.49 272 ASP B O 1
ATOM 4663 N N . GLN B 1 299 ? -48.072 12.612 30.059 1.00 26.38 273 GLN B N 1
ATOM 4664 C CA . GLN B 1 299 ? -46.710 12.235 30.413 1.00 29.36 273 GLN B CA 1
ATOM 4665 C C . GLN B 1 299 ? -45.697 13.179 29.765 1.00 29.16 273 GLN B C 1
ATOM 4666 O O . GLN B 1 299 ? -44.505 13.132 30.076 1.00 28.56 273 GLN B O 1
ATOM 4672 N N . VAL B 1 300 ? -46.174 14.023 28.853 1.00 26.74 274 VAL B N 1
ATOM 4673 C CA . VAL B 1 300 ? -45.307 14.984 28.178 1.00 25.96 274 VAL B CA 1
ATOM 4674 C C . VAL B 1 300 ? -44.991 16.086 29.186 1.00 26.84 274 VAL B C 1
ATOM 4675 O O . VAL B 1 300 ? -43.837 16.466 29.366 1.00 25.37 274 VAL B O 1
ATOM 4679 N N . CYS B 1 301 ? -46.036 16.596 29.834 1.00 26.65 275 CYS B N 1
ATOM 4680 C CA . CYS B 1 301 ? -45.894 17.616 30.870 1.00 27.48 275 CYS B CA 1
ATOM 4681 C C . CYS B 1 301 ? -46.516 16.984 32.113 1.00 27.41 275 CYS B C 1
ATOM 4682 O O . CYS B 1 301 ? -47.714 17.142 32.369 1.00 25.97 275 CYS B O 1
ATOM 4685 N N . PRO B 1 302 ? -45.709 16.251 32.896 1.00 26.71 276 PRO B N 1
ATOM 4686 C CA . PRO B 1 302 ? -46.188 15.586 34.114 1.00 26.19 276 PRO B CA 1
ATOM 4687 C C . PRO B 1 302 ? -47.064 16.504 34.958 1.00 24.90 276 PRO B C 1
ATOM 4688 O O . PRO B 1 302 ? -46.762 17.685 35.115 1.00 24.90 276 PRO B O 1
ATOM 4692 N N . PRO B 1 303 ? -48.174 15.972 35.492 1.00 24.33 277 PRO B N 1
ATOM 4693 C CA . PRO B 1 303 ? -49.109 16.736 36.326 1.00 24.52 277 PRO B CA 1
ATOM 4694 C C . PRO B 1 303 ? -48.416 17.456 37.478 1.00 23.78 277 PRO B C 1
ATOM 4695 O O . PRO B 1 303 ? -48.751 18.599 37.800 1.00 21.67 277 PRO B O 1
ATOM 4699 N N . SER B 1 304 ? -47.446 16.787 38.096 1.00 23.22 278 SER B N 1
ATOM 4700 C CA . SER B 1 304 ? -46.720 17.390 39.205 1.00 22.64 278 SER B CA 1
ATOM 4701 C C . SER B 1 304 ? -46.042 18.688 38.777 1.00 22.31 278 SER B C 1
ATOM 4702 O O . SER B 1 304 ? -46.107 19.687 39.497 1.00 22.02 278 SER B O 1
ATOM 4705 N N . THR B 1 305 ? -45.407 18.689 37.606 1.00 21.40 279 THR B N 1
ATOM 4706 C CA . THR B 1 305 ? -44.737 19.904 37.142 1.00 20.56 279 THR B CA 1
ATOM 4707 C C . THR B 1 305 ? -45.746 21.020 36.895 1.00 20.44 279 THR B C 1
ATOM 4708 O O . THR B 1 305 ? -45.436 22.194 37.090 1.00 20.41 279 THR B O 1
ATOM 4712 N N . VAL B 1 306 ? -46.949 20.653 36.460 1.00 21.40 280 VAL B N 1
ATOM 4713 C CA . VAL B 1 306 ? -47.993 21.640 36.207 1.00 20.70 280 VAL B CA 1
ATOM 4714 C C . VAL B 1 306 ? -48.460 22.196 37.553 1.00 21.52 280 VAL B C 1
ATOM 4715 O O . VAL B 1 306 ? -48.573 23.406 37.729 1.00 22.26 280 VAL B O 1
ATOM 4719 N N . PHE B 1 307 ? -48.718 21.310 38.508 1.00 23.04 281 PHE B N 1
ATOM 4720 C CA . PHE B 1 307 ? -49.163 21.762 39.819 1.00 24.26 281 PHE B CA 1
ATOM 4721 C C . PHE B 1 307 ? -48.096 22.572 40.542 1.00 24.68 281 PHE B C 1
ATOM 4722 O O . PHE B 1 307 ? -48.418 23.460 41.339 1.00 25.38 281 PHE B O 1
ATOM 4730 N N . ALA B 1 308 ? -46.828 22.280 40.258 1.00 24.38 282 ALA B N 1
ATOM 4731 C CA . ALA B 1 308 ? -45.731 23.024 40.878 1.00 25.23 282 ALA B CA 1
ATOM 4732 C C . ALA B 1 308 ? -45.841 24.495 40.471 1.00 25.52 282 ALA B C 1
ATOM 4733 O O . ALA B 1 308 ? -45.705 25.396 41.298 1.00 25.14 282 ALA B O 1
ATOM 4735 N N . ALA B 1 309 ? -46.081 24.734 39.186 1.00 24.17 283 ALA B N 1
ATOM 4736 C CA . ALA B 1 309 ? -46.222 26.096 38.689 1.00 24.33 283 ALA B CA 1
ATOM 4737 C C . ALA B 1 309 ? -47.485 26.719 39.289 1.00 24.59 283 ALA B C 1
ATOM 4738 O O . ALA B 1 309 ? -47.469 27.855 39.761 1.00 25.29 283 ALA B O 1
ATOM 4740 N N . TYR B 1 310 ? -48.578 25.962 39.274 1.00 24.54 284 TYR B N 1
ATOM 4741 C CA . TYR B 1 310 ? -49.848 26.443 39.808 1.00 24.69 284 TYR B CA 1
ATOM 4742 C C . TYR B 1 310 ? -49.744 26.833 41.280 1.00 25.26 284 TYR B C 1
ATOM 4743 O O . TYR B 1 310 ? -50.225 27.894 41.688 1.00 24.59 284 TYR B O 1
ATOM 4752 N N . ASN B 1 311 ? -49.114 25.976 42.076 1.00 24.83 285 ASN B N 1
ATOM 4753 C CA . ASN B 1 311 ? -48.999 26.238 43.501 1.00 25.68 285 ASN B CA 1
ATOM 4754 C C . ASN B 1 311 ? -48.089 27.400 43.889 1.00 26.67 285 ASN B C 1
ATOM 4755 O O . ASN B 1 311 ? -48.132 27.860 45.028 1.00 27.01 285 ASN B O 1
ATOM 4760 N N . ASN B 1 312 ? -47.284 27.894 42.952 1.00 25.65 286 ASN B N 1
ATOM 4761 C CA . ASN B 1 312 ? -46.408 29.025 43.251 1.00 25.83 286 ASN B CA 1
ATOM 4762 C C . ASN B 1 312 ? -47.057 30.368 42.915 1.00 25.84 286 ASN B C 1
ATOM 4763 O O . ASN B 1 312 ? -46.509 31.432 43.220 1.00 24.50 286 ASN B O 1
ATOM 4768 N N . ILE B 1 313 ? -48.229 30.315 42.290 1.00 25.10 287 ILE B N 1
ATOM 4769 C CA . ILE B 1 313 ? -48.962 31.527 41.937 1.00 24.35 287 ILE B CA 1
ATOM 4770 C C . ILE B 1 313 ? -49.630 32.074 43.201 1.00 24.84 287 ILE B C 1
ATOM 4771 O O . ILE B 1 313 ? -50.217 31.316 43.969 1.00 23.37 287 ILE B O 1
ATOM 4776 N N . GLN B 1 314 ? -49.539 33.387 43.408 1.00 26.14 288 GLN B N 1
ATOM 4777 C CA . GLN B 1 314 ? -50.121 34.025 44.588 1.00 28.63 288 GLN B CA 1
ATOM 4778 C C . GLN B 1 314 ? -51.335 34.877 44.235 1.00 27.43 288 GLN B C 1
ATOM 4779 O O . GLN B 1 314 ? -52.070 35.315 45.114 1.00 27.47 288 GLN B O 1
ATOM 4785 N N . SER B 1 315 ? -51.538 35.117 42.945 1.00 25.67 289 SER B N 1
ATOM 4786 C CA . SER B 1 315 ? -52.671 35.911 42.491 1.00 25.04 289 SER B CA 1
ATOM 4787 C C . SER B 1 315 ? -53.904 35.015 42.472 1.00 24.91 289 SER B C 1
ATOM 4788 O O . SER B 1 315 ? -53.817 33.830 42.793 1.00 25.76 289 SER B O 1
ATOM 4791 N N . LYS B 1 316 ? -55.053 35.573 42.106 1.00 25.01 290 LYS B N 1
ATOM 4792 C CA . LYS B 1 316 ? -56.269 34.776 42.050 1.00 25.76 290 LYS B CA 1
ATOM 4793 C C . LYS B 1 316 ? -56.070 33.741 40.955 1.00 26.65 290 LYS B C 1
ATOM 4794 O O . LYS B 1 316 ? -55.640 34.070 39.848 1.00 25.85 290 LYS B O 1
ATOM 4800 N N . LYS B 1 317 ? -56.380 32.489 41.269 1.00 25.31 291 LYS B N 1
ATOM 4801 C CA . LYS B 1 317 ? -56.167 31.409 40.317 1.00 26.47 291 LYS B CA 1
ATOM 4802 C C . LYS B 1 317 ? -57.159 30.271 40.465 1.00 25.81 291 LYS B C 1
ATOM 4803 O O . LYS B 1 317 ? -57.886 30.176 41.455 1.00 24.92 291 LYS B O 1
ATOM 4809 N N . ASP B 1 318 ? -57.154 29.390 39.474 1.00 26.03 292 ASP B N 1
ATOM 4810 C CA . ASP B 1 318 ? -58.024 28.229 39.467 1.00 26.32 292 ASP B CA 1
ATOM 4811 C C . ASP B 1 318 ? -57.474 27.216 38.458 1.00 25.69 292 ASP B C 1
ATOM 4812 O O . ASP B 1 318 ? -56.851 27.600 37.468 1.00 24.78 292 ASP B O 1
ATOM 4817 N N . ILE B 1 319 ? -57.674 25.928 38.720 1.00 24.26 293 ILE B N 1
ATOM 4818 C CA . ILE B 1 319 ? -57.193 24.890 37.813 1.00 23.73 293 ILE B CA 1
ATOM 4819 C C . ILE B 1 319 ? -58.257 23.817 37.569 1.00 24.12 293 ILE B C 1
ATOM 4820 O O . ILE B 1 319 ? -58.911 23.352 38.502 1.00 23.90 293 ILE B O 1
ATOM 4825 N N . LYS B 1 320 ? -58.442 23.448 36.304 1.00 22.13 294 LYS B N 1
ATOM 4826 C CA . LYS B 1 320 ? -59.416 22.426 35.944 1.00 22.19 294 LYS B CA 1
ATOM 4827 C C . LYS B 1 320 ? -58.656 21.127 35.696 1.00 21.68 294 LYS B C 1
ATOM 4828 O O . LYS B 1 320 ? -57.687 21.093 34.938 1.00 20.82 294 LYS B O 1
ATOM 4834 N N . VAL B 1 321 ? -59.108 20.060 36.338 1.00 21.87 295 VAL B N 1
ATOM 4835 C CA . VAL B 1 321 ? -58.465 18.763 36.230 1.00 20.48 295 VAL B CA 1
ATOM 4836 C C . VAL B 1 321 ? -59.219 17.788 35.328 1.00 21.02 295 VAL B C 1
ATOM 4837 O O . VAL B 1 321 ? -60.412 17.546 35.508 1.00 22.29 295 VAL B O 1
ATOM 4841 N N . TYR B 1 322 ? -58.505 17.234 34.356 1.00 20.87 296 TYR B N 1
ATOM 4842 C CA . TYR B 1 322 ? -59.073 16.285 33.400 1.00 21.26 296 TYR B CA 1
ATOM 4843 C C . TYR B 1 322 ? -58.354 14.946 33.567 1.00 21.25 296 TYR B C 1
ATOM 4844 O O . TYR B 1 322 ? -57.330 14.691 32.934 1.00 21.69 296 TYR B O 1
ATOM 4853 N N . PRO B 1 323 ? -58.900 14.068 34.421 1.00 22.00 297 PRO B N 1
ATOM 4854 C CA . PRO B 1 323 ? -58.339 12.746 34.716 1.00 21.17 297 PRO B CA 1
ATOM 4855 C C . PRO B 1 323 ? -57.959 11.861 33.537 1.00 21.59 297 PRO B C 1
ATOM 4856 O O . PRO B 1 323 ? -56.920 11.200 33.567 1.00 21.40 297 PRO B O 1
ATOM 4860 N N . ASP B 1 324 ? -58.783 11.850 32.497 1.00 22.44 298 ASP B N 1
ATOM 4861 C CA . ASP B 1 324 ? -58.521 10.979 31.356 1.00 24.51 298 ASP B CA 1
ATOM 4862 C C . ASP B 1 324 ? -57.865 11.633 30.151 1.00 25.16 298 ASP B C 1
ATOM 4863 O O . ASP B 1 324 ? -57.841 11.052 29.064 1.00 27.63 298 ASP B O 1
ATOM 4868 N N . TYR B 1 325 ? -57.330 12.833 30.328 1.00 23.20 299 TYR B N 1
ATOM 4869 C CA . TYR B 1 325 ? -56.682 13.502 29.213 1.00 23.83 299 TYR B CA 1
ATOM 4870 C C . TYR B 1 325 ? -55.172 13.553 29.351 1.00 23.06 299 TYR B C 1
ATOM 4871 O O . TYR B 1 325 ? -54.633 13.598 30.460 1.00 22.06 299 TYR B O 1
ATOM 4880 N N . GLY B 1 326 ? -54.498 13.533 28.208 1.00 22.08 300 GLY B N 1
ATOM 4881 C CA . GLY B 1 326 ? -53.051 13.611 28.201 1.00 21.44 300 GLY B CA 1
ATOM 4882 C C . GLY B 1 326 ? -52.631 14.999 27.758 1.00 22.13 300 GLY B C 1
ATOM 4883 O O . GLY B 1 326 ? -53.252 15.997 28.141 1.00 20.26 300 GLY B O 1
ATOM 4884 N N . HIS B 1 327 ? -51.578 15.060 26.947 1.00 22.37 301 HIS B N 1
ATOM 4885 C CA . HIS B 1 327 ? -51.055 16.318 26.428 1.00 22.10 301 HIS B CA 1
ATOM 4886 C C . HIS B 1 327 ? -51.924 16.636 25.217 1.00 25.37 301 HIS B C 1
ATOM 4887 O O . HIS B 1 327 ? -51.554 16.331 24.079 1.00 27.21 301 HIS B O 1
ATOM 4894 N N . GLU B 1 328 ? -53.072 17.260 25.453 1.00 23.33 302 GLU B N 1
ATOM 4895 C CA . GLU B 1 328 ? -53.995 17.535 24.360 1.00 24.32 302 GLU B CA 1
ATOM 4896 C C . GLU B 1 328 ? -55.089 18.509 24.790 1.00 24.19 302 GLU B C 1
ATOM 4897 O O . GLU B 1 328 ? -55.302 18.737 25.985 1.00 24.59 302 GLU B O 1
ATOM 4903 N N . PRO B 1 329 ? -55.800 19.095 23.814 1.00 23.88 303 PRO B N 1
ATOM 4904 C CA . PRO B 1 329 ? -56.882 20.035 24.122 1.00 23.85 303 PRO B CA 1
ATOM 4905 C C . PRO B 1 329 ? -57.921 19.275 24.946 1.00 23.78 303 PRO B C 1
ATOM 4906 O O . PRO B 1 329 ? -58.237 18.131 24.636 1.00 20.94 303 PRO B O 1
ATOM 4910 N N . MET B 1 330 ? -58.447 19.903 25.990 1.00 25.23 304 MET B N 1
ATOM 4911 C CA . MET B 1 330 ? -59.436 19.249 26.844 1.00 26.70 304 MET B CA 1
ATOM 4912 C C . MET B 1 330 ? -60.845 19.773 26.607 1.00 26.57 304 MET B C 1
ATOM 4913 O O . MET B 1 330 ? -61.109 20.966 26.756 1.00 25.66 304 MET B O 1
ATOM 4918 N N . ARG B 1 331 ? -61.748 18.865 26.239 1.00 26.53 305 ARG B N 1
ATOM 4919 C CA . ARG B 1 331 ? -63.132 19.218 25.942 1.00 26.28 305 ARG B CA 1
ATOM 4920 C C . ARG B 1 331 ? -63.801 20.121 26.970 1.00 25.16 305 ARG B C 1
ATOM 4921 O O . ARG B 1 331 ? -63.878 19.793 28.154 1.00 23.39 305 ARG B O 1
ATOM 4929 N N . GLY B 1 332 ? -64.285 21.264 26.496 1.00 23.17 306 GLY B N 1
ATOM 4930 C CA . GLY B 1 332 ? -64.956 22.206 27.371 1.00 22.60 306 GLY B CA 1
ATOM 4931 C C . GLY B 1 332 ? -64.071 23.298 27.940 1.00 21.53 306 GLY B C 1
ATOM 4932 O O . GLY B 1 332 ? -64.562 24.372 28.297 1.00 21.53 306 GLY B O 1
ATOM 4933 N N . PHE B 1 333 ? -62.768 23.047 28.021 1.00 19.82 307 PHE B N 1
ATOM 4934 C CA . PHE B 1 333 ? -61.875 24.048 28.579 1.00 18.70 307 PHE B CA 1
ATOM 4935 C C . PHE B 1 333 ? -61.810 25.310 27.726 1.00 17.96 307 PHE B C 1
ATOM 4936 O O . PHE B 1 333 ? -61.751 26.417 28.256 1.00 18.79 307 PHE B O 1
ATOM 4944 N N . GLY B 1 334 ? -61.806 25.144 26.407 1.00 18.09 308 GLY B N 1
ATOM 4945 C CA . GLY B 1 334 ? -61.762 26.294 25.523 1.00 16.28 308 GLY B CA 1
ATOM 4946 C C . GLY B 1 334 ? -62.877 27.277 25.844 1.00 17.59 308 GLY B C 1
ATOM 4947 O O . GLY B 1 334 ? -62.677 28.498 25.805 1.00 20.43 308 GLY B O 1
ATOM 4948 N N . ASP B 1 335 ? -64.052 26.749 26.163 1.00 15.79 309 ASP B N 1
ATOM 4949 C CA . ASP B 1 335 ? -65.199 27.585 26.493 1.00 16.86 309 ASP B CA 1
ATOM 4950 C C . ASP B 1 335 ? -65.027 28.234 27.862 1.00 19.18 309 ASP B C 1
ATOM 4951 O O . ASP B 1 335 ? -65.422 29.383 28.054 1.00 20.62 309 ASP B O 1
ATOM 4956 N N . LEU B 1 336 ? -64.436 27.508 28.808 1.00 19.63 310 LEU B N 1
ATOM 4957 C CA . LEU B 1 336 ? -64.190 28.068 30.139 1.00 20.90 310 LEU B CA 1
ATOM 4958 C C . LEU B 1 336 ? -63.164 29.185 29.981 1.00 20.64 310 LEU B C 1
ATOM 4959 O O . LEU B 1 336 ? -63.240 30.215 30.648 1.00 19.77 310 LEU B O 1
ATOM 4964 N N . ALA B 1 337 ? -62.204 28.971 29.084 1.00 20.17 311 ALA B N 1
ATOM 4965 C CA . ALA B 1 337 ? -61.155 29.956 28.832 1.00 20.61 311 ALA B CA 1
ATOM 4966 C C . ALA B 1 337 ? -61.709 31.258 28.255 1.00 21.03 311 ALA B C 1
ATOM 4967 O O . ALA B 1 337 ? -61.295 32.341 28.662 1.00 22.12 311 ALA B O 1
ATOM 4969 N N . MET B 1 338 ? -62.638 31.168 27.305 1.00 20.43 312 MET B N 1
ATOM 4970 C CA . MET B 1 338 ? -63.205 32.384 26.740 1.00 21.25 312 MET B CA 1
ATOM 4971 C C . MET B 1 338 ? -64.067 33.134 27.761 1.00 20.10 312 MET B C 1
ATOM 4972 O O . MET B 1 338 ? -63.981 34.360 27.871 1.00 18.90 312 MET B O 1
ATOM 4977 N N . GLN B 1 339 ? -64.901 32.409 28.499 1.00 19.73 313 GLN B N 1
ATOM 4978 C CA . GLN B 1 339 ? -65.746 33.053 29.501 1.00 20.16 313 GLN B CA 1
ATOM 4979 C C . GLN B 1 339 ? -64.859 33.769 30.516 1.00 19.36 313 GLN B C 1
ATOM 4980 O O . GLN B 1 339 ? -65.196 34.848 30.994 1.00 19.18 313 GLN B O 1
ATOM 4986 N N . PHE B 1 340 ? -63.720 33.158 30.829 1.00 20.11 314 PHE B N 1
ATOM 4987 C CA . PHE B 1 340 ? -62.752 33.718 31.769 1.00 20.85 314 PHE B CA 1
ATOM 4988 C C . PHE B 1 340 ? -62.175 35.012 31.194 1.00 21.41 314 PHE B C 1
ATOM 4989 O O . PHE B 1 340 ? -62.074 36.024 31.891 1.00 21.69 314 PHE B O 1
ATOM 4997 N N . MET B 1 341 ? -61.804 34.981 29.916 1.00 19.93 315 MET B N 1
ATOM 4998 C CA . MET B 1 341 ? -61.249 36.165 29.264 1.00 19.32 315 MET B CA 1
ATOM 4999 C C . MET B 1 341 ? -62.301 37.265 29.128 1.00 19.42 315 MET B C 1
ATOM 5000 O O . MET B 1 341 ? -61.991 38.449 29.252 1.00 20.71 315 MET B O 1
ATOM 5005 N N . LEU B 1 342 ? -63.544 36.867 28.874 1.00 19.01 316 LEU B N 1
ATOM 5006 C CA . LEU B 1 342 ? -64.636 37.824 28.719 1.00 20.11 316 LEU B CA 1
ATOM 5007 C C . LEU B 1 342 ? -64.893 38.603 30.007 1.00 21.04 316 LEU B C 1
ATOM 5008 O O . LEU B 1 342 ? -65.639 39.587 30.008 1.00 21.68 316 LEU B O 1
ATOM 5013 N N . GLU B 1 343 ? -64.277 38.154 31.101 1.00 20.01 317 GLU B N 1
ATOM 5014 C CA . GLU B 1 343 ? -64.405 38.836 32.383 1.00 20.65 317 GLU B CA 1
ATOM 5015 C C . GLU B 1 343 ? -63.707 40.187 32.287 1.00 22.65 317 GLU B C 1
ATOM 5016 O O . GLU B 1 343 ? -63.847 41.027 33.169 1.00 22.57 317 GLU B O 1
ATOM 5022 N N . LEU B 1 344 ? -62.935 40.398 31.223 1.00 23.27 318 LEU B N 1
ATOM 5023 C CA . LEU B 1 344 ? -62.236 41.671 31.061 1.00 22.69 318 LEU B CA 1
ATOM 5024 C C . LEU B 1 344 ? -63.194 42.825 30.810 1.00 22.78 318 LEU B C 1
ATOM 5025 O O . LEU B 1 344 ? -62.835 43.982 31.011 1.00 23.93 318 LEU B O 1
ATOM 5030 N N . TYR B 1 345 ? -64.407 42.510 30.364 1.00 23.50 319 TYR B N 1
ATOM 5031 C CA . TYR B 1 345 ? -65.427 43.530 30.119 1.00 24.29 319 TYR B CA 1
ATOM 5032 C C . TYR B 1 345 ? -66.248 43.699 31.386 1.00 25.71 319 TYR B C 1
ATOM 5033 O O . TYR B 1 345 ? -66.547 42.720 32.051 1.00 21.31 319 TYR B O 1
ATOM 5042 N N . SER B 1 346 ? -66.633 44.928 31.710 1.00 28.83 320 SER B N 1
ATOM 5043 C CA . SER B 1 346 ? -67.444 45.150 32.902 1.00 33.04 320 SER B CA 1
ATOM 5044 C C . SER B 1 346 ? -68.912 45.004 32.540 1.00 34.45 320 SER B C 1
ATOM 5045 O O . SER B 1 346 ? -69.746 45.648 33.209 1.00 37.01 320 SER B O 1
ATOM 5049 N N . PHE C 1 30 ? -47.901 3.995 -0.160 1.00 40.08 4 PHE C N 1
ATOM 5050 C CA . PHE C 1 30 ? -48.967 3.003 0.164 1.00 41.11 4 PHE C CA 1
ATOM 5051 C C . PHE C 1 30 ? -50.174 3.175 -0.754 1.00 40.69 4 PHE C C 1
ATOM 5052 O O . PHE C 1 30 ? -51.154 2.435 -0.646 1.00 40.39 4 PHE C O 1
ATOM 5060 N N . ASP C 1 31 ? -50.094 4.155 -1.653 1.00 40.59 5 ASP C N 1
ATOM 5061 C CA . ASP C 1 31 ? -51.171 4.441 -2.603 1.00 40.08 5 ASP C CA 1
ATOM 5062 C C . ASP C 1 31 ? -50.555 4.893 -3.933 1.00 40.61 5 ASP C C 1
ATOM 5063 O O . ASP C 1 31 ? -49.359 5.182 -4.001 1.00 40.44 5 ASP C O 1
ATOM 5068 N N . MET C 1 32 ? -51.371 4.962 -4.982 1.00 39.80 6 MET C N 1
ATOM 5069 C CA . MET C 1 32 ? -50.887 5.374 -6.298 1.00 40.30 6 MET C CA 1
ATOM 5070 C C . MET C 1 32 ? -50.298 6.788 -6.289 1.00 40.43 6 MET C C 1
ATOM 5071 O O . MET C 1 32 ? -50.607 7.598 -5.414 1.00 38.46 6 MET C O 1
ATOM 5076 N N . PRO C 1 33 ? -49.426 7.097 -7.266 1.00 41.27 7 PRO C N 1
ATOM 5077 C CA . PRO C 1 33 ? -48.803 8.423 -7.354 1.00 40.13 7 PRO C CA 1
ATOM 5078 C C . PRO C 1 33 ? -49.839 9.495 -7.675 1.00 39.57 7 PRO C C 1
ATOM 5079 O O . PRO C 1 33 ? -50.855 9.211 -8.310 1.00 38.62 7 PRO C O 1
ATOM 5083 N N . LEU C 1 34 ? -49.578 10.724 -7.239 1.00 39.43 8 LEU C N 1
ATOM 5084 C CA . LEU C 1 34 ? -50.502 11.828 -7.478 1.00 39.32 8 LEU C CA 1
ATOM 5085 C C . LEU C 1 34 ? -50.977 11.854 -8.927 1.00 39.59 8 LEU C C 1
ATOM 5086 O O . LEU C 1 34 ? -52.153 12.098 -9.208 1.00 38.77 8 LEU C O 1
ATOM 5091 N N . GLN C 1 35 ? -50.054 11.592 -9.844 1.00 41.18 9 GLN C N 1
ATOM 5092 C CA . GLN C 1 35 ? -50.365 11.585 -11.267 1.00 42.60 9 GLN C CA 1
ATOM 5093 C C . GLN C 1 35 ? -51.583 10.708 -11.558 1.00 41.71 9 GLN C C 1
ATOM 5094 O O . GLN C 1 35 ? -52.478 11.099 -12.315 1.00 40.62 9 GLN C O 1
ATOM 5100 N N . LYS C 1 36 ? -51.617 9.526 -10.948 1.00 40.60 10 LYS C N 1
ATOM 5101 C CA . LYS C 1 36 ? -52.723 8.593 -11.142 1.00 39.95 10 LYS C CA 1
ATOM 5102 C C . LYS C 1 36 ? -53.958 8.962 -10.313 1.00 38.25 10 LYS C C 1
ATOM 5103 O O . LYS C 1 36 ? -55.095 8.747 -10.743 1.00 36.79 10 LYS C O 1
ATOM 5109 N N . LEU C 1 37 ? -53.735 9.521 -9.127 1.00 36.27 11 LEU C N 1
ATOM 5110 C CA . LEU C 1 37 ? -54.838 9.930 -8.263 1.00 35.97 11 LEU C CA 1
ATOM 5111 C C . LEU C 1 37 ? -55.772 10.893 -8.998 1.00 35.90 11 LEU C C 1
ATOM 5112 O O . LEU C 1 37 ? -56.991 10.824 -8.850 1.00 34.67 11 LEU C O 1
ATOM 5117 N N . ARG C 1 38 ? -55.188 11.782 -9.798 1.00 37.24 12 ARG C N 1
ATOM 5118 C CA . ARG C 1 38 ? -55.949 12.771 -10.558 1.00 38.15 12 ARG C CA 1
ATOM 5119 C C . ARG C 1 38 ? -56.966 12.132 -11.500 1.00 37.51 12 ARG C C 1
ATOM 5120 O O . ARG C 1 38 ? -57.988 12.742 -11.821 1.00 36.49 12 ARG C O 1
ATOM 5128 N N . GLU C 1 39 ? -56.682 10.911 -11.949 1.00 36.88 13 GLU C N 1
ATOM 5129 C CA . GLU C 1 39 ? -57.572 10.210 -12.872 1.00 37.49 13 GLU C CA 1
ATOM 5130 C C . GLU C 1 39 ? -58.406 9.107 -12.218 1.00 37.04 13 GLU C C 1
ATOM 5131 O O . GLU C 1 39 ? -59.328 8.568 -12.834 1.00 37.15 13 GLU C O 1
ATOM 5137 N N . TYR C 1 40 ? -58.091 8.776 -10.970 1.00 35.07 14 TYR C N 1
ATOM 5138 C CA . TYR C 1 40 ? -58.820 7.727 -10.264 1.00 31.82 14 TYR C CA 1
ATOM 5139 C C . TYR C 1 40 ? -60.257 8.136 -9.942 1.00 31.49 14 TYR C C 1
ATOM 5140 O O . TYR C 1 40 ? -60.487 9.162 -9.304 1.00 30.87 14 TYR C O 1
ATOM 5149 N N . THR C 1 41 ? -61.221 7.323 -10.370 1.00 30.92 15 THR C N 1
ATOM 5150 C CA . THR C 1 41 ? -62.628 7.627 -10.132 1.00 31.74 15 THR C CA 1
ATOM 5151 C C . THR C 1 41 ? -63.355 6.683 -9.167 1.00 30.64 15 THR C C 1
ATOM 5152 O O . THR C 1 41 ? -64.570 6.791 -8.993 1.00 28.45 15 THR C O 1
ATOM 5156 N N . GLY C 1 42 ? -62.625 5.757 -8.549 1.00 30.61 16 GLY C N 1
ATOM 5157 C CA . GLY C 1 42 ? -63.257 4.855 -7.597 1.00 29.39 16 GLY C CA 1
ATOM 5158 C C . GLY C 1 42 ? -63.274 3.372 -7.926 1.00 30.43 16 GLY C C 1
ATOM 5159 O O . GLY C 1 42 ? -63.154 2.968 -9.082 1.00 27.98 16 GLY C O 1
ATOM 5160 N N . THR C 1 43 ? -63.434 2.557 -6.889 1.00 28.78 17 THR C N 1
ATOM 5161 C CA . THR C 1 43 ? -63.474 1.110 -7.046 1.00 30.06 17 THR C CA 1
ATOM 5162 C C . THR C 1 43 ? -64.767 0.506 -6.507 1.00 30.13 17 THR C C 1
ATOM 5163 O O . THR C 1 43 ? -65.360 -0.366 -7.143 1.00 27.67 17 THR C O 1
ATOM 5167 N N . ASN C 1 44 ? -65.204 0.966 -5.336 1.00 27.81 18 ASN C N 1
ATOM 5168 C CA . ASN C 1 44 ? -66.419 0.425 -4.738 1.00 28.11 18 ASN C CA 1
ATOM 5169 C C . ASN C 1 44 ? -67.591 0.520 -5.713 1.00 28.81 18 ASN C C 1
ATOM 5170 O O . ASN C 1 44 ? -67.763 1.525 -6.399 1.00 29.54 18 ASN C O 1
ATOM 5175 N N . PRO C 1 45 ? -68.410 -0.536 -5.791 1.00 29.75 19 PRO C N 1
ATOM 5176 C CA . PRO C 1 45 ? -69.561 -0.534 -6.699 1.00 32.27 19 PRO C CA 1
ATOM 5177 C C . PRO C 1 45 ? -70.665 0.424 -6.258 1.00 34.24 19 PRO C C 1
ATOM 5178 O O . PRO C 1 45 ? -70.638 0.962 -5.148 1.00 35.53 19 PRO C O 1
ATOM 5182 N N . CYS C 1 46 ? -71.631 0.625 -7.146 1.00 34.67 20 CYS C N 1
ATOM 5183 C CA . CYS C 1 46 ? -72.777 1.483 -6.887 1.00 36.55 20 CYS C CA 1
ATOM 5184 C C . CYS C 1 46 ? -74.008 0.660 -7.250 1.00 36.93 20 CYS C C 1
ATOM 5185 O O . CYS C 1 46 ? -74.124 0.182 -8.377 1.00 36.97 20 CYS C O 1
ATOM 5188 N N . PRO C 1 47 ? -74.939 0.476 -6.300 1.00 35.83 21 PRO C N 1
ATOM 5189 C CA . PRO C 1 47 ? -76.153 -0.306 -6.563 1.00 36.56 21 PRO C CA 1
ATOM 5190 C C . PRO C 1 47 ? -76.945 0.220 -7.757 1.00 36.23 21 PRO C C 1
ATOM 5191 O O . PRO C 1 47 ? -77.057 1.430 -7.951 1.00 33.37 21 PRO C O 1
ATOM 5195 N N . GLU C 1 48 ? -77.492 -0.699 -8.548 1.00 38.09 22 GLU C N 1
ATOM 5196 C CA . GLU C 1 48 ? -78.281 -0.334 -9.720 1.00 39.35 22 GLU C CA 1
ATOM 5197 C C . GLU C 1 48 ? -79.468 0.545 -9.353 1.00 38.71 22 GLU C C 1
ATOM 5198 O O . GLU C 1 48 ? -79.911 1.364 -10.155 1.00 39.94 22 GLU C O 1
ATOM 5204 N N . ASP C 1 49 ? -79.983 0.375 -8.140 1.00 37.73 23 ASP C N 1
ATOM 5205 C CA . ASP C 1 49 ? -81.125 1.164 -7.692 1.00 36.95 23 ASP C CA 1
ATOM 5206 C C . ASP C 1 49 ? -80.708 2.285 -6.740 1.00 35.35 23 ASP C C 1
ATOM 5207 O O . ASP C 1 49 ? -81.512 2.759 -5.941 1.00 36.02 23 ASP C O 1
ATOM 5212 N N . PHE C 1 50 ? -79.450 2.708 -6.843 1.00 34.36 24 PHE C N 1
ATOM 5213 C CA . PHE C 1 50 ? -78.906 3.773 -5.998 1.00 32.94 24 PHE C CA 1
ATOM 5214 C C . PHE C 1 50 ? -79.815 5.003 -5.962 1.00 33.37 24 PHE C C 1
ATOM 5215 O O . PHE C 1 50 ? -80.213 5.465 -4.891 1.00 31.12 24 PHE C O 1
ATOM 5223 N N . ASP C 1 51 ? -80.134 5.532 -7.140 1.00 33.18 25 ASP C N 1
ATOM 5224 C CA . ASP C 1 51 ? -80.981 6.713 -7.244 1.00 34.51 25 ASP C CA 1
ATOM 5225 C C . ASP C 1 51 ? -82.349 6.544 -6.598 1.00 34.16 25 ASP C C 1
ATOM 5226 O O . ASP C 1 51 ? -82.789 7.411 -5.840 1.00 34.37 25 ASP C O 1
ATOM 5231 N N . GLU C 1 52 ? -83.027 5.439 -6.892 1.00 33.59 26 GLU C N 1
ATOM 5232 C CA . GLU C 1 52 ? -84.342 5.211 -6.305 1.00 34.17 26 GLU C CA 1
ATOM 5233 C C . GLU C 1 52 ? -84.225 5.034 -4.794 1.00 31.85 26 GLU C C 1
ATOM 5234 O O . GLU C 1 52 ? -85.120 5.420 -4.038 1.00 29.46 26 GLU C O 1
ATOM 5240 N N . TYR C 1 53 ? -83.119 4.437 -4.364 1.00 28.74 27 TYR C N 1
ATOM 5241 C CA . TYR C 1 53 ? -82.866 4.223 -2.946 1.00 28.34 27 TYR C CA 1
ATOM 5242 C C . TYR C 1 53 ? -82.868 5.567 -2.228 1.00 27.03 27 TYR C C 1
ATOM 5243 O O . TYR C 1 53 ? -83.562 5.743 -1.229 1.00 26.93 27 TYR C O 1
ATOM 5252 N N . TRP C 1 54 ? -82.092 6.514 -2.748 1.00 27.53 28 TRP C N 1
ATOM 5253 C CA . TRP C 1 54 ? -82.005 7.831 -2.131 1.00 28.94 28 TRP C CA 1
ATOM 5254 C C . TRP C 1 54 ? -83.226 8.720 -2.311 1.00 30.43 28 TRP C C 1
ATOM 5255 O O . TRP C 1 54 ? -83.499 9.566 -1.460 1.00 30.84 28 TRP C O 1
ATOM 5266 N N . ASN C 1 55 ? -83.964 8.542 -3.402 1.00 31.19 29 ASN C N 1
ATOM 5267 C CA . ASN C 1 55 ? -85.162 9.346 -3.598 1.00 32.23 29 ASN C CA 1
ATOM 5268 C C . ASN C 1 55 ? -86.208 8.870 -2.604 1.00 31.01 29 ASN C C 1
ATOM 5269 O O . ASN C 1 55 ? -86.977 9.661 -2.066 1.00 32.54 29 ASN C O 1
ATOM 5274 N N . ARG C 1 56 ? -86.222 7.567 -2.356 1.00 30.24 30 ARG C N 1
ATOM 5275 C CA . ARG C 1 56 ? -87.148 6.984 -1.399 1.00 30.13 30 ARG C CA 1
ATOM 5276 C C . ARG C 1 56 ? -86.730 7.448 -0.004 1.00 29.42 30 ARG C C 1
ATOM 5277 O O . ARG C 1 56 ? -87.568 7.712 0.856 1.00 28.24 30 ARG C O 1
ATOM 5285 N N . ALA C 1 57 ? -85.421 7.538 0.213 1.00 27.96 31 ALA C N 1
ATOM 5286 C CA . ALA C 1 57 ? -84.895 7.971 1.505 1.00 27.34 31 ALA C CA 1
ATOM 5287 C C . ALA C 1 57 ? -85.278 9.426 1.766 1.00 26.01 31 ALA C C 1
ATOM 5288 O O . ALA C 1 57 ? -85.672 9.781 2.874 1.00 26.77 31 ALA C O 1
ATOM 5290 N N . LEU C 1 58 ? -85.158 10.266 0.742 1.00 26.05 32 LEU C N 1
ATOM 5291 C CA . LEU C 1 58 ? -85.496 11.678 0.872 1.00 27.75 32 LEU C CA 1
ATOM 5292 C C . LEU C 1 58 ? -86.984 11.865 1.150 1.00 29.76 32 LEU C C 1
ATOM 5293 O O . LEU C 1 58 ? -87.373 12.730 1.938 1.00 29.56 32 LEU C O 1
ATOM 5298 N N . ASP C 1 59 ? -87.815 11.055 0.503 1.00 31.02 33 ASP C N 1
ATOM 5299 C CA . ASP C 1 59 ? -89.256 11.132 0.713 1.00 33.36 33 ASP C CA 1
ATOM 5300 C C . ASP C 1 59 ? -89.587 10.840 2.171 1.00 32.41 33 ASP C C 1
ATOM 5301 O O . ASP C 1 59 ? -90.450 11.487 2.760 1.00 32.03 33 ASP C O 1
ATOM 5306 N N . GLU C 1 60 ? -88.896 9.866 2.755 1.00 32.00 34 GLU C N 1
ATOM 5307 C CA . GLU C 1 60 ? -89.146 9.512 4.146 1.00 32.14 34 GLU C CA 1
ATOM 5308 C C . GLU C 1 60 ? -88.816 10.658 5.096 1.00 31.77 34 GLU C C 1
ATOM 5309 O O . GLU C 1 60 ? -89.598 10.962 5.996 1.00 30.63 34 GLU C O 1
ATOM 5315 N N . MET C 1 61 ? -87.664 11.297 4.897 1.00 31.42 35 MET C N 1
ATOM 5316 C CA . MET C 1 61 ? -87.258 12.386 5.779 1.00 32.38 35 MET C CA 1
ATOM 5317 C C . MET C 1 61 ? -88.125 13.621 5.608 1.00 32.66 35 MET C C 1
ATOM 5318 O O . MET C 1 61 ? -88.412 14.321 6.579 1.00 31.62 35 MET C O 1
ATOM 5323 N N . ARG C 1 62 ? -88.545 13.887 4.375 1.00 32.93 36 ARG C N 1
ATOM 5324 C CA . ARG C 1 62 ? -89.381 15.048 4.097 1.00 33.88 36 ARG C CA 1
ATOM 5325 C C . ARG C 1 62 ? -90.780 14.916 4.694 1.00 33.51 36 ARG C C 1
ATOM 5326 O O . ARG C 1 62 ? -91.506 15.903 4.815 1.00 33.16 36 ARG C O 1
ATOM 5334 N N . SER C 1 63 ? -91.150 13.698 5.076 1.00 32.91 37 SER C N 1
ATOM 5335 C CA . SER C 1 63 ? -92.458 13.455 5.670 1.00 34.12 37 SER C CA 1
ATOM 5336 C C . SER C 1 63 ? -92.400 13.566 7.192 1.00 33.56 37 SER C C 1
ATOM 5337 O O . SER C 1 63 ? -93.424 13.454 7.869 1.00 33.51 37 SER C O 1
ATOM 5340 N N . VAL C 1 64 ? -91.206 13.788 7.731 1.00 31.65 38 VAL C N 1
ATOM 5341 C CA . VAL C 1 64 ? -91.043 13.892 9.177 1.00 31.24 38 VAL C CA 1
ATOM 5342 C C . VAL C 1 64 ? -91.374 15.275 9.731 1.00 31.62 38 VAL C C 1
ATOM 5343 O O . VAL C 1 64 ? -90.991 16.293 9.159 1.00 32.08 38 VAL C O 1
ATOM 5347 N N . ASP C 1 65 ? -92.101 15.304 10.843 1.00 31.88 39 ASP C N 1
ATOM 5348 C CA . ASP C 1 65 ? -92.432 16.566 11.494 1.00 33.14 39 ASP C CA 1
ATOM 5349 C C . ASP C 1 65 ? -91.248 16.792 12.423 1.00 32.03 39 ASP C C 1
ATOM 5350 O O . ASP C 1 65 ? -91.111 16.104 13.432 1.00 32.68 39 ASP C O 1
ATOM 5355 N N . PRO C 1 66 ? -90.380 17.762 12.098 1.00 32.33 40 PRO C N 1
ATOM 5356 C CA . PRO C 1 66 ? -89.202 18.052 12.921 1.00 31.48 40 PRO C CA 1
ATOM 5357 C C . PRO C 1 66 ? -89.456 18.378 14.395 1.00 32.96 40 PRO C C 1
ATOM 5358 O O . PRO C 1 66 ? -88.613 18.080 15.246 1.00 30.83 40 PRO C O 1
ATOM 5362 N N . LYS C 1 67 ? -90.604 18.983 14.702 1.00 32.46 41 LYS C N 1
ATOM 5363 C CA . LYS C 1 67 ? -90.924 19.341 16.086 1.00 33.67 41 LYS C CA 1
ATOM 5364 C C . LYS C 1 67 ? -89.712 20.052 16.695 1.00 32.83 41 LYS C C 1
ATOM 5365 O O . LYS C 1 67 ? -89.239 19.705 17.779 1.00 32.61 41 LYS C O 1
ATOM 5371 N N . ILE C 1 68 ? -89.216 21.050 15.974 1.00 33.05 42 ILE C N 1
ATOM 5372 C CA . ILE C 1 68 ? -88.047 21.812 16.390 1.00 32.82 42 ILE C CA 1
ATOM 5373 C C . ILE C 1 68 ? -88.208 22.511 17.730 1.00 34.10 42 ILE C C 1
ATOM 5374 O O . ILE C 1 68 ? -89.253 23.093 18.022 1.00 35.05 42 ILE C O 1
ATOM 5379 N N . GLU C 1 69 ? -87.164 22.445 18.546 1.00 32.57 43 GLU C N 1
ATOM 5380 C CA . GLU C 1 69 ? -87.170 23.109 19.834 1.00 33.67 43 GLU C CA 1
ATOM 5381 C C . GLU C 1 69 ? -85.778 23.686 20.064 1.00 33.10 43 GLU C C 1
ATOM 5382 O O . GLU C 1 69 ? -84.765 23.023 19.824 1.00 31.97 43 GLU C O 1
ATOM 5388 N N . LEU C 1 70 ? -85.745 24.944 20.484 1.00 31.76 44 LEU C N 1
ATOM 5389 C CA . LEU C 1 70 ? -84.505 25.647 20.759 1.00 33.22 44 LEU C CA 1
ATOM 5390 C C . LEU C 1 70 ? -84.428 25.933 22.247 1.00 34.52 44 LEU C C 1
ATOM 5391 O O . LEU C 1 70 ? -85.386 26.428 22.843 1.00 34.01 44 LEU C O 1
ATOM 5396 N N . LYS C 1 71 ? -83.288 25.611 22.844 1.00 34.26 45 LYS C N 1
ATOM 5397 C CA . LYS C 1 71 ? -83.080 25.840 24.263 1.00 34.23 45 LYS C CA 1
ATOM 5398 C C . LYS C 1 71 ? -81.813 26.659 24.442 1.00 34.52 45 LYS C C 1
ATOM 5399 O O . LYS C 1 71 ? -80.754 26.307 23.917 1.00 32.36 45 LYS C O 1
ATOM 5405 N N . GLU C 1 72 ? -81.922 27.762 25.172 1.00 33.41 46 GLU C N 1
ATOM 5406 C CA . GLU C 1 72 ? -80.765 28.609 25.402 1.00 33.55 46 GLU C CA 1
ATOM 5407 C C . GLU C 1 72 ? -79.653 27.807 26.060 1.00 31.50 46 GLU C C 1
ATOM 5408 O O . GLU C 1 72 ? -79.895 27.028 26.981 1.00 30.30 46 GLU C O 1
ATOM 5414 N N . SER C 1 73 ? -78.433 28.001 25.578 1.00 29.26 47 SER C N 1
ATOM 5415 C CA . SER C 1 73 ? -77.277 27.305 26.119 1.00 28.53 47 SER C CA 1
ATOM 5416 C C . SER C 1 73 ? -76.763 28.004 27.367 1.00 28.72 47 SER C C 1
ATOM 5417 O O . SER C 1 73 ? -76.993 29.199 27.551 1.00 28.24 47 SER C O 1
ATOM 5420 N N . SER C 1 74 ? -76.065 27.260 28.221 1.00 28.45 48 SER C N 1
ATOM 5421 C CA . SER C 1 74 ? -75.487 27.841 29.429 1.00 29.32 48 SER C CA 1
ATOM 5422 C C . SER C 1 74 ? -74.323 28.731 28.986 1.00 29.55 48 SER C C 1
ATOM 5423 O O . SER C 1 74 ? -73.910 29.640 29.707 1.00 27.61 48 SER C O 1
ATOM 5426 N N . PHE C 1 75 ? -73.792 28.453 27.795 1.00 26.37 49 PHE C N 1
ATOM 5427 C CA . PHE C 1 75 ? -72.705 29.254 27.238 1.00 25.01 49 PHE C CA 1
ATOM 5428 C C . PHE C 1 75 ? -73.363 30.454 26.559 1.00 24.52 49 PHE C C 1
ATOM 5429 O O . PHE C 1 75 ? -74.198 30.288 25.670 1.00 24.90 49 PHE C O 1
ATOM 5437 N N . GLN C 1 76 ? -72.998 31.660 26.972 1.00 25.36 50 GLN C N 1
ATOM 5438 C CA . GLN C 1 76 ? -73.579 32.849 26.363 1.00 28.00 50 GLN C CA 1
ATOM 5439 C C . GLN C 1 76 ? -72.562 33.971 26.192 1.00 28.11 50 GLN C C 1
ATOM 5440 O O . GLN C 1 76 ? -71.647 34.131 26.999 1.00 26.37 50 GLN C O 1
ATOM 5446 N N . VAL C 1 77 ? -72.728 34.734 25.117 1.00 28.27 51 VAL C N 1
ATOM 5447 C CA . VAL C 1 77 ? -71.877 35.878 24.827 1.00 28.77 51 VAL C CA 1
ATOM 5448 C C . VAL C 1 77 ? -72.835 37.017 24.493 1.00 29.44 51 VAL C C 1
ATOM 5449 O O . VAL C 1 77 ? -74.006 36.775 24.210 1.00 28.51 51 VAL C O 1
ATOM 5453 N N . SER C 1 78 ? -72.340 38.250 24.514 1.00 29.65 52 SER C N 1
ATOM 5454 C CA . SER C 1 78 ? -73.181 39.413 24.252 1.00 30.09 52 SER C CA 1
ATOM 5455 C C . SER C 1 78 ? -73.497 39.707 22.789 1.00 30.30 52 SER C C 1
ATOM 5456 O O . SER C 1 78 ? -74.514 40.336 22.490 1.00 29.82 52 SER C O 1
ATOM 5459 N N . PHE C 1 79 ? -72.640 39.250 21.883 1.00 28.86 53 PHE C N 1
ATOM 5460 C CA . PHE C 1 79 ? -72.812 39.518 20.462 1.00 29.75 53 PHE C CA 1
ATOM 5461 C C . PHE C 1 79 ? -73.528 38.438 19.658 1.00 30.40 53 PHE C C 1
ATOM 5462 O O . PHE C 1 79 ? -73.680 38.564 18.442 1.00 30.97 53 PHE C O 1
ATOM 5470 N N . ALA C 1 80 ? -73.974 37.383 20.324 1.00 29.06 54 ALA C N 1
ATOM 5471 C CA . ALA C 1 80 ? -74.673 36.312 19.625 1.00 28.20 54 ALA C CA 1
ATOM 5472 C C . ALA C 1 80 ? -75.602 35.567 20.563 1.00 27.83 54 ALA C C 1
ATOM 5473 O O . ALA C 1 80 ? -75.528 35.723 21.782 1.00 26.71 54 ALA C O 1
ATOM 5475 N N . GLU C 1 81 ? -76.481 34.764 19.976 1.00 26.69 55 GLU C N 1
ATOM 5476 C CA . GLU C 1 81 ? -77.416 33.948 20.732 1.00 28.61 55 GLU C CA 1
ATOM 5477 C C . GLU C 1 81 ? -76.988 32.501 20.523 1.00 28.30 55 GLU C C 1
ATOM 5478 O O . GLU C 1 81 ? -76.882 32.038 19.378 1.00 27.14 55 GLU C O 1
ATOM 5484 N N . CYS C 1 82 ? -76.731 31.790 21.618 1.00 25.59 56 CYS C N 1
ATOM 5485 C CA . CYS C 1 82 ? -76.322 30.391 21.530 1.00 26.04 56 CYS C CA 1
ATOM 5486 C C . CYS C 1 82 ? -77.452 29.483 21.993 1.00 25.55 56 CYS C C 1
ATOM 5487 O O . CYS C 1 82 ? -77.905 29.570 23.134 1.00 24.92 56 CYS C O 1
ATOM 5490 N N . TYR C 1 83 ? -77.901 28.608 21.098 1.00 25.34 57 TYR C N 1
ATOM 5491 C CA . TYR C 1 83 ? -78.986 27.692 21.410 1.00 24.68 57 TYR C CA 1
ATOM 5492 C C . TYR C 1 83 ? -78.635 26.252 21.102 1.00 25.52 57 TYR C C 1
ATOM 5493 O O . TYR C 1 83 ? -77.865 25.959 20.184 1.00 23.74 57 TYR C O 1
ATOM 5502 N N . ASP C 1 84 ? -79.210 25.350 21.882 1.00 24.81 58 ASP C N 1
ATOM 5503 C CA . ASP C 1 84 ? -79.052 23.941 21.614 1.00 25.64 58 ASP C CA 1
ATOM 5504 C C . ASP C 1 84 ? -80.318 23.687 20.803 1.00 26.73 58 ASP C C 1
ATOM 5505 O O . ASP C 1 84 ? -81.426 23.986 21.255 1.00 24.46 58 ASP C O 1
ATOM 5510 N N . LEU C 1 85 ? -80.144 23.199 19.581 1.00 25.80 59 LEU C N 1
ATOM 5511 C CA . LEU C 1 85 ? -81.271 22.927 18.709 1.00 25.89 59 LEU C CA 1
ATOM 5512 C C . LEU C 1 85 ? -81.547 21.434 18.668 1.00 26.01 59 LEU C C 1
ATOM 5513 O O . LEU C 1 85 ? -80.621 20.626 18.615 1.00 26.59 59 LEU C O 1
ATOM 5518 N N . TYR C 1 86 ? -82.824 21.070 18.716 1.00 24.24 60 TYR C N 1
ATOM 5519 C CA . TYR C 1 86 ? -83.216 19.671 18.654 1.00 25.08 60 TYR C CA 1
ATOM 5520 C C . TYR C 1 86 ? -84.330 19.512 17.635 1.00 25.57 60 TYR C C 1
ATOM 5521 O O . TYR C 1 86 ? -85.273 20.298 17.613 1.00 26.03 60 TYR C O 1
ATOM 5530 N N . PHE C 1 87 ? -84.211 18.503 16.783 1.00 25.15 61 PHE C N 1
ATOM 5531 C CA . PHE C 1 87 ? -85.244 18.227 15.798 1.00 25.27 61 PHE C CA 1
ATOM 5532 C C . PHE C 1 87 ? -85.349 16.722 15.672 1.00 26.81 61 PHE C C 1
ATOM 5533 O O . PHE C 1 87 ? -84.410 15.997 15.996 1.00 27.25 61 PHE C O 1
ATOM 5541 N N . THR C 1 88 ? -86.501 16.250 15.221 1.00 25.56 62 THR C N 1
ATOM 5542 C CA . THR C 1 88 ? -86.709 14.824 15.067 1.00 26.09 62 THR C CA 1
ATOM 5543 C C . THR C 1 88 ? -86.380 14.406 13.642 1.00 26.83 62 THR C C 1
ATOM 5544 O O . THR C 1 88 ? -86.840 15.027 12.683 1.00 24.34 62 THR C O 1
ATOM 5548 N N . GLY C 1 89 ? -85.563 13.360 13.517 1.00 26.30 63 GLY C N 1
ATOM 5549 C CA . GLY C 1 89 ? -85.184 12.856 12.212 1.00 26.06 63 GLY C CA 1
ATOM 5550 C C . GLY C 1 89 ? -85.932 11.568 11.920 1.00 27.36 63 GLY C C 1
ATOM 5551 O O . GLY C 1 89 ? -86.831 11.186 12.672 1.00 27.11 63 GLY C O 1
ATOM 5552 N N . VAL C 1 90 ? -85.567 10.884 10.840 1.00 26.25 64 VAL C N 1
ATOM 5553 C CA . VAL C 1 90 ? -86.251 9.643 10.500 1.00 26.98 64 VAL C CA 1
ATOM 5554 C C . VAL C 1 90 ? -86.135 8.605 11.610 1.00 27.36 64 VAL C C 1
ATOM 5555 O O . VAL C 1 90 ? -85.158 8.582 12.366 1.00 28.10 64 VAL C O 1
ATOM 5559 N N . ARG C 1 91 ? -87.155 7.758 11.702 1.00 25.77 65 ARG C N 1
ATOM 5560 C CA . ARG C 1 91 ? -87.228 6.696 12.692 1.00 26.77 65 ARG C CA 1
ATOM 5561 C C . ARG C 1 91 ? -87.435 7.241 14.107 1.00 26.00 65 ARG C C 1
ATOM 5562 O O . ARG C 1 91 ? -87.187 6.547 15.094 1.00 25.55 65 ARG C O 1
ATOM 5570 N N . GLY C 1 92 ? -87.900 8.486 14.185 1.00 26.05 66 GLY C N 1
ATOM 5571 C CA . GLY C 1 92 ? -88.180 9.118 15.465 1.00 26.45 66 GLY C CA 1
ATOM 5572 C C . GLY C 1 92 ? -86.997 9.571 16.300 1.00 27.90 66 GLY C C 1
ATOM 5573 O O . GLY C 1 92 ? -87.171 9.964 17.454 1.00 27.17 66 GLY C O 1
ATOM 5574 N N . ALA C 1 93 ? -85.797 9.529 15.729 1.00 26.48 67 ALA C N 1
ATOM 5575 C CA . ALA C 1 93 ? -84.597 9.934 16.454 1.00 27.49 67 ALA C CA 1
ATOM 5576 C C . ALA C 1 93 ? -84.562 11.431 16.742 1.00 26.96 67 ALA C C 1
ATOM 5577 O O . ALA C 1 93 ? -84.863 12.247 15.877 1.00 28.05 67 ALA C O 1
ATOM 5579 N N . ARG C 1 94 ? -84.198 11.792 17.967 1.00 26.92 68 ARG C N 1
ATOM 5580 C CA . ARG C 1 94 ? -84.114 13.197 18.336 1.00 27.26 68 ARG C CA 1
ATOM 5581 C C . ARG C 1 94 ? -82.670 13.632 18.085 1.00 25.87 68 ARG C C 1
ATOM 5582 O O . ARG C 1 94 ? -81.751 13.158 18.748 1.00 24.99 68 ARG C O 1
ATOM 5590 N N . ILE C 1 95 ? -82.481 14.526 17.117 1.00 26.03 69 ILE C N 1
ATOM 5591 C CA . ILE C 1 95 ? -81.152 15.007 16.738 1.00 24.22 69 ILE C CA 1
ATOM 5592 C C . ILE C 1 95 ? -80.815 16.349 17.382 1.00 25.26 69 ILE C C 1
ATOM 5593 O O . ILE C 1 95 ? -81.684 17.212 17.539 1.00 25.01 69 ILE C O 1
ATOM 5598 N N . HIS C 1 96 ? -79.546 16.524 17.744 1.00 24.10 70 HIS C N 1
ATOM 5599 C CA . HIS C 1 96 ? -79.093 17.758 18.372 1.00 23.47 70 HIS C CA 1
ATOM 5600 C C . HIS C 1 96 ? -77.978 18.470 17.615 1.00 23.77 70 HIS C C 1
ATOM 5601 O O . HIS C 1 96 ? -77.118 17.842 16.997 1.00 22.45 70 HIS C O 1
ATOM 5608 N N . ALA C 1 97 ? -78.007 19.795 17.669 1.00 22.96 71 ALA C N 1
ATOM 5609 C CA . ALA C 1 97 ? -76.989 20.604 17.023 1.00 23.09 71 ALA C CA 1
ATOM 5610 C C . ALA C 1 97 ? -76.836 21.924 17.754 1.00 22.48 71 ALA C C 1
ATOM 5611 O O . ALA C 1 97 ? -77.806 22.469 18.289 1.00 21.24 71 ALA C O 1
ATOM 5613 N N . LYS C 1 98 ? -75.607 22.419 17.797 1.00 21.06 72 LYS C N 1
ATOM 5614 C CA . LYS C 1 98 ? -75.337 23.707 18.408 1.00 22.61 72 LYS C CA 1
ATOM 5615 C C . LYS C 1 98 ? -75.830 24.710 17.370 1.00 22.42 72 LYS C C 1
ATOM 5616 O O . LYS C 1 98 ? -75.764 24.446 16.168 1.00 21.66 72 LYS C O 1
ATOM 5622 N N . TYR C 1 99 ? -76.322 25.852 17.828 1.00 23.05 73 TYR C N 1
ATOM 5623 C CA . TYR C 1 99 ? -76.839 26.863 16.919 1.00 24.50 73 TYR C CA 1
ATOM 5624 C C . TYR C 1 99 ? -76.487 28.259 17.422 1.00 23.81 73 TYR C C 1
ATOM 5625 O O . TYR C 1 99 ? -76.972 28.698 18.468 1.00 22.01 73 TYR C O 1
ATOM 5634 N N . ILE C 1 100 ? -75.621 28.943 16.682 1.00 22.48 74 ILE C N 1
ATOM 5635 C CA . ILE C 1 100 ? -75.196 30.284 17.059 1.00 22.74 74 ILE C CA 1
ATOM 5636 C C . ILE C 1 100 ? -75.685 31.300 16.039 1.00 24.76 74 ILE C C 1
ATOM 5637 O O . ILE C 1 100 ? -75.387 31.208 14.844 1.00 23.60 74 ILE C O 1
ATOM 5642 N N . LYS C 1 101 ? -76.441 32.272 16.533 1.00 24.54 75 LYS C N 1
ATOM 5643 C CA . LYS C 1 101 ? -77.013 33.319 15.703 1.00 27.25 75 LYS C CA 1
ATOM 5644 C C . LYS C 1 101 ? -76.418 34.671 16.077 1.00 27.60 75 LYS C C 1
ATOM 5645 O O . LYS C 1 101 ? -76.507 35.100 17.230 1.00 28.13 75 LYS C O 1
ATOM 5651 N N . PRO C 1 102 ? -75.784 35.358 15.111 1.00 26.60 76 PRO C N 1
ATOM 5652 C CA . PRO C 1 102 ? -75.202 36.663 15.425 1.00 28.21 76 PRO C CA 1
ATOM 5653 C C . PRO C 1 102 ? -76.317 37.677 15.681 1.00 30.37 76 PRO C C 1
ATOM 5654 O O . PRO C 1 102 ? -77.413 37.552 15.131 1.00 29.52 76 PRO C O 1
ATOM 5658 N N . LYS C 1 103 ? -76.043 38.665 16.523 1.00 32.64 77 LYS C N 1
ATOM 5659 C CA . LYS C 1 103 ? -77.034 39.688 16.828 1.00 36.37 77 LYS C CA 1
ATOM 5660 C C . LYS C 1 103 ? -76.955 40.809 15.806 1.00 37.98 77 LYS C C 1
ATOM 5661 O O . LYS C 1 103 ? -76.684 41.957 16.147 1.00 39.28 77 LYS C O 1
ATOM 5667 N N . THR C 1 104 ? -77.183 40.464 14.546 1.00 39.81 78 THR C N 1
ATOM 5668 C CA . THR C 1 104 ? -77.139 41.445 13.473 1.00 40.73 78 THR C CA 1
ATOM 5669 C C . THR C 1 104 ? -78.524 41.568 12.864 1.00 41.22 78 THR C C 1
ATOM 5670 O O . THR C 1 104 ? -79.452 40.876 13.277 1.00 40.10 78 THR C O 1
ATOM 5674 N N . GLU C 1 105 ? -78.658 42.452 11.883 1.00 42.34 79 GLU C N 1
ATOM 5675 C CA . GLU C 1 105 ? -79.937 42.674 11.220 1.00 42.78 79 GLU C CA 1
ATOM 5676 C C . GLU C 1 105 ? -79.977 42.015 9.849 1.00 39.99 79 GLU C C 1
ATOM 5677 O O . GLU C 1 105 ? -78.956 41.905 9.179 1.00 38.97 79 GLU C O 1
ATOM 5683 N N . GLY C 1 106 ? -81.164 41.569 9.449 1.00 38.75 80 GLY C N 1
ATOM 5684 C CA . GLY C 1 106 ? -81.336 40.957 8.142 1.00 37.59 80 GLY C CA 1
ATOM 5685 C C . GLY C 1 106 ? -80.840 39.535 7.955 1.00 36.95 80 GLY C C 1
ATOM 5686 O O . GLY C 1 106 ? -80.379 38.883 8.896 1.00 37.15 80 GLY C O 1
ATOM 5687 N N . LYS C 1 107 ? -80.947 39.059 6.718 1.00 34.48 81 LYS C N 1
ATOM 5688 C CA . LYS C 1 107 ? -80.521 37.716 6.349 1.00 32.53 81 LYS C CA 1
ATOM 5689 C C . LYS C 1 107 ? -79.038 37.690 6.003 1.00 29.86 81 LYS C C 1
ATOM 5690 O O . LYS C 1 107 ? -78.474 38.685 5.553 1.00 27.98 81 LYS C O 1
ATOM 5696 N N . HIS C 1 108 ? -78.409 36.542 6.214 1.00 27.51 82 HIS C N 1
ATOM 5697 C CA . HIS C 1 108 ? -76.989 36.400 5.937 1.00 25.40 82 HIS C CA 1
ATOM 5698 C C . HIS C 1 108 ? -76.654 34.930 5.714 1.00 24.46 82 HIS C C 1
ATOM 5699 O O . HIS C 1 108 ? -77.528 34.068 5.822 1.00 22.83 82 HIS C O 1
ATOM 5706 N N . PRO C 1 109 ? -75.386 34.626 5.385 1.00 24.02 83 PRO C N 1
ATOM 5707 C CA . PRO C 1 109 ? -74.982 33.235 5.154 1.00 22.15 83 PRO C CA 1
ATOM 5708 C C . PRO C 1 109 ? -75.033 32.403 6.429 1.00 22.76 83 PRO C C 1
ATOM 5709 O O . PRO C 1 109 ? -75.170 32.937 7.535 1.00 20.46 83 PRO C O 1
ATOM 5713 N N . ALA C 1 110 ? -74.927 31.090 6.258 1.00 21.99 84 ALA C N 1
ATOM 5714 C CA . ALA C 1 110 ? -74.919 30.163 7.377 1.00 22.67 84 ALA C CA 1
ATOM 5715 C C . ALA C 1 110 ? -73.922 29.057 7.063 1.00 23.04 84 ALA C C 1
ATOM 5716 O O . ALA C 1 110 ? -73.725 28.699 5.898 1.00 23.47 84 ALA C O 1
ATOM 5718 N N . LEU C 1 111 ? -73.277 28.543 8.104 1.00 21.19 85 LEU C N 1
ATOM 5719 C CA . LEU C 1 111 ? -72.325 27.451 7.961 1.00 20.64 85 LEU C CA 1
ATOM 5720 C C . LEU C 1 111 ? -72.796 26.299 8.842 1.00 20.85 85 LEU C C 1
ATOM 5721 O O . LEU C 1 111 ? -73.144 26.508 10.006 1.00 21.69 85 LEU C O 1
ATOM 5726 N N . ILE C 1 112 ? -72.828 25.095 8.279 1.00 18.94 86 ILE C N 1
ATOM 5727 C CA . ILE C 1 112 ? -73.223 23.908 9.032 1.00 19.88 86 ILE C CA 1
ATOM 5728 C C . ILE C 1 112 ? -71.983 23.020 9.116 1.00 21.02 86 ILE C C 1
ATOM 5729 O O . ILE C 1 112 ? -71.443 22.597 8.091 1.00 21.48 86 ILE C O 1
ATOM 5734 N N . ARG C 1 113 ? -71.520 22.753 10.334 1.00 20.59 87 ARG C N 1
ATOM 5735 C CA . ARG C 1 113 ? -70.333 21.924 10.532 1.00 20.53 87 ARG C CA 1
ATOM 5736 C C . ARG C 1 113 ? -70.670 20.504 10.956 1.00 21.11 87 ARG C C 1
ATOM 5737 O O . ARG C 1 113 ? -71.593 20.277 11.744 1.00 20.80 87 ARG C O 1
ATOM 5745 N N . PHE C 1 114 ? -69.908 19.552 10.426 1.00 18.96 88 PHE C N 1
ATOM 5746 C CA . PHE C 1 114 ? -70.069 18.143 10.756 1.00 19.34 88 PHE C CA 1
ATOM 5747 C C . PHE C 1 114 ? -68.756 17.670 11.381 1.00 19.35 88 PHE C C 1
ATOM 5748 O O . PHE C 1 114 ? -67.677 18.097 10.971 1.00 18.73 88 PHE C O 1
ATOM 5756 N N . HIS C 1 115 ? -68.849 16.788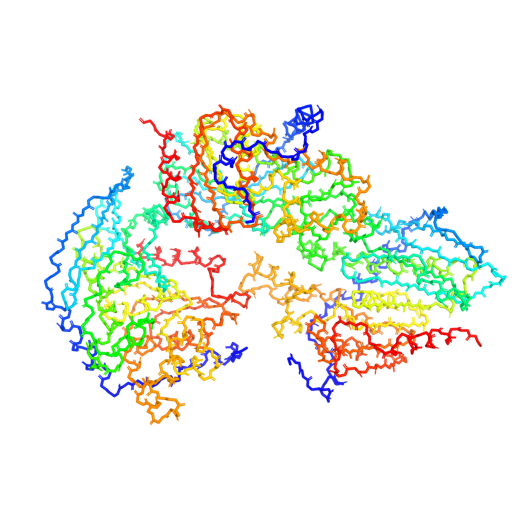 12.371 1.00 21.11 89 HIS C N 1
ATOM 5757 C CA . HIS C 1 115 ? -67.665 16.340 13.099 1.00 20.24 89 HIS C CA 1
ATOM 5758 C C . HIS C 1 115 ? -67.077 14.969 12.753 1.00 20.87 89 HIS C C 1
ATOM 5759 O O . HIS C 1 115 ? -67.669 14.181 12.014 1.00 19.68 89 HIS C O 1
ATOM 5766 N N . GLY C 1 116 ? -65.900 14.710 13.323 1.00 20.55 90 GLY C N 1
ATOM 5767 C CA . GLY C 1 116 ? -65.192 13.460 13.115 1.00 20.18 90 GLY C CA 1
ATOM 5768 C C . GLY C 1 116 ? -65.860 12.244 13.730 1.00 20.75 90 GLY C C 1
ATOM 5769 O O . GLY C 1 116 ? -66.734 12.349 14.596 1.00 21.47 90 GLY C O 1
ATOM 5770 N N . TYR C 1 117 ? -65.427 11.078 13.269 1.00 19.14 91 TYR C N 1
ATOM 5771 C CA . TYR C 1 117 ? -65.953 9.797 13.711 1.00 19.59 91 TYR C CA 1
ATOM 5772 C C . TYR C 1 117 ? -65.758 9.613 15.218 1.00 20.31 91 TYR C C 1
ATOM 5773 O O . TYR C 1 117 ? -64.636 9.695 15.715 1.00 20.86 91 TYR C O 1
ATOM 5782 N N . SER C 1 118 ? -66.866 9.387 15.927 1.00 20.00 92 SER C N 1
ATOM 5783 C CA . SER C 1 118 ? -66.888 9.178 17.383 1.00 21.04 92 SER C CA 1
ATOM 5784 C C . SER C 1 118 ? -66.792 10.469 18.204 1.00 23.30 92 SER C C 1
ATOM 5785 O O . SER C 1 118 ? -66.824 10.429 19.436 1.00 23.01 92 SER C O 1
ATOM 5788 N N . SER C 1 119 ? -66.687 11.612 17.531 1.00 21.27 93 SER C N 1
ATOM 5789 C CA . SER C 1 119 ? -66.582 12.886 18.236 1.00 21.68 93 SER C CA 1
ATOM 5790 C C . SER C 1 119 ? -67.963 13.526 18.387 1.00 20.57 93 SER C C 1
ATOM 5791 O O . SER C 1 119 ? -68.980 12.835 18.373 1.00 21.59 93 SER C O 1
ATOM 5794 N N . ASN C 1 120 ? -67.995 14.843 18.547 1.00 22.28 94 ASN C N 1
ATOM 5795 C CA . ASN C 1 120 ? -69.249 15.576 18.680 1.00 22.12 94 ASN C CA 1
ATOM 5796 C C . ASN C 1 120 ? -69.042 16.988 18.159 1.00 22.57 94 ASN C C 1
ATOM 5797 O O . ASN C 1 120 ? -67.979 17.302 17.623 1.00 20.36 94 ASN C O 1
ATOM 5802 N N . SER C 1 121 ? -70.052 17.840 18.322 1.00 22.58 95 SER C N 1
ATOM 5803 C CA . SER C 1 121 ? -69.977 19.212 17.827 1.00 24.85 95 SER C CA 1
ATOM 5804 C C . SER C 1 121 ? -68.874 20.049 18.468 1.00 24.45 95 SER C C 1
ATOM 5805 O O . SER C 1 121 ? -68.542 21.125 17.970 1.00 26.28 95 SER C O 1
ATOM 5808 N N . GLY C 1 122 ? -68.314 19.562 19.570 1.00 24.00 96 GLY C N 1
ATOM 5809 C CA . GLY C 1 122 ? -67.242 20.282 20.234 1.00 24.85 96 GLY C CA 1
ATOM 5810 C C . GLY C 1 122 ? -67.630 21.451 21.128 1.00 25.39 96 GLY C C 1
ATOM 5811 O O . GLY C 1 122 ? -68.705 21.466 21.729 1.00 26.34 96 GLY C O 1
ATOM 5812 N N . ASP C 1 123 ? -66.732 22.429 21.219 1.00 22.77 97 ASP C N 1
ATOM 5813 C CA . ASP C 1 123 ? -66.935 23.617 22.044 1.00 23.88 97 ASP C CA 1
ATOM 5814 C C . ASP C 1 123 ? -67.667 24.717 21.283 1.00 22.91 97 ASP C C 1
ATOM 5815 O O . ASP C 1 123 ? -67.690 24.731 20.049 1.00 21.39 97 ASP C O 1
ATOM 5820 N N . TRP C 1 124 ? -68.265 25.641 22.026 1.00 21.42 98 TRP C N 1
ATOM 5821 C CA . TRP C 1 124 ? -68.989 26.746 21.414 1.00 21.55 98 TRP C CA 1
ATOM 5822 C C . TRP C 1 124 ? -68.066 27.847 20.899 1.00 20.53 98 TRP C C 1
ATOM 5823 O O . TRP C 1 124 ? -68.256 28.373 19.801 1.00 19.51 98 TRP C O 1
ATOM 5834 N N . ASN C 1 125 ? -67.066 28.186 21.705 1.00 18.88 99 ASN C N 1
ATOM 5835 C CA . ASN C 1 125 ? -66.165 29.285 21.394 1.00 20.15 99 ASN C CA 1
ATOM 5836 C C . ASN C 1 125 ? -65.445 29.279 20.050 1.00 19.00 99 ASN C C 1
ATOM 5837 O O . ASN C 1 125 ? -65.341 30.329 19.420 1.00 17.73 99 ASN C O 1
ATOM 5842 N N . ASP C 1 126 ? -64.956 28.123 19.604 1.00 19.54 100 ASP C N 1
ATOM 5843 C CA . ASP C 1 126 ? -64.238 28.070 18.332 1.00 21.71 100 ASP C CA 1
ATOM 5844 C C . ASP C 1 126 ? -65.136 28.136 17.099 1.00 22.41 100 ASP C C 1
ATOM 5845 O O . ASP C 1 126 ? -64.645 28.203 15.971 1.00 22.80 100 ASP C O 1
ATOM 5850 N N . LYS C 1 127 ? -66.449 28.124 17.311 1.00 22.63 101 LYS C N 1
ATOM 5851 C CA . LYS C 1 127 ? -67.393 28.238 16.203 1.00 22.71 101 LYS C CA 1
ATOM 5852 C C . LYS C 1 127 ? -67.613 29.734 15.949 1.00 22.34 101 LYS C C 1
ATOM 5853 O O . LYS C 1 127 ? -68.144 30.137 14.912 1.00 21.52 101 LYS C O 1
ATOM 5859 N N . LEU C 1 128 ? -67.179 30.553 16.903 1.00 20.02 102 LEU C N 1
ATOM 5860 C CA . LEU C 1 128 ? -67.363 31.995 16.816 1.00 21.19 102 LEU C CA 1
ATOM 5861 C C . LEU C 1 128 ? -66.524 32.714 15.770 1.00 21.34 102 LEU C C 1
ATOM 5862 O O . LEU C 1 128 ? -66.760 33.889 15.505 1.00 20.83 102 LEU C O 1
ATOM 5867 N N . ASN C 1 129 ? -65.546 32.030 15.179 1.00 21.50 103 ASN C N 1
ATOM 5868 C CA . ASN C 1 129 ? -64.728 32.674 14.157 1.00 21.03 103 ASN C CA 1
ATOM 5869 C C . ASN C 1 129 ? -65.619 33.047 12.969 1.00 21.05 103 ASN C C 1
ATOM 5870 O O . ASN C 1 129 ? -65.464 34.119 12.389 1.00 21.05 103 ASN C O 1
ATOM 5875 N N . TYR C 1 130 ? -66.564 32.176 12.620 1.00 20.00 104 TYR C N 1
ATOM 5876 C CA . TYR C 1 130 ? -67.474 32.479 11.516 1.00 19.66 104 TYR C CA 1
ATOM 5877 C C . TYR C 1 130 ? -68.582 33.433 11.959 1.00 20.90 104 TYR C C 1
ATOM 5878 O O . TYR C 1 130 ? -69.143 34.174 11.148 1.00 20.69 104 TYR C O 1
ATOM 5887 N N . VAL C 1 131 ? -68.896 33.421 13.250 1.00 20.17 105 VAL C N 1
ATOM 5888 C CA . VAL C 1 131 ? -69.912 34.328 13.761 1.00 19.49 105 VAL C CA 1
ATOM 5889 C C . VAL C 1 131 ? -69.330 35.730 13.665 1.00 19.79 105 VAL C C 1
ATOM 5890 O O . VAL C 1 131 ? -70.056 36.707 13.506 1.00 21.26 105 VAL C O 1
ATOM 5894 N N . ALA C 1 132 ? -68.008 35.827 13.763 1.00 21.12 106 ALA C N 1
ATOM 5895 C CA . ALA C 1 132 ? -67.350 37.122 13.652 1.00 22.52 106 ALA C CA 1
ATOM 5896 C C . ALA C 1 132 ? -67.611 37.669 12.249 1.00 23.58 106 ALA C C 1
ATOM 5897 O O . ALA C 1 132 ? -67.682 38.884 12.047 1.00 23.44 106 ALA C O 1
ATOM 5899 N N . ALA C 1 133 ? -67.753 36.760 11.285 1.00 23.25 107 ALA C N 1
ATOM 5900 C CA . ALA C 1 133 ? -68.000 37.136 9.898 1.00 23.54 107 ALA C CA 1
ATOM 5901 C C . ALA C 1 133 ? -69.484 37.319 9.602 1.00 24.83 107 ALA C C 1
ATOM 5902 O O . ALA C 1 133 ? -69.873 37.457 8.442 1.00 26.49 107 ALA C O 1
ATOM 5904 N N . GLY C 1 134 ? -70.310 37.307 10.646 1.00 24.55 108 GLY C N 1
ATOM 5905 C CA . GLY C 1 134 ? -71.738 37.507 10.464 1.00 23.55 108 GLY C CA 1
ATOM 5906 C C . GLY C 1 134 ? -72.531 36.272 10.080 1.00 23.53 108 GLY C C 1
ATOM 5907 O O . GLY C 1 134 ? -73.708 36.370 9.741 1.00 21.83 108 GLY C O 1
ATOM 5908 N N . PHE C 1 135 ? -71.892 35.111 10.134 1.00 22.69 109 PHE C N 1
ATOM 5909 C CA . PHE C 1 135 ? -72.549 33.850 9.798 1.00 22.76 109 PHE C CA 1
ATOM 5910 C C . PHE C 1 135 ? -73.319 33.258 10.970 1.00 23.69 109 PHE C C 1
ATOM 5911 O O . PHE C 1 135 ? -72.945 33.434 12.130 1.00 22.78 109 PHE C O 1
ATOM 5919 N N . THR C 1 136 ? -74.400 32.556 10.652 1.00 22.06 110 THR C N 1
ATOM 5920 C CA . THR C 1 136 ? -75.140 31.824 11.657 1.00 21.93 110 THR C CA 1
ATOM 5921 C C . THR C 1 136 ? -74.337 30.522 11.577 1.00 21.65 110 THR C C 1
ATOM 5922 O O . THR C 1 136 ? -73.999 30.073 10.482 1.00 21.69 110 THR C O 1
ATOM 5926 N N . VAL C 1 137 ? -73.992 29.934 12.712 1.00 21.42 111 VAL C N 1
ATOM 5927 C CA . VAL C 1 137 ? -73.224 28.695 12.681 1.00 20.86 111 VAL C CA 1
ATOM 5928 C C . VAL C 1 137 ? -73.970 27.564 13.372 1.00 21.17 111 VAL C C 1
ATOM 5929 O O . VAL C 1 137 ? -74.465 27.724 14.490 1.00 20.18 111 VAL C O 1
ATOM 5933 N N . VAL C 1 138 ? -74.061 26.427 12.691 1.00 19.91 112 VAL C N 1
ATOM 5934 C CA . VAL C 1 138 ? -74.731 25.251 13.233 1.00 20.53 112 VAL C CA 1
ATOM 5935 C C . VAL C 1 138 ? -73.750 24.076 13.203 1.00 20.90 112 VAL C C 1
ATOM 5936 O O . VAL C 1 138 ? -73.020 23.902 12.233 1.00 21.03 112 VAL C O 1
ATOM 5940 N N . ALA C 1 139 ? -73.721 23.285 14.272 1.00 21.46 113 ALA C N 1
ATOM 5941 C CA . ALA C 1 139 ? -72.827 22.129 14.350 1.00 21.27 113 ALA C CA 1
ATOM 5942 C C . ALA C 1 139 ? -73.624 20.929 14.841 1.00 19.81 113 ALA C C 1
ATOM 5943 O O . ALA C 1 139 ? -73.988 20.855 16.016 1.00 20.28 113 ALA C O 1
ATOM 5945 N N . MET C 1 140 ? -73.882 19.989 13.935 1.00 17.62 114 MET C N 1
ATOM 5946 C CA . MET C 1 140 ? -74.673 18.796 14.239 1.00 18.00 114 MET C CA 1
ATOM 5947 C C . MET C 1 140 ? -73.933 17.637 14.899 1.00 19.93 114 MET C C 1
ATOM 5948 O O . MET C 1 140 ? -72.778 17.351 14.570 1.00 21.02 114 MET C O 1
ATOM 5953 N N . ASP C 1 141 ? -74.614 16.970 15.830 1.00 19.97 115 ASP C N 1
ATOM 5954 C CA . ASP C 1 141 ? -74.057 15.805 16.511 1.00 21.28 115 ASP C CA 1
ATOM 5955 C C . ASP C 1 141 ? -74.570 14.586 15.759 1.00 21.74 115 ASP C C 1
ATOM 5956 O O . ASP C 1 141 ? -75.751 14.512 15.406 1.00 20.60 115 ASP C O 1
ATOM 5961 N N . VAL C 1 142 ? -73.692 13.626 15.512 1.00 21.20 116 VAL C N 1
ATOM 5962 C CA . VAL C 1 142 ? -74.107 12.427 14.809 1.00 19.43 116 VAL C CA 1
ATOM 5963 C C . VAL C 1 142 ? -74.763 11.442 15.764 1.00 19.43 116 VAL C C 1
ATOM 5964 O O . VAL C 1 142 ? -74.316 11.279 16.900 1.00 18.09 116 VAL C O 1
ATOM 5968 N N . ARG C 1 143 ? -75.829 10.800 15.293 1.00 16.47 117 ARG C N 1
ATOM 5969 C CA . ARG C 1 143 ? -76.550 9.808 16.076 1.00 19.77 117 ARG C CA 1
ATOM 5970 C C . ARG C 1 143 ? -75.635 8.817 16.791 1.00 20.42 117 ARG C C 1
ATOM 5971 O O . ARG C 1 143 ? -74.732 8.235 16.186 1.00 19.57 117 ARG C O 1
ATOM 5979 N N . GLY C 1 144 ? -75.888 8.626 18.081 1.00 21.50 118 GLY C N 1
ATOM 5980 C CA . GLY C 1 144 ? -75.134 7.666 18.866 1.00 21.22 118 GLY C CA 1
ATOM 5981 C C . GLY C 1 144 ? -73.626 7.762 18.941 1.00 21.77 118 GLY C C 1
ATOM 5982 O O . GLY C 1 144 ? -72.969 6.792 19.324 1.00 20.91 118 GLY C O 1
ATOM 5983 N N . GLN C 1 145 ? -73.050 8.903 18.582 1.00 21.48 119 GLN C N 1
ATOM 5984 C CA . GLN C 1 145 ? -71.606 9.010 18.681 1.00 22.04 119 GLN C CA 1
ATOM 5985 C C . GLN C 1 145 ? -71.215 9.760 19.957 1.00 22.92 119 GLN C C 1
ATOM 5986 O O . GLN C 1 145 ? -71.712 9.420 21.033 1.00 23.09 119 GLN C O 1
ATOM 5992 N N . GLY C 1 146 ? -70.359 10.768 19.871 1.00 23.55 120 GLY C N 1
ATOM 5993 C CA . GLY C 1 146 ? -69.945 11.453 21.087 1.00 24.52 120 GLY C CA 1
ATOM 5994 C C . GLY C 1 146 ? -70.779 12.618 21.586 1.00 25.18 120 GLY C C 1
ATOM 5995 O O . GLY C 1 146 ? -70.437 13.225 22.603 1.00 25.15 120 GLY C O 1
ATOM 5996 N N . GLY C 1 147 ? -71.871 12.926 20.895 1.00 23.85 121 GLY C N 1
ATOM 5997 C CA . GLY C 1 147 ? -72.699 14.047 21.296 1.00 24.59 121 GLY C CA 1
ATOM 5998 C C . GLY C 1 147 ? -74.025 13.695 21.938 1.00 24.25 121 GLY C C 1
ATOM 5999 O O . GLY C 1 147 ? -74.146 12.679 22.621 1.00 23.98 121 GLY C O 1
ATOM 6000 N N . GLN C 1 148 ? -75.028 14.536 21.700 1.00 24.57 122 GLN C N 1
ATOM 6001 C CA . GLN C 1 148 ? -76.348 14.335 22.280 1.00 26.68 122 GLN C CA 1
ATOM 6002 C C . GLN C 1 148 ? -77.441 13.929 21.287 1.00 26.43 122 GLN C C 1
ATOM 6003 O O . GLN C 1 148 ? -78.626 14.144 21.545 1.00 25.62 122 GLN C O 1
ATOM 6009 N N . SER C 1 149 ? -77.047 13.349 20.156 1.00 23.64 123 SER C N 1
ATOM 6010 C CA . SER C 1 149 ? -78.017 12.900 19.165 1.00 23.43 123 SER C CA 1
ATOM 6011 C C . SER C 1 149 ? -78.328 11.424 19.358 1.00 23.87 123 SER C C 1
ATOM 6012 O O . SER C 1 149 ? -77.438 10.604 19.562 1.00 23.09 123 SER C O 1
ATOM 6015 N N . GLN C 1 150 ? -79.608 11.103 19.263 1.00 22.83 124 GLN C N 1
ATOM 6016 C CA . GLN C 1 150 ? -80.101 9.751 19.460 1.00 25.27 124 GLN C CA 1
ATOM 6017 C C . GLN C 1 150 ? -80.054 8.799 18.256 1.00 24.75 124 GLN C C 1
ATOM 6018 O O . GLN C 1 150 ? -80.326 9.184 17.116 1.00 25.13 124 GLN C O 1
ATOM 6024 N N . ASP C 1 151 ? -79.662 7.558 18.530 1.00 24.72 125 ASP C N 1
ATOM 6025 C CA . ASP C 1 151 ? -79.639 6.486 17.535 1.00 25.72 125 ASP C CA 1
ATOM 6026 C C . ASP C 1 151 ? -80.687 5.520 18.081 1.00 26.58 125 ASP C C 1
ATOM 6027 O O . ASP C 1 151 ? -80.446 4.838 19.081 1.00 26.66 125 ASP C O 1
ATOM 6032 N N . VAL C 1 152 ? -81.855 5.483 17.447 1.00 27.05 126 VAL C N 1
ATOM 6033 C CA . VAL C 1 152 ? -82.938 4.619 17.907 1.00 26.96 126 VAL C CA 1
ATOM 6034 C C . VAL C 1 152 ? -82.630 3.135 17.736 1.00 27.80 126 VAL C C 1
ATOM 6035 O O . VAL C 1 152 ? -83.333 2.275 18.274 1.00 26.90 126 VAL C O 1
ATOM 6039 N N . GLY C 1 153 ? -81.574 2.837 16.987 1.00 27.40 127 GLY C N 1
ATOM 6040 C CA . GLY C 1 153 ? -81.198 1.455 16.776 1.00 27.16 127 GLY C CA 1
ATOM 6041 C C . GLY C 1 153 ? -82.324 0.665 16.144 1.00 28.51 127 GLY C C 1
ATOM 6042 O O . GLY C 1 153 ? -82.987 1.143 15.221 1.00 28.46 127 GLY C O 1
ATOM 6043 N N . GLY C 1 154 ? -82.539 -0.546 16.643 1.00 29.09 128 GLY C N 1
ATOM 6044 C CA . GLY C 1 154 ? -83.589 -1.389 16.106 1.00 28.95 128 GLY C CA 1
ATOM 6045 C C . GLY C 1 154 ? -83.134 -2.140 14.871 1.00 29.42 128 GLY C C 1
ATOM 6046 O O . GLY C 1 154 ? -83.937 -2.431 13.994 1.00 31.08 128 GLY C O 1
ATOM 6047 N N . VAL C 1 155 ? -81.843 -2.450 14.791 1.00 28.98 129 VAL C N 1
ATOM 6048 C CA . VAL C 1 155 ? -81.316 -3.183 13.645 1.00 28.93 129 VAL C CA 1
ATOM 6049 C C . VAL C 1 155 ? -80.853 -4.572 14.044 1.00 29.65 129 VAL C C 1
ATOM 6050 O O . VAL C 1 155 ? -80.600 -4.838 15.219 1.00 28.39 129 VAL C O 1
ATOM 6054 N N . THR C 1 156 ? -80.761 -5.458 13.059 1.00 29.28 130 THR C N 1
ATOM 6055 C CA . THR C 1 156 ? -80.290 -6.815 13.296 1.00 30.45 130 THR C CA 1
ATOM 6056 C C . THR C 1 156 ? -78.801 -6.778 12.995 1.00 30.15 130 THR C C 1
ATOM 6057 O O . THR C 1 156 ? -78.333 -5.893 12.273 1.00 33.45 130 THR C O 1
ATOM 6061 N N . GLY C 1 157 ? -78.054 -7.723 13.550 1.00 27.82 131 GLY C N 1
ATOM 6062 C CA . GLY C 1 157 ? -76.626 -7.747 13.304 1.00 25.65 131 GLY C CA 1
ATOM 6063 C C . GLY C 1 157 ? -75.809 -7.099 14.404 1.00 24.40 131 GLY C C 1
ATOM 6064 O O . GLY C 1 157 ? -76.330 -6.742 15.466 1.00 23.91 131 GLY C O 1
ATOM 6065 N N . ASN C 1 158 ? -74.519 -6.941 14.130 1.00 22.34 132 ASN C N 1
ATOM 6066 C CA . ASN C 1 158 ? -73.564 -6.355 15.062 1.00 22.60 132 ASN C CA 1
ATOM 6067 C C . ASN C 1 158 ? -73.916 -4.935 15.508 1.00 22.64 132 ASN C C 1
ATOM 6068 O O . ASN C 1 158 ? -74.369 -4.118 14.713 1.00 22.01 132 ASN C O 1
ATOM 6073 N N . THR C 1 159 ? -73.708 -4.652 16.790 1.00 22.82 133 THR C N 1
ATOM 6074 C CA . THR C 1 159 ? -73.977 -3.327 17.339 1.00 22.80 133 THR C CA 1
ATOM 6075 C C . THR C 1 159 ? -72.858 -2.944 18.301 1.00 22.88 133 THR C C 1
ATOM 6076 O O . THR C 1 159 ? -72.942 -1.930 18.992 1.00 23.58 133 THR C O 1
ATOM 6080 N N . LEU C 1 160 ? -71.808 -3.758 18.336 1.00 23.05 134 LEU C N 1
ATOM 6081 C CA . LEU C 1 160 ? -70.689 -3.516 19.237 1.00 23.65 134 LEU C CA 1
ATOM 6082 C C . LEU C 1 160 ? -69.676 -2.467 18.779 1.00 25.46 134 LEU C C 1
ATOM 6083 O O . LEU C 1 160 ? -69.233 -1.647 19.580 1.00 27.76 134 LEU C O 1
ATOM 6088 N N . ASN C 1 161 ? -69.301 -2.487 17.505 1.00 25.74 135 ASN C N 1
ATOM 6089 C CA . ASN C 1 161 ? -68.322 -1.519 17.009 1.00 28.71 135 ASN C CA 1
ATOM 6090 C C . ASN C 1 161 ? -68.586 -1.060 15.580 1.00 26.58 135 ASN C C 1
ATOM 6091 O O . ASN C 1 161 ? -68.733 -1.879 14.678 1.00 26.93 135 ASN C O 1
ATOM 6096 N N . GLY C 1 162 ? -68.642 0.253 15.381 1.00 24.71 136 GLY C N 1
ATOM 6097 C CA . GLY C 1 162 ? -68.824 0.783 14.044 1.00 24.31 136 GLY C CA 1
ATOM 6098 C C . GLY C 1 162 ? -70.215 1.095 13.538 1.00 22.61 136 GLY C C 1
ATOM 6099 O O . GLY C 1 162 ? -71.139 0.289 13.641 1.00 23.88 136 GLY C O 1
ATOM 6100 N N . HIS C 1 163 ? -70.345 2.280 12.956 1.00 22.17 137 HIS C N 1
ATOM 6101 C CA . HIS C 1 163 ? -71.608 2.724 12.394 1.00 22.38 137 HIS C CA 1
ATOM 6102 C C . HIS C 1 163 ? -71.661 2.434 10.895 1.00 22.63 137 HIS C C 1
ATOM 6103 O O . HIS C 1 163 ? -72.742 2.409 10.301 1.00 22.11 137 HIS C O 1
ATOM 6110 N N . ILE C 1 164 ? -70.501 2.209 10.281 1.00 21.57 138 ILE C N 1
ATOM 6111 C CA . ILE C 1 164 ? -70.483 1.907 8.850 1.00 22.37 138 ILE C CA 1
ATOM 6112 C C . ILE C 1 164 ? -71.186 0.584 8.585 1.00 22.20 138 ILE C C 1
ATOM 6113 O O . ILE C 1 164 ? -71.954 0.469 7.632 1.00 23.73 138 ILE C O 1
ATOM 6118 N N . ILE C 1 165 ? -70.932 -0.412 9.428 1.00 21.29 139 ILE C N 1
ATOM 6119 C CA . ILE C 1 165 ? -71.555 -1.720 9.244 1.00 22.05 139 ILE C CA 1
ATOM 6120 C C . ILE C 1 165 ? -72.846 -1.878 10.036 1.00 21.58 139 ILE C C 1
ATOM 6121 O O . ILE C 1 165 ? -73.467 -2.944 10.011 1.00 21.89 139 ILE C O 1
ATOM 6126 N N . ARG C 1 166 ? -73.253 -0.820 10.734 1.00 21.07 140 ARG C N 1
ATOM 6127 C CA . ARG C 1 166 ? -74.474 -0.869 11.536 1.00 22.26 140 ARG C CA 1
ATOM 6128 C C . ARG C 1 166 ? -75.691 -0.997 10.627 1.00 23.09 140 ARG C C 1
ATOM 6129 O O . ARG C 1 166 ? -76.002 -0.084 9.860 1.00 21.63 140 ARG C O 1
ATOM 6137 N N . GLY C 1 167 ? -76.371 -2.137 10.722 1.00 23.81 141 GLY C N 1
ATOM 6138 C CA . GLY C 1 167 ? -77.546 -2.374 9.903 1.00 23.86 141 GLY C CA 1
ATOM 6139 C C . GLY C 1 167 ? -77.197 -2.960 8.549 1.00 24.98 141 GLY C C 1
ATOM 6140 O O . GLY C 1 167 ? -78.051 -3.042 7.665 1.00 26.09 141 GLY C O 1
ATOM 6141 N N . LEU C 1 168 ? -75.945 -3.377 8.384 1.00 24.88 142 LEU C N 1
ATOM 6142 C CA . LEU C 1 168 ? -75.492 -3.951 7.121 1.00 26.20 142 LEU C CA 1
ATOM 6143 C C . LEU C 1 168 ? -76.161 -5.296 6.825 1.00 27.26 142 LEU C C 1
ATOM 6144 O O . LEU C 1 168 ? -76.379 -5.642 5.663 1.00 26.25 142 LEU C O 1
ATOM 6149 N N . ASP C 1 169 ? -76.483 -6.059 7.866 1.00 28.05 143 ASP C N 1
ATOM 6150 C CA . ASP C 1 169 ? -77.142 -7.344 7.661 1.00 30.71 143 ASP C CA 1
ATOM 6151 C C . ASP C 1 169 ? -78.656 -7.193 7.717 1.00 32.84 143 ASP C C 1
ATOM 6152 O O . ASP C 1 169 ? -79.387 -8.181 7.703 1.00 35.06 143 ASP C O 1
ATOM 6157 N N . ASP C 1 170 ? -79.123 -5.950 7.780 1.00 33.09 144 ASP C N 1
ATOM 6158 C CA . ASP C 1 170 ? -80.552 -5.669 7.835 1.00 33.50 144 ASP C CA 1
ATOM 6159 C C . ASP C 1 170 ? -80.955 -5.159 6.447 1.00 33.82 144 ASP C C 1
ATOM 6160 O O . ASP C 1 170 ? -80.159 -5.223 5.505 1.00 33.34 144 ASP C O 1
ATOM 6165 N N . ASP C 1 171 ? -82.183 -4.671 6.308 1.00 31.99 145 ASP C N 1
ATOM 6166 C CA . ASP C 1 171 ? -82.635 -4.130 5.028 1.00 33.36 145 ASP C CA 1
ATOM 6167 C C . ASP C 1 171 ? -81.800 -2.874 4.770 1.00 30.98 145 ASP C C 1
ATOM 6168 O O . ASP C 1 171 ? -81.477 -2.146 5.706 1.00 29.93 145 ASP C O 1
ATOM 6173 N N . ALA C 1 172 ? -81.435 -2.632 3.513 1.00 28.90 146 ALA C N 1
ATOM 6174 C CA . ALA C 1 172 ? -80.621 -1.463 3.160 1.00 27.55 146 ALA C CA 1
ATOM 6175 C C . ALA C 1 172 ? -81.230 -0.141 3.614 1.00 26.49 146 ALA C C 1
ATOM 6176 O O . ALA C 1 172 ? -80.510 0.831 3.854 1.00 26.02 146 ALA C O 1
ATOM 6178 N N . ASP C 1 173 ? -82.554 -0.098 3.723 1.00 26.76 147 ASP C N 1
ATOM 6179 C CA . ASP C 1 173 ? -83.237 1.119 4.159 1.00 27.30 147 ASP C CA 1
ATOM 6180 C C . ASP C 1 173 ? -83.063 1.339 5.660 1.00 26.66 147 ASP C C 1
ATOM 6181 O O . ASP C 1 173 ? -83.498 2.361 6.192 1.00 26.40 147 ASP C O 1
ATOM 6186 N N . ASN C 1 174 ? -82.434 0.382 6.339 1.00 26.39 148 ASN C N 1
ATOM 6187 C CA . ASN C 1 174 ? -82.216 0.492 7.780 1.00 26.57 148 ASN C CA 1
ATOM 6188 C C . ASN C 1 174 ? -80.754 0.729 8.174 1.00 25.87 148 ASN C C 1
ATOM 6189 O O . ASN C 1 174 ? -80.409 0.690 9.361 1.00 24.67 148 ASN C O 1
ATOM 6194 N N . MET C 1 175 ? -79.895 0.966 7.187 1.00 24.95 149 MET C N 1
ATOM 6195 C CA . MET C 1 175 ? -78.481 1.221 7.463 1.00 24.00 149 MET C CA 1
ATOM 6196 C C . MET C 1 175 ? -78.363 2.566 8.182 1.00 22.22 149 MET C C 1
ATOM 6197 O O . MET C 1 175 ? -78.892 3.575 7.716 1.00 21.96 149 MET C O 1
ATOM 6202 N N . LEU C 1 176 ? -77.673 2.574 9.320 1.00 21.00 150 LEU C N 1
ATOM 6203 C CA . LEU C 1 176 ? -77.528 3.787 10.123 1.00 19.40 150 LEU C CA 1
ATOM 6204 C C . LEU C 1 176 ? -77.017 5.035 9.405 1.00 19.21 150 LEU C C 1
ATOM 6205 O O . LEU C 1 176 ? -77.592 6.109 9.565 1.00 18.92 150 LEU C O 1
ATOM 6210 N N . PHE C 1 177 ? -75.948 4.922 8.625 1.00 18.68 151 PHE C N 1
ATOM 6211 C CA . PHE C 1 177 ? -75.453 6.113 7.942 1.00 20.43 151 PHE C CA 1
ATOM 6212 C C . PHE C 1 177 ? -76.458 6.657 6.936 1.00 21.95 151 PHE C C 1
ATOM 6213 O O . PHE C 1 177 ? -76.377 7.820 6.545 1.00 22.70 151 PHE C O 1
ATOM 6221 N N . ARG C 1 178 ? -77.415 5.831 6.522 1.00 23.68 152 ARG C N 1
ATOM 6222 C CA . ARG C 1 178 ? -78.430 6.315 5.594 1.00 24.51 152 ARG C CA 1
ATOM 6223 C C . ARG C 1 178 ? -79.238 7.379 6.343 1.00 22.93 152 ARG C C 1
ATOM 6224 O O . ARG C 1 178 ? -79.517 8.453 5.808 1.00 22.79 152 ARG C O 1
ATOM 6232 N N . HIS C 1 179 ? -79.602 7.065 7.587 1.00 21.74 153 HIS C N 1
ATOM 6233 C CA . HIS C 1 179 ? -80.386 7.972 8.426 1.00 22.61 153 HIS C CA 1
ATOM 6234 C C . HIS C 1 179 ? -79.585 9.213 8.795 1.00 22.49 153 HIS C C 1
ATOM 6235 O O . HIS C 1 179 ? -80.130 10.315 8.876 1.00 21.64 153 HIS C O 1
ATOM 6242 N N . ILE C 1 180 ? -78.290 9.021 9.033 1.00 21.23 154 ILE C N 1
ATOM 6243 C CA . ILE C 1 180 ? -77.409 10.124 9.400 1.00 21.00 154 ILE C CA 1
ATOM 6244 C C . ILE C 1 180 ? -77.251 11.094 8.234 1.00 20.28 154 ILE C C 1
ATOM 6245 O O . ILE C 1 180 ? -77.230 12.305 8.426 1.00 19.91 154 ILE C O 1
ATOM 6250 N N . PHE C 1 181 ? -77.128 10.556 7.024 1.00 22.36 155 PHE C N 1
ATOM 6251 C CA . PHE C 1 181 ? -77.001 11.400 5.836 1.00 21.59 155 PHE C CA 1
ATOM 6252 C C . PHE C 1 181 ? -78.287 12.225 5.727 1.00 20.89 155 PHE C C 1
ATOM 6253 O O . PHE C 1 181 ? -78.251 13.420 5.443 1.00 20.67 155 PHE C O 1
ATOM 6261 N N . LEU C 1 182 ? -79.424 11.573 5.955 1.00 20.49 156 LEU C N 1
ATOM 6262 C CA . LEU C 1 182 ? -80.710 12.254 5.888 1.00 21.87 156 LEU C CA 1
ATOM 6263 C C . LEU C 1 182 ? -80.789 13.346 6.948 1.00 22.07 156 LEU C C 1
ATOM 6264 O O . LEU C 1 182 ? -81.376 14.398 6.709 1.00 22.06 156 LEU C O 1
ATOM 6269 N N . ASP C 1 183 ? -80.194 13.102 8.115 1.00 21.92 157 ASP C N 1
ATOM 6270 C CA . ASP C 1 183 ? -80.194 14.112 9.174 1.00 22.16 157 ASP C CA 1
ATOM 6271 C C . ASP C 1 183 ? -79.490 15.376 8.685 1.00 22.21 157 ASP C C 1
ATOM 6272 O O . ASP C 1 183 ? -79.932 16.485 8.971 1.00 22.06 157 ASP C O 1
ATOM 6277 N N . THR C 1 184 ? -78.388 15.216 7.953 1.00 21.07 158 THR C N 1
ATOM 6278 C CA . THR C 1 184 ? -77.673 16.388 7.462 1.00 21.81 158 THR C CA 1
ATOM 6279 C C . THR C 1 184 ? -78.514 17.164 6.442 1.00 22.20 158 THR C C 1
ATOM 6280 O O . THR C 1 184 ? -78.556 18.390 6.472 1.00 22.82 158 THR C O 1
ATOM 6284 N N . ALA C 1 185 ? -79.183 16.450 5.544 1.00 21.41 159 ALA C N 1
ATOM 6285 C CA . ALA C 1 185 ? -80.021 17.106 4.545 1.00 25.26 159 ALA C CA 1
ATOM 6286 C C . ALA C 1 185 ? -81.211 17.777 5.231 1.00 23.95 159 ALA C C 1
ATOM 6287 O O . ALA C 1 185 ? -81.604 18.884 4.865 1.00 24.13 159 ALA C O 1
ATOM 6289 N N . GLN C 1 186 ? -81.786 17.097 6.219 1.00 25.06 160 GLN C N 1
ATOM 6290 C CA . GLN C 1 186 ? -82.929 17.639 6.949 1.00 26.09 160 GLN C CA 1
ATOM 6291 C C . GLN C 1 186 ? -82.498 18.885 7.722 1.00 25.01 160 GLN C C 1
ATOM 6292 O O . GLN C 1 186 ? -83.224 19.877 7.772 1.00 25.59 160 GLN C O 1
ATOM 6298 N N . LEU C 1 187 ? -81.315 18.834 8.325 1.00 24.17 161 LEU C N 1
ATOM 6299 C CA . LEU C 1 187 ? -80.814 19.977 9.076 1.00 24.41 161 LEU C CA 1
ATOM 6300 C C . LEU C 1 187 ? -80.551 21.147 8.130 1.00 24.51 161 LEU C C 1
ATOM 6301 O O . LEU C 1 187 ? -80.811 22.300 8.466 1.00 26.02 161 LEU C O 1
ATOM 6306 N N . ALA C 1 188 ? -80.037 20.843 6.943 1.00 25.13 162 ALA C N 1
ATOM 6307 C CA . ALA C 1 188 ? -79.746 21.872 5.954 1.00 26.15 162 ALA C CA 1
ATOM 6308 C C . ALA C 1 188 ? -81.029 22.621 5.575 1.00 27.12 162 ALA C C 1
ATOM 6309 O O . ALA C 1 188 ? -81.020 23.842 5.406 1.00 27.75 162 ALA C O 1
ATOM 6311 N N . GLY C 1 189 ? -82.127 21.882 5.445 1.00 27.72 163 GLY C N 1
ATOM 6312 C CA . GLY C 1 189 ? -83.396 22.501 5.101 1.00 27.19 163 GLY C CA 1
ATOM 6313 C C . GLY C 1 189 ? -83.952 23.307 6.263 1.00 27.62 163 GLY C C 1
ATOM 6314 O O . GLY C 1 189 ? -84.564 24.357 6.064 1.00 27.28 163 GLY C O 1
ATOM 6315 N N . ILE C 1 190 ? -83.753 22.813 7.482 1.00 26.14 164 ILE C N 1
ATOM 6316 C CA . ILE C 1 190 ? -84.237 23.516 8.664 1.00 25.22 164 ILE C CA 1
ATOM 6317 C C . ILE C 1 190 ? -83.488 24.838 8.775 1.00 26.76 164 ILE C C 1
ATOM 6318 O O . ILE C 1 190 ? -84.083 25.883 9.046 1.00 27.66 164 ILE C O 1
ATOM 6323 N N . VAL C 1 191 ? -82.178 24.785 8.551 1.00 25.23 165 VAL C N 1
ATOM 6324 C CA . VAL C 1 191 ? -81.345 25.974 8.615 1.00 24.82 165 VAL C CA 1
ATOM 6325 C C . VAL C 1 191 ? -81.747 26.961 7.524 1.00 26.17 165 VAL C C 1
ATOM 6326 O O . VAL C 1 191 ? -81.788 28.165 7.757 1.00 25.11 165 VAL C O 1
ATOM 6330 N N . MET C 1 192 ? -82.042 26.449 6.332 1.00 26.68 166 MET C N 1
ATOM 6331 C CA . MET C 1 192 ? -82.451 27.303 5.226 1.00 28.50 166 MET C CA 1
ATOM 6332 C C . MET C 1 192 ? -83.797 27.970 5.503 1.00 29.20 166 MET C C 1
ATOM 6333 O O . MET C 1 192 ? -84.161 28.932 4.832 1.00 29.96 166 MET C O 1
ATOM 6338 N N . ASN C 1 193 ? -84.529 27.461 6.491 1.00 30.18 167 ASN C N 1
ATOM 6339 C CA . ASN C 1 193 ? -85.823 28.034 6.849 1.00 30.99 167 ASN C CA 1
ATOM 6340 C C . ASN C 1 193 ? -85.732 29.000 8.028 1.00 31.81 167 ASN C C 1
ATOM 6341 O O . ASN C 1 193 ? -86.745 29.534 8.478 1.00 29.80 167 ASN C O 1
ATOM 6346 N N . MET C 1 194 ? -84.518 29.226 8.524 1.00 31.27 168 MET C N 1
ATOM 6347 C CA . MET C 1 194 ? -84.325 30.143 9.639 1.00 31.57 168 MET C CA 1
ATOM 6348 C C . MET C 1 194 ? -84.549 31.571 9.156 1.00 30.17 168 MET C C 1
ATOM 6349 O O . MET C 1 194 ? -84.106 31.946 8.071 1.00 29.16 168 MET C O 1
ATOM 6354 N N . PRO C 1 195 ? -85.233 32.391 9.967 1.00 30.79 169 PRO C N 1
ATOM 6355 C CA . PRO C 1 195 ? -85.525 33.786 9.624 1.00 30.71 169 PRO C CA 1
ATOM 6356 C C . PRO C 1 195 ? -84.328 34.652 9.247 1.00 30.19 169 PRO C C 1
ATOM 6357 O O . PRO C 1 195 ? -84.427 35.488 8.347 1.00 31.22 169 PRO C O 1
ATOM 6361 N N . GLU C 1 196 ? -83.194 34.448 9.912 1.00 28.83 170 GLU C N 1
ATOM 6362 C CA . GLU C 1 196 ? -82.008 35.247 9.621 1.00 26.32 170 GLU C CA 1
ATOM 6363 C C . GLU C 1 196 ? -81.108 34.650 8.540 1.00 25.02 170 GLU C C 1
ATOM 6364 O O . GLU C 1 196 ? -80.097 35.241 8.180 1.00 25.69 170 GLU C O 1
ATOM 6370 N N . VAL C 1 197 ? -81.483 33.493 8.009 1.00 24.84 171 VAL C N 1
ATOM 6371 C CA . VAL C 1 197 ? -80.667 32.824 6.999 1.00 24.96 171 VAL C CA 1
ATOM 6372 C C . VAL C 1 197 ? -81.139 32.932 5.550 1.00 25.21 171 VAL C C 1
ATOM 6373 O O . VAL C 1 197 ? -82.296 32.660 5.239 1.00 26.91 171 VAL C O 1
ATOM 6377 N N . ASP C 1 198 ? -80.226 33.326 4.669 1.00 27.82 172 ASP C N 1
ATOM 6378 C CA . ASP C 1 198 ? -80.522 33.402 3.241 1.00 27.63 172 ASP C CA 1
ATOM 6379 C C . ASP C 1 198 ? -80.321 31.966 2.748 1.00 28.24 172 ASP C C 1
ATOM 6380 O O . ASP C 1 198 ? -79.190 31.477 2.692 1.00 26.82 172 ASP C O 1
ATOM 6385 N N . GLU C 1 199 ? -81.415 31.297 2.395 1.00 28.75 173 GLU C N 1
ATOM 6386 C CA . GLU C 1 199 ? -81.361 29.908 1.945 1.00 29.66 173 GLU C CA 1
ATOM 6387 C C . GLU C 1 199 ? -80.409 29.614 0.784 1.00 29.53 173 GLU C C 1
ATOM 6388 O O . GLU C 1 199 ? -80.007 28.467 0.592 1.00 29.52 173 GLU C O 1
ATOM 6394 N N . ASP C 1 200 ? -80.045 30.633 0.013 1.00 29.21 174 ASP C N 1
ATOM 6395 C CA . ASP C 1 200 ? -79.135 30.427 -1.110 1.00 28.95 174 ASP C CA 1
ATOM 6396 C C . ASP C 1 200 ? -77.681 30.684 -0.736 1.00 28.94 174 ASP C C 1
ATOM 6397 O O . ASP C 1 200 ? -76.785 30.577 -1.583 1.00 27.94 174 ASP C O 1
ATOM 6402 N N . ARG C 1 201 ? -77.447 31.025 0.529 1.00 25.83 175 ARG C N 1
ATOM 6403 C CA . ARG C 1 201 ? -76.090 31.292 0.999 1.00 24.75 175 ARG C CA 1
ATOM 6404 C C . ARG C 1 201 ? -75.724 30.379 2.169 1.00 23.85 175 ARG C C 1
ATOM 6405 O O . ARG C 1 201 ? -75.330 30.849 3.233 1.00 23.28 175 ARG C O 1
ATOM 6413 N N . VAL C 1 202 ? -75.861 29.073 1.967 1.00 22.87 176 VAL C N 1
ATOM 6414 C CA . VAL C 1 202 ? -75.530 28.107 3.005 1.00 23.75 176 VAL C CA 1
ATOM 6415 C C . VAL C 1 202 ? -74.325 27.245 2.619 1.00 25.01 176 VAL C C 1
ATOM 6416 O O . VAL C 1 202 ? -74.242 26.719 1.505 1.00 24.39 176 VAL C O 1
ATOM 6420 N N . GLY C 1 203 ? -73.386 27.121 3.550 1.00 24.31 177 GLY C N 1
ATOM 6421 C CA . GLY C 1 203 ? -72.207 26.308 3.317 1.00 23.11 177 GLY C CA 1
ATOM 6422 C C . GLY C 1 203 ? -72.129 25.198 4.351 1.00 23.51 177 GLY C C 1
ATOM 6423 O O . GLY C 1 203 ? -72.691 25.325 5.441 1.00 23.35 177 GLY C O 1
ATOM 6424 N N . VAL C 1 204 ? -71.456 24.103 4.002 1.00 23.61 178 VAL C N 1
ATOM 6425 C CA . VAL C 1 204 ? -71.280 22.970 4.910 1.00 22.22 178 VAL C CA 1
ATOM 6426 C C . VAL C 1 204 ? -69.790 22.654 4.970 1.00 23.15 178 VAL C C 1
ATOM 6427 O O . VAL C 1 204 ? -69.071 22.827 3.979 1.00 20.73 178 VAL C O 1
ATOM 6431 N N . MET C 1 205 ? -69.325 22.187 6.125 1.00 20.99 179 MET C N 1
ATOM 6432 C CA . MET C 1 205 ? -67.906 21.906 6.295 1.00 22.48 179 MET C CA 1
ATOM 6433 C C . MET C 1 205 ? -67.632 20.859 7.374 1.00 21.45 179 MET C C 1
ATOM 6434 O O . MET C 1 205 ? -68.413 20.698 8.311 1.00 19.92 179 MET C O 1
ATOM 6439 N N . GLY C 1 206 ? -66.516 20.151 7.233 1.00 20.27 180 GLY C N 1
ATOM 6440 C CA . GLY C 1 206 ? -66.154 19.141 8.208 1.00 19.82 180 GLY C CA 1
ATOM 6441 C C . GLY C 1 206 ? -64.949 18.319 7.792 1.00 20.62 180 GLY C C 1
ATOM 6442 O O . GLY C 1 206 ? -64.638 18.225 6.599 1.00 20.12 180 GLY C O 1
ATOM 6443 N N . PRO C 1 207 ? -64.236 17.721 8.762 1.00 20.95 181 PRO C N 1
ATOM 6444 C CA . PRO C 1 207 ? -63.056 16.898 8.493 1.00 20.35 181 PRO C CA 1
ATOM 6445 C C . PRO C 1 207 ? -63.337 15.404 8.686 1.00 20.86 181 PRO C C 1
ATOM 6446 O O . PRO C 1 207 ? -64.143 15.017 9.539 1.00 20.13 181 PRO C O 1
ATOM 6450 N N . SER C 1 208 ? -62.668 14.569 7.897 1.00 20.56 182 SER C N 1
ATOM 6451 C CA . SER C 1 208 ? -62.827 13.119 8.002 1.00 20.52 182 SER C CA 1
ATOM 6452 C C . SER C 1 208 ? -64.311 12.745 7.884 1.00 21.63 182 SER C C 1
ATOM 6453 O O . SER C 1 208 ? -64.930 13.004 6.846 1.00 21.15 182 SER C O 1
ATOM 6456 N N . GLN C 1 209 ? -64.891 12.138 8.921 1.00 18.71 183 GLN C N 1
ATOM 6457 C CA . GLN C 1 209 ? -66.313 11.793 8.858 1.00 19.56 183 GLN C CA 1
ATOM 6458 C C . GLN C 1 209 ? -67.110 13.047 8.493 1.00 19.74 183 GLN C C 1
ATOM 6459 O O . GLN C 1 209 ? -68.074 12.983 7.729 1.00 19.20 183 GLN C O 1
ATOM 6465 N N . GLY C 1 210 ? -66.704 14.180 9.061 1.00 18.83 184 GLY C N 1
ATOM 6466 C CA . GLY C 1 210 ? -67.378 15.436 8.785 1.00 19.09 184 GLY C CA 1
ATOM 6467 C C . GLY C 1 210 ? -67.229 15.843 7.330 1.00 20.75 184 GLY C C 1
ATOM 6468 O O . GLY C 1 210 ? -68.087 16.538 6.780 1.00 19.75 184 GLY C O 1
ATOM 6469 N N . GLY C 1 211 ? -66.129 15.419 6.711 1.00 21.59 185 GLY C N 1
ATOM 6470 C CA . GLY C 1 211 ? -65.889 15.734 5.314 1.00 22.32 185 GLY C CA 1
ATOM 6471 C C . GLY C 1 211 ? -66.811 14.910 4.441 1.00 22.80 185 GLY C C 1
ATOM 6472 O O . GLY C 1 211 ? -67.298 15.384 3.414 1.00 24.80 185 GLY C O 1
ATOM 6473 N N . GLY C 1 212 ? -67.052 13.667 4.850 1.00 20.34 186 GLY C N 1
ATOM 6474 C CA . GLY C 1 212 ? -67.942 12.807 4.094 1.00 21.43 186 GLY C CA 1
ATOM 6475 C C . GLY C 1 212 ? -69.382 13.272 4.246 1.00 21.98 186 GLY C C 1
ATOM 6476 O O . GLY C 1 212 ? -70.161 13.268 3.285 1.00 21.13 186 GLY C O 1
ATOM 6477 N N . LEU C 1 213 ? -69.735 13.674 5.463 1.00 19.46 187 LEU C N 1
ATOM 6478 C CA . LEU C 1 213 ? -71.080 14.154 5.753 1.00 20.36 187 LEU C CA 1
ATOM 6479 C C . LEU C 1 213 ? -71.366 15.446 4.993 1.00 19.58 187 LEU C C 1
ATOM 6480 O O . LEU C 1 213 ? -72.489 15.667 4.547 1.00 21.16 187 LEU C O 1
ATOM 6485 N N . SER C 1 214 ? -70.350 16.295 4.851 1.00 19.70 188 SER C N 1
ATOM 6486 C CA . SER C 1 214 ? -70.510 17.553 4.123 1.00 20.90 188 SER C CA 1
ATOM 6487 C C . SER C 1 214 ? -70.877 17.264 2.671 1.00 21.43 188 SER C C 1
ATOM 6488 O O . SER C 1 214 ? -71.755 17.912 2.102 1.00 21.73 188 SER C O 1
ATOM 6491 N N . LEU C 1 215 ? -70.199 16.287 2.077 1.00 21.25 189 LEU C N 1
ATOM 6492 C CA . LEU C 1 215 ? -70.464 15.905 0.696 1.00 23.46 189 LEU C CA 1
ATOM 6493 C C . LEU C 1 215 ? -71.868 15.321 0.571 1.00 24.24 189 LEU C C 1
ATOM 6494 O O . LEU C 1 215 ? -72.621 15.674 -0.340 1.00 23.70 189 LEU C O 1
ATOM 6499 N N . ALA C 1 216 ? -72.218 14.430 1.495 1.00 24.28 190 ALA C N 1
ATOM 6500 C CA . ALA C 1 216 ? -73.528 13.797 1.482 1.00 23.77 190 ALA C CA 1
ATOM 6501 C C . ALA C 1 216 ? -74.622 14.850 1.634 1.00 24.56 190 ALA C C 1
ATOM 6502 O O . ALA C 1 216 ? -75.650 14.794 0.954 1.00 23.40 190 ALA C O 1
ATOM 6504 N N . CYS C 1 217 ? -74.393 15.808 2.528 1.00 23.33 191 CYS C N 1
ATOM 6505 C CA . CYS C 1 217 ? -75.358 16.873 2.769 1.00 24.11 191 CYS C CA 1
ATOM 6506 C C . CYS C 1 217 ? -75.609 17.693 1.508 1.00 24.60 191 CYS C C 1
ATOM 6507 O O . CYS C 1 217 ? -76.754 17.894 1.108 1.00 24.59 191 CYS C O 1
ATOM 6510 N N . ALA C 1 218 ? -74.530 18.167 0.889 1.00 25.14 192 ALA C N 1
ATOM 6511 C CA . ALA C 1 218 ? -74.634 18.971 -0.323 1.00 25.16 192 ALA C CA 1
ATOM 6512 C C . ALA C 1 218 ? -75.229 18.169 -1.473 1.00 25.69 192 ALA C C 1
ATOM 6513 O O . ALA C 1 218 ? -75.769 18.737 -2.420 1.00 25.52 192 ALA C O 1
ATOM 6515 N N . ALA C 1 219 ? -75.122 16.847 -1.387 1.00 25.63 193 ALA C N 1
ATOM 6516 C CA . ALA C 1 219 ? -75.657 15.974 -2.423 1.00 27.96 193 ALA C CA 1
ATOM 6517 C C . ALA C 1 219 ? -77.160 15.755 -2.250 1.00 28.93 193 ALA C C 1
ATOM 6518 O O . ALA C 1 219 ? -77.911 15.765 -3.226 1.00 29.76 193 ALA C O 1
ATOM 6520 N N . LEU C 1 220 ? -77.590 15.564 -1.005 1.00 28.33 194 LEU C N 1
ATOM 6521 C CA . LEU C 1 220 ? -78.996 15.321 -0.700 1.00 28.39 194 LEU C CA 1
ATOM 6522 C C . LEU C 1 220 ? -79.814 16.606 -0.614 1.00 28.16 194 LEU C C 1
ATOM 6523 O O . LEU C 1 220 ? -81.040 16.578 -0.716 1.00 29.12 194 LEU C O 1
ATOM 6528 N N . GLU C 1 221 ? -79.133 17.725 -0.406 1.00 27.30 195 GLU C N 1
ATOM 6529 C CA . GLU C 1 221 ? -79.787 19.027 -0.357 1.00 26.88 195 GLU C CA 1
ATOM 6530 C C . GLU C 1 221 ? -79.020 19.928 -1.317 1.00 26.47 195 GLU C C 1
ATOM 6531 O O . GLU C 1 221 ? -78.173 20.718 -0.902 1.00 24.77 195 GLU C O 1
ATOM 6537 N N . PRO C 1 222 ? -79.311 19.804 -2.626 1.00 27.57 196 PRO C N 1
ATOM 6538 C CA . PRO C 1 222 ? -78.701 20.555 -3.731 1.00 27.84 196 PRO C CA 1
ATOM 6539 C C . PRO C 1 222 ? -78.692 22.075 -3.582 1.00 27.95 196 PRO C C 1
ATOM 6540 O O . PRO C 1 222 ? -77.960 22.764 -4.298 1.00 28.38 196 PRO C O 1
ATOM 6544 N N . ARG C 1 223 ? -79.501 22.606 -2.668 1.00 27.12 197 ARG C N 1
ATOM 6545 C CA . ARG C 1 223 ? -79.522 24.050 -2.462 1.00 27.08 197 ARG C CA 1
ATOM 6546 C C . ARG C 1 223 ? -78.253 24.530 -1.763 1.00 26.51 197 ARG C C 1
ATOM 6547 O O . ARG C 1 223 ? -77.936 25.714 -1.808 1.00 27.33 197 ARG C O 1
ATOM 6555 N N . VAL C 1 224 ? -77.529 23.616 -1.120 1.00 25.17 198 VAL C N 1
ATOM 6556 C CA . VAL C 1 224 ? -76.278 23.980 -0.444 1.00 24.62 198 VAL C CA 1
ATOM 6557 C C . VAL C 1 224 ? -75.362 24.631 -1.474 1.00 23.28 198 VAL C C 1
ATOM 6558 O O . VAL C 1 224 ? -75.088 24.052 -2.524 1.00 25.27 198 VAL C O 1
ATOM 6562 N N . ARG C 1 225 ? -74.882 25.828 -1.155 1.00 23.53 199 ARG C N 1
ATOM 6563 C CA . ARG C 1 225 ? -74.057 26.614 -2.065 1.00 24.12 199 ARG C CA 1
ATOM 6564 C C . ARG C 1 225 ? -72.542 26.413 -2.020 1.00 25.05 199 ARG C C 1
ATOM 6565 O O . ARG C 1 225 ? -71.872 26.510 -3.053 1.00 23.32 199 ARG C O 1
ATOM 6573 N N . LYS C 1 226 ? -72.007 26.165 -0.827 1.00 24.34 200 LYS C N 1
ATOM 6574 C CA . LYS C 1 226 ? -70.570 25.967 -0.638 1.00 24.95 200 LYS C CA 1
ATOM 6575 C C . LYS C 1 226 ? -70.292 24.684 0.126 1.00 25.03 200 LYS C C 1
ATOM 6576 O O . LYS C 1 226 ? -71.052 24.292 1.018 1.00 23.06 200 LYS C O 1
ATOM 6582 N N . VAL C 1 227 ? -69.188 24.035 -0.222 1.00 24.66 201 VAL C N 1
ATOM 6583 C CA . VAL C 1 227 ? -68.809 22.790 0.426 1.00 24.67 201 VAL C CA 1
ATOM 6584 C C . VAL C 1 227 ? -67.306 22.709 0.674 1.00 24.75 201 VAL C C 1
ATOM 6585 O O . VAL C 1 227 ? -66.501 22.916 -0.236 1.00 24.29 201 VAL C O 1
ATOM 6589 N N . VAL C 1 228 ? -66.936 22.432 1.919 1.00 23.22 202 VAL C N 1
ATOM 6590 C CA . VAL C 1 228 ? -65.536 22.258 2.275 1.00 20.78 202 VAL C CA 1
ATOM 6591 C C . VAL C 1 228 ? -65.457 20.846 2.853 1.00 21.90 202 VAL C C 1
ATOM 6592 O O . VAL C 1 228 ? -66.068 20.548 3.882 1.00 20.10 202 VAL C O 1
ATOM 6596 N N . SER C 1 229 ? -64.729 19.972 2.166 1.00 20.91 203 SER C N 1
ATOM 6597 C CA . SER C 1 229 ? -64.583 18.590 2.604 1.00 22.96 203 SER C CA 1
ATOM 6598 C C . SER C 1 229 ? -63.103 18.282 2.823 1.00 23.85 203 SER C C 1
ATOM 6599 O O . SER C 1 229 ? -62.326 18.189 1.870 1.00 24.20 203 SER C O 1
ATOM 6602 N N . GLU C 1 230 ? -62.716 18.149 4.087 1.00 23.20 204 GLU C N 1
ATOM 6603 C CA . GLU C 1 230 ? -61.329 17.867 4.441 1.00 24.42 204 GLU C CA 1
ATOM 6604 C C . GLU C 1 230 ? -61.111 16.373 4.647 1.00 24.06 204 GLU C C 1
ATOM 6605 O O . GLU C 1 230 ? -61.806 15.744 5.448 1.00 21.23 204 GLU C O 1
ATOM 6611 N N . TYR C 1 231 ? -60.141 15.825 3.914 1.00 24.36 205 TYR C N 1
ATOM 6612 C CA . TYR C 1 231 ? -59.804 14.403 3.960 1.00 25.02 205 TYR C CA 1
ATOM 6613 C C . TYR C 1 231 ? -61.009 13.564 4.369 1.00 24.58 205 TYR C C 1
ATOM 6614 O O . TYR C 1 231 ? -61.039 12.967 5.445 1.00 23.89 205 TYR C O 1
ATOM 6623 N N . PRO C 1 232 ? -62.027 13.514 3.492 1.00 23.83 206 PRO C N 1
ATOM 6624 C CA . PRO C 1 232 ? -63.275 12.778 3.692 1.00 22.58 206 PRO C CA 1
ATOM 6625 C C . PRO C 1 232 ? -63.180 11.278 3.934 1.00 22.10 206 PRO C C 1
ATOM 6626 O O . PRO C 1 232 ? -62.441 10.556 3.268 1.00 21.91 206 PRO C O 1
ATOM 6630 N N . PHE C 1 233 ? -63.968 10.842 4.907 1.00 21.77 207 PHE C N 1
ATOM 6631 C CA . PHE C 1 233 ? -64.092 9.457 5.336 1.00 20.90 207 PHE C CA 1
ATOM 6632 C C . PHE C 1 233 ? -65.404 8.994 4.685 1.00 20.21 207 PHE C C 1
ATOM 6633 O O . PHE C 1 233 ? -66.159 9.827 4.180 1.00 22.02 207 PHE C O 1
ATOM 6641 N N . LEU C 1 234 ? -65.671 7.689 4.685 1.00 19.32 208 LEU C N 1
ATOM 6642 C CA . LEU C 1 234 ? -66.900 7.132 4.107 1.00 21.06 208 LEU C CA 1
ATOM 6643 C C . LEU C 1 234 ? -66.913 7.154 2.572 1.00 22.59 208 LEU C C 1
ATOM 6644 O O . LEU C 1 234 ? -67.958 7.343 1.941 1.00 21.44 208 LEU C O 1
ATOM 6649 N N . SER C 1 235 ? -65.751 6.933 1.974 1.00 21.90 209 SER C N 1
ATOM 6650 C CA . SER C 1 235 ? -65.658 6.946 0.525 1.00 24.82 209 SER C CA 1
ATOM 6651 C C . SER C 1 235 ? -64.878 5.782 -0.063 1.00 23.42 209 SER C C 1
ATOM 6652 O O . SER C 1 235 ? -63.832 5.395 0.458 1.00 22.00 209 SER C O 1
ATOM 6655 N N . ASP C 1 236 ? -65.421 5.210 -1.136 1.00 24.89 210 ASP C N 1
ATOM 6656 C CA . ASP C 1 236 ? -64.742 4.146 -1.868 1.00 23.23 210 ASP C CA 1
ATOM 6657 C C . ASP C 1 236 ? -64.263 3.011 -0.958 1.00 22.88 210 ASP C C 1
ATOM 6658 O O . ASP C 1 236 ? -63.087 2.649 -0.972 1.00 23.08 210 ASP C O 1
ATOM 6663 N N . TYR C 1 237 ? -65.189 2.444 -0.189 1.00 22.11 211 TYR C N 1
ATOM 6664 C CA . TYR C 1 237 ? -64.890 1.367 0.753 1.00 23.37 211 TYR C CA 1
ATOM 6665 C C . TYR C 1 237 ? -64.004 0.231 0.224 1.00 24.12 211 TYR C C 1
ATOM 6666 O O . TYR C 1 237 ? -62.995 -0.104 0.843 1.00 23.13 211 TYR C O 1
ATOM 6675 N N . LYS C 1 238 ? -64.388 -0.364 -0.903 1.00 24.23 212 LYS C N 1
ATOM 6676 C CA . LYS C 1 238 ? -63.627 -1.469 -1.495 1.00 24.91 212 LYS C CA 1
ATOM 6677 C C . LYS C 1 238 ? -62.149 -1.122 -1.706 1.00 25.22 212 LYS C C 1
ATOM 6678 O O . LYS C 1 238 ? -61.269 -1.969 -1.514 1.00 24.86 212 LYS C O 1
ATOM 6684 N N . ARG C 1 239 ? -61.886 0.122 -2.102 1.00 23.35 213 ARG C N 1
ATOM 6685 C CA . ARG C 1 239 ? -60.527 0.595 -2.338 1.00 22.74 213 ARG C CA 1
ATOM 6686 C C . ARG C 1 239 ? -59.711 0.559 -1.050 1.00 22.86 213 ARG C C 1
ATOM 6687 O O . ARG C 1 239 ? -58.532 0.198 -1.059 1.00 22.23 213 ARG C O 1
ATOM 6695 N N . VAL C 1 240 ? -60.338 0.940 0.057 1.00 22.64 214 VAL C N 1
ATOM 6696 C CA . VAL C 1 240 ? -59.662 0.925 1.352 1.00 23.13 214 VAL C CA 1
ATOM 6697 C C . VAL C 1 240 ? -59.218 -0.505 1.652 1.00 23.41 214 VAL C C 1
ATOM 6698 O O . VAL C 1 240 ? -58.073 -0.749 2.041 1.00 23.21 214 VAL C O 1
ATOM 6702 N N . TRP C 1 241 ? -60.133 -1.446 1.448 1.00 23.58 215 TRP C N 1
ATOM 6703 C CA . TRP C 1 241 ? -59.854 -2.855 1.683 1.00 24.94 215 TRP C CA 1
ATOM 6704 C C . TRP C 1 241 ? -58.785 -3.376 0.719 1.00 25.71 215 TRP C C 1
ATOM 6705 O O . TRP C 1 241 ? -57.887 -4.114 1.130 1.00 25.41 215 TRP C O 1
ATOM 6716 N N . ASP C 1 242 ? -58.880 -2.996 -0.556 1.00 26.71 216 ASP C N 1
ATOM 6717 C CA . ASP C 1 242 ? -57.901 -3.433 -1.562 1.00 28.25 216 ASP C CA 1
ATOM 6718 C C . ASP C 1 242 ? -56.473 -3.028 -1.180 1.00 28.30 216 ASP C C 1
ATOM 6719 O O . ASP C 1 242 ? -55.509 -3.723 -1.502 1.00 29.55 216 ASP C O 1
ATOM 6724 N N . LEU C 1 243 ? -56.342 -1.896 -0.499 1.00 27.42 217 LEU C N 1
ATOM 6725 C CA . LEU C 1 243 ? -55.033 -1.386 -0.098 1.00 26.63 217 LEU C CA 1
ATOM 6726 C C . LEU C 1 243 ? -54.545 -1.945 1.229 1.00 26.09 217 LEU C C 1
ATOM 6727 O O . LEU C 1 243 ? -53.489 -1.549 1.715 1.00 26.23 217 LEU C O 1
ATOM 6732 N N . ASP C 1 244 ? -55.306 -2.868 1.806 1.00 26.46 218 ASP C N 1
ATOM 6733 C CA . ASP C 1 244 ? -54.969 -3.443 3.107 1.00 28.75 218 ASP C CA 1
ATOM 6734 C C . ASP C 1 244 ? -54.979 -2.346 4.176 1.00 28.16 218 ASP C C 1
ATOM 6735 O O . ASP C 1 244 ? -54.229 -2.402 5.152 1.00 27.11 218 ASP C O 1
ATOM 6740 N N . LEU C 1 245 ? -55.829 -1.344 3.978 1.00 26.95 219 LEU C N 1
ATOM 6741 C CA . LEU C 1 245 ? -55.944 -0.249 4.935 1.00 27.44 219 LEU C CA 1
ATOM 6742 C C . LEU C 1 245 ? -57.291 -0.268 5.653 1.00 25.49 219 LEU C C 1
ATOM 6743 O O . LEU C 1 245 ? -57.713 0.737 6.228 1.00 24.28 219 LEU C O 1
ATOM 6748 N N . ALA C 1 246 ? -57.969 -1.411 5.607 1.00 25.45 220 ALA C N 1
ATOM 6749 C CA . ALA C 1 246 ? -59.253 -1.554 6.283 1.00 25.43 220 ALA C CA 1
ATOM 6750 C C . ALA C 1 246 ? -58.974 -1.791 7.768 1.00 26.25 220 ALA C C 1
ATOM 6751 O O . ALA C 1 246 ? -59.219 -2.870 8.314 1.00 24.73 220 ALA C O 1
ATOM 6753 N N . LYS C 1 247 ? -58.419 -0.768 8.399 1.00 27.36 221 LYS C N 1
ATOM 6754 C CA . LYS C 1 247 ? -58.103 -0.795 9.813 1.00 30.15 221 LYS C CA 1
ATOM 6755 C C . LYS C 1 247 ? -58.227 0.638 10.296 1.00 30.01 221 LYS C C 1
ATOM 6756 O O . LYS C 1 247 ? -58.717 1.502 9.558 1.00 29.51 221 LYS C O 1
ATOM 6762 N N . ASN C 1 248 ? -57.795 0.901 11.523 1.00 29.59 222 ASN C N 1
ATOM 6763 C CA . ASN C 1 248 ? -57.909 2.245 12.071 1.00 28.71 222 ASN C CA 1
ATOM 6764 C C . ASN C 1 248 ? -59.397 2.612 12.021 1.00 27.12 222 ASN C C 1
ATOM 6765 O O . ASN C 1 248 ? -60.228 1.889 12.568 1.00 25.96 222 ASN C O 1
ATOM 6770 N N . ALA C 1 249 ? -59.739 3.710 11.352 1.00 25.99 223 ALA C N 1
ATOM 6771 C CA . ALA C 1 249 ? -61.137 4.133 11.260 1.00 25.29 223 ALA C CA 1
ATOM 6772 C C . ALA C 1 249 ? -61.997 3.144 10.464 1.00 23.58 223 ALA C C 1
ATOM 6773 O O . ALA C 1 249 ? -63.191 3.017 10.719 1.00 23.80 223 ALA C O 1
ATOM 6775 N N . TYR C 1 250 ? -61.389 2.445 9.508 1.00 23.21 224 TYR C N 1
ATOM 6776 C CA . TYR C 1 250 ? -62.110 1.469 8.685 1.00 23.97 224 TYR C CA 1
ATOM 6777 C C . TYR C 1 250 ? -61.997 0.021 9.183 1.00 23.67 224 TYR C C 1
ATOM 6778 O O . TYR C 1 250 ? -62.353 -0.912 8.466 1.00 23.98 224 TYR C O 1
ATOM 6787 N N . GLN C 1 251 ? -61.502 -0.166 10.401 1.00 23.81 225 GLN C N 1
ATOM 6788 C CA . GLN C 1 251 ? -61.339 -1.504 10.973 1.00 24.79 225 GLN C CA 1
ATOM 6789 C C . GLN C 1 251 ? -62.598 -2.377 10.941 1.00 24.31 225 GLN C C 1
ATOM 6790 O O . GLN C 1 251 ? -62.521 -3.581 10.692 1.00 23.23 225 GLN C O 1
ATOM 6796 N N . GLU C 1 252 ? -63.754 -1.778 11.200 1.00 22.80 226 GLU C N 1
ATOM 6797 C CA . GLU C 1 252 ? -64.998 -2.540 11.218 1.00 23.29 226 GLU C CA 1
ATOM 6798 C C . GLU C 1 252 ? -65.285 -3.305 9.920 1.00 22.79 226 GLU C C 1
ATOM 6799 O O . GLU C 1 252 ? -65.953 -4.332 9.946 1.00 24.62 226 GLU C O 1
ATOM 6805 N N . ILE C 1 253 ? -64.796 -2.818 8.786 1.00 22.73 227 ILE C N 1
ATOM 6806 C CA . ILE C 1 253 ? -65.036 -3.532 7.534 1.00 23.62 227 ILE C CA 1
ATOM 6807 C C . ILE C 1 253 ? -64.325 -4.891 7.615 1.00 23.74 227 ILE C C 1
ATOM 6808 O O . ILE C 1 253 ? -64.884 -5.922 7.248 1.00 24.67 227 ILE C O 1
ATOM 6813 N N . THR C 1 254 ? -63.093 -4.880 8.109 1.00 23.02 228 THR C N 1
ATOM 6814 C CA . THR C 1 254 ? -62.320 -6.106 8.278 1.00 24.23 228 THR C CA 1
ATOM 6815 C C . THR C 1 254 ? -62.980 -7.001 9.332 1.00 23.16 228 THR C C 1
ATOM 6816 O O . THR C 1 254 ? -63.049 -8.215 9.167 1.00 22.73 228 THR C O 1
ATOM 6820 N N . ASP C 1 255 ? -63.465 -6.403 10.415 1.00 23.02 229 ASP C N 1
ATOM 6821 C CA . ASP C 1 255 ? -64.121 -7.188 11.453 1.00 23.84 229 ASP C CA 1
ATOM 6822 C C . ASP C 1 255 ? -65.370 -7.866 10.895 1.00 21.91 229 ASP C C 1
ATOM 6823 O O . ASP C 1 255 ? -65.630 -9.039 11.168 1.00 20.30 229 ASP C O 1
ATOM 6828 N N . TYR C 1 256 ? -66.145 -7.129 10.109 1.00 21.72 230 TYR C N 1
ATOM 6829 C CA . TYR C 1 256 ? -67.357 -7.702 9.544 1.00 22.63 230 TYR C CA 1
ATOM 6830 C C . TYR C 1 256 ? -67.053 -8.985 8.761 1.00 22.18 230 TYR C C 1
ATOM 6831 O O . TYR C 1 256 ? -67.678 -10.018 8.983 1.00 23.97 230 TYR C O 1
ATOM 6840 N N . PHE C 1 257 ? -66.093 -8.923 7.844 1.00 22.81 231 PHE C N 1
ATOM 6841 C CA . PHE C 1 257 ? -65.749 -10.104 7.055 1.00 22.48 231 PHE C CA 1
ATOM 6842 C C . PHE C 1 257 ? -65.200 -11.252 7.901 1.00 21.57 231 PHE C C 1
ATOM 6843 O O . PHE C 1 257 ? -65.624 -12.399 7.752 1.00 20.62 231 PHE C O 1
ATOM 6851 N N . ARG C 1 258 ? -64.264 -10.947 8.794 1.00 21.07 232 ARG C N 1
ATOM 6852 C CA . ARG C 1 258 ? -63.675 -11.980 9.645 1.00 21.68 232 ARG C CA 1
ATOM 6853 C C . ARG C 1 258 ? -64.723 -12.762 10.418 1.00 22.76 232 ARG C C 1
ATOM 6854 O O . ARG C 1 258 ? -64.606 -13.977 10.587 1.00 25.46 232 ARG C O 1
ATOM 6862 N N . LEU C 1 259 ? -65.753 -12.062 10.880 1.00 23.35 233 LEU C N 1
ATOM 6863 C CA . LEU C 1 259 ? -66.812 -12.681 11.666 1.00 25.23 233 LEU C CA 1
ATOM 6864 C C . LEU C 1 259 ? -67.998 -13.229 10.886 1.00 25.19 233 LEU C C 1
ATOM 6865 O O . LEU C 1 259 ? -68.490 -14.314 11.188 1.00 25.63 233 LEU C O 1
ATOM 6870 N N . PHE C 1 260 ? -68.452 -12.487 9.882 1.00 24.21 234 PHE C N 1
ATOM 6871 C CA . PHE C 1 260 ? -69.630 -12.894 9.132 1.00 23.28 234 PHE C CA 1
ATOM 6872 C C . PHE C 1 260 ? -69.422 -13.440 7.720 1.00 23.41 234 PHE C C 1
ATOM 6873 O O . PHE C 1 260 ? -70.354 -13.965 7.124 1.00 24.39 234 PHE C O 1
ATOM 6881 N N . ASP C 1 261 ? -68.212 -13.323 7.182 1.00 22.66 235 ASP C N 1
ATOM 6882 C CA . ASP C 1 261 ? -67.931 -13.841 5.837 1.00 23.47 235 ASP C CA 1
ATOM 6883 C C . ASP C 1 261 ? -66.421 -13.991 5.675 1.00 21.96 235 ASP C C 1
ATOM 6884 O O . ASP C 1 261 ? -65.808 -13.353 4.821 1.00 22.05 235 ASP C O 1
ATOM 6889 N N . PRO C 1 262 ? -65.806 -14.863 6.489 1.00 21.48 236 PRO C N 1
ATOM 6890 C CA . PRO C 1 262 ? -64.362 -15.097 6.455 1.00 22.89 236 PRO C CA 1
ATOM 6891 C C . PRO C 1 262 ? -63.724 -15.481 5.122 1.00 23.22 236 PRO C C 1
ATOM 6892 O O . PRO C 1 262 ? -62.569 -15.134 4.877 1.00 22.42 236 PRO C O 1
ATOM 6896 N N . ARG C 1 263 ? -64.452 -16.183 4.262 1.00 23.38 237 ARG C N 1
ATOM 6897 C CA . ARG C 1 263 ? -63.878 -16.570 2.977 1.00 27.08 237 ARG C CA 1
ATOM 6898 C C . ARG C 1 263 ? -64.354 -15.679 1.833 1.00 26.96 237 ARG C C 1
ATOM 6899 O O . ARG C 1 263 ? -64.131 -15.981 0.658 1.00 25.83 237 ARG C O 1
ATOM 6907 N N . HIS C 1 264 ? -64.997 -14.570 2.192 1.00 26.15 238 HIS C N 1
ATOM 6908 C CA . HIS C 1 264 ? -65.496 -13.599 1.224 1.00 25.18 238 HIS C CA 1
ATOM 6909 C C . HIS C 1 264 ? -66.404 -14.170 0.145 1.00 26.47 238 HIS C C 1
ATOM 6910 O O . HIS C 1 264 ? -66.271 -13.836 -1.029 1.00 25.06 238 HIS C O 1
ATOM 6917 N N . GLU C 1 265 ? -67.335 -15.022 0.555 1.00 28.64 239 GLU C N 1
ATOM 6918 C CA . GLU C 1 265 ? -68.283 -15.631 -0.367 1.00 29.78 239 GLU C CA 1
ATOM 6919 C C . GLU C 1 265 ? -69.359 -14.627 -0.769 1.00 30.34 239 GLU C C 1
ATOM 6920 O O . GLU C 1 265 ? -70.053 -14.815 -1.773 1.00 28.38 239 GLU C O 1
ATOM 6926 N N . ARG C 1 266 ? -69.497 -13.563 0.020 1.00 28.87 240 ARG C N 1
ATOM 6927 C CA . ARG C 1 266 ? -70.496 -12.531 -0.245 1.00 28.08 240 ARG C CA 1
ATOM 6928 C C . ARG C 1 266 ? -69.832 -11.170 -0.437 1.00 28.22 240 ARG C C 1
ATOM 6929 O O . ARG C 1 266 ? -70.464 -10.130 -0.242 1.00 28.86 240 ARG C O 1
ATOM 6937 N N . GLU C 1 267 ? -68.563 -11.180 -0.833 1.00 26.86 241 GLU C N 1
ATOM 6938 C CA . GLU C 1 267 ? -67.814 -9.942 -1.017 1.00 26.18 241 GLU C CA 1
ATOM 6939 C C . GLU C 1 267 ? -68.487 -8.892 -1.896 1.00 26.70 241 GLU C C 1
ATOM 6940 O O . GLU C 1 267 ? -68.679 -7.758 -1.462 1.00 23.74 241 GLU C O 1
ATOM 6946 N N . ASN C 1 268 ? -68.847 -9.250 -3.124 1.00 27.06 242 ASN C N 1
ATOM 6947 C CA . ASN C 1 268 ? -69.474 -8.266 -4.003 1.00 29.00 242 ASN C CA 1
ATOM 6948 C C . ASN C 1 268 ? -70.771 -7.721 -3.415 1.00 29.02 242 ASN C C 1
ATOM 6949 O O . ASN C 1 268 ? -71.041 -6.525 -3.504 1.00 28.05 242 ASN C O 1
ATOM 6954 N N . GLU C 1 269 ? -71.572 -8.597 -2.818 1.00 28.77 243 GLU C N 1
ATOM 6955 C CA . GLU C 1 269 ? -72.831 -8.177 -2.211 1.00 30.81 243 GLU C CA 1
ATOM 6956 C C . GLU C 1 269 ? -72.595 -7.166 -1.090 1.00 28.54 243 GLU C C 1
ATOM 6957 O O . GLU C 1 269 ? -73.293 -6.155 -0.997 1.00 28.25 243 GLU C O 1
ATOM 6963 N N . VAL C 1 270 ? -71.618 -7.451 -0.235 1.00 25.39 244 VAL C N 1
ATOM 6964 C CA . VAL C 1 270 ? -71.306 -6.563 0.881 1.00 24.73 244 VAL C CA 1
ATOM 6965 C C . VAL C 1 270 ? -70.869 -5.179 0.421 1.00 22.60 244 VAL C C 1
ATOM 6966 O O . VAL C 1 270 ? -71.427 -4.177 0.856 1.00 22.21 244 VAL C O 1
ATOM 6970 N N . PHE C 1 271 ? -69.872 -5.120 -0.456 1.00 23.18 245 PHE C N 1
ATOM 6971 C CA . PHE C 1 271 ? -69.391 -3.830 -0.935 1.00 22.91 245 PHE C CA 1
ATOM 6972 C C . PHE C 1 271 ? -70.411 -3.067 -1.776 1.00 24.34 245 PHE C C 1
ATOM 6973 O O . PHE C 1 271 ? -70.446 -1.835 -1.744 1.00 23.34 245 PHE C O 1
ATOM 6981 N N . THR C 1 272 ? -71.252 -3.784 -2.518 1.00 25.00 246 THR C N 1
ATOM 6982 C CA . THR C 1 272 ? -72.267 -3.115 -3.325 1.00 24.98 246 THR C CA 1
ATOM 6983 C C . THR C 1 272 ? -73.278 -2.469 -2.383 1.00 24.90 246 THR C C 1
ATOM 6984 O O . THR C 1 272 ? -73.726 -1.344 -2.608 1.00 25.09 246 THR C O 1
ATOM 6988 N N . LYS C 1 273 ? -73.628 -3.181 -1.317 1.00 25.43 247 LYS C N 1
ATOM 6989 C CA . LYS C 1 273 ? -74.577 -2.651 -0.346 1.00 25.26 247 LYS C CA 1
ATOM 6990 C C . LYS C 1 273 ? -73.983 -1.407 0.328 1.00 24.05 247 LYS C C 1
ATOM 6991 O O . LYS C 1 273 ? -74.681 -0.421 0.553 1.00 23.67 247 LYS C O 1
ATOM 6997 N N . LEU C 1 274 ? -72.691 -1.458 0.647 1.00 22.22 248 LEU C N 1
ATOM 6998 C CA . LEU C 1 274 ? -72.022 -0.314 1.260 1.00 23.96 248 LEU C CA 1
ATOM 6999 C C . LEU C 1 274 ? -72.019 0.847 0.268 1.00 24.28 248 LEU C C 1
ATOM 7000 O O . LEU C 1 274 ? -71.832 2.002 0.645 1.00 24.88 248 LEU C O 1
ATOM 7005 N N . GLY C 1 275 ? -72.227 0.529 -1.007 1.00 24.77 249 GLY C N 1
ATOM 7006 C CA . GLY C 1 275 ? -72.257 1.556 -2.030 1.00 23.20 249 GLY C CA 1
ATOM 7007 C C . GLY C 1 275 ? -73.370 2.569 -1.809 1.00 22.93 249 GLY C C 1
ATOM 7008 O O . GLY C 1 275 ? -73.274 3.707 -2.265 1.00 22.04 249 GLY C O 1
ATOM 7009 N N . TYR C 1 276 ? -74.435 2.160 -1.123 1.00 23.19 250 TYR C N 1
ATOM 7010 C CA . TYR C 1 276 ? -75.545 3.072 -0.842 1.00 25.49 250 TYR C CA 1
ATOM 7011 C C . TYR C 1 276 ? -75.076 4.254 0.012 1.00 25.09 250 TYR C C 1
ATOM 7012 O O . TYR C 1 276 ? -75.582 5.369 -0.131 1.00 25.48 250 TYR C O 1
ATOM 7021 N N . ILE C 1 277 ? -74.113 4.005 0.899 1.00 24.26 251 ILE C N 1
ATOM 7022 C CA . ILE C 1 277 ? -73.595 5.057 1.765 1.00 23.23 251 ILE C CA 1
ATOM 7023 C C . ILE C 1 277 ? -72.156 5.447 1.432 1.00 24.64 251 ILE C C 1
ATOM 7024 O O . ILE C 1 277 ? -71.400 5.886 2.303 1.00 23.80 251 ILE C O 1
ATOM 7029 N N . ASP C 1 278 ? -71.788 5.280 0.162 1.00 24.08 252 ASP C N 1
ATOM 7030 C CA . ASP C 1 278 ? -70.456 5.643 -0.328 1.00 25.34 252 ASP C CA 1
ATOM 7031 C C . ASP C 1 278 ? -70.611 7.057 -0.899 1.00 25.64 252 ASP C C 1
ATOM 7032 O O . ASP C 1 278 ? -71.254 7.240 -1.933 1.00 24.91 252 ASP C O 1
ATOM 7037 N N . VAL C 1 279 ? -70.031 8.052 -0.233 1.00 24.87 253 VAL C N 1
ATOM 7038 C CA . VAL C 1 279 ? -70.169 9.432 -0.686 1.00 25.58 253 VAL C CA 1
ATOM 7039 C C . VAL C 1 279 ? -69.669 9.688 -2.105 1.00 26.96 253 VAL C C 1
ATOM 7040 O O . VAL C 1 279 ? -70.097 10.651 -2.749 1.00 26.52 253 VAL C O 1
ATOM 7044 N N . LYS C 1 280 ? -68.771 8.845 -2.606 1.00 26.24 254 LYS C N 1
ATOM 7045 C CA . LYS C 1 280 ? -68.283 9.054 -3.963 1.00 28.28 254 LYS C CA 1
ATOM 7046 C C . LYS C 1 280 ? -69.432 8.802 -4.945 1.00 27.72 254 LYS C C 1
ATOM 7047 O O . LYS C 1 280 ? -69.398 9.284 -6.073 1.00 29.80 254 LYS C O 1
ATOM 7053 N N . ASN C 1 281 ? -70.445 8.050 -4.516 1.00 27.01 255 ASN C N 1
ATOM 7054 C CA . ASN C 1 281 ? -71.595 7.768 -5.378 1.00 27.60 255 ASN C CA 1
ATOM 7055 C C . ASN C 1 281 ? -72.629 8.895 -5.337 1.00 28.76 255 ASN C C 1
ATOM 7056 O O . ASN C 1 281 ? -73.437 9.038 -6.259 1.00 29.56 255 ASN C O 1
ATOM 7061 N N . LEU C 1 282 ? -72.605 9.682 -4.263 1.00 27.71 256 LEU C N 1
ATOM 7062 C CA . LEU C 1 282 ? -73.520 10.812 -4.099 1.00 26.54 256 LEU C CA 1
ATOM 7063 C C . LEU C 1 282 ? -72.936 12.087 -4.704 1.00 26.60 256 LEU C C 1
ATOM 7064 O O . LEU C 1 282 ? -73.672 12.985 -5.107 1.00 27.44 256 LEU C O 1
ATOM 7069 N N . ALA C 1 283 ? -71.609 12.153 -4.762 1.00 27.07 257 ALA C N 1
ATOM 7070 C CA . ALA C 1 283 ? -70.891 13.316 -5.281 1.00 28.52 257 ALA C CA 1
ATOM 7071 C C . ALA C 1 283 ? -71.436 13.921 -6.575 1.00 29.51 257 ALA C C 1
ATOM 7072 O O . ALA C 1 283 ? -71.358 15.133 -6.772 1.00 29.71 257 ALA C O 1
ATOM 7074 N N . LYS C 1 284 ? -71.984 13.083 -7.449 1.00 30.26 258 LYS C N 1
ATOM 7075 C CA . LYS C 1 284 ? -72.515 13.538 -8.734 1.00 32.32 258 LYS C CA 1
ATOM 7076 C C . LYS C 1 284 ? -73.712 14.477 -8.588 1.00 32.04 258 LYS C C 1
ATOM 7077 O O . LYS C 1 284 ? -74.019 15.251 -9.497 1.00 33.33 258 LYS C O 1
ATOM 7083 N N . ARG C 1 285 ? -74.384 14.411 -7.444 1.00 31.69 259 ARG C N 1
ATOM 7084 C CA . ARG C 1 285 ? -75.561 15.243 -7.197 1.00 30.92 259 ARG C CA 1
ATOM 7085 C C . ARG C 1 285 ? -75.247 16.631 -6.656 1.00 30.71 259 ARG C C 1
ATOM 7086 O O . ARG C 1 285 ? -76.117 17.506 -6.632 1.00 30.06 259 ARG C O 1
ATOM 7094 N N . ILE C 1 286 ? -74.013 16.830 -6.207 1.00 29.12 260 ILE C N 1
ATOM 7095 C CA . ILE C 1 286 ? -73.611 18.110 -5.639 1.00 28.42 260 ILE C CA 1
ATOM 7096 C C . ILE C 1 286 ? -73.643 19.260 -6.640 1.00 29.08 260 ILE C C 1
ATOM 7097 O O . ILE C 1 286 ? -73.082 19.160 -7.734 1.00 29.13 260 ILE C O 1
ATOM 7102 N N . LYS C 1 287 ? -74.298 20.353 -6.255 1.00 29.34 261 LYS C N 1
ATOM 7103 C CA . LYS C 1 287 ? -74.391 21.528 -7.114 1.00 29.42 261 LYS C CA 1
ATOM 7104 C C . LYS C 1 287 ? -73.557 22.695 -6.592 1.00 28.82 261 LYS C C 1
ATOM 7105 O O . LYS C 1 287 ? -73.134 23.552 -7.363 1.00 28.28 261 LYS C O 1
ATOM 7111 N N . GLY C 1 288 ? -73.311 22.733 -5.286 1.00 27.58 262 GLY C N 1
ATOM 7112 C CA . GLY C 1 288 ? -72.522 23.824 -4.738 1.00 26.65 262 GLY C CA 1
ATOM 7113 C C . GLY C 1 288 ? -71.046 23.717 -5.074 1.00 27.32 262 GLY C C 1
ATOM 7114 O O . GLY C 1 288 ? -70.573 22.645 -5.460 1.00 26.76 262 GLY C O 1
ATOM 7115 N N . ASP C 1 289 ? -70.315 24.824 -4.947 1.00 26.21 263 ASP C N 1
ATOM 7116 C CA . ASP C 1 289 ? -68.881 24.806 -5.221 1.00 27.13 263 ASP C CA 1
ATOM 7117 C C . ASP C 1 289 ? -68.243 23.958 -4.126 1.00 26.94 263 ASP C C 1
ATOM 7118 O O . ASP C 1 289 ? -68.728 23.931 -2.990 1.00 27.01 263 ASP C O 1
ATOM 7123 N N . VAL C 1 290 ? -67.153 23.279 -4.461 1.00 25.97 264 VAL C N 1
ATOM 7124 C CA . VAL C 1 290 ? -66.484 22.423 -3.493 1.00 25.80 264 VAL C CA 1
ATOM 7125 C C . VAL C 1 290 ? -64.992 22.697 -3.366 1.00 25.19 264 VAL C C 1
ATOM 7126 O O . VAL C 1 290 ? -64.289 22.853 -4.363 1.00 23.61 264 VAL C O 1
ATOM 7130 N N . LEU C 1 291 ? -64.523 22.769 -2.125 1.00 23.34 265 LEU C N 1
ATOM 7131 C CA . LEU C 1 291 ? -63.107 22.960 -1.841 1.00 21.97 265 LEU C CA 1
ATOM 7132 C C . LEU C 1 291 ? -62.728 21.782 -0.945 1.00 22.54 265 LEU C C 1
ATOM 7133 O O . LEU C 1 291 ? -63.323 21.586 0.117 1.00 20.96 265 LEU C O 1
ATOM 7138 N N . MET C 1 292 ? -61.755 20.990 -1.383 1.00 22.38 266 MET C N 1
ATOM 7139 C CA . MET C 1 292 ? -61.319 19.826 -0.620 1.00 23.29 266 MET C CA 1
ATOM 7140 C C . MET C 1 292 ? -59.829 19.892 -0.342 1.00 22.88 266 MET C C 1
ATOM 7141 O O . MET C 1 292 ? -59.110 20.684 -0.948 1.00 22.45 266 MET C O 1
ATOM 7146 N N . CYS C 1 293 ? -59.370 19.081 0.603 1.00 22.68 267 CYS C N 1
ATOM 7147 C CA . CYS C 1 293 ? -57.950 19.019 0.906 1.00 23.59 267 CYS C CA 1
ATOM 7148 C C . CYS C 1 293 ? -57.611 17.553 1.148 1.00 22.68 267 CYS C C 1
ATOM 7149 O O . CYS C 1 293 ? -58.461 16.772 1.579 1.00 22.45 267 CYS C O 1
ATOM 7152 N N . VAL C 1 294 ? -56.376 17.174 0.851 1.00 22.70 268 VAL C N 1
ATOM 7153 C CA . VAL C 1 294 ? -55.964 15.788 1.011 1.00 23.32 268 VAL C CA 1
ATOM 7154 C C . VAL C 1 294 ? -54.496 15.689 1.397 1.00 24.24 268 VAL C C 1
ATOM 7155 O O . VAL C 1 294 ? -53.654 16.403 0.849 1.00 25.33 268 VAL C O 1
ATOM 7159 N N . GLY C 1 295 ? -54.201 14.813 2.354 1.00 23.03 269 GLY C N 1
ATOM 7160 C CA . GLY C 1 295 ? -52.830 14.608 2.784 1.00 23.75 269 GLY C CA 1
ATOM 7161 C C . GLY C 1 295 ? -52.332 13.317 2.160 1.00 24.65 269 GLY C C 1
ATOM 7162 O O . GLY C 1 295 ? -52.947 12.267 2.342 1.00 23.31 269 GLY C O 1
ATOM 7163 N N . LEU C 1 296 ? -51.221 13.382 1.431 1.00 26.09 270 LEU C N 1
ATOM 7164 C CA . LEU C 1 296 ? -50.687 12.198 0.762 1.00 25.39 270 LEU C CA 1
ATOM 7165 C C . LEU C 1 296 ? -50.110 11.133 1.691 1.00 26.35 270 LEU C C 1
ATOM 7166 O O . LEU C 1 296 ? -49.812 10.020 1.251 1.00 25.22 270 LEU C O 1
ATOM 7171 N N . MET C 1 297 ? -49.953 11.469 2.970 1.00 25.45 271 MET C N 1
ATOM 7172 C CA . MET C 1 297 ? -49.446 10.514 3.952 1.00 25.65 271 MET C CA 1
ATOM 7173 C C . MET C 1 297 ? -50.611 9.962 4.788 1.00 25.34 271 MET C C 1
ATOM 7174 O O . MET C 1 297 ? -50.399 9.196 5.731 1.00 23.80 271 MET C O 1
ATOM 7179 N N . ASP C 1 298 ? -51.837 10.350 4.438 1.00 24.11 272 ASP C N 1
ATOM 7180 C CA . ASP C 1 298 ? -53.027 9.903 5.168 1.00 25.71 272 ASP C CA 1
ATOM 7181 C C . ASP C 1 298 ? -53.368 8.448 4.857 1.00 27.46 272 ASP C C 1
ATOM 7182 O O . ASP C 1 298 ? -53.804 8.128 3.747 1.00 27.56 272 ASP C O 1
ATOM 7187 N N . GLN C 1 299 ? -53.176 7.575 5.842 1.00 26.97 273 GLN C N 1
ATOM 7188 C CA . GLN C 1 299 ? -53.478 6.159 5.677 1.00 29.65 273 GLN C CA 1
ATOM 7189 C C . GLN C 1 299 ? -54.853 5.813 6.250 1.00 29.17 273 GLN C C 1
ATOM 7190 O O . GLN C 1 299 ? -55.375 4.722 6.011 1.00 30.14 273 GLN C O 1
ATOM 7196 N N . VAL C 1 300 ? -55.430 6.744 7.007 1.00 27.02 274 VAL C N 1
ATOM 7197 C CA . VAL C 1 300 ? -56.744 6.548 7.612 1.00 26.11 274 VAL C CA 1
ATOM 7198 C C . VAL C 1 300 ? -57.792 6.681 6.515 1.00 26.58 274 VAL C C 1
ATOM 7199 O O . VAL C 1 300 ? -58.706 5.863 6.410 1.00 28.13 274 VAL C O 1
ATOM 7203 N N . CYS C 1 301 ? -57.651 7.730 5.709 1.00 26.21 275 CYS C N 1
ATOM 7204 C CA . CYS C 1 301 ? -58.524 7.977 4.568 1.00 26.86 275 CYS C CA 1
ATOM 7205 C C . CYS C 1 301 ? -57.542 8.060 3.398 1.00 27.28 275 CYS C C 1
ATOM 7206 O O . CYS C 1 301 ? -57.032 9.134 3.075 1.00 26.25 275 CYS C O 1
ATOM 7209 N N . PRO C 1 302 ? -57.245 6.912 2.766 1.00 27.16 276 PRO C N 1
ATOM 7210 C CA . PRO C 1 302 ? -56.313 6.838 1.636 1.00 26.17 276 PRO C CA 1
ATOM 7211 C C . PRO C 1 302 ? -56.566 7.915 0.590 1.00 25.45 276 PRO C C 1
ATOM 7212 O O . PRO C 1 302 ? -57.709 8.175 0.217 1.00 24.28 276 PRO C O 1
ATOM 7216 N N . PRO C 1 303 ? -55.493 8.558 0.106 1.00 25.70 277 PRO C N 1
ATOM 7217 C CA . PRO C 1 303 ? -55.583 9.617 -0.904 1.00 25.92 277 PRO C CA 1
ATOM 7218 C C . PRO C 1 303 ? -56.464 9.242 -2.095 1.00 26.40 277 PRO C C 1
ATOM 7219 O O . PRO C 1 303 ? -57.194 10.081 -2.630 1.00 27.49 277 PRO C O 1
ATOM 7223 N N . SER C 1 304 ? -56.393 7.983 -2.513 1.00 25.59 278 SER C N 1
ATOM 7224 C CA . SER C 1 304 ? -57.186 7.533 -3.647 1.00 25.67 278 SER C CA 1
ATOM 7225 C C . SER C 1 304 ? -58.688 7.601 -3.374 1.00 25.10 278 SER C C 1
ATOM 7226 O O . SER C 1 304 ? -59.457 7.971 -4.255 1.00 24.80 278 SER C O 1
ATOM 7229 N N . THR C 1 305 ? -59.110 7.256 -2.158 1.00 23.42 279 THR C N 1
ATOM 7230 C CA . THR C 1 305 ? -60.536 7.303 -1.833 1.00 21.71 279 THR C CA 1
ATOM 7231 C C . THR C 1 305 ? -61.029 8.744 -1.806 1.00 23.34 279 THR C C 1
ATOM 7232 O O . THR C 1 305 ? -62.182 9.020 -2.145 1.00 23.24 279 THR C O 1
ATOM 7236 N N . VAL C 1 306 ? -60.151 9.666 -1.420 1.00 22.87 280 VAL C N 1
ATOM 7237 C CA . VAL C 1 306 ? -60.511 11.079 -1.376 1.00 22.75 280 VAL C CA 1
ATOM 7238 C C . VAL C 1 306 ? -60.652 11.628 -2.797 1.00 24.18 280 VAL C C 1
ATOM 7239 O O . VAL C 1 306 ? -61.610 12.344 -3.102 1.00 23.57 280 VAL C O 1
ATOM 7243 N N . PHE C 1 307 ? -59.697 11.294 -3.664 1.00 23.99 281 PHE C N 1
ATOM 7244 C CA . PHE C 1 307 ? -59.749 11.748 -5.049 1.00 23.01 281 PHE C CA 1
ATOM 7245 C C . PHE C 1 307 ? -60.903 11.094 -5.800 1.00 23.85 281 PHE C C 1
ATOM 7246 O O . PHE C 1 307 ? -61.415 11.654 -6.772 1.00 24.10 281 PHE C O 1
ATOM 7254 N N . ALA C 1 308 ? -61.306 9.904 -5.360 1.00 23.29 282 ALA C N 1
ATOM 7255 C CA . ALA C 1 308 ? -62.424 9.216 -5.995 1.00 24.88 282 ALA C CA 1
ATOM 7256 C C . ALA C 1 308 ? -63.686 10.061 -5.804 1.00 26.38 282 ALA C C 1
ATOM 7257 O O . ALA C 1 308 ? -64.482 10.230 -6.730 1.00 25.88 282 ALA C O 1
ATOM 7259 N N . ALA C 1 309 ? -63.861 10.592 -4.596 1.00 24.66 283 ALA C N 1
ATOM 7260 C CA . ALA C 1 309 ? -65.015 11.432 -4.294 1.00 24.98 283 ALA C CA 1
ATOM 7261 C C . ALA C 1 309 ? -64.881 12.737 -5.070 1.00 23.96 283 ALA C C 1
ATOM 7262 O O . ALA C 1 309 ? -65.832 13.206 -5.694 1.00 24.39 283 ALA C O 1
ATOM 7264 N N . TYR C 1 310 ? -63.688 13.316 -5.035 1.00 23.03 284 TYR C N 1
ATOM 7265 C CA . TYR C 1 310 ? -63.426 14.570 -5.733 1.00 25.80 284 TYR C CA 1
ATOM 7266 C C . TYR C 1 310 ? -63.639 14.475 -7.244 1.00 26.01 284 TYR C C 1
ATOM 7267 O O . TYR C 1 310 ? -64.202 15.381 -7.861 1.00 27.50 284 TYR C O 1
ATOM 7276 N N . ASN C 1 311 ? -63.183 13.380 -7.839 1.00 27.32 285 ASN C N 1
ATOM 7277 C CA . ASN C 1 311 ? -63.301 13.208 -9.278 1.00 28.92 285 ASN C CA 1
ATOM 7278 C C . ASN C 1 311 ? -64.702 12.894 -9.776 1.00 29.34 285 ASN C C 1
ATOM 7279 O O . ASN C 1 311 ? -64.945 12.894 -10.977 1.00 32.75 285 ASN C O 1
ATOM 7284 N N . ASN C 1 312 ? -65.630 12.636 -8.862 1.00 28.84 286 ASN C N 1
ATOM 7285 C CA . ASN C 1 312 ? -67.003 12.359 -9.259 1.00 28.24 286 ASN C CA 1
ATOM 7286 C C . ASN C 1 312 ? -67.867 13.607 -9.121 1.00 27.57 286 ASN C C 1
ATOM 7287 O O . ASN C 1 312 ? -69.049 13.596 -9.461 1.00 26.87 286 ASN C O 1
ATOM 7292 N N . ILE C 1 313 ? -67.272 14.682 -8.616 1.00 26.45 287 ILE C N 1
ATOM 7293 C CA . ILE C 1 313 ? -67.995 15.936 -8.455 1.00 27.88 287 ILE C CA 1
ATOM 7294 C C . ILE C 1 313 ? -68.082 16.625 -9.812 1.00 28.79 287 ILE C C 1
ATOM 7295 O O . ILE C 1 313 ? -67.080 16.741 -10.517 1.00 28.79 287 ILE C O 1
ATOM 7300 N N . GLN C 1 314 ? -69.278 17.085 -10.170 1.00 30.29 288 GLN C N 1
ATOM 7301 C CA . GLN C 1 314 ? -69.496 17.742 -11.458 1.00 31.92 288 GLN C CA 1
ATOM 7302 C C . GLN C 1 314 ? -69.616 19.262 -11.369 1.00 31.02 288 GLN C C 1
ATOM 7303 O O . GLN C 1 314 ? -69.657 19.946 -12.390 1.00 31.17 288 GLN C O 1
ATOM 7309 N N . SER C 1 315 ? -69.681 19.791 -10.154 1.00 29.65 289 SER C N 1
ATOM 7310 C CA . SER C 1 315 ? -69.785 21.235 -9.970 1.00 28.00 289 SER C CA 1
ATOM 7311 C C . SER C 1 315 ? -68.399 21.866 -9.885 1.00 27.34 289 SER C C 1
ATOM 7312 O O . SER C 1 315 ? -67.384 21.171 -9.970 1.00 25.53 289 SER C O 1
ATOM 7315 N N . LYS C 1 316 ? -68.362 23.188 -9.732 1.00 26.49 290 LYS C N 1
ATOM 7316 C CA . LYS C 1 316 ? -67.104 23.918 -9.614 1.00 27.73 290 LYS C CA 1
ATOM 7317 C C . LYS C 1 316 ? -66.409 23.333 -8.388 1.00 27.32 290 LYS C C 1
ATOM 7318 O O . LYS C 1 316 ? -67.011 23.236 -7.318 1.00 24.91 290 LYS C O 1
ATOM 7324 N N . LYS C 1 317 ? -65.147 22.949 -8.539 1.00 26.27 291 LYS C N 1
ATOM 7325 C CA . LYS C 1 317 ? -64.425 22.329 -7.438 1.00 26.43 291 LYS C CA 1
ATOM 7326 C C . LYS C 1 317 ? -62.932 22.613 -7.477 1.00 27.56 291 LYS C C 1
ATOM 7327 O O . LYS C 1 317 ? -62.407 23.144 -8.455 1.00 27.94 291 LYS C O 1
ATOM 7333 N N . ASP C 1 318 ? -62.250 22.229 -6.406 1.00 26.80 292 ASP C N 1
ATOM 7334 C CA . ASP C 1 318 ? -60.816 22.414 -6.304 1.00 26.55 292 ASP C CA 1
ATOM 7335 C C . ASP C 1 318 ? -60.319 21.615 -5.113 1.00 26.50 292 ASP C C 1
ATOM 7336 O O . ASP C 1 318 ? -61.037 21.442 -4.125 1.00 26.05 292 ASP C O 1
ATOM 7341 N N . ILE C 1 319 ? -59.092 21.120 -5.204 1.00 25.91 293 ILE C N 1
ATOM 7342 C CA . ILE C 1 319 ? -58.537 20.328 -4.121 1.00 25.39 293 ILE C CA 1
ATOM 7343 C C . ILE C 1 319 ? -57.098 20.717 -3.804 1.00 26.01 293 ILE C C 1
ATOM 7344 O O . ILE C 1 319 ? -56.250 20.782 -4.692 1.00 25.66 293 ILE C O 1
ATOM 7349 N N . LYS C 1 320 ? -56.837 20.999 -2.530 1.00 25.48 294 LYS C N 1
ATOM 7350 C CA . LYS C 1 320 ? -55.499 21.367 -2.081 1.00 24.81 294 LYS C CA 1
ATOM 7351 C C . LYS C 1 320 ? -54.791 20.102 -1.613 1.00 24.89 294 LYS C C 1
ATOM 7352 O O . LYS C 1 320 ? -55.295 19.376 -0.747 1.00 21.50 294 LYS C O 1
ATOM 7358 N N . VAL C 1 321 ? -53.620 19.849 -2.185 1.00 23.88 295 VAL C N 1
ATOM 7359 C CA . VAL C 1 321 ? -52.833 18.666 -1.864 1.00 22.88 295 VAL C CA 1
ATOM 7360 C C . VAL C 1 321 ? -51.705 18.979 -0.878 1.00 22.95 295 VAL C C 1
ATOM 7361 O O . VAL C 1 321 ? -50.922 19.904 -1.083 1.00 21.48 295 VAL C O 1
ATOM 7365 N N . TYR C 1 322 ? -51.635 18.197 0.192 1.00 22.71 296 TYR C N 1
ATOM 7366 C CA . TYR C 1 322 ? -50.614 18.370 1.221 1.00 23.54 296 TYR C CA 1
ATOM 7367 C C . TYR C 1 322 ? -49.759 17.103 1.294 1.00 22.47 296 TYR C C 1
ATOM 7368 O O . TYR C 1 322 ? -50.067 16.172 2.034 1.00 22.44 296 TYR C O 1
ATOM 7377 N N . PRO C 1 323 ? -48.658 17.066 0.525 1.00 22.97 297 PRO C N 1
ATOM 7378 C CA . PRO C 1 323 ? -47.729 15.931 0.456 1.00 22.90 297 PRO C CA 1
ATOM 7379 C C . PRO C 1 323 ? -47.234 15.334 1.772 1.00 23.55 297 PRO C C 1
ATOM 7380 O O . PRO C 1 323 ? -47.146 14.114 1.902 1.00 24.89 297 PRO C O 1
ATOM 7384 N N . ASP C 1 324 ? -46.925 16.183 2.746 1.00 24.24 298 ASP C N 1
ATOM 7385 C CA . ASP C 1 324 ? -46.392 15.710 4.023 1.00 25.10 298 ASP C CA 1
ATOM 7386 C C . ASP C 1 324 ? -47.388 15.586 5.173 1.00 24.86 298 ASP C C 1
ATOM 7387 O O . ASP C 1 324 ? -46.988 15.374 6.317 1.00 24.59 298 ASP C O 1
ATOM 7392 N N . TYR C 1 325 ? -48.676 15.716 4.884 1.00 23.70 299 TYR C N 1
ATOM 7393 C CA . TYR C 1 325 ? -49.678 15.605 5.934 1.00 23.78 299 TYR C CA 1
ATOM 7394 C C . TYR C 1 325 ? -50.450 14.295 5.887 1.00 22.71 299 TYR C C 1
ATOM 7395 O O . TYR C 1 325 ? -50.623 13.698 4.823 1.00 22.48 299 TYR C O 1
ATOM 7404 N N . GLY C 1 326 ? -50.899 13.856 7.060 1.00 23.38 300 GLY C N 1
ATOM 7405 C CA . GLY C 1 326 ? -51.677 12.634 7.165 1.00 23.11 300 GLY C CA 1
ATOM 7406 C C . GLY C 1 326 ? -53.119 12.996 7.488 1.00 24.35 300 GLY C C 1
ATOM 7407 O O . GLY C 1 326 ? -53.640 13.990 6.988 1.00 23.11 300 GLY C O 1
ATOM 7408 N N . HIS C 1 327 ? -53.760 12.191 8.328 1.00 23.46 301 HIS C N 1
ATOM 7409 C CA . HIS C 1 327 ? -55.144 12.420 8.730 1.00 25.64 301 HIS C CA 1
ATOM 7410 C C . HIS C 1 327 ? -55.111 13.487 9.820 1.00 25.42 301 HIS C C 1
ATOM 7411 O O . HIS C 1 327 ? -55.211 13.177 11.007 1.00 27.97 301 HIS C O 1
ATOM 7418 N N . GLU C 1 328 ? -54.992 14.745 9.417 1.00 24.41 302 GLU C N 1
ATOM 7419 C CA . GLU C 1 328 ? -54.876 15.828 10.381 1.00 24.78 302 GLU C CA 1
ATOM 7420 C C . GLU C 1 328 ? -55.130 17.182 9.725 1.00 25.43 302 GLU C C 1
ATOM 7421 O O . GLU C 1 328 ? -55.083 17.307 8.497 1.00 25.45 302 GLU C O 1
ATOM 7427 N N . PRO C 1 329 ? -55.384 18.220 10.542 1.00 23.80 303 PRO C N 1
ATOM 7428 C CA . PRO C 1 329 ? -55.625 19.558 9.994 1.00 23.63 303 PRO C CA 1
ATOM 7429 C C . PRO C 1 329 ? -54.363 19.981 9.242 1.00 23.79 303 PRO C C 1
ATOM 7430 O O . PRO C 1 329 ? -53.251 19.772 9.724 1.00 22.78 303 PRO C O 1
ATOM 7434 N N . MET C 1 330 ? -54.537 20.565 8.062 1.00 22.77 304 MET C N 1
ATOM 7435 C CA . MET C 1 330 ? -53.406 20.996 7.254 1.00 24.04 304 MET C CA 1
ATOM 7436 C C . MET C 1 330 ? -53.181 22.506 7.358 1.00 24.72 304 MET C C 1
ATOM 7437 O O . MET C 1 330 ? -54.081 23.305 7.092 1.00 24.71 304 MET C O 1
ATOM 7442 N N . ARG C 1 331 ? -51.972 22.890 7.754 1.00 24.92 305 ARG C N 1
ATOM 7443 C CA . ARG C 1 331 ? -51.640 24.299 7.933 1.00 25.23 305 ARG C CA 1
ATOM 7444 C C . ARG C 1 331 ? -52.038 25.193 6.771 1.00 24.85 305 ARG C C 1
ATOM 7445 O O . ARG C 1 331 ? -51.701 24.930 5.619 1.00 23.29 305 ARG C O 1
ATOM 7453 N N . GLY C 1 332 ? -52.774 26.254 7.093 1.00 23.18 306 GLY C N 1
ATOM 7454 C CA . GLY C 1 332 ? -53.203 27.193 6.079 1.00 22.33 306 GLY C CA 1
ATOM 7455 C C . GLY C 1 332 ? -54.514 26.875 5.387 1.00 22.26 306 GLY C C 1
ATOM 7456 O O . GLY C 1 332 ? -55.128 27.764 4.806 1.00 22.01 306 GLY C O 1
ATOM 7457 N N . PHE C 1 333 ? -54.960 25.623 5.439 1.00 22.24 307 PHE C N 1
ATOM 7458 C CA . PHE C 1 333 ? -56.205 25.278 4.772 1.00 22.89 307 PHE C CA 1
ATOM 7459 C C . PHE C 1 333 ? -57.421 25.926 5.421 1.00 22.82 307 PHE C C 1
ATOM 7460 O O . PHE C 1 333 ? -58.391 26.255 4.736 1.00 21.74 307 PHE C O 1
ATOM 7468 N N . GLY C 1 334 ? -57.374 26.086 6.740 1.00 22.44 308 GLY C N 1
ATOM 7469 C CA . GLY C 1 334 ? -58.481 26.710 7.442 1.00 21.23 308 GLY C CA 1
ATOM 7470 C C . GLY C 1 334 ? -58.742 28.106 6.895 1.00 19.93 308 GLY C C 1
ATOM 7471 O O . GLY C 1 334 ? -59.891 28.512 6.725 1.00 20.55 308 GLY C O 1
ATOM 7472 N N . ASP C 1 335 ? -57.672 28.845 6.619 1.00 20.16 309 ASP C N 1
ATOM 7473 C CA . ASP C 1 335 ? -57.800 30.198 6.086 1.00 20.43 309 ASP C CA 1
ATOM 7474 C C . ASP C 1 335 ? -58.351 30.142 4.666 1.00 20.99 309 ASP C C 1
ATOM 7475 O O . ASP C 1 335 ? -59.161 30.981 4.267 1.00 20.17 309 ASP C O 1
ATOM 7480 N N . LEU C 1 336 ? -57.917 29.142 3.906 1.00 21.54 310 LEU C N 1
ATOM 7481 C CA . LEU C 1 336 ? -58.408 28.980 2.546 1.00 22.30 310 LEU C CA 1
ATOM 7482 C C . LEU C 1 336 ? -59.903 28.676 2.611 1.00 22.06 310 LEU C C 1
ATOM 7483 O O . LEU C 1 336 ? -60.690 29.217 1.833 1.00 22.46 310 LEU C O 1
ATOM 7488 N N . ALA C 1 337 ? -60.292 27.820 3.552 1.00 21.20 311 ALA C N 1
ATOM 7489 C CA . ALA C 1 337 ? -61.694 27.453 3.705 1.00 20.90 311 ALA C CA 1
ATOM 7490 C C . ALA C 1 337 ? -62.559 28.653 4.083 1.00 21.33 311 ALA C C 1
ATOM 7491 O O . ALA C 1 337 ? -63.671 28.794 3.575 1.00 22.68 311 ALA C O 1
ATOM 7493 N N . MET C 1 338 ? -62.063 29.520 4.964 1.00 20.80 312 MET C N 1
ATOM 7494 C CA . MET C 1 338 ? -62.862 30.677 5.353 1.00 22.24 312 MET C CA 1
ATOM 7495 C C . MET C 1 338 ? -63.019 31.652 4.194 1.00 19.89 312 MET C C 1
ATOM 7496 O O . MET C 1 338 ? -64.116 32.155 3.950 1.00 20.16 312 MET C O 1
ATOM 7501 N N . GLN C 1 339 ? -61.926 31.932 3.492 1.00 21.04 313 GLN C N 1
ATOM 7502 C CA . GLN C 1 339 ? -61.986 32.839 2.351 1.00 22.30 313 GLN C CA 1
ATOM 7503 C C . GLN C 1 339 ? -62.961 32.277 1.319 1.00 22.80 313 GLN C C 1
ATOM 7504 O O . GLN C 1 339 ? -63.665 33.027 0.642 1.00 24.34 313 GLN C O 1
ATOM 7510 N N . PHE C 1 340 ? -63.001 30.951 1.214 1.00 23.46 314 PHE C N 1
ATOM 7511 C CA . PHE C 1 340 ? -63.893 30.256 0.282 1.00 22.43 314 PHE C CA 1
ATOM 7512 C C . PHE C 1 340 ? -65.351 30.461 0.705 1.00 23.23 314 PHE C C 1
ATOM 7513 O O . PHE C 1 340 ? -66.219 30.766 -0.124 1.00 22.05 314 PHE C O 1
ATOM 7521 N N . MET C 1 341 ? -65.613 30.286 1.997 1.00 20.36 315 MET C N 1
ATOM 7522 C CA . MET C 1 341 ? -66.956 30.462 2.547 1.00 20.73 315 MET C CA 1
ATOM 7523 C C . MET C 1 341 ? -67.390 31.925 2.490 1.00 19.50 315 MET C C 1
ATOM 7524 O O . MET C 1 341 ? -68.569 32.222 2.305 1.00 19.69 315 MET C O 1
ATOM 7529 N N . LEU C 1 342 ? -66.435 32.836 2.658 1.00 21.09 316 LEU C N 1
ATOM 7530 C CA . LEU C 1 342 ? -66.746 34.262 2.617 1.00 22.50 316 LEU C CA 1
ATOM 7531 C C . LEU C 1 342 ? -67.234 34.682 1.234 1.00 22.71 316 LEU C C 1
ATOM 7532 O O . LEU C 1 342 ? -67.745 35.789 1.053 1.00 23.55 316 LEU C O 1
ATOM 7537 N N . GLU C 1 343 ? -67.075 33.798 0.255 1.00 22.78 317 GLU C N 1
ATOM 7538 C CA . GLU C 1 343 ? -67.547 34.094 -1.092 1.00 22.70 317 GLU C CA 1
ATOM 7539 C C . GLU C 1 343 ? -69.075 34.094 -1.092 1.00 22.92 317 GLU C C 1
ATOM 7540 O O . GLU C 1 343 ? -69.695 34.514 -2.060 1.00 20.35 317 GLU C O 1
ATOM 7546 N N . LEU C 1 344 ? -69.690 33.609 -0.016 1.00 21.23 318 LEU C N 1
ATOM 7547 C CA . LEU C 1 344 ? -71.148 33.596 0.042 1.00 21.94 318 LEU C CA 1
ATOM 7548 C C . LEU C 1 344 ? -71.704 35.012 0.166 1.00 21.61 318 LEU C C 1
ATOM 7549 O O . LEU C 1 344 ? -72.873 35.247 -0.119 1.00 22.74 318 LEU C O 1
ATOM 7554 N N . TYR C 1 345 ? -70.867 35.954 0.592 1.00 21.91 319 TYR C N 1
ATOM 7555 C CA . TYR C 1 345 ? -71.282 37.355 0.718 1.00 22.42 319 TYR C CA 1
ATOM 7556 C C . TYR C 1 345 ? -71.109 38.040 -0.626 1.00 23.63 319 TYR C C 1
ATOM 7557 O O . TYR C 1 345 ? -70.119 37.809 -1.298 1.00 20.31 319 TYR C O 1
ATOM 7566 N N . SER C 1 346 ? -72.055 38.891 -1.011 1.00 25.53 320 SER C N 1
ATOM 7567 C CA . SER C 1 346 ? -71.925 39.604 -2.275 1.00 27.99 320 SER C CA 1
ATOM 7568 C C . SER C 1 346 ? -70.885 40.711 -2.126 1.00 29.96 320 SER C C 1
ATOM 7569 O O . SER C 1 346 ? -70.311 40.840 -1.020 1.00 29.09 320 SER C O 1
#

Secondary structure (DSSP, 8-state):
----HHHHTT----S---TTHHHHHHHHHHHHHT-----EEEE-S--BTTEEEEEEEEE-GGG-EEEEEEEEES-SS-EEEEEEEPPTT--S--SGGGHHHHTTT-EEEEEPPTTSSSS-------SS--SB-SSSTTTTS-GGG-HHHHHHHHHHHHHHHHHTSTTEEEEEEEEEEETHHHHHHHHHHHHSTT--EEEEES-SS--HHHHHHTT---GGGHHHHHHHHHH-TT-TTHHHHHHHHGGG-HHHHGGG--SEEEEEEETT-SSS-HHHHHHHHTT--SSEEEEEETT--SSPPTTHHHHHHHHHHTT--/----HHHHTT----S---TTHHHHHHHHHHHHHT-----EEEE-S---SSEEEEEEEEE-GGG-EEEEEEEEES-SS-EEEEEEEPPTT--S--SGGGHHHHTTT-EEEEEPPTTSSSS-------SS--SB-SSSTTTTS-GGG-HHHHHHHHHHHHHHHHTTSTTEEEEEEEEEEETHHHHHHHHHHHHSTT--EEEEES-SS--HHHHHHTT---GGGHHHHHHHHHH-TT-TTHHHHHHHHGGG-HHHHGGG--SEEEEEEETT-SSS-HHHHHHHHHT--SSEEEEEETT--SS--TTHHHHHHHHHGGG--/----HHHHTT----S---TTHHHHHHHHHHHHHT-----EEEE-S---SSEEEEEEEEE-GGG-EEEEEEEEES-SS-EEEEEEEPPTT--S--SGGGHHHHHTT-EEEEEPPTTSSSS-------SS--SS-SSSTTTTS-GGG-HHHHHHHHHHHHHHHHHTSTTEEEEEEEEEEETHHHHHHHHHHHHSTT--EEEEES-SS--HHHHHHTT--SGGGHHHHHHHHHH-TT-TTHHHHHHHHGGG-HHHHGGG--SEEEEEEETT-SSS-HHHHHHHHTT--SSEEEEEETT--SSPPTTHHHHHHHHHGGG--